Protein AF-A0A955I0M5-F1 (afdb_monomer)

pLDDT: mean 70.61, std 18.15, range [29.0, 97.31]

Radius of gyration: 39.59 Å; Cα contacts (8 Å, |Δi|>4): 1451; chains: 1; bounding box: 119×103×98 Å

Solvent-accessible surface area (backbone atoms only — not comparable to full-atom values): 44545 Å² total; per-residue (Å²): 137,86,77,89,81,91,88,88,86,89,90,87,84,89,82,90,87,84,90,89,82,83,83,80,87,79,83,60,79,73,60,57,70,74,76,59,56,47,66,44,79,89,71,49,80,86,70,36,36,50,42,52,90,61,59,76,68,63,61,74,71,71,95,45,69,47,73,78,63,82,90,49,94,85,58,70,52,67,59,94,89,38,78,44,77,71,72,90,49,52,46,38,38,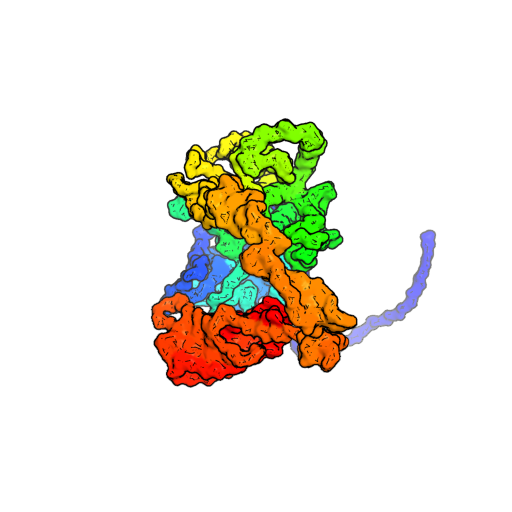70,76,61,71,35,57,32,67,48,23,15,21,23,40,32,28,39,78,50,88,81,52,84,42,44,34,28,38,41,29,36,32,21,19,43,32,96,39,45,60,36,36,40,35,43,35,44,30,22,23,32,79,48,89,52,102,85,61,84,69,40,39,71,84,51,51,43,64,35,77,45,50,52,66,37,78,52,26,29,50,5,65,36,69,88,55,96,55,46,33,30,40,38,39,34,33,58,33,79,28,65,68,59,48,47,54,52,54,52,62,43,72,79,43,61,85,87,53,47,38,70,86,74,38,55,43,80,59,80,83,50,94,73,63,72,68,90,52,33,40,38,54,60,26,64,64,68,76,50,34,62,71,63,55,53,61,96,80,46,68,49,94,66,48,84,33,49,68,28,46,55,57,29,34,62,65,42,42,46,89,53,42,57,83,23,26,59,51,45,88,40,71,35,30,40,43,54,55,33,41,35,53,30,33,52,67,56,42,66,71,52,80,93,86,73,75,33,80,78,52,52,92,84,44,90,55,38,45,30,48,47,29,32,36,51,30,43,82,91,57,36,37,37,65,72,72,37,44,75,81,73,77,86,50,28,23,78,51,50,82,42,72,30,26,36,50,61,52,50,41,34,45,42,29,64,49,39,36,68,63,52,48,52,58,50,66,62,50,49,68,78,75,35,61,84,74,51,42,75,74,37,68,53,24,80,75,52,57,77,85,45,94,50,39,68,48,51,56,50,28,38,78,69,64,63,39,77,83,47,60,64,74,55,66,85,38,65,28,32,41,42,54,52,29,43,41,50,34,56,32,33,33,67,69,66,68,72,52,71,76,43,42,85,77,50,84,46,60,82,83,34,44,53,39,76,91,77,25,47,61,46,61,63,95,83,62,76,70,44,102,88,51,70,73,60,93,68,76,68,82,66,81,51,78,50,70,95,84,78,49,54,64,71,42,72,50,76,46,82,34,88,27,75,8,43,20,46,22,42,19,33,59,79,33,41,75,38,74,66,41,76,65,40,74,49,23,93,31,44,60,72,42,71,47,80,29,83,18,68,8,44,20,43,17,34,90,80,10,42,72,43,79,64,38,76,57,46,88,33,39,57,66,42,69,50,75,46,79,42,70,104,79,28,39,22,44,23,40,16,34,89,81,7,44,74,48,74,72,47,78,66,48,75,86,42,57,61,70,44,71,51,77,48,82,43,75,58,98,93,38,65,26,38,27,42,28,42,20,36,89,85,30,45,75,54,72,72,52,76,72,44,75,64,80,56,75,41,69,47,59,79,51,59,61,24,64,24,72,71,86,78,81,85,92,73,64,36,25,28,32,34,50,46,79,76,55,74,57,32,32,30,37,32,48,31,41,47,94,48,50,40,87,55,46,35,30,38,33,42,31,41,79,90,45,85,56,75,45,76,77,48,82,46,70,57,68,40,44,52,54,73,78,43,78,50,54,53,77,74,68,78,78,85,69,85,79,74,57,50,34,43,34,42,40,37,41,55,44,90,86,58,86,53,84,85,44,58,45,61,34,20,62,42,38,41,31,61,43,79,105

Secondary structure (DSSP, 8-state):
---------------------------STTTHHHH---B--S--TTTSPB--SS--------S-----S---TT---EETTEEPPPP-SEEEES-SEEE-SS-EEEEEEEE-SSSTT--EEEEEEEBS-TT---EEEEEEEEE-----TT---SGGG--TT-EE-TT-EEEEBEE-TT-SSEEEEEEEEEESSHHHHHHHHHHHHTS-TTTTHHHH-GGGSS--SS---TTEE-HHHHHTT--GGGSPBTTBPPTTGGGHHHHHHHHTTTS----TTS---TTSBPBHHHHHHHHHHHHTPPPPPS----TT--TTSTTHHHHHHHTTSSSSS-SS-TT-BSSSSSS-B--TTSBPBHHHHHHHHHHHHSHHHHHHHHHTTHHHH-HHHHHHHHTT-TT--TTSTTHHHHHHHHHTTSS-S-S---TTSBPBHHHHHHHHHHHHHHHHT-S-TTSTT--PPTTEEE-TTT--EEEPTT---BTTB---SS----TT---TTS--TT-EEEEEETTTEEEEEEB-TTSSBPPPPPPBS--SS-TT-EEEETTTEEEEB-TTS-B-PPBS--SS-TT-EEEEEETTTEEEEEEB-TTS-BPPPPPPB-SS-TT-EEEEEEEETTEEEEEEEEB-TTS-B------EE---EEEEES-SEEEE--SSSSSPPPEEEEEEEEETTEEEEEEEETTS--SS-EEEEEE-SSS------EEE-TT-SBPPPEEEEGGGS-SS-TT--EEEEEEEE--TT--SGGGEEEEEEEEEEEEE-

Mean predicted aligned error: 21.16 Å

Sequence (773 aa):
MESTTSWRIIFVALFMFALFGVGISDVQGKNQQWEDRGICRDLTLENIPLMGDDSIPMGEPQSNLSITQEYNPEHGVYFNGKINYGHNGLDTVGGKEIKSLLKGVVILSREDSKTHGWGETIMVATRPNPASEEIITIHYHHMKNVKTQNTYWTSRQFQACNIVQSGDNIGEMGKTGSVTGAHLHTTIRRWANLAELKATLESTSTLNASNVQTLYGKAYASKGVTSHLKKNLDPVGLIYNTFDDYVAENGNQPAYAWSLPYVLNMRKPGIEFGLFDGRYGAQDQVRRREAARWIKIARGLASASNVTNFGDLPLNDPDYPYIQALAKFPASMPVIDPERDCNGDGNPNFCPDSIINRPEALKMVIMAFYGNEFLEMFDNTFWKGAVEYVFPLFDNFQDVTGGEWFAPYLYFGMRKGLVANNDYLHPTAAVFREEIAKWITMGYEHVNGSLSAVCLNTLCPEGSYCYPTNGECTTLPECVPTTDNPCEIGGGIDENSCNPGDCTPGETKQQSCGNGGTQTATCNGSCTWGAWGNCTGEGNCTSGQTDSCGNCGTMTCGSNGQWGSCQNQGVCQPGQQQNQTCNSVGTQTKTCSSSCNWSGWAQCTAECSPGQTQQQSCTVNGQSGTKERSCNSSGQWGSWSSCQSSCQDTYLASSSQSCYNNPQGSGNPTLCLNVQQNSGASWKYRICKQGGAFSNSFSHQLKDDNHTVNYSTYNESTGVTCTNWKSFNLNQVTGYGAMNGAGLRAYIKSPTSCSQAACQYYTGSITIRKECL

Nearest PDB structures (foldseek):
  3pyw-assembly1_A  TM=7.907E-01  e=5.930E-06  Bacillus anthracis
  6z2o-assembly1_A  TM=5.010E-01  e=1.391E-01  Akkermansia muciniphila ATCC BAA-835
  3hn3-assembly1_B  TM=4.458E-01  e=2.453E-01  Homo sapiens
  6vnw-assembly1_B  TM=1.861E-01  e=2.285E-02  Bos taurus
  3vd3-assembly1_D  TM=4.037E-01  e=4.557E-01  Escherichia coli

Structure (mmCIF, N/CA/C/O backbone):
data_AF-A0A955I0M5-F1
#
_entry.id   AF-A0A955I0M5-F1
#
loop_
_atom_site.group_PDB
_atom_site.id
_atom_site.type_symbol
_atom_site.label_atom_id
_atom_site.label_alt_id
_atom_site.label_comp_id
_atom_site.label_asym_id
_atom_site.label_entity_id
_atom_site.label_seq_id
_atom_site.pdbx_PDB_ins_code
_atom_site.Cartn_x
_atom_site.Cartn_y
_atom_site.Cartn_z
_atom_site.occupancy
_atom_site.B_iso_or_equiv
_atom_site.auth_seq_id
_atom_site.auth_comp_id
_atom_site.auth_asym_id
_atom_site.auth_atom_id
_atom_site.pdbx_PDB_model_num
ATOM 1 N N . MET A 1 1 ? -20.436 -67.307 11.763 1.00 35.31 1 MET A N 1
ATOM 2 C CA . MET A 1 1 ? -19.028 -67.315 11.324 1.00 35.31 1 MET A CA 1
ATOM 3 C C . MET A 1 1 ? -18.391 -66.115 11.993 1.00 35.31 1 MET A C 1
ATOM 5 O O . MET A 1 1 ? -18.699 -65.000 11.609 1.00 35.31 1 MET A O 1
ATOM 9 N N . GLU A 1 2 ? -18.039 -66.284 13.264 1.00 34.16 2 GLU A N 1
ATOM 10 C CA . GLU A 1 2 ? -16.688 -66.626 13.770 1.00 34.16 2 GLU A CA 1
ATOM 11 C C . GLU A 1 2 ? -15.965 -65.328 14.160 1.00 34.16 2 GLU A C 1
ATOM 13 O O . GLU A 1 2 ? -15.958 -64.391 13.380 1.00 34.16 2 GLU A O 1
ATOM 18 N N . SER A 1 3 ? -15.327 -65.159 15.312 1.00 36.19 3 SER A N 1
ATOM 19 C CA . SER A 1 3 ? -15.407 -65.770 16.642 1.00 36.19 3 SER A CA 1
ATOM 20 C C . SER A 1 3 ? -14.533 -64.891 17.555 1.00 36.19 3 SER A C 1
ATOM 22 O O . SER A 1 3 ? -13.437 -64.537 17.138 1.00 36.19 3 SER A O 1
ATOM 24 N N . THR A 1 4 ? -15.022 -64.586 18.767 1.00 44.38 4 THR A N 1
ATOM 25 C CA . THR A 1 4 ? -14.317 -64.615 20.082 1.00 44.38 4 THR A CA 1
ATOM 26 C C . THR A 1 4 ? -12.968 -63.873 20.247 1.00 44.38 4 THR A C 1
ATOM 28 O O . THR A 1 4 ? -12.056 -64.021 19.451 1.00 44.38 4 THR A O 1
ATOM 31 N N . THR A 1 5 ? -12.670 -63.142 21.336 1.00 38.44 5 THR A N 1
ATOM 32 C CA . THR A 1 5 ? -12.602 -63.594 22.753 1.00 38.44 5 THR A CA 1
ATOM 33 C C . THR A 1 5 ? -12.310 -62.355 23.644 1.00 38.44 5 THR A C 1
ATOM 35 O O . THR A 1 5 ? -11.360 -61.637 23.366 1.00 38.44 5 THR A O 1
ATOM 38 N N . SER A 1 6 ? -13.215 -61.893 24.524 1.00 39.59 6 SER A N 1
ATOM 39 C CA . SER A 1 6 ? -13.255 -62.065 26.004 1.00 39.59 6 SER A CA 1
ATOM 40 C C . SER A 1 6 ? -11.947 -61.907 26.794 1.00 39.59 6 SER A C 1
ATOM 42 O O . SER A 1 6 ? -11.031 -62.668 26.538 1.00 39.59 6 SER A O 1
ATOM 44 N N . TRP A 1 7 ? -11.952 -61.064 27.848 1.00 35.03 7 TRP A N 1
ATOM 45 C CA . TRP A 1 7 ? -11.646 -61.428 29.254 1.00 35.03 7 TRP A CA 1
ATOM 46 C C . TRP A 1 7 ? -12.301 -60.429 30.244 1.00 35.03 7 TRP A C 1
ATOM 48 O O . TRP A 1 7 ? -12.486 -59.256 29.932 1.00 35.03 7 TRP A O 1
ATOM 58 N N . ARG A 1 8 ? -12.740 -60.953 31.400 1.00 40.62 8 ARG A N 1
ATOM 59 C CA . ARG A 1 8 ? -13.633 -60.372 32.434 1.00 40.62 8 ARG A CA 1
ATOM 60 C C . ARG A 1 8 ? -12.853 -59.866 33.665 1.00 40.62 8 ARG A C 1
ATOM 62 O O . ARG A 1 8 ? -11.710 -60.272 33.818 1.00 40.62 8 ARG A O 1
ATOM 69 N N . ILE A 1 9 ? -13.525 -59.118 34.566 1.00 36.53 9 ILE A N 1
ATOM 70 C CA . ILE A 1 9 ? -13.623 -59.256 36.061 1.00 36.53 9 ILE A CA 1
ATOM 71 C C . ILE A 1 9 ? -14.347 -57.984 36.601 1.00 36.53 9 ILE A C 1
ATOM 73 O O . ILE A 1 9 ? -13.838 -56.888 36.422 1.00 36.53 9 ILE A O 1
ATOM 77 N N . ILE A 1 10 ? -15.652 -57.991 36.937 1.00 37.28 10 ILE A N 1
ATOM 78 C CA . ILE A 1 10 ? -16.348 -58.297 38.223 1.00 37.28 10 ILE A CA 1
ATOM 79 C C . ILE A 1 10 ? -15.945 -57.392 39.417 1.00 37.28 10 ILE A C 1
ATOM 81 O O . ILE A 1 10 ? -14.864 -57.580 39.954 1.00 37.28 10 ILE A O 1
ATOM 85 N N . PHE A 1 11 ? -16.845 -56.509 39.898 1.00 32.06 11 PHE A N 1
ATOM 86 C CA . PHE A 1 11 ? -17.493 -56.599 41.232 1.00 32.06 11 PHE A CA 1
ATOM 87 C C . PHE A 1 11 ? -18.577 -55.517 41.464 1.00 32.06 11 PHE A C 1
ATOM 89 O O . PHE A 1 11 ? -18.456 -54.368 41.057 1.00 32.06 11 PHE A O 1
ATOM 96 N N . VAL A 1 12 ? -19.653 -55.953 42.120 1.00 36.50 12 VAL A N 1
ATOM 97 C CA . VAL A 1 12 ? -20.907 -55.271 42.490 1.00 36.50 12 VAL A CA 1
ATOM 98 C C . VAL A 1 12 ? -20.832 -54.796 43.948 1.00 36.50 12 VAL A C 1
ATOM 100 O O . VAL A 1 12 ? -20.331 -55.569 44.757 1.00 36.50 12 VAL A O 1
ATOM 103 N N . ALA A 1 13 ? -21.400 -53.626 44.299 1.00 30.31 13 ALA A N 1
ATOM 104 C CA . ALA A 1 13 ? -22.219 -53.424 45.519 1.00 30.31 13 ALA A CA 1
ATOM 105 C C . ALA A 1 13 ? -22.762 -51.981 45.683 1.00 30.31 13 ALA A C 1
ATOM 107 O O . ALA A 1 13 ? -22.005 -51.025 45.814 1.00 30.31 13 ALA A O 1
ATOM 108 N N . LEU A 1 14 ? -24.095 -51.865 45.755 1.00 35.59 14 LEU A N 1
ATOM 109 C CA . LEU A 1 14 ? -24.854 -50.790 46.415 1.00 35.59 14 LEU A CA 1
ATOM 110 C C . LEU A 1 14 ? -24.837 -51.000 47.946 1.00 35.59 14 LEU A C 1
ATOM 112 O O . LEU A 1 14 ? -25.035 -52.141 48.353 1.00 35.59 14 LEU A O 1
ATOM 116 N N . PHE A 1 15 ? -24.762 -49.939 48.771 1.00 33.94 15 PHE A N 1
ATOM 117 C CA . PHE A 1 15 ? -25.803 -49.560 49.763 1.00 33.94 15 PHE A CA 1
ATOM 118 C C . PHE A 1 15 ? -25.450 -48.300 50.594 1.00 33.94 15 PHE A C 1
ATOM 120 O O . PHE A 1 15 ? -24.291 -47.962 50.797 1.00 33.94 15 PHE A O 1
ATOM 127 N N . MET A 1 16 ? -26.518 -47.634 51.045 1.00 34.00 16 MET A N 1
ATOM 128 C CA . MET A 1 16 ? -26.677 -46.346 51.743 1.00 34.00 16 MET A CA 1
ATOM 129 C C . MET A 1 16 ? -25.765 -46.018 52.943 1.00 34.00 16 MET A C 1
ATOM 131 O O . MET A 1 16 ? -25.515 -46.890 53.763 1.00 34.00 16 MET A O 1
ATOM 135 N N . PHE A 1 17 ? -25.508 -44.717 53.167 1.00 31.95 17 PHE A N 1
ATOM 136 C CA . PHE A 1 17 ? -25.781 -44.034 54.450 1.00 31.95 17 PHE A CA 1
ATOM 137 C C . PHE A 1 17 ? -25.895 -42.508 54.254 1.00 31.95 17 PHE A C 1
ATOM 139 O O . PHE A 1 17 ? -25.058 -41.887 53.603 1.00 31.95 17 PHE A O 1
ATOM 146 N N . ALA A 1 18 ? -26.948 -41.915 54.821 1.00 38.78 18 ALA A N 1
ATOM 147 C CA . ALA A 1 18 ? -27.185 -40.476 54.926 1.00 38.78 18 ALA A CA 1
ATOM 148 C C . ALA A 1 18 ? -26.928 -39.986 56.368 1.00 38.78 18 ALA A C 1
ATOM 150 O O . ALA A 1 18 ? -26.990 -40.789 57.295 1.00 38.78 18 ALA A O 1
ATOM 151 N N . LEU A 1 19 ? -26.779 -38.656 56.511 1.00 35.31 19 LEU A N 1
ATOM 152 C CA . LEU A 1 19 ? -26.889 -37.810 57.724 1.00 35.31 19 LEU A CA 1
ATOM 153 C C . LEU A 1 19 ? -25.638 -37.615 58.609 1.00 35.31 19 LEU A C 1
ATOM 155 O O . LEU A 1 19 ? -25.400 -38.367 59.543 1.00 35.31 19 LEU A O 1
ATOM 159 N N . PHE A 1 20 ? -24.897 -36.524 58.365 1.00 35.34 20 PHE A N 1
ATOM 160 C CA . PHE A 1 20 ? -24.807 -35.298 59.196 1.00 35.34 20 PHE A CA 1
ATOM 161 C C . PHE A 1 20 ? -23.514 -34.534 58.858 1.00 35.34 20 PHE A C 1
ATOM 163 O O . PHE A 1 20 ? -22.415 -35.056 59.006 1.00 35.34 20 PHE A O 1
ATOM 170 N N . GLY A 1 21 ? -23.642 -33.276 58.433 1.00 29.31 21 GLY A N 1
ATOM 171 C CA . GLY A 1 21 ? -22.504 -32.396 58.166 1.00 29.31 21 GLY A CA 1
ATOM 172 C C . GLY A 1 21 ? -22.964 -31.042 57.645 1.00 29.31 21 GLY A C 1
ATOM 173 O O . GLY A 1 21 ? -23.120 -30.845 56.446 1.00 29.31 21 GLY A O 1
ATOM 174 N N . VAL A 1 22 ? -23.249 -30.136 58.574 1.00 36.41 22 VAL A N 1
ATOM 175 C CA . VAL A 1 22 ? -23.689 -28.761 58.332 1.00 36.41 22 VAL A CA 1
ATOM 176 C C . VAL A 1 22 ? -22.566 -27.944 57.680 1.00 36.41 22 VAL A C 1
ATOM 178 O O . VAL A 1 22 ? -21.469 -27.867 58.216 1.00 36.41 22 VAL A O 1
ATOM 181 N N . GLY A 1 23 ? -22.905 -27.341 56.537 1.00 38.31 23 GLY A N 1
ATOM 182 C CA . GLY A 1 23 ? -22.530 -26.014 56.035 1.00 38.31 23 GLY A CA 1
ATOM 183 C C . GLY A 1 23 ? -21.108 -25.482 56.208 1.00 38.31 23 GLY A C 1
ATOM 184 O O . GLY A 1 23 ? -20.741 -25.080 57.302 1.00 38.31 23 GLY A O 1
ATOM 185 N N . ILE A 1 24 ? -20.441 -25.231 55.075 1.00 34.16 24 ILE A N 1
ATOM 186 C CA . ILE A 1 24 ? -19.789 -23.942 54.800 1.00 34.16 24 ILE A CA 1
ATOM 187 C C . ILE A 1 24 ? -20.077 -23.582 53.332 1.00 34.16 24 ILE A C 1
ATOM 189 O O . ILE A 1 24 ? -19.989 -24.414 52.437 1.00 34.16 24 ILE A O 1
ATOM 193 N N . SER A 1 25 ? -20.516 -22.343 53.150 1.00 35.97 25 SER A N 1
ATOM 194 C CA . SER A 1 25 ? -20.803 -21.601 51.921 1.00 35.97 25 SER A CA 1
ATOM 195 C C . SER A 1 25 ? -20.045 -22.003 50.649 1.00 35.97 25 SER A C 1
ATOM 197 O O . SER A 1 25 ? -18.823 -21.902 50.608 1.00 35.97 25 SER A O 1
ATOM 199 N N . ASP A 1 26 ? -20.790 -22.203 49.560 1.00 36.03 26 ASP A N 1
ATOM 200 C CA . ASP A 1 26 ? -20.359 -21.701 48.253 1.00 36.03 26 ASP A CA 1
ATOM 201 C C . ASP A 1 26 ? -21.449 -20.800 47.652 1.00 36.03 26 ASP A C 1
ATOM 203 O O . ASP A 1 26 ? -22.241 -21.166 46.786 1.00 36.03 26 ASP A O 1
ATOM 207 N N . VAL A 1 27 ? -21.522 -19.591 48.212 1.00 39.81 27 VAL A N 1
ATOM 208 C CA . VAL A 1 27 ? -22.190 -18.428 47.605 1.00 39.81 27 VAL A CA 1
ATOM 209 C C . VAL A 1 27 ? -21.167 -17.633 46.762 1.00 39.81 27 VAL A C 1
ATOM 211 O O . VAL A 1 27 ? -21.455 -16.533 46.302 1.00 39.81 27 VAL A O 1
ATOM 214 N N . GLN A 1 28 ? -19.971 -18.181 46.498 1.00 36.00 28 GLN A N 1
ATOM 215 C CA . GLN A 1 28 ? -18.948 -17.538 45.664 1.00 36.00 28 GLN A CA 1
ATOM 216 C C . GLN A 1 28 ? -18.977 -18.006 44.199 1.00 36.00 28 GLN A C 1
ATOM 218 O O . GLN A 1 28 ? -18.598 -17.237 43.318 1.00 36.00 28 GLN A O 1
ATOM 223 N N . GLY A 1 29 ? -19.555 -19.170 43.889 1.00 32.81 29 GLY A N 1
ATOM 224 C CA . GLY A 1 29 ? -19.632 -19.688 42.514 1.00 32.81 29 GLY A CA 1
ATOM 225 C C . GLY A 1 29 ? -20.531 -18.928 41.520 1.00 32.81 29 GLY A C 1
ATOM 226 O O . GLY A 1 29 ? -20.450 -19.182 40.321 1.00 32.81 29 GLY A O 1
ATOM 227 N N . LYS A 1 30 ? -21.382 -17.988 41.963 1.00 34.12 30 LYS A N 1
ATOM 228 C CA . LYS A 1 30 ? -22.288 -17.234 41.065 1.00 34.12 30 LYS A CA 1
ATOM 229 C C . LYS A 1 30 ? -21.956 -15.758 40.876 1.00 34.12 30 LYS A C 1
ATOM 231 O O . LYS A 1 30 ? -22.562 -15.159 40.000 1.00 34.12 30 LYS A O 1
ATOM 236 N N . ASN A 1 31 ? -20.996 -15.185 41.607 1.00 35.50 31 ASN A N 1
ATOM 237 C CA . ASN A 1 31 ? -20.538 -13.809 41.357 1.00 35.50 31 ASN A CA 1
ATOM 238 C C . ASN A 1 31 ? -19.301 -13.739 40.446 1.00 35.50 31 ASN A C 1
ATOM 240 O O . ASN A 1 31 ? -19.117 -12.727 39.780 1.00 35.50 31 ASN A O 1
ATOM 244 N N . GLN A 1 32 ? -18.521 -14.819 40.315 1.00 37.00 32 GLN A N 1
ATOM 245 C CA . GLN A 1 32 ? -17.363 -14.855 39.407 1.00 37.00 32 GLN A CA 1
ATOM 246 C C . GLN A 1 32 ? -17.776 -14.858 37.916 1.00 37.00 32 GLN A C 1
ATOM 248 O O . GLN A 1 32 ? -17.142 -14.219 37.088 1.00 37.00 32 GLN A O 1
ATOM 253 N N . GLN A 1 33 ? -18.906 -15.492 37.569 1.00 36.38 33 GLN A N 1
ATOM 254 C CA . GLN A 1 33 ? -19.413 -15.555 36.185 1.00 36.38 33 GLN A CA 1
ATOM 255 C C . GLN A 1 33 ? -19.912 -14.212 35.620 1.00 36.38 33 GLN A C 1
ATOM 257 O O . GLN A 1 33 ? -20.140 -14.099 34.417 1.00 36.38 33 GLN A O 1
ATOM 262 N N . TRP A 1 34 ? -20.101 -13.195 36.466 1.00 37.28 34 TRP A N 1
ATOM 263 C CA . TRP A 1 34 ? -20.605 -11.881 36.046 1.00 37.28 34 TRP A CA 1
ATOM 264 C C . TRP A 1 34 ? -19.482 -10.862 35.843 1.00 37.28 34 TRP A C 1
ATOM 266 O O . TRP A 1 34 ? -19.698 -9.867 35.152 1.00 37.28 34 TRP A O 1
ATOM 276 N N . GLU A 1 35 ? -18.289 -11.133 36.382 1.00 41.41 35 GLU A N 1
ATOM 277 C CA . GLU A 1 35 ? -17.081 -10.320 36.200 1.00 41.41 35 GLU A CA 1
ATOM 278 C C . GLU A 1 35 ? -16.253 -10.752 34.966 1.00 41.41 35 GLU A C 1
ATOM 280 O O . GLU A 1 35 ? -15.500 -9.940 34.426 1.00 41.41 35 GLU A O 1
ATOM 285 N N . ASP A 1 36 ? -16.482 -11.963 34.435 1.00 47.00 36 ASP A N 1
ATOM 286 C CA . ASP A 1 36 ? -15.728 -12.573 33.324 1.00 47.00 36 ASP A CA 1
ATOM 287 C C . ASP A 1 36 ? -16.486 -12.574 31.983 1.00 47.00 36 ASP A C 1
ATOM 289 O O . ASP A 1 36 ? -16.778 -13.614 31.387 1.00 47.00 36 ASP A O 1
ATOM 293 N N . ARG A 1 37 ? -16.808 -11.397 31.446 1.00 54.97 37 ARG A N 1
ATOM 294 C CA . ARG A 1 37 ? -17.282 -11.311 30.054 1.00 54.97 37 ARG A CA 1
ATOM 295 C C . ARG A 1 37 ? -16.083 -11.309 29.116 1.00 54.97 37 ARG A C 1
ATOM 297 O O . ARG A 1 37 ? -15.372 -10.312 28.992 1.00 54.97 37 ARG A O 1
ATOM 304 N N . GLY A 1 38 ? -15.819 -12.495 28.575 1.00 66.00 38 GLY A N 1
ATOM 305 C CA . GLY A 1 38 ? -14.562 -12.872 27.944 1.00 66.00 38 GLY A CA 1
ATOM 306 C C . GLY A 1 38 ? -14.259 -12.199 26.605 1.00 66.00 38 GLY A C 1
ATOM 307 O O . GLY A 1 38 ? -15.107 -11.603 25.949 1.00 66.00 38 GLY A O 1
ATOM 308 N N . ILE A 1 39 ? -12.998 -12.336 26.206 1.00 72.75 39 ILE A N 1
ATOM 309 C CA . ILE A 1 39 ? -12.511 -12.109 24.843 1.00 72.75 39 ILE A CA 1
ATOM 310 C C . ILE A 1 39 ? -12.685 -13.425 24.079 1.00 72.75 39 ILE A C 1
ATOM 312 O O . ILE A 1 39 ? -12.407 -14.487 24.642 1.00 72.75 39 ILE A O 1
ATOM 316 N N . CYS A 1 40 ? -13.091 -13.377 22.811 1.00 82.12 40 CYS A N 1
ATOM 317 C CA . CYS A 1 40 ? -13.097 -14.562 21.954 1.00 82.12 40 CYS A CA 1
ATOM 318 C C . CYS A 1 40 ? -11.646 -14.965 21.626 1.00 82.12 40 CYS A C 1
ATOM 320 O O . CYS A 1 40 ? -11.022 -14.376 20.746 1.00 82.12 40 CYS A O 1
ATOM 322 N N . ARG A 1 41 ? -11.067 -15.910 22.383 1.00 74.38 41 ARG A N 1
ATOM 323 C CA . ARG A 1 41 ? -9.641 -16.289 22.261 1.00 74.38 41 ARG A CA 1
ATOM 324 C C . ARG A 1 41 ? -9.371 -17.261 21.110 1.00 74.38 41 ARG A C 1
ATOM 326 O O . ARG A 1 41 ? -8.350 -17.141 20.435 1.00 74.38 41 ARG A O 1
ATOM 333 N N . ASP A 1 42 ? -10.321 -18.146 20.828 1.00 80.06 42 ASP A N 1
ATOM 334 C CA . ASP A 1 42 ? -10.188 -19.203 19.819 1.00 80.06 42 ASP A CA 1
ATOM 335 C C . ASP A 1 42 ? -10.672 -18.747 18.431 1.00 80.06 42 ASP A C 1
ATOM 337 O O . ASP A 1 42 ? -11.385 -19.450 17.714 1.00 80.06 42 ASP A O 1
ATOM 341 N N . LEU A 1 43 ? -10.295 -17.527 18.038 1.00 85.25 43 LEU A N 1
ATOM 342 C CA . LEU A 1 43 ? -10.548 -17.023 16.690 1.00 85.25 43 LEU A CA 1
ATOM 343 C C . LEU A 1 43 ? -9.618 -17.718 15.695 1.00 85.25 43 LEU A C 1
ATOM 345 O O . LEU A 1 43 ? -8.398 -17.725 15.874 1.00 85.25 43 LEU A O 1
ATOM 349 N N . THR A 1 44 ? -10.182 -18.242 14.617 1.00 89.12 44 THR A N 1
ATOM 350 C CA . THR A 1 44 ? -9.451 -18.556 13.385 1.00 89.12 44 THR A CA 1
ATOM 351 C C . THR A 1 44 ? -9.964 -17.644 12.277 1.00 89.12 44 THR A C 1
ATOM 353 O O . THR A 1 44 ? -11.012 -17.011 12.427 1.00 89.12 44 THR A O 1
ATOM 356 N N . LEU A 1 45 ? -9.222 -17.530 11.176 1.00 86.44 45 LEU A N 1
ATOM 357 C CA . LEU A 1 45 ? -9.607 -16.640 10.082 1.00 86.44 45 LEU A CA 1
ATOM 358 C C . LEU A 1 45 ? -10.902 -17.134 9.402 1.00 86.44 45 LEU A C 1
ATOM 360 O O . LEU A 1 45 ? -11.705 -16.339 8.919 1.00 86.44 45 LEU A O 1
ATOM 364 N N . GLU A 1 46 ? -11.140 -18.442 9.425 1.00 86.25 46 GLU A N 1
ATOM 365 C CA . GLU A 1 46 ? -12.343 -19.113 8.923 1.00 86.25 46 GLU A CA 1
ATOM 366 C C . GLU A 1 46 ? -13.563 -18.872 9.824 1.00 86.25 46 GLU A C 1
ATOM 368 O O . GLU A 1 46 ? -14.691 -18.858 9.338 1.00 86.25 46 GLU A O 1
ATOM 373 N N . ASN A 1 47 ? -13.343 -18.641 11.123 1.00 87.75 47 ASN A N 1
ATOM 374 C CA . ASN A 1 47 ? -14.409 -18.368 12.090 1.00 87.75 47 ASN A CA 1
ATOM 375 C C . ASN A 1 47 ? -14.912 -16.917 12.033 1.00 87.75 47 ASN A C 1
ATOM 377 O O . ASN A 1 47 ? -15.948 -16.612 12.624 1.00 87.75 47 ASN A O 1
ATOM 381 N N . ILE A 1 48 ? -14.188 -16.013 11.365 1.00 90.19 48 ILE A N 1
ATOM 382 C CA . ILE A 1 48 ? -14.608 -14.619 11.199 1.00 90.19 48 ILE A CA 1
ATOM 383 C C . ILE A 1 48 ? -15.489 -14.525 9.947 1.00 90.19 48 ILE A C 1
ATOM 385 O O . ILE A 1 48 ? -15.000 -14.799 8.848 1.00 90.19 48 ILE A O 1
ATOM 389 N N . PRO A 1 49 ? -16.768 -14.120 10.079 1.00 89.00 49 PRO A N 1
ATOM 390 C CA . PRO A 1 49 ? -17.655 -13.965 8.937 1.00 89.00 49 PRO A CA 1
ATOM 391 C C . PRO A 1 49 ? -17.105 -12.993 7.904 1.00 89.00 49 PRO A C 1
ATOM 393 O O . PRO A 1 49 ? -16.478 -11.993 8.246 1.00 89.00 49 PRO A O 1
ATOM 396 N N . LEU A 1 50 ? -17.410 -13.277 6.644 1.00 84.94 50 LEU A N 1
ATOM 397 C CA . LEU A 1 50 ? -17.208 -12.339 5.552 1.00 84.94 50 LEU A CA 1
ATOM 398 C C . LEU A 1 50 ? -18.245 -11.217 5.647 1.00 84.94 50 LEU A C 1
ATOM 400 O O . LEU A 1 50 ? -19.378 -11.468 6.071 1.00 84.94 50 LEU A O 1
ATOM 404 N N . MET A 1 51 ? -17.867 -10.019 5.205 1.00 74.19 51 MET A N 1
ATOM 405 C CA . MET A 1 51 ? -18.719 -8.829 5.176 1.00 74.19 51 MET A CA 1
ATOM 406 C C . MET A 1 51 ? -20.025 -9.075 4.388 1.00 74.19 51 MET A C 1
ATOM 408 O O . MET A 1 51 ? -21.055 -8.517 4.752 1.00 74.19 51 MET A O 1
ATOM 412 N N . GLY A 1 52 ? -20.005 -10.024 3.438 1.00 63.66 52 GLY A N 1
ATOM 413 C CA . GLY A 1 52 ? -21.138 -10.425 2.595 1.00 63.66 52 GLY A CA 1
ATOM 414 C C . GLY A 1 52 ? -21.207 -9.609 1.300 1.00 63.66 52 GLY A C 1
ATOM 415 O O . GLY A 1 52 ? -20.651 -8.519 1.242 1.00 63.66 52 GLY A O 1
ATOM 416 N N . ASP A 1 53 ? -21.879 -10.145 0.272 1.00 52.06 53 ASP A N 1
ATOM 417 C CA . ASP A 1 53 ? -22.201 -9.408 -0.972 1.00 52.06 53 ASP A CA 1
ATOM 418 C C . ASP A 1 53 ? -23.299 -8.360 -0.761 1.00 52.06 53 ASP A C 1
ATOM 420 O O . ASP A 1 53 ? -23.521 -7.501 -1.618 1.00 52.06 53 ASP A O 1
ATOM 424 N N . ASP A 1 54 ? -23.988 -8.426 0.381 1.00 47.75 54 ASP A N 1
ATOM 425 C CA . ASP A 1 54 ? -24.890 -7.381 0.828 1.00 47.75 54 ASP A CA 1
ATOM 426 C C . ASP A 1 54 ? -24.037 -6.131 1.026 1.00 47.75 54 ASP A C 1
ATOM 428 O O . ASP A 1 54 ? -23.378 -5.973 2.058 1.00 47.75 54 ASP A O 1
ATOM 432 N N . SER A 1 55 ? -24.008 -5.280 -0.011 1.00 47.31 55 SER A N 1
ATOM 433 C CA . SER A 1 55 ? -23.464 -3.924 0.014 1.00 47.31 55 SER A CA 1
ATOM 434 C C . SER A 1 55 ? -23.683 -3.388 1.409 1.00 47.31 55 SER A C 1
ATOM 436 O O . SER A 1 55 ? -24.852 -3.389 1.802 1.00 47.31 55 SER A O 1
ATOM 438 N N . ILE A 1 56 ? -22.606 -3.035 2.135 1.00 51.00 56 ILE A N 1
ATOM 439 C CA . ILE A 1 56 ? -22.650 -2.473 3.497 1.00 51.00 56 ILE A CA 1
ATOM 440 C C . ILE A 1 56 ? -23.988 -1.751 3.613 1.00 51.00 56 ILE A C 1
ATOM 442 O O . ILE A 1 56 ? -24.152 -0.756 2.897 1.00 51.00 56 ILE A O 1
ATOM 446 N N . PRO A 1 57 ? -25.000 -2.310 4.311 1.00 40.19 57 PRO A N 1
ATOM 447 C CA . PRO A 1 57 ? -26.352 -1.800 4.194 1.00 40.19 57 PRO A CA 1
ATOM 448 C C . PRO A 1 57 ? -26.370 -0.561 5.056 1.00 40.19 57 PRO A C 1
ATOM 450 O O . PRO A 1 57 ? -26.778 -0.545 6.212 1.00 40.19 57 PRO A O 1
ATOM 453 N N . MET A 1 58 ? -25.865 0.506 4.470 1.00 44.31 58 MET A N 1
ATOM 454 C CA . MET A 1 58 ? -25.988 1.849 4.968 1.00 44.31 58 MET A CA 1
ATOM 455 C C . MET A 1 58 ? -27.334 2.267 4.436 1.00 44.31 58 MET A C 1
ATOM 457 O O . MET A 1 58 ? -27.458 3.071 3.518 1.00 44.31 58 MET A O 1
ATOM 461 N N . GLY A 1 59 ? -28.365 1.611 4.987 1.00 38.38 59 GLY A N 1
ATOM 462 C CA . GLY A 1 59 ? -29.683 2.201 5.006 1.00 38.38 59 GLY A CA 1
ATOM 463 C C . GLY A 1 59 ? -29.486 3.639 5.446 1.00 38.38 59 GLY A C 1
ATOM 464 O O . GLY A 1 59 ? -28.647 3.886 6.322 1.00 38.38 59 GLY A O 1
ATOM 465 N N . GLU A 1 60 ? -30.183 4.553 4.767 1.00 39.12 60 GLU A N 1
ATOM 466 C CA . GLU A 1 60 ? -30.152 5.978 5.074 1.00 39.12 60 GLU A CA 1
ATOM 467 C C . GLU A 1 60 ? -29.974 6.150 6.580 1.00 39.12 60 GLU A C 1
ATOM 469 O O . GLU A 1 60 ? -30.727 5.507 7.333 1.00 39.12 60 GLU A O 1
ATOM 474 N N . PRO A 1 61 ? -28.963 6.921 7.030 1.00 42.47 61 PRO A N 1
ATOM 475 C CA . PRO A 1 61 ? -28.791 7.183 8.442 1.00 42.47 61 PRO A CA 1
ATOM 476 C C . PRO A 1 61 ? -30.168 7.454 9.017 1.00 42.47 61 PRO A C 1
ATOM 478 O O . PRO A 1 61 ? -30.872 8.316 8.482 1.00 42.47 61 PRO A O 1
ATOM 481 N N . GLN A 1 62 ? -30.599 6.698 10.038 1.00 42.50 62 GLN A N 1
ATOM 482 C CA . GLN A 1 62 ? -31.822 7.087 10.734 1.00 42.50 62 GLN A CA 1
ATOM 483 C C . GLN A 1 62 ? -31.657 8.571 11.024 1.00 42.50 62 GLN A C 1
ATOM 485 O O . GLN A 1 62 ? -30.622 8.954 11.567 1.00 42.50 62 GLN A O 1
ATOM 490 N N . SER A 1 63 ? -32.613 9.367 10.546 1.00 41.22 63 SER A N 1
ATOM 491 C CA . SER A 1 63 ? -32.517 10.775 10.122 1.00 41.22 63 SER A CA 1
ATOM 492 C C . SER A 1 63 ? -31.990 11.791 11.151 1.00 41.22 63 SER A C 1
ATOM 494 O O . SER A 1 63 ? -32.085 12.993 10.942 1.00 41.22 63 SER A O 1
ATOM 496 N N . ASN A 1 64 ? -31.460 11.320 12.275 1.00 42.31 64 ASN A N 1
ATOM 497 C CA . ASN A 1 64 ? -30.979 12.056 13.424 1.00 42.31 64 ASN A CA 1
ATOM 498 C C . ASN A 1 64 ? -29.554 11.628 13.830 1.00 42.31 64 ASN A C 1
ATOM 500 O O . ASN A 1 64 ? -29.258 11.593 15.020 1.00 42.31 64 ASN A O 1
ATOM 504 N N . LEU A 1 65 ? -28.649 11.304 12.899 1.00 43.19 65 LEU A N 1
ATOM 505 C CA . LEU A 1 65 ? -27.220 11.330 13.232 1.00 43.19 65 LEU A CA 1
ATOM 506 C C . LEU A 1 65 ? -26.798 12.792 13.437 1.00 43.19 65 LEU A C 1
ATOM 508 O O . LEU A 1 65 ? -26.312 13.443 12.517 1.00 43.19 65 LEU A O 1
ATOM 512 N N . SER A 1 66 ? -27.003 13.345 14.637 1.00 40.38 66 SER A N 1
ATOM 513 C CA . SER A 1 66 ? -26.355 14.608 14.988 1.00 40.38 66 SER A CA 1
ATOM 514 C C . SER A 1 66 ? -24.892 14.311 15.303 1.00 40.38 66 SER A C 1
ATOM 516 O O . SER A 1 66 ? -24.574 13.818 16.386 1.00 40.38 66 SER A O 1
ATOM 518 N N . ILE A 1 67 ? -24.019 14.587 14.342 1.00 46.53 67 ILE A N 1
ATOM 519 C CA . ILE A 1 67 ? -22.569 14.552 14.518 1.00 46.53 67 ILE A CA 1
ATOM 520 C C . ILE A 1 67 ? -22.222 15.681 15.490 1.00 46.53 67 ILE A C 1
ATOM 522 O O . ILE A 1 67 ? -22.286 16.851 15.121 1.00 46.53 67 ILE A O 1
ATOM 526 N N . THR A 1 68 ? -21.930 15.370 16.755 1.00 40.44 68 THR A N 1
ATOM 527 C CA . THR A 1 68 ? -21.668 16.431 17.744 1.00 40.44 68 THR A CA 1
ATOM 528 C C . THR A 1 68 ? -20.217 16.874 17.849 1.00 40.44 68 THR A C 1
ATOM 530 O O . THR A 1 68 ? -19.968 17.847 18.556 1.00 40.44 68 THR A O 1
ATOM 533 N N . GLN A 1 69 ? -19.266 16.255 17.150 1.00 41.03 69 GLN A N 1
ATOM 534 C CA . GLN A 1 69 ? -17.895 16.764 17.060 1.00 41.03 69 GLN A CA 1
ATOM 535 C C . GLN A 1 69 ? -17.309 16.406 15.696 1.00 41.03 69 GLN A C 1
ATOM 537 O O . GLN A 1 69 ? -17.242 15.234 15.339 1.00 41.03 69 GLN A O 1
ATOM 542 N N . GLU A 1 70 ? -16.913 17.423 14.931 1.00 37.50 70 GLU A N 1
ATOM 543 C CA . GLU A 1 70 ? -16.079 17.236 13.749 1.00 37.50 70 GLU A CA 1
ATOM 544 C C . GLU A 1 70 ? -14.803 16.502 14.164 1.00 37.50 70 GLU A C 1
ATOM 546 O O . GLU A 1 70 ? -14.112 16.899 15.109 1.00 37.50 70 GLU A O 1
ATOM 551 N N . TYR A 1 71 ? -14.491 15.432 13.439 1.00 40.31 71 TYR A N 1
ATOM 552 C CA . TYR A 1 71 ? -13.191 14.781 13.446 1.00 40.31 71 TYR A CA 1
ATOM 553 C C . TYR A 1 71 ? -12.188 15.729 12.772 1.00 40.31 71 TYR A C 1
ATOM 555 O O . TYR A 1 71 ? -11.746 15.497 11.657 1.00 40.31 71 TYR A O 1
ATOM 563 N N . ASN A 1 72 ? -11.889 16.863 13.411 1.00 40.00 72 ASN A N 1
ATOM 564 C CA . ASN A 1 72 ? -10.900 17.807 12.919 1.00 40.00 72 ASN A CA 1
ATOM 565 C C . ASN A 1 72 ? -9.601 17.634 13.727 1.00 40.00 72 ASN A C 1
ATOM 567 O O . ASN A 1 72 ? -9.509 18.126 14.858 1.00 40.00 72 ASN A O 1
ATOM 571 N N . PRO A 1 73 ? -8.592 16.927 13.185 1.00 39.78 73 PRO A N 1
ATOM 572 C CA . PRO A 1 73 ? -7.328 16.687 13.877 1.00 39.78 73 PRO A CA 1
ATOM 573 C C . PRO A 1 73 ? -6.510 17.965 14.122 1.00 39.78 73 PRO A C 1
ATOM 575 O O . PRO A 1 73 ? -5.592 17.940 14.945 1.00 39.78 73 PRO A O 1
ATOM 578 N N . GLU A 1 74 ? -6.836 19.080 13.461 1.00 37.59 74 GLU A N 1
ATOM 579 C CA . GLU A 1 74 ? -6.092 20.341 13.560 1.00 37.59 74 GLU A CA 1
ATOM 580 C C . GLU A 1 74 ? -6.723 21.353 14.529 1.00 37.59 74 GLU A C 1
ATOM 582 O O . GLU A 1 74 ? -6.042 22.255 15.024 1.00 37.59 74 GLU A O 1
ATOM 587 N N . HIS A 1 75 ? -7.998 21.178 14.885 1.00 39.84 75 HIS A N 1
ATOM 588 C CA . HIS A 1 75 ? -8.735 22.130 15.711 1.00 39.84 75 HIS A CA 1
ATOM 589 C C . HIS A 1 75 ? -9.116 21.515 17.059 1.00 39.84 75 HIS A C 1
ATOM 591 O O . HIS A 1 75 ? -10.191 20.952 17.245 1.00 39.84 75 HIS A O 1
ATOM 597 N N . GLY A 1 76 ? -8.249 21.689 18.061 1.00 41.97 76 GLY A N 1
ATOM 598 C CA . GLY A 1 76 ? -8.664 21.518 19.452 1.00 41.97 76 GLY A CA 1
ATOM 599 C C . GLY A 1 76 ? -9.822 22.473 19.757 1.00 41.97 76 GLY A C 1
ATOM 600 O O . GLY A 1 76 ? -9.625 23.687 19.815 1.00 41.97 76 GLY A O 1
ATOM 601 N N . VAL A 1 77 ? -11.035 21.949 19.934 1.00 38.47 77 VAL A N 1
ATOM 602 C CA . VAL A 1 77 ? -12.207 22.783 20.220 1.00 38.47 77 VAL A CA 1
ATOM 603 C C . VAL A 1 77 ? -12.088 23.332 21.642 1.00 38.47 77 VAL A C 1
ATOM 605 O O . VAL A 1 77 ? -12.023 22.590 22.629 1.00 38.47 77 VAL A O 1
ATOM 608 N N . TYR A 1 78 ? -12.060 24.659 21.761 1.00 39.69 78 TYR A N 1
ATOM 609 C CA . TYR A 1 78 ? -12.106 25.341 23.049 1.00 39.69 78 TYR A CA 1
ATOM 610 C C . TYR A 1 78 ? -13.551 25.413 23.539 1.00 39.69 78 TYR A C 1
ATOM 612 O O . TYR A 1 78 ? -14.345 26.214 23.055 1.00 39.69 78 TYR A O 1
ATOM 620 N N . PHE A 1 79 ? -13.881 24.626 24.558 1.00 34.31 79 PHE A N 1
ATOM 621 C CA . PHE A 1 79 ? -15.134 24.766 25.301 1.00 34.31 79 PHE A CA 1
ATOM 622 C C . PHE A 1 79 ? -14.813 25.408 26.656 1.00 34.31 79 PHE A C 1
ATOM 624 O O . PHE A 1 79 ? -14.004 24.889 27.428 1.00 34.31 79 PHE A O 1
ATOM 631 N N . ASN A 1 80 ? -15.415 26.566 26.950 1.00 37.38 80 ASN A N 1
ATOM 632 C CA . ASN A 1 80 ? -15.190 27.335 28.187 1.00 37.38 80 ASN A CA 1
ATOM 633 C C . ASN A 1 80 ? -13.707 27.641 28.501 1.00 37.38 80 ASN A C 1
ATOM 635 O O . ASN A 1 80 ? -13.278 27.562 29.653 1.00 37.38 80 ASN A O 1
ATOM 639 N N . GLY A 1 81 ? -12.899 27.970 27.487 1.00 37.03 81 GLY A N 1
ATOM 640 C CA . GLY A 1 81 ? -11.492 28.353 27.683 1.00 37.03 81 GLY A CA 1
ATOM 641 C C . GLY A 1 81 ? -10.556 27.202 28.080 1.00 37.03 81 GLY A C 1
ATOM 642 O O . GLY A 1 81 ? -9.410 27.449 28.455 1.00 37.03 81 GLY A O 1
ATOM 643 N N . LYS A 1 82 ? -11.012 25.946 27.988 1.00 36.06 82 LYS A N 1
ATOM 644 C CA . LYS A 1 82 ? -10.180 24.745 28.121 1.00 36.06 82 LYS A CA 1
ATOM 645 C C . LYS A 1 82 ? -10.119 24.007 26.786 1.00 36.06 82 LYS A C 1
ATOM 647 O O . LYS A 1 82 ? -11.127 23.892 26.096 1.00 36.06 82 LYS A O 1
ATOM 652 N N . ILE A 1 83 ? -8.929 23.508 26.450 1.00 39.41 83 ILE A N 1
ATOM 653 C CA . ILE A 1 83 ? -8.729 22.586 25.328 1.00 39.41 83 ILE A CA 1
ATOM 654 C C . ILE A 1 83 ? -9.448 21.291 25.702 1.00 39.41 83 ILE A C 1
ATOM 656 O O . ILE A 1 83 ? -9.004 20.588 26.614 1.00 39.41 83 ILE A O 1
ATOM 660 N N . ASN A 1 84 ? -10.564 21.000 25.039 1.00 41.22 84 ASN A N 1
ATOM 661 C CA . ASN A 1 84 ? -11.164 19.680 25.122 1.00 41.22 84 ASN A CA 1
ATOM 662 C C . ASN A 1 84 ? -10.430 18.776 24.132 1.00 41.22 84 ASN A C 1
ATOM 664 O O . ASN A 1 84 ? -10.288 19.100 22.956 1.00 41.22 84 ASN A O 1
ATOM 668 N N . TYR A 1 85 ? -9.892 17.673 24.646 1.00 45.19 85 TYR A N 1
ATOM 669 C CA . TYR A 1 85 ? -9.241 16.656 23.832 1.00 45.19 85 TYR A CA 1
ATOM 670 C C . TYR A 1 85 ? -10.292 16.007 22.928 1.00 45.19 85 TYR A C 1
ATOM 672 O O . TYR A 1 85 ? -11.345 15.606 23.422 1.00 45.19 85 TYR A O 1
ATOM 680 N N . GLY A 1 86 ? -10.007 15.938 21.626 1.00 42.47 86 GLY A N 1
ATOM 681 C CA . GLY A 1 86 ? -10.887 15.313 20.644 1.00 42.47 86 GLY A CA 1
ATOM 682 C C . GLY A 1 86 ? -11.191 13.857 20.995 1.00 42.47 86 GLY A C 1
ATOM 683 O O . GLY A 1 86 ? -10.341 13.118 21.499 1.00 42.47 86 GLY A O 1
ATOM 684 N N . HIS A 1 87 ? -12.438 13.480 20.763 1.00 47.22 87 HIS A N 1
ATOM 685 C CA . HIS A 1 87 ? -12.996 12.153 20.957 1.00 47.22 87 HIS A CA 1
ATOM 686 C C . HIS A 1 87 ? -12.911 11.390 19.615 1.00 47.22 87 HIS A C 1
ATOM 688 O O . HIS A 1 87 ? -13.354 11.897 18.592 1.00 47.22 87 HIS A O 1
ATOM 694 N N . ASN A 1 88 ? -12.279 10.209 19.579 1.00 52.22 88 ASN A N 1
ATOM 695 C CA . ASN A 1 88 ? -11.950 9.503 18.325 1.00 52.22 88 ASN A CA 1
ATOM 696 C C . ASN A 1 88 ? -13.068 8.579 17.842 1.00 52.22 88 ASN A C 1
ATOM 698 O O . ASN A 1 88 ? -13.020 7.396 18.151 1.00 52.22 88 ASN A O 1
ATOM 702 N N . GLY A 1 89 ? -14.021 9.067 17.056 1.00 58.94 89 GLY A N 1
ATOM 703 C CA . GLY A 1 89 ? -15.093 8.238 16.504 1.00 58.94 89 GLY A CA 1
ATOM 704 C C . GLY A 1 89 ? -16.340 9.051 16.199 1.00 58.94 89 GLY A C 1
ATOM 705 O O . GLY A 1 89 ? -16.362 10.263 16.397 1.00 58.94 89 GLY A O 1
ATOM 706 N N . LEU A 1 90 ? -17.379 8.375 15.717 1.00 64.19 90 LEU A N 1
ATOM 707 C CA . LEU A 1 90 ? -18.662 9.012 15.458 1.00 64.19 90 LEU A CA 1
ATOM 708 C C . LEU A 1 90 ? -19.511 8.993 16.731 1.00 64.19 90 LEU A C 1
ATOM 710 O O . LEU A 1 90 ? -19.907 7.916 17.188 1.00 64.19 90 LEU A O 1
ATOM 714 N N . ASP A 1 91 ? -19.807 10.180 17.262 1.00 64.50 91 ASP A N 1
ATOM 715 C CA . ASP A 1 91 ? -20.807 10.362 18.310 1.00 64.50 91 ASP A CA 1
ATOM 716 C C . ASP A 1 91 ? -22.188 10.513 17.672 1.00 64.50 91 ASP A C 1
ATOM 718 O O . ASP A 1 91 ? -22.435 11.431 16.889 1.00 64.50 91 ASP A O 1
ATOM 722 N N . THR A 1 92 ? -23.100 9.610 18.019 1.00 67.50 92 THR A N 1
ATOM 723 C CA . THR A 1 92 ? -24.477 9.627 17.521 1.00 67.50 92 THR A CA 1
ATOM 724 C C . THR A 1 92 ? -25.430 9.948 18.667 1.00 67.50 92 THR A C 1
ATOM 726 O O . THR A 1 92 ? -25.406 9.260 19.692 1.00 67.50 92 THR A O 1
ATOM 729 N N . VAL A 1 93 ? -26.283 10.967 18.509 1.00 62.06 93 VAL A N 1
ATOM 730 C CA . VAL A 1 93 ? -27.280 11.379 19.515 1.00 62.06 93 VAL A CA 1
ATOM 731 C C . VAL A 1 93 ? -28.684 11.234 18.925 1.00 62.06 93 VAL A C 1
ATOM 733 O O . VAL A 1 93 ? -28.979 11.803 17.885 1.00 62.06 93 VAL A O 1
ATOM 736 N N . GLY A 1 94 ? -29.576 10.504 19.600 1.00 61.50 94 GLY A N 1
ATOM 737 C CA . GLY A 1 94 ? -30.925 10.195 19.096 1.00 61.50 94 GLY A CA 1
ATOM 738 C C . GLY A 1 94 ? -31.068 8.789 18.487 1.00 61.50 94 GLY A C 1
ATOM 739 O O . GLY A 1 94 ? -30.192 8.302 17.787 1.00 61.50 94 GLY A O 1
ATOM 740 N N . GLY A 1 95 ? -32.169 8.105 18.817 1.00 62.28 95 GLY A N 1
ATOM 741 C CA . GLY A 1 95 ? -32.357 6.659 18.604 1.00 62.28 95 GLY A CA 1
ATOM 742 C C . GLY A 1 95 ? -32.337 5.883 19.929 1.00 62.28 95 GLY A C 1
ATOM 743 O O . GLY A 1 95 ? -31.729 6.318 20.904 1.00 62.28 95 GLY A O 1
ATOM 744 N N . LYS A 1 96 ? -33.068 4.766 20.026 1.00 69.62 96 LYS A N 1
ATOM 745 C CA . LYS A 1 96 ? -32.993 3.878 21.205 1.00 69.62 96 LYS A CA 1
ATOM 746 C C . LYS A 1 96 ? -32.147 2.649 20.931 1.00 69.62 96 LYS A C 1
ATOM 748 O O . LYS A 1 96 ? -31.380 2.278 21.804 1.00 69.62 96 LYS A O 1
ATOM 753 N N . GLU A 1 97 ? -32.273 2.063 19.746 1.00 78.94 97 GLU A N 1
ATOM 754 C CA . GLU A 1 97 ? -31.620 0.810 19.371 1.00 78.94 97 GLU A CA 1
ATOM 755 C C . GLU A 1 97 ? -30.336 1.067 18.581 1.00 78.94 97 GLU A C 1
ATOM 757 O O . GLU A 1 97 ? -30.293 1.939 17.716 1.00 78.94 97 GLU A O 1
ATOM 762 N N . ILE A 1 98 ? -29.309 0.275 18.864 1.00 79.00 98 ILE A N 1
ATOM 763 C CA . ILE A 1 98 ? -28.045 0.244 18.136 1.00 79.00 98 ILE A CA 1
ATOM 764 C C . ILE A 1 98 ? -28.069 -1.010 17.277 1.00 79.00 98 ILE A C 1
ATOM 766 O O . ILE A 1 98 ? -28.235 -2.114 17.799 1.00 79.00 98 ILE A O 1
ATOM 770 N N . LYS A 1 99 ? -27.906 -0.852 15.965 1.00 83.31 99 LYS A N 1
ATOM 771 C CA . LYS A 1 99 ? -27.851 -1.979 15.034 1.00 83.31 99 LYS A CA 1
ATOM 772 C C . LYS A 1 99 ? -26.408 -2.305 14.656 1.00 83.31 99 LYS A C 1
ATOM 774 O O . LYS A 1 99 ? -25.584 -1.398 14.535 1.00 83.31 99 LYS A O 1
ATOM 779 N N . SER A 1 100 ? -26.104 -3.586 14.457 1.00 82.62 100 SER A N 1
ATOM 780 C CA . SER A 1 100 ? -24.832 -3.985 13.853 1.00 82.62 100 SER A CA 1
ATOM 781 C C . SER A 1 100 ? -24.766 -3.450 12.423 1.00 82.62 100 SER A C 1
ATOM 783 O O . SER A 1 100 ? -25.704 -3.649 11.656 1.00 82.62 100 SER A O 1
ATOM 785 N N . LEU A 1 101 ? -23.668 -2.789 12.052 1.00 78.50 101 LEU A N 1
ATOM 786 C CA . LEU A 1 101 ? -23.483 -2.267 10.690 1.00 78.50 101 LEU A CA 1
ATOM 787 C C . LEU A 1 101 ? -23.149 -3.396 9.712 1.00 78.50 101 LEU A C 1
ATOM 789 O O . LEU A 1 101 ? -23.511 -3.342 8.542 1.00 78.50 101 LEU A O 1
ATOM 793 N N . LEU A 1 102 ? -22.468 -4.435 10.197 1.00 81.19 102 LEU A N 1
ATOM 794 C CA . LEU A 1 102 ? -21.950 -5.523 9.378 1.00 81.19 102 LEU A CA 1
ATOM 795 C C . LEU A 1 102 ? -22.221 -6.874 10.024 1.00 81.19 102 LEU A C 1
ATOM 797 O O . LEU A 1 102 ? -22.322 -7.000 11.249 1.00 81.19 102 LEU A O 1
ATOM 801 N N . LYS A 1 103 ? -22.265 -7.903 9.180 1.00 87.50 103 LYS A N 1
ATOM 802 C CA . LYS A 1 103 ? -22.145 -9.278 9.643 1.00 87.50 103 LYS A CA 1
ATOM 803 C C . LYS A 1 103 ? -20.750 -9.491 10.223 1.00 87.50 103 LYS A C 1
ATOM 805 O O . LYS A 1 103 ? -19.751 -9.122 9.603 1.00 87.50 103 LYS A O 1
ATOM 810 N N . GLY A 1 104 ? -20.667 -10.115 11.390 1.00 91.50 104 GLY A N 1
ATOM 811 C CA . GLY A 1 104 ? -19.384 -10.357 12.034 1.00 91.50 104 GLY A CA 1
ATOM 812 C C . GLY A 1 104 ? -19.483 -11.206 13.289 1.00 91.50 104 GLY A C 1
ATOM 813 O O . GLY A 1 104 ? -20.563 -11.613 13.710 1.00 91.50 104 GLY A O 1
ATOM 814 N N . VAL A 1 105 ? -18.330 -11.496 13.876 1.00 92.44 105 VAL A N 1
ATOM 815 C CA . VAL A 1 105 ? -18.209 -12.195 15.154 1.00 92.44 105 VAL A CA 1
ATOM 816 C C . VAL A 1 105 ? -17.940 -11.184 16.260 1.00 92.44 105 VAL A C 1
ATOM 818 O O . VAL A 1 105 ? -17.067 -10.326 16.141 1.00 92.44 105 VAL A O 1
ATOM 821 N N . VAL A 1 106 ? -18.679 -11.277 17.357 1.00 90.38 106 VAL A N 1
ATOM 822 C CA . VAL A 1 106 ? -18.441 -10.469 18.552 1.00 90.38 106 VAL A CA 1
ATOM 823 C C . VAL A 1 106 ? -17.163 -10.966 19.215 1.00 90.38 106 VAL A C 1
ATOM 825 O O . VAL A 1 106 ? -17.131 -12.055 19.773 1.00 90.38 106 VAL A O 1
ATOM 828 N N . ILE A 1 107 ? -16.083 -10.195 19.167 1.00 86.81 107 ILE A N 1
ATOM 829 C CA . ILE A 1 107 ? -14.780 -10.606 19.722 1.00 86.81 107 ILE A CA 1
ATOM 830 C C . ILE A 1 107 ? -14.562 -10.117 21.153 1.00 86.81 107 ILE A C 1
ATOM 832 O O . ILE A 1 107 ? -13.789 -10.716 21.903 1.00 86.81 107 ILE A O 1
ATOM 836 N N . LEU A 1 108 ? -15.282 -9.069 21.546 1.00 82.25 108 LEU A N 1
ATOM 837 C CA . LEU A 1 108 ? -15.301 -8.524 22.895 1.00 82.25 108 LEU A CA 1
ATOM 838 C C . LEU A 1 108 ? -16.729 -8.089 23.225 1.00 82.25 108 LEU A C 1
ATOM 840 O O . LEU A 1 108 ? -17.356 -7.375 22.446 1.00 82.25 108 LEU A O 1
ATOM 844 N N . SER A 1 109 ? -17.204 -8.478 24.403 1.00 78.50 109 SER A N 1
ATOM 845 C CA . SER A 1 109 ? -18.416 -7.943 25.023 1.00 78.50 109 SER A CA 1
ATOM 846 C C . SER A 1 109 ? -18.076 -7.713 26.486 1.00 78.50 109 SER A C 1
ATOM 848 O O . SER A 1 109 ? -17.858 -8.677 27.212 1.00 78.50 109 SER A O 1
ATOM 850 N N . ARG A 1 110 ? -17.915 -6.460 26.924 1.00 72.88 110 ARG A N 1
ATOM 851 C CA . ARG A 1 110 ? -17.418 -6.160 28.279 1.00 72.88 110 ARG A CA 1
ATOM 852 C C . ARG A 1 110 ? -18.199 -5.028 28.936 1.00 72.88 110 ARG A C 1
ATOM 854 O O . ARG A 1 110 ? -18.503 -4.016 28.311 1.00 72.88 110 ARG A O 1
ATOM 861 N N . GLU A 1 111 ? -18.489 -5.208 30.224 1.00 65.25 111 GLU A N 1
ATOM 862 C CA . GLU A 1 111 ? -18.938 -4.135 31.116 1.00 65.25 111 GLU A CA 1
ATOM 863 C C . GLU A 1 111 ? -17.697 -3.487 31.737 1.00 65.25 111 GLU A C 1
ATOM 865 O O . GLU A 1 111 ? -16.915 -4.166 32.408 1.00 65.25 111 GLU A O 1
ATOM 870 N N . ASP A 1 112 ? -17.492 -2.190 31.513 1.00 60.69 112 ASP A N 1
ATOM 871 C CA . ASP A 1 112 ? -16.467 -1.451 32.244 1.00 60.69 112 ASP A CA 1
ATOM 872 C C . ASP A 1 112 ? -17.083 -0.840 33.504 1.00 60.69 112 ASP A C 1
ATOM 874 O O . ASP A 1 112 ? -17.675 0.238 33.496 1.00 60.69 112 ASP A O 1
ATOM 878 N N . SER A 1 113 ? -16.980 -1.577 34.608 1.00 50.62 113 SER A N 1
ATOM 879 C CA . SER A 1 113 ? -17.487 -1.142 35.909 1.00 50.62 113 SER A CA 1
ATOM 880 C C . SER A 1 113 ? -16.613 -0.074 36.577 1.00 50.62 113 SER A C 1
ATOM 882 O O . SER A 1 113 ? -17.042 0.521 37.566 1.00 50.62 113 SER A O 1
ATOM 884 N N . LYS A 1 114 ? -15.390 0.175 36.078 1.00 49.62 114 LYS A N 1
ATOM 885 C CA . LYS A 1 114 ? -14.404 1.064 36.721 1.00 49.62 114 LYS A CA 1
ATOM 886 C C . LYS A 1 114 ? -14.325 2.440 36.068 1.00 49.62 114 LYS A C 1
ATOM 888 O O . LYS A 1 114 ? -13.946 3.405 36.740 1.00 49.62 114 LYS A O 1
ATOM 893 N N . THR A 1 115 ? -14.706 2.572 34.804 1.00 52.03 115 THR A N 1
ATOM 894 C CA . THR A 1 115 ? -14.779 3.875 34.146 1.00 52.03 115 THR A CA 1
ATOM 895 C C . THR A 1 115 ? -16.164 4.481 34.381 1.00 52.03 115 THR A C 1
ATOM 897 O O . THR A 1 115 ? -17.192 4.024 33.888 1.00 52.03 115 THR A O 1
ATOM 900 N N . HIS A 1 116 ? -16.204 5.505 35.236 1.00 50.88 116 HIS A N 1
ATOM 901 C CA . HIS A 1 116 ? -17.422 6.160 35.709 1.00 50.88 116 HIS A CA 1
ATOM 902 C C . HIS A 1 116 ? -18.243 6.721 34.535 1.00 50.88 116 HIS A C 1
ATOM 904 O O . HIS A 1 116 ? -18.013 7.841 34.085 1.00 50.88 116 HIS A O 1
ATOM 910 N N . GLY A 1 117 ? -19.205 5.931 34.052 1.00 55.47 117 GLY A N 1
ATOM 911 C CA . GLY A 1 117 ? -20.154 6.333 33.021 1.00 55.47 117 GLY A CA 1
ATOM 912 C C . GLY A 1 117 ? -19.729 6.048 31.583 1.00 55.47 117 GLY A C 1
ATOM 913 O O . GLY A 1 117 ? -20.056 6.867 30.746 1.00 55.47 117 GLY A O 1
ATOM 914 N N . TRP A 1 118 ? -19.036 4.943 31.270 1.00 59.09 118 TRP A N 1
ATOM 915 C CA . TRP A 1 118 ? -18.717 4.573 29.873 1.00 59.09 118 TRP A CA 1
ATOM 916 C C . TRP A 1 118 ? -19.627 3.508 29.258 1.00 59.09 118 TRP A C 1
ATOM 918 O O . TRP A 1 118 ? -19.548 3.291 28.053 1.00 59.09 118 TRP A O 1
ATOM 928 N N . GLY A 1 119 ? -20.515 2.891 30.040 1.00 69.25 119 GLY A N 1
ATOM 929 C CA . GLY A 1 119 ? -21.446 1.880 29.533 1.00 69.25 119 GLY A CA 1
ATOM 930 C C . GLY A 1 119 ? -20.768 0.568 29.113 1.00 69.25 119 GLY A C 1
ATOM 931 O O . GLY A 1 119 ? -19.629 0.285 29.483 1.00 69.25 119 GLY A O 1
ATOM 932 N N . GLU A 1 120 ? -21.492 -0.269 28.372 1.00 73.75 120 GLU A N 1
ATOM 933 C CA . GLU A 1 120 ? -20.945 -1.505 27.792 1.00 73.75 120 GLU A CA 1
ATOM 934 C C . GLU A 1 120 ? -20.203 -1.226 26.477 1.00 73.75 120 GLU A C 1
ATOM 936 O O . GLU A 1 120 ? -20.483 -0.240 25.790 1.00 73.75 120 GLU A O 1
ATOM 941 N N . THR A 1 121 ? -19.257 -2.106 26.126 1.00 79.56 121 THR A N 1
ATOM 942 C CA . THR A 1 121 ? -18.563 -2.109 24.827 1.00 79.56 121 THR A CA 1
ATOM 943 C C . THR A 1 121 ? -18.751 -3.442 24.109 1.00 79.56 121 THR A C 1
ATOM 945 O O . THR A 1 121 ? -18.589 -4.501 24.724 1.00 79.56 121 THR A O 1
ATOM 948 N N . ILE A 1 122 ? -19.028 -3.374 22.806 1.00 84.38 122 ILE A N 1
ATOM 949 C CA . ILE A 1 122 ? -19.069 -4.510 21.879 1.00 84.38 122 ILE A CA 1
ATOM 950 C C . ILE A 1 122 ? -18.093 -4.232 20.743 1.00 84.38 122 ILE A C 1
ATOM 952 O O . ILE A 1 122 ? -18.075 -3.138 20.184 1.00 84.38 122 ILE A O 1
ATOM 956 N N . MET A 1 123 ? -17.302 -5.239 20.394 1.00 87.94 123 MET A N 1
ATOM 957 C CA . MET A 1 123 ? -16.420 -5.220 19.231 1.00 87.94 123 MET A CA 1
ATOM 958 C C . MET A 1 123 ? -16.836 -6.346 18.291 1.00 87.94 123 MET A C 1
ATOM 960 O O . MET A 1 123 ? -16.822 -7.513 18.689 1.00 87.94 123 MET A O 1
ATOM 964 N N . VAL A 1 124 ? -17.195 -5.999 17.060 1.00 90.12 124 VAL A N 1
ATOM 965 C CA . VAL A 1 124 ? -17.597 -6.936 16.005 1.00 90.12 124 VAL A CA 1
ATOM 966 C C . VAL A 1 124 ? -16.481 -7.002 14.971 1.00 90.12 124 VAL A C 1
ATOM 968 O O . VAL A 1 124 ? -16.101 -5.973 14.421 1.00 90.12 124 VAL A O 1
ATOM 971 N N . ALA A 1 125 ? -15.944 -8.193 14.713 1.00 91.25 125 ALA A N 1
ATOM 972 C CA . ALA A 1 125 ? -14.936 -8.440 13.689 1.00 91.25 125 ALA A CA 1
ATOM 973 C C . ALA A 1 125 ? -15.561 -9.066 12.443 1.00 91.25 125 ALA A C 1
ATOM 975 O O . ALA A 1 125 ? -16.380 -9.979 12.540 1.00 91.25 125 ALA A O 1
ATOM 976 N N . THR A 1 126 ? -15.129 -8.613 11.277 1.00 91.00 126 THR A N 1
ATOM 977 C CA . THR A 1 126 ? -15.543 -9.133 9.978 1.00 91.00 126 THR A CA 1
ATOM 978 C C . THR A 1 126 ? -14.347 -9.190 9.038 1.00 91.00 126 THR A C 1
ATOM 980 O O . THR A 1 126 ? -13.355 -8.477 9.224 1.00 91.00 126 THR A O 1
ATOM 983 N N . ARG A 1 127 ? -14.423 -10.055 8.035 1.00 89.12 127 ARG A N 1
ATOM 984 C CA . ARG A 1 127 ? -13.419 -10.168 6.982 1.00 89.12 127 ARG A CA 1
ATOM 985 C C . ARG A 1 127 ? -13.937 -9.530 5.701 1.00 89.12 127 ARG A C 1
ATOM 987 O O . ARG A 1 127 ? -15.072 -9.810 5.328 1.00 89.12 127 ARG A O 1
ATOM 994 N N . PRO A 1 128 ? -13.112 -8.746 4.992 1.00 82.06 128 PRO A N 1
ATOM 995 C CA . PRO A 1 128 ? -13.502 -8.148 3.721 1.00 82.06 128 PRO A CA 1
ATOM 996 C C . PRO A 1 128 ? -13.991 -9.196 2.710 1.00 82.06 128 PRO A C 1
ATOM 998 O O . PRO A 1 128 ? -15.088 -9.082 2.179 1.00 82.06 128 PRO A O 1
ATOM 1001 N N . ASN A 1 129 ? -13.210 -10.260 2.503 1.00 82.38 129 ASN A N 1
ATOM 1002 C CA . ASN A 1 129 ? -13.525 -11.361 1.588 1.00 82.38 129 ASN A CA 1
ATOM 1003 C C . ASN A 1 129 ? -12.649 -12.599 1.904 1.00 82.38 129 ASN A C 1
ATOM 1005 O O . ASN A 1 129 ? -11.717 -12.500 2.712 1.00 82.38 129 ASN A O 1
ATOM 1009 N N . PRO A 1 130 ? -12.909 -13.771 1.283 1.00 81.69 130 PRO A N 1
ATOM 1010 C CA . PRO A 1 130 ? -12.157 -15.001 1.549 1.00 81.69 130 PRO A CA 1
ATOM 1011 C C . PRO A 1 130 ? -10.664 -14.921 1.216 1.00 81.69 130 PRO A C 1
ATOM 1013 O O . PRO A 1 130 ? -9.874 -15.646 1.822 1.00 81.69 130 PRO A O 1
ATOM 1016 N N . ALA A 1 131 ? -10.288 -14.069 0.261 1.00 81.75 131 ALA A N 1
ATOM 1017 C CA . ALA A 1 131 ? -8.920 -13.903 -0.215 1.00 81.75 131 ALA A CA 1
ATOM 1018 C C . ALA A 1 131 ? -8.127 -12.851 0.580 1.00 81.75 131 ALA A C 1
ATOM 1020 O O . ALA A 1 131 ? -6.906 -12.788 0.441 1.00 81.75 131 ALA A O 1
ATOM 1021 N N . SER A 1 132 ? -8.779 -12.051 1.422 1.00 83.19 132 SER A N 1
ATOM 1022 C CA . SER A 1 132 ? -8.119 -11.087 2.298 1.00 83.19 132 SER A CA 1
ATOM 1023 C C . SER A 1 132 ? -7.759 -11.727 3.638 1.00 83.19 132 SER A C 1
ATOM 1025 O O . SER A 1 132 ? -8.570 -12.440 4.250 1.00 83.19 132 SER A O 1
ATOM 1027 N N . GLU A 1 133 ? -6.535 -11.466 4.093 1.00 85.06 133 GLU A N 1
ATOM 1028 C CA . GLU A 1 133 ? -6.109 -11.771 5.463 1.00 85.06 133 GLU A CA 1
ATOM 1029 C C . GLU A 1 133 ? -6.459 -10.635 6.425 1.00 85.06 133 GLU A C 1
ATOM 1031 O O . GLU A 1 133 ? -6.460 -10.840 7.639 1.00 85.06 133 GLU A O 1
ATOM 1036 N N . GLU A 1 134 ? -6.815 -9.464 5.891 1.00 87.25 134 GLU A N 1
ATOM 1037 C CA . GLU A 1 134 ? -7.181 -8.308 6.689 1.00 87.25 134 GLU A CA 1
ATOM 1038 C C . GLU A 1 134 ? -8.492 -8.540 7.445 1.00 87.25 134 GLU A C 1
ATOM 1040 O O . GLU A 1 134 ? -9.389 -9.274 7.019 1.00 87.25 134 GLU A O 1
ATOM 1045 N N . ILE A 1 135 ? -8.610 -7.882 8.594 1.00 88.25 135 ILE A N 1
ATOM 1046 C CA . ILE A 1 135 ? -9.803 -7.932 9.435 1.00 88.25 135 ILE A CA 1
ATOM 1047 C C . ILE A 1 135 ? -10.257 -6.502 9.683 1.00 88.25 135 ILE A C 1
ATOM 1049 O O . ILE A 1 135 ? -9.454 -5.639 10.039 1.00 88.25 135 ILE A O 1
ATOM 1053 N N . ILE A 1 136 ? -11.555 -6.261 9.538 1.00 88.00 136 ILE A N 1
ATOM 1054 C CA . ILE A 1 136 ? -12.193 -5.009 9.929 1.00 88.00 136 ILE A CA 1
ATOM 1055 C C . ILE A 1 136 ? -12.911 -5.236 11.250 1.00 88.00 136 ILE A C 1
ATOM 1057 O O . ILE A 1 136 ? -13.601 -6.236 11.436 1.00 88.00 136 ILE A O 1
ATOM 1061 N N . THR A 1 137 ? -12.750 -4.311 12.190 1.00 88.31 137 THR A N 1
ATOM 1062 C CA . THR A 1 137 ? -13.470 -4.359 13.463 1.00 88.31 137 THR A CA 1
ATOM 1063 C C . THR A 1 137 ? -14.237 -3.079 13.697 1.00 88.31 137 THR A C 1
ATOM 1065 O O . THR A 1 137 ? -13.642 -2.006 13.610 1.00 88.31 137 THR A O 1
ATOM 1068 N N . ILE A 1 138 ? -15.509 -3.204 14.063 1.00 86.88 138 ILE A N 1
ATOM 1069 C CA . ILE A 1 138 ? -16.364 -2.094 14.477 1.00 86.88 138 ILE A CA 1
ATOM 1070 C C . ILE A 1 138 ? -16.551 -2.166 15.986 1.00 86.88 138 ILE A C 1
ATOM 1072 O O . ILE A 1 138 ? -16.854 -3.228 16.536 1.00 86.88 138 ILE A O 1
ATOM 1076 N N . H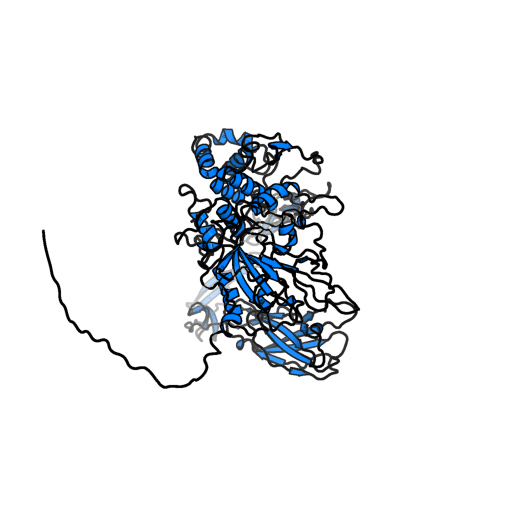IS A 1 139 ? -16.351 -1.040 16.654 1.00 85.38 139 HIS A N 1
ATOM 1077 C CA . HIS A 1 139 ? -16.438 -0.926 18.100 1.00 85.38 139 HIS A CA 1
ATOM 1078 C C . HIS A 1 139 ? -17.588 0.005 18.443 1.00 85.38 139 HIS A C 1
ATOM 1080 O O . HIS A 1 139 ? -17.640 1.127 17.946 1.00 85.38 139 HIS A O 1
ATOM 1086 N N . TYR A 1 140 ? -18.475 -0.467 19.310 1.00 84.25 140 TYR A N 1
ATOM 1087 C CA . TYR A 1 140 ? -19.617 0.264 19.836 1.00 84.25 140 TYR A CA 1
ATOM 1088 C C . TYR A 1 140 ? -19.390 0.504 21.321 1.00 84.25 140 TYR A C 1
ATOM 1090 O O . TYR A 1 140 ? -19.222 -0.449 22.089 1.00 84.25 140 TYR A O 1
ATOM 1098 N N . HIS A 1 141 ? -19.387 1.767 21.725 1.00 80.88 141 HIS A N 1
ATOM 1099 C CA . HIS A 1 141 ? -19.131 2.190 23.098 1.00 80.88 141 HIS A CA 1
ATOM 1100 C C . HIS A 1 141 ? -20.319 2.964 23.666 1.00 80.88 141 HIS A C 1
ATOM 1102 O O . HIS A 1 141 ? -21.231 3.350 22.942 1.00 80.88 141 HIS A O 1
ATOM 1108 N N . HIS A 1 142 ? -20.310 3.225 24.974 1.00 79.62 142 HIS A N 1
ATOM 1109 C CA . HIS A 1 142 ? -21.376 3.995 25.618 1.00 79.62 142 HIS A CA 1
ATOM 1110 C C . HIS A 1 142 ? -22.746 3.322 25.567 1.00 79.62 142 HIS A C 1
ATOM 1112 O O . HIS A 1 142 ? -23.767 3.987 25.687 1.00 79.62 142 HIS A O 1
ATOM 1118 N N . MET A 1 143 ? -22.799 1.992 25.473 1.00 78.75 143 MET A N 1
ATOM 1119 C CA . MET A 1 143 ? -24.078 1.285 25.460 1.00 78.75 143 MET A CA 1
ATOM 1120 C C . MET A 1 143 ? -24.713 1.227 26.851 1.00 78.75 143 MET A C 1
ATOM 1122 O O . MET A 1 143 ? -24.039 1.133 27.884 1.00 78.75 143 MET A O 1
ATOM 1126 N N . LYS A 1 144 ? -26.042 1.278 26.883 1.00 75.81 144 LYS A N 1
ATOM 1127 C CA . LYS A 1 144 ? -26.841 1.308 28.106 1.00 75.81 144 LYS A CA 1
ATOM 1128 C C . LYS A 1 144 ? -26.707 0.002 28.885 1.00 75.81 144 LYS A C 1
ATOM 1130 O O . LYS A 1 144 ? -27.093 -1.070 28.428 1.00 75.81 144 LYS A O 1
ATOM 1135 N N . ASN A 1 145 ? -26.264 0.123 30.131 1.00 65.62 145 ASN A N 1
ATOM 1136 C CA . ASN A 1 145 ? -26.309 -0.963 31.098 1.00 65.62 145 ASN A CA 1
ATOM 1137 C C . ASN A 1 145 ? -27.667 -0.945 31.818 1.00 65.62 145 ASN A C 1
ATOM 1139 O O . ASN A 1 145 ? -27.929 -0.060 32.633 1.00 65.62 145 ASN A O 1
ATOM 1143 N N . VAL A 1 146 ? -28.561 -1.885 31.507 1.00 55.47 146 VAL A N 1
ATOM 1144 C CA . VAL A 1 146 ? -29.857 -2.012 32.193 1.00 55.47 146 VAL A CA 1
ATOM 1145 C C . VAL A 1 146 ? -29.824 -3.203 33.143 1.00 55.47 146 VAL A C 1
ATOM 1147 O O . VAL A 1 146 ? -30.008 -4.351 32.744 1.00 55.47 146 VAL A O 1
ATOM 1150 N N . LYS A 1 147 ? -29.658 -2.930 34.439 1.00 52.12 147 LYS A N 1
ATOM 1151 C CA . LYS A 1 147 ? -29.979 -3.895 35.498 1.00 52.12 147 LYS A CA 1
ATOM 1152 C C . LYS A 1 147 ? -31.450 -3.726 35.880 1.00 52.12 147 LYS A C 1
ATOM 1154 O O . LYS A 1 147 ? -31.797 -2.759 36.549 1.00 52.12 147 LYS A O 1
ATOM 1159 N N . THR A 1 148 ? -32.318 -4.659 35.485 1.00 44.47 148 THR A N 1
ATOM 1160 C CA . THR A 1 148 ? -33.649 -4.807 36.107 1.00 44.47 148 THR A CA 1
ATOM 1161 C C . THR A 1 148 ? -33.808 -6.213 36.678 1.00 44.47 148 THR A C 1
ATOM 1163 O O . THR A 1 148 ? -33.194 -7.163 36.197 1.00 44.47 148 THR A O 1
ATOM 1166 N N . GLN A 1 149 ? -34.570 -6.315 37.768 1.00 43.91 149 GLN A N 1
ATOM 1167 C CA . GLN A 1 149 ? -34.574 -7.403 38.754 1.00 43.91 149 GLN A CA 1
ATOM 1168 C C . GLN A 1 149 ? -35.120 -8.770 38.273 1.00 43.91 149 GLN A C 1
ATOM 1170 O O . GLN A 1 149 ? -35.816 -9.385 39.063 1.00 43.91 149 GLN A O 1
ATOM 1175 N N . ASN A 1 150 ? -34.867 -9.238 37.037 1.00 41.94 150 ASN A N 1
ATOM 1176 C CA . ASN A 1 150 ? -34.885 -10.668 36.608 1.00 41.94 150 ASN A CA 1
ATOM 1177 C C . ASN A 1 150 ? -35.018 -10.890 35.081 1.00 41.94 150 ASN A C 1
ATOM 1179 O O . ASN A 1 150 ? -35.137 -12.032 34.646 1.00 41.94 150 ASN A O 1
ATOM 1183 N N . THR A 1 151 ? -34.957 -9.852 34.238 1.00 39.50 151 THR A N 1
ATOM 1184 C CA . THR A 1 151 ? -34.972 -10.030 32.769 1.00 39.50 151 THR A CA 1
ATOM 1185 C C . THR A 1 151 ? -34.045 -9.011 32.114 1.00 39.50 151 THR A C 1
ATOM 1187 O O . THR A 1 151 ? -34.223 -7.805 32.278 1.00 39.50 151 THR A O 1
ATOM 1190 N N . TYR A 1 152 ? -33.012 -9.493 31.423 1.00 39.25 152 TYR A N 1
ATOM 1191 C CA . TYR A 1 152 ? -31.943 -8.661 30.868 1.00 39.25 152 TYR A CA 1
ATOM 1192 C C . TYR A 1 152 ? -32.361 -8.055 29.520 1.00 39.25 152 TYR A C 1
ATOM 1194 O O . TYR A 1 152 ? -32.374 -8.754 28.514 1.00 39.25 152 TYR A O 1
ATOM 1202 N N . TRP A 1 153 ? -32.640 -6.750 29.485 1.00 37.75 153 TRP A N 1
ATOM 1203 C CA . TRP A 1 153 ? -32.717 -5.954 28.249 1.00 37.75 153 TRP A CA 1
ATOM 1204 C C . TRP A 1 153 ? -31.465 -5.100 28.150 1.00 37.75 153 TRP A C 1
ATOM 1206 O O . TRP A 1 153 ? -31.415 -3.970 28.615 1.00 37.75 153 TRP A O 1
ATOM 1216 N N . THR A 1 154 ? -30.404 -5.677 27.628 1.00 47.66 154 THR A N 1
ATOM 1217 C CA . THR A 1 154 ? -29.098 -5.018 27.531 1.00 47.66 154 THR A CA 1
ATOM 1218 C C . THR A 1 154 ? -28.542 -5.301 26.146 1.00 47.66 154 THR A C 1
ATOM 1220 O O . THR A 1 154 ? -28.997 -6.241 25.496 1.00 47.66 154 THR A O 1
ATOM 1223 N N . SER A 1 155 ? -27.477 -4.607 25.755 1.00 48.84 155 SER A N 1
ATOM 1224 C CA . SER A 1 155 ? -26.544 -5.050 24.706 1.00 48.84 155 SER A CA 1
ATOM 1225 C C . SER A 1 155 ? -25.991 -6.482 24.899 1.00 48.84 155 SER A C 1
ATOM 1227 O O . SER A 1 155 ? -25.297 -7.016 24.045 1.00 48.84 155 SER A O 1
ATOM 1229 N N . ARG A 1 156 ? -26.332 -7.174 25.998 1.00 54.78 156 ARG A N 1
ATOM 1230 C CA . ARG A 1 156 ? -25.915 -8.542 26.352 1.00 54.78 156 ARG A CA 1
ATOM 1231 C C . ARG A 1 156 ? -26.683 -9.654 25.635 1.00 54.78 156 ARG A C 1
ATOM 1233 O O . ARG A 1 156 ? -26.625 -10.788 26.106 1.00 54.78 156 ARG A O 1
ATOM 1240 N N . GLN A 1 157 ? -27.398 -9.376 24.545 1.00 59.75 157 GLN A N 1
ATOM 1241 C CA . GLN A 1 157 ? -27.894 -10.467 23.695 1.00 59.75 157 GLN A CA 1
ATOM 1242 C C . GLN A 1 157 ? -26.735 -11.246 23.059 1.00 59.75 157 GLN A C 1
ATOM 1244 O O . GLN A 1 157 ? -26.879 -12.437 22.799 1.00 59.75 157 GLN A O 1
ATOM 1249 N N . PHE A 1 158 ? -25.570 -10.605 22.903 1.00 71.69 158 PHE A N 1
ATOM 1250 C CA . PHE A 1 158 ? -24.400 -11.212 22.286 1.00 71.69 158 PHE A CA 1
ATOM 1251 C C . PHE A 1 158 ? -23.237 -11.372 23.276 1.00 71.69 158 PHE A C 1
ATOM 1253 O O . PHE A 1 158 ? -22.711 -10.415 23.857 1.00 71.69 158 PHE A O 1
ATOM 1260 N N . GLN A 1 159 ? -22.840 -12.624 23.469 1.00 78.56 159 GLN A N 1
ATOM 1261 C CA . GLN A 1 159 ? -21.607 -13.055 24.110 1.00 78.56 159 GLN A CA 1
ATOM 1262 C C . GLN A 1 159 ? -20.441 -12.977 23.120 1.00 78.56 159 GLN A C 1
ATOM 1264 O O . GLN A 1 159 ? -20.629 -12.976 21.901 1.00 78.56 159 GLN A O 1
ATOM 1269 N N . ALA A 1 160 ? -19.215 -12.954 23.648 1.00 81.19 160 ALA A N 1
ATOM 1270 C CA . ALA A 1 160 ? -18.044 -13.166 22.811 1.00 81.19 160 ALA A CA 1
ATOM 1271 C C . ALA A 1 160 ? -18.172 -14.492 22.037 1.00 81.19 160 ALA A C 1
ATOM 1273 O O . ALA A 1 160 ? -18.716 -15.473 22.540 1.00 81.19 160 ALA A O 1
ATOM 1274 N N . CYS A 1 161 ? -17.676 -14.485 20.807 1.00 86.56 161 CYS A N 1
ATOM 1275 C CA . CYS A 1 161 ? -17.821 -15.504 19.777 1.00 86.56 161 CYS A CA 1
ATOM 1276 C C . CYS A 1 161 ? -19.232 -15.675 19.178 1.00 86.56 161 CYS A C 1
ATOM 1278 O O . CYS A 1 161 ? -19.397 -16.515 18.295 1.00 86.56 161 CYS A O 1
ATOM 1280 N N . ASN A 1 162 ? -20.253 -14.904 19.580 1.00 90.19 162 ASN A N 1
ATOM 1281 C CA . ASN A 1 162 ? -21.522 -14.916 18.845 1.00 90.19 162 ASN A CA 1
ATOM 1282 C C . ASN A 1 162 ? -21.385 -14.247 17.476 1.00 90.19 162 ASN A C 1
ATOM 1284 O O . ASN A 1 162 ? -20.623 -13.298 17.306 1.00 90.19 162 ASN A O 1
ATOM 1288 N N . ILE A 1 163 ? -22.158 -14.741 16.514 1.00 90.50 163 ILE A N 1
ATOM 1289 C CA . ILE A 1 163 ? -22.270 -14.152 15.183 1.00 90.50 163 ILE A CA 1
ATOM 1290 C C . ILE A 1 163 ? -23.451 -13.187 15.186 1.00 90.50 163 ILE A C 1
ATOM 1292 O O . ILE A 1 163 ? -24.542 -13.559 15.614 1.00 90.50 163 ILE A O 1
ATOM 1296 N N . VAL A 1 164 ? -23.222 -11.975 14.692 1.00 88.94 164 VAL A N 1
ATOM 1297 C CA . VAL A 1 164 ? -24.252 -10.973 14.398 1.00 88.94 164 VAL A CA 1
ATOM 1298 C C . VAL A 1 164 ? -24.411 -10.859 12.885 1.00 88.94 164 VAL A C 1
ATOM 1300 O O . VAL A 1 164 ? -23.427 -10.964 12.146 1.00 88.94 164 VAL A O 1
ATOM 1303 N N . GLN A 1 165 ? -25.636 -10.658 12.415 1.00 88.81 165 GLN A N 1
ATOM 1304 C CA . GLN A 1 165 ? -25.929 -10.207 11.057 1.00 88.81 165 GLN A CA 1
ATOM 1305 C C . GLN A 1 165 ? -25.936 -8.678 11.005 1.00 88.81 165 GLN A C 1
ATOM 1307 O O . GLN A 1 165 ? -26.043 -8.000 12.031 1.00 88.81 165 GLN A O 1
ATOM 1312 N N . SER A 1 166 ? -25.831 -8.120 9.800 1.00 84.38 166 SER A N 1
ATOM 1313 C CA . SER A 1 166 ? -26.095 -6.694 9.629 1.00 84.38 166 SER A CA 1
ATOM 1314 C C . SER A 1 166 ? -27.564 -6.382 9.953 1.00 84.38 166 SER A C 1
ATOM 1316 O O . SER A 1 166 ? -28.456 -7.171 9.643 1.00 84.38 166 SER A O 1
ATOM 1318 N N . GLY A 1 167 ? -27.812 -5.258 10.625 1.00 80.94 167 GLY A N 1
ATOM 1319 C CA . GLY A 1 167 ? -29.142 -4.848 11.077 1.00 80.94 167 GLY A CA 1
ATOM 1320 C C . GLY A 1 167 ? -29.612 -5.485 12.392 1.00 80.94 167 GLY A C 1
ATOM 1321 O O . GLY A 1 167 ? -30.631 -5.045 12.932 1.00 80.94 167 GLY A O 1
ATOM 1322 N N . ASP A 1 168 ? -28.884 -6.459 12.951 1.00 84.75 168 ASP A N 1
ATOM 1323 C CA . ASP A 1 168 ? -29.211 -7.046 14.258 1.00 84.75 168 ASP A CA 1
ATOM 1324 C C . ASP A 1 168 ? -29.186 -5.979 15.358 1.00 84.75 168 ASP A C 1
ATOM 1326 O O . ASP A 1 168 ? -28.294 -5.132 15.394 1.00 84.75 168 ASP A O 1
ATOM 1330 N N . ASN A 1 169 ? -30.149 -6.018 16.284 1.00 84.19 169 ASN A N 1
ATOM 1331 C CA . ASN A 1 169 ? -30.162 -5.118 17.438 1.00 84.19 169 ASN A CA 1
ATOM 1332 C C . ASN A 1 169 ? -29.098 -5.541 18.458 1.00 84.19 169 ASN A C 1
ATOM 1334 O O . ASN A 1 169 ? -29.309 -6.488 19.207 1.00 84.19 169 ASN A O 1
ATOM 1338 N N . ILE A 1 170 ? -27.975 -4.832 18.509 1.00 82.50 170 ILE A N 1
ATOM 1339 C CA . ILE A 1 170 ? -26.846 -5.154 19.391 1.00 82.50 170 ILE A CA 1
ATOM 1340 C C . ILE A 1 170 ? -26.869 -4.383 20.711 1.00 82.50 170 ILE A C 1
ATOM 1342 O O . ILE A 1 170 ? -26.040 -4.647 21.581 1.00 82.50 170 ILE A O 1
ATOM 1346 N N . GLY A 1 171 ? -27.806 -3.451 20.905 1.00 80.12 171 GLY A N 1
ATOM 1347 C CA . GLY A 1 171 ? -27.904 -2.724 22.166 1.00 80.12 171 GLY A CA 1
ATOM 1348 C C . GLY A 1 171 ? -28.795 -1.497 22.142 1.00 80.12 171 GLY A C 1
ATOM 1349 O O . GLY A 1 171 ? -29.519 -1.234 21.191 1.00 80.12 171 GLY A O 1
ATOM 1350 N N . GLU A 1 172 ? -28.710 -0.716 23.216 1.00 78.38 172 GLU A N 1
ATOM 1351 C CA . GLU A 1 172 ? -29.319 0.609 23.287 1.00 78.38 172 GLU A CA 1
ATOM 1352 C C . GLU A 1 172 ? -28.268 1.663 23.623 1.00 78.38 172 GLU A C 1
ATOM 1354 O O . GLU A 1 172 ? -27.311 1.382 24.352 1.00 78.38 172 GLU A O 1
ATOM 1359 N N . MET A 1 173 ? -28.474 2.894 23.157 1.00 77.94 173 MET A N 1
ATOM 1360 C CA . MET A 1 173 ? -27.600 4.010 23.521 1.00 77.94 173 MET A CA 1
ATOM 1361 C C . MET A 1 173 ? -27.674 4.304 25.018 1.00 77.94 173 MET A C 1
ATOM 1363 O O . MET A 1 173 ? -28.752 4.461 25.603 1.00 77.94 173 MET A O 1
ATOM 1367 N N . GLY A 1 174 ? -26.511 4.353 25.655 1.00 74.62 174 GLY A N 1
ATOM 1368 C CA . GLY A 1 174 ? -26.358 4.628 27.074 1.00 74.62 174 GLY A CA 1
ATOM 1369 C C . GLY A 1 174 ? -26.162 6.108 27.361 1.00 74.62 174 GLY A C 1
ATOM 1370 O O . GLY A 1 174 ? -25.952 6.933 26.478 1.00 74.62 174 GLY A O 1
ATOM 1371 N N . LYS A 1 175 ? -26.267 6.450 28.646 1.00 69.12 175 LYS A N 1
ATOM 1372 C CA . LYS A 1 175 ? -25.916 7.778 29.156 1.00 69.12 175 LYS A CA 1
ATOM 1373 C C . LYS A 1 175 ? -24.498 7.732 29.690 1.00 69.12 175 LYS A C 1
ATOM 1375 O O . LYS A 1 175 ? -24.212 6.870 30.525 1.00 69.12 175 LYS A O 1
ATOM 1380 N N . THR A 1 176 ? -23.655 8.663 29.263 1.00 64.19 176 THR A N 1
ATOM 1381 C CA . THR A 1 176 ? -22.235 8.660 29.615 1.00 64.19 176 THR A CA 1
ATOM 1382 C C . THR A 1 176 ? -21.734 10.052 30.000 1.00 64.19 176 THR A C 1
ATOM 1384 O O . THR A 1 176 ? -22.050 11.061 29.370 1.00 64.19 176 THR A O 1
ATOM 1387 N N . GLY A 1 177 ? -20.983 10.111 31.105 1.00 59.53 177 GLY A N 1
ATOM 1388 C CA . GLY A 1 177 ? -20.397 11.343 31.646 1.00 59.53 177 GLY A CA 1
ATOM 1389 C C . GLY A 1 177 ? -21.389 12.478 31.963 1.00 59.53 177 GLY A C 1
ATOM 1390 O O . GLY A 1 177 ? -22.513 12.249 32.408 1.00 59.53 177 GLY A O 1
ATOM 1391 N N . SER A 1 178 ? -20.928 13.722 31.771 1.00 51.41 178 SER A N 1
ATOM 1392 C CA . SER A 1 178 ? -21.686 14.973 31.965 1.00 51.41 178 SER A CA 1
ATOM 1393 C C . SER A 1 178 ? -22.363 15.490 30.689 1.00 51.41 178 SER A C 1
ATOM 1395 O O . SER A 1 178 ? -22.877 16.609 30.686 1.00 51.41 178 SER A O 1
ATOM 1397 N N . VAL A 1 179 ? -22.321 14.728 29.593 1.00 57.41 179 VAL A N 1
ATOM 1398 C CA . VAL A 1 179 ? -22.959 15.116 28.332 1.00 57.41 179 VAL A CA 1
ATOM 1399 C C . VAL A 1 179 ? -24.475 15.019 28.524 1.00 57.41 179 VAL A C 1
ATOM 1401 O O . VAL A 1 179 ? -24.989 14.011 29.012 1.00 57.41 179 VAL A O 1
ATOM 1404 N N . THR A 1 180 ? -25.214 16.081 28.201 1.00 61.19 180 THR A N 1
ATOM 1405 C CA . THR A 1 180 ? -26.673 16.140 28.371 1.00 61.19 180 THR A CA 1
ATOM 1406 C C . THR A 1 180 ? -27.382 15.295 27.309 1.00 61.19 180 THR A C 1
ATOM 1408 O O . THR A 1 180 ? -27.932 15.833 26.355 1.00 61.19 180 THR A O 1
ATOM 1411 N N . GLY A 1 181 ? -27.370 13.968 27.450 1.00 71.06 181 GLY A N 1
ATOM 1412 C CA . GLY A 1 181 ? -28.066 13.062 26.530 1.00 71.06 181 GLY A CA 1
ATOM 1413 C C . GLY A 1 181 ? -27.484 11.650 26.493 1.00 71.06 181 GLY A C 1
ATOM 1414 O O . GLY A 1 181 ? -26.359 11.418 26.927 1.00 71.06 181 GLY A O 1
ATOM 1415 N N . ALA A 1 182 ? -28.274 10.695 25.995 1.00 74.44 182 ALA A N 1
ATOM 1416 C CA . ALA A 1 182 ? -27.753 9.383 25.621 1.00 74.44 182 ALA A CA 1
ATOM 1417 C C . ALA A 1 182 ? -27.042 9.496 24.267 1.00 74.44 182 ALA A C 1
ATOM 1419 O O . ALA A 1 182 ? -27.603 10.102 23.353 1.00 74.44 182 ALA A O 1
ATOM 1420 N N . HIS A 1 183 ? -25.846 8.927 24.152 1.00 76.06 183 HIS A N 1
ATOM 1421 C CA . HIS A 1 183 ? -2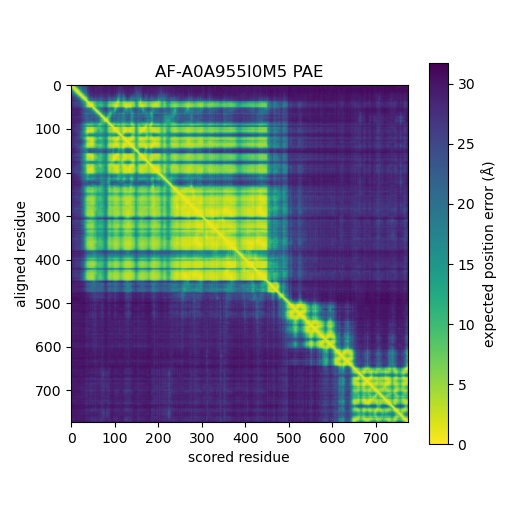5.091 8.886 22.902 1.00 76.06 183 HIS A CA 1
ATOM 1422 C C . HIS A 1 183 ? -24.335 7.563 22.766 1.00 76.06 183 HIS A C 1
ATOM 1424 O O . HIS A 1 183 ? -24.133 6.840 23.744 1.00 76.06 183 HIS A O 1
ATOM 1430 N N . LEU A 1 184 ? -23.941 7.248 21.538 1.00 78.31 184 LEU A N 1
ATOM 1431 C CA . LEU A 1 184 ? -23.119 6.098 21.177 1.00 78.31 184 LEU A CA 1
ATOM 1432 C C . LEU A 1 184 ? -21.858 6.611 20.505 1.00 78.31 184 LEU A C 1
ATOM 1434 O O . LEU A 1 184 ? -21.929 7.523 19.688 1.00 78.31 184 LEU A O 1
ATOM 1438 N N . HIS A 1 185 ? -20.737 5.979 20.828 1.00 77.56 185 HIS A N 1
ATOM 1439 C CA . HIS A 1 185 ? -19.469 6.243 20.173 1.00 77.56 185 HIS A CA 1
ATOM 1440 C C . HIS A 1 185 ? -19.058 5.030 19.338 1.00 77.56 185 HIS A C 1
ATOM 1442 O O . HIS A 1 185 ? -18.980 3.916 19.868 1.00 77.56 185 HIS A O 1
ATOM 1448 N N . THR A 1 186 ? -18.831 5.242 18.041 1.00 78.31 186 THR A N 1
ATOM 1449 C CA . THR A 1 186 ? -18.523 4.170 17.081 1.00 78.31 186 THR A CA 1
ATOM 1450 C C . THR A 1 186 ? -17.156 4.377 16.436 1.00 78.31 186 THR A C 1
ATOM 1452 O O . THR A 1 186 ? -16.872 5.461 15.927 1.00 78.31 186 THR A O 1
ATOM 1455 N N . THR A 1 187 ? -16.318 3.333 16.416 1.00 77.00 187 THR A N 1
ATOM 1456 C CA . THR A 1 187 ? -15.008 3.356 15.733 1.00 77.00 187 THR A CA 1
ATOM 1457 C C . THR A 1 187 ? -14.819 2.156 14.815 1.00 77.00 187 THR A C 1
ATOM 1459 O O . THR A 1 187 ? -15.338 1.073 15.089 1.00 77.00 187 THR A O 1
ATOM 1462 N N . ILE A 1 188 ? -14.059 2.336 13.732 1.00 80.00 188 ILE A N 1
ATOM 1463 C CA . ILE A 1 188 ? -13.717 1.270 12.783 1.00 80.00 188 ILE A CA 1
ATOM 1464 C C . ILE A 1 188 ? -12.195 1.136 12.707 1.00 80.00 188 ILE A C 1
ATOM 1466 O O . ILE A 1 188 ? -11.462 2.123 12.653 1.00 80.00 188 ILE A O 1
ATOM 1470 N N . ARG A 1 189 ? -11.698 -0.102 12.730 1.00 82.69 189 ARG A N 1
ATOM 1471 C CA . ARG A 1 189 ? -10.262 -0.405 12.640 1.00 82.69 189 ARG A CA 1
ATOM 1472 C C . ARG A 1 189 ? -9.988 -1.469 11.599 1.00 82.69 189 ARG A C 1
ATOM 1474 O O . ARG A 1 189 ? -10.791 -2.388 11.448 1.00 82.69 189 ARG A O 1
ATOM 1481 N N . ARG A 1 190 ? -8.827 -1.361 10.958 1.00 83.44 190 ARG A N 1
ATOM 1482 C CA . ARG A 1 190 ? -8.290 -2.336 10.005 1.00 83.44 190 ARG A CA 1
ATOM 1483 C C . ARG A 1 190 ? -7.055 -2.986 10.614 1.00 83.44 190 ARG A C 1
ATOM 1485 O O . ARG A 1 190 ? -6.189 -2.302 11.158 1.00 83.44 190 ARG A O 1
ATOM 1492 N N . TRP A 1 191 ? -6.996 -4.304 10.523 1.00 85.12 191 TRP A N 1
ATOM 1493 C CA . TRP A 1 191 ? -5.887 -5.137 10.980 1.00 85.12 191 TRP A CA 1
ATOM 1494 C C . TRP A 1 191 ? -5.312 -5.853 9.766 1.00 85.12 191 TRP A C 1
ATOM 1496 O O . TRP A 1 191 ? -6.086 -6.369 8.961 1.00 85.12 191 TRP A O 1
ATOM 1506 N N . ALA A 1 192 ? -3.987 -5.905 9.631 1.00 83.06 192 ALA A N 1
ATOM 1507 C CA . ALA A 1 192 ? -3.335 -6.532 8.485 1.00 83.06 192 ALA A CA 1
ATOM 1508 C C . ALA A 1 192 ? -3.586 -8.045 8.441 1.00 83.06 192 ALA A C 1
ATOM 1510 O O . ALA A 1 192 ? -3.711 -8.616 7.363 1.00 83.06 192 ALA A O 1
ATOM 1511 N N . ASN A 1 193 ? -3.662 -8.690 9.610 1.00 86.19 193 ASN A N 1
ATOM 1512 C CA . ASN A 1 193 ? -3.979 -10.109 9.737 1.00 86.19 193 ASN A CA 1
ATOM 1513 C C . ASN A 1 193 ? -4.493 -10.487 11.138 1.00 86.19 193 ASN A C 1
ATOM 1515 O O . ASN A 1 193 ? -4.492 -9.691 12.083 1.00 86.19 193 ASN A O 1
ATOM 1519 N N . LEU A 1 194 ? -4.914 -11.747 11.284 1.00 88.19 194 LEU A N 1
ATOM 1520 C CA . LEU A 1 194 ? -5.378 -12.303 12.557 1.00 88.19 194 LEU A CA 1
ATOM 1521 C C . LEU A 1 194 ? -4.303 -12.294 13.652 1.00 88.19 194 LEU A C 1
ATOM 1523 O O . LEU A 1 194 ? -4.641 -12.111 14.821 1.00 88.19 194 LEU A O 1
ATOM 1527 N N . ALA A 1 195 ? -3.028 -12.488 13.302 1.00 86.56 195 ALA A N 1
ATOM 1528 C CA . ALA A 1 195 ? -1.942 -12.486 14.280 1.00 86.56 195 ALA A CA 1
ATOM 1529 C C . ALA A 1 195 ? -1.788 -11.103 14.929 1.00 86.56 195 ALA A C 1
ATOM 1531 O O . ALA A 1 195 ? -1.653 -11.005 16.148 1.00 86.56 195 ALA A O 1
ATOM 1532 N N . GLU A 1 196 ? -1.902 -10.035 14.141 1.00 84.75 196 GLU A N 1
ATOM 1533 C CA . GLU A 1 196 ? -1.892 -8.661 14.637 1.00 84.75 196 GLU A CA 1
ATOM 1534 C C . GLU A 1 196 ? -3.081 -8.364 15.567 1.00 84.75 196 GLU A C 1
ATOM 1536 O O . GLU A 1 196 ? -2.905 -7.789 16.651 1.00 84.75 196 GLU A O 1
ATOM 1541 N N . LEU A 1 197 ? -4.289 -8.783 15.172 1.00 85.25 197 LEU A N 1
ATOM 1542 C CA . LEU A 1 197 ? -5.485 -8.638 16.001 1.00 85.25 197 LEU A CA 1
ATOM 1543 C C . LEU A 1 197 ? -5.320 -9.387 17.332 1.00 85.25 197 LEU A C 1
ATOM 1545 O O . LEU A 1 197 ? -5.551 -8.809 18.396 1.00 85.25 197 LEU A O 1
ATOM 1549 N N . LYS A 1 198 ? -4.873 -10.648 17.293 1.00 84.25 198 LYS A N 1
ATOM 1550 C CA . LYS A 1 198 ? -4.644 -11.468 18.493 1.00 84.25 198 LYS A CA 1
ATOM 1551 C C . LYS A 1 198 ? -3.584 -10.872 19.404 1.00 84.25 198 LYS A C 1
ATOM 1553 O O . LYS A 1 198 ? -3.862 -10.700 20.586 1.00 84.25 198 LYS A O 1
ATOM 1558 N N . ALA A 1 199 ? -2.432 -10.473 18.865 1.00 81.19 199 ALA A N 1
ATOM 1559 C CA . ALA A 1 199 ? -1.379 -9.821 19.640 1.00 81.19 199 ALA A CA 1
ATOM 1560 C C . ALA A 1 199 ? -1.909 -8.568 20.358 1.00 81.19 199 ALA A C 1
ATOM 1562 O O . ALA A 1 199 ? -1.586 -8.318 21.522 1.00 81.19 199 ALA A O 1
ATOM 1563 N N . THR A 1 200 ? -2.793 -7.814 19.700 1.00 78.38 200 THR A N 1
ATOM 1564 C CA . THR A 1 200 ? -3.437 -6.649 20.311 1.00 78.38 200 THR A CA 1
ATOM 1565 C C . THR A 1 200 ? -4.407 -7.052 21.424 1.00 78.38 200 THR A C 1
ATOM 1567 O O . THR A 1 200 ? -4.312 -6.524 22.535 1.00 78.38 200 THR A O 1
ATOM 1570 N N . LEU A 1 201 ? -5.288 -8.027 21.193 1.00 75.31 201 LEU A N 1
ATOM 1571 C CA . LEU A 1 201 ? -6.215 -8.534 22.213 1.00 75.31 201 LEU A CA 1
ATOM 1572 C C . LEU A 1 201 ? -5.477 -9.126 23.430 1.00 75.31 201 LEU A C 1
ATOM 1574 O O . LEU A 1 201 ? -5.827 -8.829 24.575 1.00 75.31 201 LEU A O 1
ATOM 1578 N N . GLU A 1 202 ? -4.416 -9.899 23.203 1.00 73.06 202 GLU A N 1
ATOM 1579 C CA . GLU A 1 202 ? -3.581 -10.524 24.235 1.00 73.06 202 GLU A CA 1
ATOM 1580 C C . GLU A 1 202 ? -2.821 -9.489 25.059 1.00 73.06 202 GLU A C 1
ATOM 1582 O O . GLU A 1 202 ? -2.847 -9.553 26.295 1.00 73.06 202 GLU A O 1
ATOM 1587 N N . SER A 1 203 ? -2.237 -8.481 24.399 1.00 65.00 203 SER A N 1
ATOM 1588 C CA . SER A 1 203 ? -1.621 -7.345 25.090 1.00 65.00 203 SER A CA 1
ATOM 1589 C C . SER A 1 203 ? -2.623 -6.636 26.001 1.00 65.00 203 SER A C 1
ATOM 1591 O O . SER A 1 203 ? -2.248 -6.141 27.054 1.00 65.00 203 SER A O 1
ATOM 1593 N N . THR A 1 204 ? -3.916 -6.660 25.666 1.00 58.06 204 THR A N 1
ATOM 1594 C CA . THR A 1 204 ? -4.960 -6.035 26.485 1.00 58.06 204 THR A CA 1
ATOM 1595 C C . THR A 1 204 ? -5.398 -6.914 27.662 1.00 58.06 204 THR A C 1
ATOM 1597 O O . THR A 1 204 ? -5.840 -6.401 28.688 1.00 58.06 204 THR A O 1
ATOM 1600 N N . SER A 1 205 ? -5.256 -8.237 27.547 1.00 52.25 205 SER A N 1
ATOM 1601 C CA . SER A 1 205 ? -5.696 -9.208 28.559 1.00 52.25 205 SER A CA 1
ATOM 1602 C C . SER A 1 205 ? -4.803 -9.282 29.807 1.00 52.25 205 SER A C 1
ATOM 1604 O O . SER A 1 205 ? -5.262 -9.708 30.864 1.00 52.25 205 SER A O 1
ATOM 1606 N N . THR A 1 206 ? -3.545 -8.843 29.705 1.00 46.22 206 THR A N 1
ATOM 1607 C CA . THR A 1 206 ? -2.551 -8.859 30.798 1.00 46.22 206 THR A CA 1
ATOM 1608 C C . THR A 1 206 ? -2.468 -7.536 31.564 1.00 46.22 206 THR A C 1
ATOM 1610 O O . THR A 1 206 ? -1.677 -7.392 32.497 1.00 46.22 206 THR A O 1
ATOM 1613 N N . LEU A 1 207 ? -3.282 -6.551 31.186 1.00 42.88 207 LEU A N 1
ATOM 1614 C CA . LEU A 1 207 ? -3.139 -5.171 31.619 1.00 42.88 207 LEU A CA 1
ATOM 1615 C C . LEU A 1 207 ? -4.288 -4.741 32.546 1.00 42.88 207 LEU A C 1
ATOM 1617 O O . LEU A 1 207 ? -5.466 -4.931 32.250 1.00 42.88 207 LEU A O 1
ATOM 1621 N N . ASN A 1 208 ? -3.939 -4.121 33.681 1.00 48.75 208 ASN A N 1
ATOM 1622 C CA . ASN A 1 208 ? -4.890 -3.483 34.601 1.00 48.75 208 ASN A CA 1
ATOM 1623 C C . ASN A 1 208 ? -5.814 -2.494 33.858 1.00 48.75 208 ASN A C 1
ATOM 1625 O O . ASN A 1 208 ? -5.434 -1.938 32.829 1.00 48.75 208 ASN A O 1
ATOM 1629 N N . ALA A 1 209 ? -7.004 -2.216 34.412 1.00 48.75 209 ALA A N 1
ATOM 1630 C CA . ALA A 1 209 ? -8.045 -1.353 33.821 1.00 48.75 209 ALA A CA 1
ATOM 1631 C C . ALA A 1 209 ? -7.549 0.012 33.284 1.00 48.75 209 ALA A C 1
ATOM 1633 O O . ALA A 1 209 ? -8.152 0.577 32.381 1.00 48.75 209 ALA A O 1
ATOM 1634 N N . SER A 1 210 ? -6.420 0.524 33.781 1.00 45.66 210 SER A N 1
ATOM 1635 C CA . SER A 1 210 ? -5.769 1.749 33.306 1.00 45.66 210 SER A CA 1
ATOM 1636 C C . SER A 1 210 ? -5.089 1.644 31.933 1.00 45.66 210 SER A C 1
ATOM 1638 O O . SER A 1 210 ? -4.768 2.669 31.360 1.00 45.66 210 SER A O 1
ATOM 1640 N N . ASN A 1 211 ? -4.865 0.451 31.381 1.00 45.44 211 ASN A N 1
ATOM 1641 C CA . ASN A 1 211 ? -4.141 0.243 30.114 1.00 45.44 211 ASN A CA 1
ATOM 1642 C C . ASN A 1 211 ? -5.016 -0.383 29.007 1.00 45.44 211 ASN A C 1
ATOM 1644 O O . ASN A 1 211 ? -4.583 -0.535 27.863 1.00 45.44 211 ASN A O 1
ATOM 1648 N N . VAL A 1 212 ? -6.280 -0.669 29.338 1.00 49.84 212 VAL A N 1
ATOM 1649 C CA . VAL A 1 212 ? -7.367 -1.021 28.411 1.00 49.84 212 VAL A CA 1
ATOM 1650 C C . VAL A 1 212 ? -7.473 0.009 27.272 1.00 49.84 212 VAL A C 1
ATOM 1652 O O . VAL A 1 212 ? -7.762 -0.365 26.144 1.00 49.84 212 VAL A O 1
ATOM 1655 N N . GLN A 1 213 ? -7.055 1.255 27.532 1.00 50.72 213 GLN A N 1
ATOM 1656 C CA . GLN A 1 213 ? -6.888 2.408 26.631 1.00 50.72 213 GLN A CA 1
ATOM 1657 C C . GLN A 1 213 ? -6.283 2.111 25.247 1.00 50.72 213 GLN A C 1
ATOM 1659 O O . GLN A 1 213 ? -6.531 2.850 24.302 1.00 50.72 213 GLN A O 1
ATOM 1664 N N . THR A 1 214 ? -5.508 1.041 25.076 1.00 48.94 214 THR A N 1
ATOM 1665 C CA . THR A 1 214 ? -4.896 0.699 23.779 1.00 48.94 214 THR A CA 1
ATOM 1666 C C . THR A 1 214 ? -5.934 0.249 22.731 1.00 48.94 214 THR A C 1
ATOM 1668 O O . THR A 1 214 ? -5.828 0.630 21.563 1.00 48.94 214 THR A O 1
ATOM 1671 N N . LEU A 1 215 ? -6.998 -0.456 23.148 1.00 54.69 215 LEU A N 1
ATOM 1672 C CA . LEU A 1 215 ? -8.137 -0.808 22.275 1.00 54.69 215 LEU A CA 1
ATOM 1673 C C . LEU A 1 215 ? -9.072 0.376 21.999 1.00 54.69 215 LEU A C 1
ATOM 1675 O O . LEU A 1 215 ? -9.768 0.362 20.996 1.00 54.69 215 LEU A O 1
ATOM 1679 N N . TYR A 1 216 ? -9.046 1.411 22.840 1.00 54.16 216 TYR A N 1
ATOM 1680 C CA . TYR A 1 216 ? -9.911 2.600 22.754 1.00 54.16 216 TYR A CA 1
ATOM 1681 C C . TYR A 1 216 ? -9.163 3.799 22.141 1.00 54.16 216 TYR A C 1
ATOM 1683 O O . TYR A 1 216 ? -9.756 4.817 21.807 1.00 54.16 216 TYR A O 1
ATOM 1691 N N . GLY A 1 217 ? -7.846 3.659 21.933 1.00 48.97 217 GLY A N 1
ATOM 1692 C CA . GLY A 1 217 ? -6.940 4.754 21.596 1.00 48.97 217 GLY A CA 1
ATOM 1693 C C . GLY A 1 217 ? -6.489 5.519 22.848 1.00 48.97 217 GLY A C 1
ATOM 1694 O O . GLY A 1 217 ? -7.287 5.869 23.713 1.00 48.97 217 GLY A O 1
ATOM 1695 N N . LYS A 1 218 ? -5.187 5.829 22.941 1.00 40.09 218 LYS A N 1
ATOM 1696 C CA . LYS A 1 218 ? -4.621 6.613 24.060 1.00 40.09 218 LYS A CA 1
ATOM 1697 C C . LYS A 1 218 ? -5.217 8.024 24.192 1.00 40.09 218 LYS A C 1
ATOM 1699 O O . LYS A 1 218 ? -5.081 8.623 25.253 1.00 40.09 218 LYS A O 1
ATOM 1704 N N . ALA A 1 219 ? -5.861 8.554 23.149 1.00 40.94 219 ALA A N 1
ATOM 1705 C CA . ALA A 1 219 ? -6.378 9.925 23.120 1.00 40.94 219 ALA A CA 1
ATOM 1706 C C . ALA A 1 219 ? -7.408 10.215 24.226 1.00 40.94 219 ALA A C 1
ATOM 1708 O O . ALA A 1 219 ? -7.409 11.307 24.788 1.00 40.94 219 ALA A O 1
ATOM 1709 N N . TYR A 1 220 ? -8.213 9.224 24.615 1.00 42.88 220 TYR A N 1
ATOM 1710 C CA . TYR A 1 220 ? -9.226 9.394 25.661 1.00 42.88 220 TYR A CA 1
ATOM 1711 C C . TYR A 1 220 ? -8.683 9.386 27.083 1.00 42.88 220 TYR A C 1
ATOM 1713 O O . TYR A 1 220 ? -9.349 9.800 28.033 1.00 42.88 220 TYR A O 1
ATOM 1721 N N . ALA A 1 221 ? -7.452 8.929 27.245 1.00 39.22 221 ALA A N 1
ATOM 1722 C CA . ALA A 1 221 ? -6.836 8.790 28.533 1.00 39.22 221 ALA A CA 1
ATOM 1723 C C . ALA A 1 221 ? -5.705 9.784 28.703 1.00 39.22 221 ALA A C 1
ATOM 1725 O O . ALA A 1 221 ? -4.534 9.472 28.524 1.00 39.22 221 ALA A O 1
ATOM 1726 N N . SER A 1 222 ? -6.086 10.991 29.112 1.00 39.00 222 SER A N 1
ATOM 1727 C CA . SER A 1 222 ? -5.200 11.982 29.719 1.00 39.00 222 SER A CA 1
ATOM 1728 C C . SER A 1 222 ? -3.864 12.201 28.980 1.00 39.00 222 SER A C 1
ATOM 1730 O O . SER A 1 222 ? -2.859 11.563 29.290 1.00 39.00 222 SER A O 1
ATOM 1732 N N . LYS A 1 223 ? -3.832 13.238 28.126 1.00 41.91 223 LYS A N 1
ATOM 1733 C CA . LYS A 1 223 ? -2.633 13.886 27.535 1.00 41.91 223 LYS A CA 1
ATOM 1734 C C . LYS A 1 223 ? -2.071 13.288 26.226 1.00 41.91 223 LYS A C 1
ATOM 1736 O O . LYS A 1 223 ? -0.866 13.070 26.125 1.00 41.91 223 LYS A O 1
ATOM 1741 N N . GLY A 1 224 ? -2.892 13.097 25.192 1.00 39.06 224 GLY A N 1
ATOM 1742 C CA . GLY A 1 224 ? -2.427 12.612 23.881 1.00 39.06 224 GLY A CA 1
ATOM 1743 C C . GLY A 1 224 ? -2.332 13.689 22.794 1.00 39.06 224 GLY A C 1
ATOM 1744 O O . GLY A 1 224 ? -3.255 13.813 22.009 1.00 39.06 224 GLY A O 1
ATOM 1745 N N . VAL A 1 225 ? -1.213 14.419 22.699 1.00 36.66 225 VAL A N 1
ATOM 1746 C CA . VAL A 1 225 ? -0.871 15.277 21.527 1.00 36.66 225 VAL A CA 1
ATOM 1747 C C . VAL A 1 225 ? -0.032 14.495 20.494 1.00 36.66 225 VAL A C 1
ATOM 1749 O O . VAL A 1 225 ? 0.499 15.049 19.546 1.00 36.66 225 VAL A O 1
ATOM 1752 N N . THR A 1 226 ? 0.142 13.185 20.692 1.00 37.75 226 THR A N 1
ATOM 1753 C CA . THR A 1 226 ? 1.001 12.332 19.849 1.00 37.75 226 THR A CA 1
ATOM 1754 C C . THR A 1 226 ? 0.337 11.029 19.422 1.00 37.75 226 THR A C 1
ATOM 1756 O O . THR A 1 226 ? 0.979 10.185 18.796 1.00 37.75 226 THR A O 1
ATOM 1759 N N . SER A 1 227 ? -0.948 10.829 19.730 1.00 37.50 227 SER A N 1
ATOM 1760 C CA . SER A 1 227 ? -1.682 9.664 19.240 1.00 37.50 227 SER A CA 1
ATOM 1761 C C . SER A 1 227 ? -2.203 9.931 17.833 1.00 37.50 227 SER A C 1
ATOM 1763 O O . SER A 1 227 ? -3.409 9.986 17.624 1.00 37.50 227 SER A O 1
ATOM 1765 N N . HIS A 1 228 ? -1.295 10.083 16.870 1.00 38.41 228 HIS A N 1
ATOM 1766 C CA . HIS A 1 228 ? -1.657 9.815 15.486 1.00 38.41 228 HIS A CA 1
ATOM 1767 C C . HIS A 1 228 ? -2.111 8.352 15.433 1.00 38.41 228 HIS A C 1
ATOM 1769 O O . HIS A 1 228 ? -1.379 7.426 15.804 1.00 38.41 228 HIS A O 1
ATOM 1775 N N . LEU A 1 229 ? -3.387 8.180 15.114 1.00 47.81 229 LEU A N 1
ATOM 1776 C CA . LEU A 1 229 ? -4.160 6.949 15.175 1.00 47.81 229 LEU A CA 1
ATOM 1777 C C . LEU A 1 229 ? -3.709 6.007 14.066 1.00 47.81 229 LEU A C 1
ATOM 1779 O O . LEU A 1 229 ? -4.375 5.861 13.052 1.00 47.81 229 LEU A O 1
ATOM 1783 N N . LYS A 1 230 ? -2.556 5.368 14.261 1.00 42.44 230 LYS A N 1
ATOM 1784 C CA . LYS A 1 230 ? -1.804 4.659 13.217 1.00 42.44 230 LYS A CA 1
ATOM 1785 C C . LYS A 1 230 ? -2.562 3.517 12.492 1.00 42.44 230 LYS A C 1
ATOM 1787 O O . LYS A 1 230 ? -1.935 2.891 11.649 1.00 42.44 230 LYS A O 1
ATOM 1792 N N . LYS A 1 231 ? -3.826 3.188 12.840 1.00 52.47 231 LYS A N 1
ATOM 1793 C CA . LYS A 1 231 ? -4.591 2.010 12.345 1.00 52.47 231 LYS A CA 1
ATOM 1794 C C . LYS A 1 231 ? -6.140 2.128 12.352 1.00 52.47 231 LYS A C 1
ATOM 1796 O O . LYS A 1 231 ? -6.821 1.101 12.338 1.00 52.47 231 LYS A O 1
ATOM 1801 N N . ASN A 1 232 ? -6.727 3.325 12.431 1.00 62.03 232 ASN A N 1
ATOM 1802 C CA . ASN A 1 232 ? -8.196 3.480 12.416 1.00 62.03 232 ASN A CA 1
ATOM 1803 C C . ASN A 1 232 ? -8.668 3.903 11.025 1.00 62.03 232 ASN A C 1
ATOM 1805 O O . ASN A 1 232 ? -8.071 4.810 10.464 1.00 62.03 232 ASN A O 1
ATOM 1809 N N . LEU A 1 233 ? -9.703 3.257 10.482 1.00 58.34 233 LEU A N 1
ATOM 1810 C CA . LEU A 1 233 ? -10.352 3.735 9.257 1.00 58.34 233 LEU A CA 1
ATOM 1811 C C . LEU A 1 233 ? -11.325 4.848 9.630 1.00 58.34 233 LEU A C 1
ATOM 1813 O O . LEU A 1 233 ? -11.964 4.757 10.682 1.00 58.34 233 LEU A O 1
ATOM 1817 N N . ASP A 1 234 ? -11.454 5.854 8.769 1.00 63.34 234 ASP A N 1
ATOM 1818 C CA . ASP A 1 234 ? -12.474 6.877 8.953 1.00 63.34 234 ASP A CA 1
ATOM 1819 C C . ASP A 1 234 ? -13.875 6.237 8.878 1.00 63.34 234 ASP A C 1
ATOM 1821 O O . ASP A 1 234 ? -14.261 5.681 7.840 1.00 63.34 234 ASP A O 1
ATOM 1825 N N . PRO A 1 235 ? -14.648 6.267 9.979 1.00 63.91 235 PRO A N 1
ATOM 1826 C CA . PRO A 1 235 ? -16.001 5.748 9.969 1.00 63.91 235 PRO A CA 1
ATOM 1827 C C . PRO A 1 235 ? -16.923 6.551 9.050 1.00 63.91 235 PRO A C 1
ATOM 1829 O O . PRO A 1 235 ? -17.882 5.968 8.560 1.00 63.91 235 PRO A O 1
ATOM 1832 N N . VAL A 1 236 ? -16.663 7.837 8.792 1.00 66.31 236 VAL A N 1
ATOM 1833 C CA . VAL A 1 236 ? -17.523 8.697 7.964 1.00 66.31 236 VAL A CA 1
ATOM 1834 C C . VAL A 1 236 ? -17.458 8.265 6.502 1.00 66.31 236 VAL A C 1
ATOM 1836 O O . VAL A 1 236 ? -18.492 7.895 5.945 1.00 66.31 236 VAL A O 1
ATOM 1839 N N . GLY A 1 237 ? -16.269 8.208 5.900 1.00 69.81 237 GLY A N 1
ATOM 1840 C CA . GLY A 1 237 ? -16.086 7.738 4.527 1.00 69.81 237 GLY A CA 1
ATOM 1841 C C . GLY A 1 237 ? -16.655 6.334 4.305 1.00 69.81 237 GLY A C 1
ATOM 1842 O O . GLY A 1 237 ? -17.309 6.070 3.289 1.00 69.81 237 GLY A O 1
ATOM 1843 N N . LEU A 1 238 ? -16.502 5.443 5.291 1.00 72.38 238 LEU A N 1
ATOM 1844 C CA . LEU A 1 238 ? -17.139 4.130 5.253 1.00 72.38 238 LEU A CA 1
ATOM 1845 C C . LEU A 1 238 ? -18.663 4.225 5.329 1.00 72.38 238 LEU A C 1
ATOM 1847 O O . LEU A 1 238 ? -19.282 3.608 4.477 1.00 72.38 238 LEU A O 1
ATOM 1851 N N . ILE A 1 239 ? -19.239 4.995 6.269 1.00 70.12 239 ILE A N 1
ATOM 1852 C CA . ILE A 1 239 ? -20.692 5.150 6.517 1.00 70.12 239 ILE A CA 1
ATOM 1853 C C . ILE A 1 239 ? -21.437 5.864 5.377 1.00 70.12 239 ILE A C 1
ATOM 1855 O O . ILE A 1 239 ? -22.608 5.587 5.122 1.00 70.12 239 ILE A O 1
ATOM 1859 N N . TYR A 1 240 ? -20.788 6.796 4.690 1.00 71.19 240 TYR A N 1
ATOM 1860 C CA . TYR A 1 240 ? -21.396 7.549 3.588 1.00 71.19 240 TYR A CA 1
ATOM 1861 C C . TYR A 1 240 ? -20.999 7.019 2.212 1.00 71.19 240 TYR A C 1
ATOM 1863 O O . TYR A 1 240 ? -21.366 7.598 1.195 1.00 71.19 240 TYR A O 1
ATOM 1871 N N . ASN A 1 241 ? -20.266 5.906 2.174 1.00 77.50 241 ASN A N 1
ATOM 1872 C CA . ASN A 1 241 ? -19.714 5.319 0.960 1.00 77.50 241 ASN A CA 1
ATOM 1873 C C . ASN A 1 241 ? -18.971 6.353 0.096 1.00 77.50 241 ASN A C 1
ATOM 1875 O O . ASN A 1 241 ? -19.164 6.421 -1.114 1.00 77.50 241 ASN A O 1
ATOM 1879 N N . THR A 1 242 ? -18.147 7.172 0.744 1.00 82.12 242 THR A N 1
ATOM 1880 C CA . THR A 1 242 ? -17.381 8.255 0.123 1.00 82.12 242 THR A CA 1
ATOM 1881 C C . THR A 1 242 ? -15.930 8.228 0.607 1.00 82.12 242 THR A C 1
ATOM 1883 O O . THR A 1 242 ? -15.558 7.408 1.454 1.00 82.12 242 THR A O 1
ATOM 1886 N N . PHE A 1 243 ? -15.109 9.106 0.048 1.00 86.06 243 PHE A N 1
ATOM 1887 C CA . PHE A 1 243 ? -13.774 9.430 0.533 1.00 86.06 243 PHE A CA 1
ATOM 1888 C C . PHE A 1 243 ? -13.617 10.945 0.538 1.00 86.06 243 PHE A C 1
ATOM 1890 O O . PHE A 1 243 ? -14.193 11.619 -0.320 1.00 86.06 243 PHE A O 1
ATOM 1897 N N . ASP A 1 244 ? -12.845 11.466 1.485 1.00 85.25 244 ASP A N 1
ATOM 1898 C CA . ASP A 1 244 ? -12.731 12.912 1.698 1.00 85.25 244 ASP A CA 1
ATOM 1899 C C . ASP A 1 244 ? -12.128 13.637 0.489 1.00 85.25 244 ASP A C 1
ATOM 1901 O O . ASP A 1 244 ? -12.588 14.714 0.121 1.00 85.25 244 ASP A O 1
ATOM 1905 N N . ASP A 1 245 ? -11.165 13.012 -0.191 1.00 88.00 245 ASP A N 1
ATOM 1906 C CA . ASP A 1 245 ? -10.524 13.546 -1.396 1.00 88.00 245 ASP A CA 1
ATOM 1907 C C . ASP A 1 245 ? -11.449 13.567 -2.627 1.00 88.00 245 ASP A C 1
ATOM 1909 O O . ASP A 1 245 ? -11.155 14.251 -3.597 1.00 88.00 245 ASP A O 1
ATOM 1913 N N . TYR A 1 246 ? -12.600 12.890 -2.592 1.00 88.12 246 TYR A N 1
ATOM 1914 C CA . TYR A 1 246 ? -13.595 12.914 -3.673 1.00 88.12 246 TYR A CA 1
ATOM 1915 C C . TYR A 1 246 ? -14.751 13.892 -3.434 1.00 88.12 246 TYR A C 1
ATOM 1917 O O . TYR A 1 246 ? -15.630 14.025 -4.290 1.00 88.12 246 TYR A O 1
ATOM 1925 N N . VAL A 1 247 ? -14.790 14.566 -2.283 1.00 84.06 247 VAL A N 1
ATOM 1926 C CA . VAL A 1 247 ? -15.826 15.559 -1.988 1.00 84.06 247 VAL A CA 1
ATOM 1927 C C . VAL A 1 247 ? -15.522 16.848 -2.752 1.00 84.06 247 VAL A C 1
ATOM 1929 O O . VAL A 1 247 ? -14.411 17.363 -2.709 1.00 84.06 247 VAL A O 1
ATOM 1932 N N . ALA A 1 248 ? -16.520 17.390 -3.453 1.00 82.69 248 ALA A N 1
ATOM 1933 C CA . ALA A 1 248 ? -16.357 18.635 -4.196 1.00 82.69 248 ALA A CA 1
ATOM 1934 C C . ALA A 1 248 ? -16.075 19.818 -3.260 1.00 82.69 248 ALA A C 1
ATOM 1936 O O . ALA A 1 248 ? -16.877 20.127 -2.374 1.00 82.69 248 ALA A O 1
ATOM 1937 N N . GLU A 1 249 ? -14.993 20.546 -3.518 1.00 79.38 249 GLU A N 1
ATOM 1938 C CA . GLU A 1 249 ? -14.686 21.789 -2.816 1.00 79.38 249 GLU A CA 1
ATOM 1939 C C . GLU A 1 249 ? -15.299 22.971 -3.570 1.00 79.38 249 GLU A C 1
ATOM 1941 O O . GLU A 1 249 ? -15.010 23.211 -4.742 1.00 79.38 249 GLU A O 1
ATOM 1946 N N . ASN A 1 250 ? -16.177 23.730 -2.906 1.00 82.19 250 ASN A N 1
ATOM 1947 C CA . ASN A 1 250 ? -16.869 24.887 -3.496 1.00 82.19 250 ASN A CA 1
ATOM 1948 C C . ASN A 1 250 ? -17.644 24.571 -4.794 1.00 82.19 250 ASN A C 1
ATOM 1950 O O . ASN A 1 250 ? -17.830 25.444 -5.638 1.00 82.19 250 ASN A O 1
ATOM 1954 N N . GLY A 1 251 ? -18.108 23.326 -4.949 1.00 82.12 251 GLY A N 1
ATOM 1955 C CA . GLY A 1 251 ? -18.822 22.860 -6.141 1.00 82.12 251 GLY A CA 1
ATOM 1956 C C . GLY A 1 251 ? -17.922 22.380 -7.283 1.00 82.12 251 GLY A C 1
ATOM 1957 O O . GLY A 1 251 ? -18.448 21.833 -8.250 1.00 82.12 251 GLY A O 1
ATOM 1958 N N . ASN A 1 252 ? -16.597 22.506 -7.162 1.00 79.44 252 ASN A N 1
ATOM 1959 C CA . ASN A 1 252 ? -15.651 21.976 -8.138 1.00 79.44 252 ASN A CA 1
ATOM 1960 C C . ASN A 1 252 ? -15.298 20.530 -7.790 1.00 79.44 252 ASN A C 1
ATOM 1962 O O . ASN A 1 252 ? -14.856 20.232 -6.680 1.00 79.44 252 ASN A O 1
ATOM 1966 N N . GLN A 1 253 ? -15.502 19.628 -8.748 1.00 85.81 253 GLN A N 1
ATOM 1967 C CA . GLN A 1 253 ? -15.094 18.234 -8.611 1.00 85.81 253 GLN A CA 1
ATOM 1968 C C . GLN A 1 253 ? -13.574 18.116 -8.795 1.00 85.81 253 GLN A C 1
ATOM 1970 O O . GLN A 1 253 ? -13.020 18.796 -9.664 1.00 85.81 253 GLN A O 1
ATOM 1975 N N . PRO A 1 254 ? -12.888 17.255 -8.026 1.00 88.44 254 PRO A N 1
ATOM 1976 C CA . PRO A 1 254 ? -11.474 16.986 -8.255 1.00 88.44 254 PRO A CA 1
ATOM 1977 C C . PRO A 1 254 ? -11.257 16.333 -9.628 1.00 88.44 254 PRO A C 1
ATOM 1979 O O . PRO A 1 254 ? -12.113 15.597 -10.120 1.00 88.44 254 PRO A O 1
ATOM 1982 N N . ALA A 1 255 ? -10.086 16.546 -10.237 1.00 86.31 255 ALA A N 1
ATOM 1983 C CA . ALA A 1 255 ? -9.765 16.020 -11.571 1.00 86.31 255 ALA A CA 1
ATOM 1984 C C . ALA A 1 255 ? -9.885 14.486 -11.668 1.00 86.31 255 ALA A C 1
ATOM 1986 O O . ALA A 1 255 ? -10.218 13.949 -12.718 1.00 86.31 255 ALA A O 1
ATOM 1987 N N . TYR A 1 256 ? -9.678 13.774 -10.559 1.00 88.56 256 TYR A N 1
ATOM 1988 C CA . TYR A 1 256 ? -9.800 12.319 -10.455 1.00 88.56 256 TYR A CA 1
ATOM 1989 C C . TYR A 1 256 ? -11.214 11.835 -10.089 1.00 88.56 256 TYR A C 1
ATOM 1991 O O . TYR A 1 256 ? -11.413 10.629 -9.936 1.00 88.56 256 TYR A O 1
ATOM 1999 N N . ALA A 1 257 ? -12.224 12.712 -9.989 1.00 87.19 257 ALA A N 1
ATOM 2000 C CA . ALA A 1 257 ? -13.599 12.342 -9.623 1.00 87.19 257 ALA A CA 1
ATOM 2001 C C . ALA A 1 257 ? -14.216 11.275 -10.544 1.00 87.19 257 ALA A C 1
ATOM 2003 O O . ALA A 1 257 ? -15.040 10.472 -10.100 1.00 87.19 257 ALA A O 1
ATOM 2004 N N . TRP A 1 258 ? -13.773 11.204 -11.807 1.00 85.25 258 TRP A N 1
ATOM 2005 C CA . TRP A 1 258 ? -14.176 10.170 -12.770 1.00 85.25 258 TRP A CA 1
ATOM 2006 C C . TRP A 1 258 ? -13.921 8.743 -12.263 1.00 85.25 258 TRP A C 1
ATOM 2008 O O . TRP A 1 258 ? -14.598 7.805 -12.684 1.00 85.25 258 TRP A O 1
ATOM 2018 N N . SER A 1 259 ? -12.953 8.569 -11.360 1.00 90.38 259 SER A N 1
ATOM 2019 C CA . SER A 1 259 ? -12.551 7.261 -10.851 1.00 90.38 259 SER A CA 1
ATOM 2020 C C . SER A 1 259 ? -13.387 6.768 -9.668 1.00 90.38 259 SER A C 1
ATOM 2022 O O . SER A 1 259 ? -13.336 5.579 -9.346 1.00 90.38 259 SER A O 1
ATOM 2024 N N . LEU A 1 260 ? -14.198 7.641 -9.051 1.00 87.38 260 LEU A N 1
ATOM 2025 C CA . LEU A 1 260 ? -14.977 7.327 -7.850 1.00 87.38 260 LEU A CA 1
ATOM 2026 C C . LEU A 1 260 ? -15.808 6.040 -7.990 1.00 87.38 260 LEU A C 1
ATOM 2028 O O . LEU A 1 260 ? -15.757 5.216 -7.077 1.00 87.38 260 LEU A O 1
ATOM 2032 N N . PRO A 1 261 ? -16.527 5.785 -9.106 1.00 86.50 261 PRO A N 1
ATOM 2033 C CA . PRO A 1 261 ? -17.292 4.548 -9.250 1.00 86.50 261 PRO A CA 1
ATOM 2034 C C . PRO A 1 261 ? -16.419 3.289 -9.163 1.00 86.50 261 PRO A C 1
ATOM 2036 O O . PRO A 1 261 ? -16.827 2.313 -8.534 1.00 86.50 261 PRO A O 1
ATOM 2039 N N . TYR A 1 262 ? -15.211 3.317 -9.738 1.00 89.62 262 TYR A N 1
ATOM 2040 C CA . TYR A 1 262 ? -14.275 2.192 -9.684 1.00 89.62 262 TYR A CA 1
ATOM 2041 C C . TYR A 1 262 ? -13.731 2.001 -8.271 1.00 89.62 262 TYR A C 1
ATOM 2043 O O . TYR A 1 262 ? -13.756 0.895 -7.737 1.00 89.62 262 TYR A O 1
ATOM 2051 N N . VAL A 1 263 ? -13.332 3.089 -7.614 1.00 91.38 263 VAL A N 1
ATOM 2052 C CA . VAL A 1 263 ? -12.851 3.043 -6.230 1.00 91.38 263 VAL A CA 1
ATOM 2053 C C . VAL A 1 263 ? -13.921 2.478 -5.285 1.00 91.38 263 VAL A C 1
ATOM 2055 O O . VAL A 1 263 ? -13.643 1.591 -4.475 1.00 91.38 263 VAL A O 1
ATOM 2058 N N . LEU A 1 264 ? -15.174 2.921 -5.413 1.00 85.50 264 LEU A N 1
ATOM 2059 C CA . LEU A 1 264 ? -16.285 2.379 -4.625 1.00 85.50 264 LEU A CA 1
ATOM 2060 C C . LEU A 1 264 ? -16.573 0.908 -4.961 1.00 85.50 264 LEU A C 1
ATOM 2062 O O . LEU A 1 264 ? -16.939 0.134 -4.072 1.00 85.50 264 LEU A O 1
ATOM 2066 N N . ASN A 1 265 ? -16.376 0.491 -6.214 1.00 85.75 265 ASN A N 1
ATOM 2067 C CA . ASN A 1 265 ? -16.491 -0.909 -6.619 1.00 85.75 265 ASN A CA 1
ATOM 2068 C C . ASN A 1 265 ? -15.321 -1.781 -6.142 1.00 85.75 265 ASN A C 1
ATOM 2070 O O . ASN A 1 265 ? -15.522 -2.981 -5.992 1.00 85.75 265 ASN A O 1
ATOM 2074 N N . MET A 1 266 ? -14.154 -1.220 -5.812 1.00 88.88 266 MET A N 1
ATOM 2075 C CA . MET A 1 266 ? -13.109 -1.946 -5.076 1.00 88.88 266 MET A CA 1
ATOM 2076 C C . MET A 1 266 ? -13.476 -2.142 -3.603 1.00 88.88 266 MET A C 1
ATOM 2078 O O . MET A 1 266 ? -13.168 -3.183 -3.017 1.00 88.88 266 MET A O 1
ATOM 2082 N N . ARG A 1 267 ? -14.150 -1.161 -2.993 1.00 85.25 267 ARG A N 1
ATOM 2083 C CA . ARG A 1 267 ? -14.526 -1.204 -1.574 1.00 85.25 267 ARG A CA 1
ATOM 2084 C C . ARG A 1 267 ? -15.546 -2.297 -1.264 1.00 85.25 267 ARG A C 1
ATOM 2086 O O . ARG A 1 267 ? -15.383 -3.000 -0.271 1.00 85.25 267 ARG A O 1
ATOM 2093 N N . LYS A 1 268 ? -16.567 -2.471 -2.109 1.00 77.75 268 LYS A N 1
ATOM 2094 C CA . LYS A 1 268 ? -17.639 -3.475 -1.925 1.00 77.75 268 LYS A CA 1
ATOM 2095 C C . LYS A 1 268 ? -17.122 -4.911 -1.705 1.00 77.75 268 LYS A C 1
ATOM 2097 O O . LYS A 1 268 ? -17.460 -5.490 -0.679 1.00 77.75 268 LYS A O 1
ATOM 2102 N N . PRO A 1 269 ? -16.276 -5.481 -2.583 1.00 78.50 269 PRO A N 1
ATOM 2103 C CA . PRO A 1 269 ? -15.663 -6.793 -2.372 1.00 78.50 269 PRO A CA 1
ATOM 2104 C C . PRO A 1 269 ? -14.499 -6.755 -1.374 1.00 78.50 269 PRO A C 1
ATOM 2106 O O . PRO A 1 269 ? -13.818 -7.762 -1.182 1.00 78.50 269 PRO A O 1
ATOM 2109 N N . GLY A 1 270 ? -14.210 -5.604 -0.761 1.00 82.00 270 GLY A N 1
ATOM 2110 C CA . GLY A 1 270 ? -13.144 -5.474 0.217 1.00 82.00 270 GLY A CA 1
ATOM 2111 C C . GLY A 1 270 ? -11.737 -5.562 -0.376 1.00 82.00 270 GLY A C 1
ATOM 2112 O O . GLY A 1 270 ? -10.840 -6.100 0.274 1.00 82.00 270 GLY A O 1
ATOM 2113 N N . ILE A 1 271 ? -11.556 -5.096 -1.616 1.00 89.25 271 ILE A N 1
ATOM 2114 C CA . ILE A 1 271 ? -10.245 -5.010 -2.273 1.00 89.25 271 ILE A CA 1
ATOM 2115 C C . ILE A 1 271 ? -9.432 -3.857 -1.673 1.00 89.25 271 ILE A C 1
ATOM 2117 O O . ILE A 1 271 ? -8.259 -4.047 -1.362 1.00 89.25 271 ILE A O 1
ATOM 2121 N N . GLU A 1 272 ? -10.051 -2.688 -1.479 1.00 90.31 272 GLU A N 1
ATOM 2122 C CA . GLU A 1 272 ? -9.422 -1.523 -0.848 1.00 90.31 272 GLU A CA 1
ATOM 2123 C C . GLU A 1 272 ? -10.459 -0.662 -0.110 1.00 90.31 272 GLU A C 1
ATOM 2125 O O . GLU A 1 272 ? -11.560 -0.437 -0.607 1.00 90.31 272 GLU A O 1
ATOM 2130 N N . PHE A 1 273 ? -10.103 -0.166 1.076 1.00 85.75 273 PHE A N 1
ATOM 2131 C CA . PHE A 1 273 ? -10.964 0.658 1.931 1.00 85.75 273 PHE A CA 1
ATOM 2132 C C . PHE A 1 273 ? -10.545 2.131 1.998 1.00 85.75 273 PHE A C 1
ATOM 2134 O O . PHE A 1 273 ? -11.322 2.936 2.507 1.00 85.75 273 PHE A O 1
ATOM 2141 N N . GLY A 1 274 ? -9.369 2.480 1.474 1.00 86.38 274 GLY A N 1
ATOM 2142 C CA . GLY A 1 274 ? -8.754 3.801 1.565 1.00 86.38 274 GLY A CA 1
ATOM 2143 C C . GLY A 1 274 ? -7.649 3.883 2.603 1.00 86.38 274 GLY A C 1
ATOM 2144 O O . GLY A 1 274 ? -7.281 2.907 3.268 1.00 86.38 274 GLY A O 1
ATOM 2145 N N . LEU A 1 275 ? -7.135 5.097 2.736 1.00 84.00 275 LEU A N 1
ATOM 2146 C CA . LEU A 1 275 ? -6.195 5.481 3.767 1.00 84.00 275 LEU A CA 1
ATOM 2147 C C . LEU A 1 275 ? -6.909 5.633 5.118 1.00 84.00 275 LEU A C 1
ATOM 2149 O O . LEU A 1 275 ? -8.130 5.739 5.230 1.00 84.00 275 LEU A O 1
ATOM 2153 N N . PHE A 1 276 ? -6.114 5.641 6.184 1.00 74.00 276 PHE A N 1
ATOM 2154 C CA . PHE A 1 276 ? -6.614 5.781 7.554 1.00 74.00 276 PHE A CA 1
ATOM 2155 C C . PHE A 1 276 ? -7.154 7.183 7.879 1.00 74.00 276 PHE A C 1
ATOM 2157 O O . PHE A 1 276 ? -7.778 7.373 8.918 1.00 74.00 276 PHE A O 1
ATOM 2164 N N . ASP A 1 277 ? -6.888 8.170 7.029 1.00 71.31 277 ASP A N 1
ATOM 2165 C CA . ASP A 1 277 ? -7.294 9.562 7.218 1.00 71.31 277 ASP A CA 1
ATOM 2166 C C . ASP A 1 277 ? -8.617 9.916 6.521 1.00 71.31 277 ASP A C 1
ATOM 2168 O O . ASP A 1 277 ? -8.973 11.084 6.521 1.00 71.31 277 ASP A O 1
ATOM 2172 N N . GLY A 1 278 ? -9.329 8.934 5.952 1.00 76.31 278 GLY A N 1
ATOM 2173 C CA . GLY A 1 278 ? -10.606 9.142 5.250 1.00 76.31 278 GLY A CA 1
ATOM 2174 C C . GLY A 1 278 ? -10.471 9.400 3.752 1.00 76.31 278 GLY A C 1
ATOM 2175 O O . GLY A 1 278 ? -11.442 9.246 3.004 1.00 76.31 278 GLY A O 1
ATOM 2176 N N . ARG A 1 279 ? -9.253 9.668 3.273 1.00 86.94 279 ARG A N 1
ATOM 2177 C CA . ARG A 1 279 ? -8.963 9.785 1.843 1.00 86.94 279 ARG A CA 1
ATOM 2178 C C . ARG A 1 279 ? -8.826 8.409 1.201 1.00 86.94 279 ARG A C 1
ATOM 2180 O O . ARG A 1 279 ? -8.424 7.432 1.837 1.00 86.94 279 ARG A O 1
ATOM 2187 N N . TYR A 1 280 ? -9.117 8.312 -0.089 1.00 91.94 280 TYR A N 1
ATOM 2188 C CA . TYR A 1 280 ? -8.655 7.180 -0.885 1.00 91.94 280 TYR A CA 1
ATOM 2189 C C . TYR A 1 280 ? -7.161 7.308 -1.192 1.00 91.94 280 TYR A C 1
ATOM 2191 O O . TYR A 1 280 ? -6.476 6.289 -1.300 1.00 91.94 280 TYR A O 1
ATOM 2199 N N . GLY A 1 281 ? -6.683 8.551 -1.303 1.00 94.19 281 GLY A N 1
ATOM 2200 C CA . GLY A 1 281 ? -5.350 8.887 -1.773 1.00 94.19 281 GLY A CA 1
ATOM 2201 C C . GLY A 1 281 ? -5.268 8.753 -3.283 1.00 94.19 281 GLY A C 1
ATOM 2202 O O . GLY A 1 281 ? -4.307 8.166 -3.747 1.00 94.19 281 GLY A O 1
ATOM 2203 N N . ALA A 1 282 ? -6.278 9.209 -4.040 1.00 93.88 282 ALA A N 1
ATOM 2204 C CA . ALA A 1 282 ? -6.352 9.000 -5.494 1.00 93.88 282 ALA A CA 1
ATOM 2205 C C . ALA A 1 282 ? -4.981 9.203 -6.168 1.00 93.88 282 ALA A C 1
ATOM 2207 O O . ALA A 1 282 ? -4.355 8.230 -6.576 1.00 93.88 282 ALA A O 1
ATOM 2208 N N . GLN A 1 283 ? -4.432 10.413 -6.075 1.00 94.12 283 GLN A N 1
ATOM 2209 C CA . GLN A 1 283 ? -3.153 10.782 -6.690 1.00 94.12 283 GLN A CA 1
ATOM 2210 C C . GLN A 1 283 ? -1.895 10.283 -5.953 1.00 94.12 283 GLN A C 1
ATOM 2212 O O . GLN A 1 283 ? -0.787 10.739 -6.244 1.00 94.12 283 GLN A O 1
ATOM 2217 N N . ASP A 1 284 ? -2.013 9.369 -4.989 1.00 95.50 284 ASP A N 1
ATOM 2218 C CA . ASP A 1 284 ? -0.831 8.743 -4.403 1.00 95.50 284 ASP A CA 1
ATOM 2219 C C . ASP A 1 284 ? -0.246 7.717 -5.385 1.00 95.50 284 ASP A C 1
ATOM 2221 O O . ASP A 1 284 ? -0.953 6.997 -6.093 1.00 95.50 284 ASP A O 1
ATOM 2225 N N . GLN A 1 285 ? 1.080 7.624 -5.429 1.00 97.19 285 GLN A N 1
ATOM 2226 C CA . GLN A 1 285 ? 1.763 6.644 -6.269 1.00 97.19 285 GLN A CA 1
ATOM 2227 C C . GLN A 1 285 ? 1.653 5.241 -5.666 1.00 97.19 285 GLN A C 1
ATOM 2229 O O . GLN A 1 285 ? 1.896 5.034 -4.473 1.00 97.19 285 GLN A O 1
ATOM 2234 N N . VAL A 1 286 ? 1.346 4.256 -6.507 1.00 96.94 286 VAL A N 1
ATOM 2235 C CA . VAL A 1 286 ? 1.108 2.880 -6.064 1.00 96.94 286 VAL A CA 1
ATOM 2236 C C . VAL A 1 286 ? 2.429 2.145 -5.863 1.00 96.94 286 VAL A C 1
ATOM 2238 O O . VAL A 1 286 ? 3.323 2.155 -6.715 1.00 96.94 286 VAL A O 1
ATOM 2241 N N . ARG A 1 287 ? 2.544 1.434 -4.740 1.00 96.75 287 ARG A N 1
ATOM 2242 C CA . ARG A 1 287 ? 3.670 0.519 -4.499 1.00 96.75 287 ARG A CA 1
ATOM 2243 C C . ARG A 1 287 ? 3.398 -0.859 -5.085 1.00 96.75 287 ARG A C 1
ATOM 2245 O O . ARG A 1 287 ? 2.262 -1.330 -5.128 1.00 96.75 287 ARG A O 1
ATOM 2252 N N . ARG A 1 288 ? 4.457 -1.584 -5.434 1.00 96.00 288 ARG A N 1
ATOM 2253 C CA . ARG A 1 288 ? 4.350 -2.957 -5.960 1.00 96.00 288 ARG A CA 1
ATOM 2254 C C . ARG A 1 288 ? 3.626 -3.913 -5.007 1.00 96.00 288 ARG A C 1
ATOM 2256 O O . ARG A 1 288 ? 2.787 -4.695 -5.457 1.00 96.00 288 ARG A O 1
ATOM 2263 N N . ARG A 1 289 ? 3.901 -3.838 -3.697 1.00 94.69 289 ARG A N 1
ATOM 2264 C CA . ARG A 1 289 ? 3.202 -4.642 -2.670 1.00 94.69 289 ARG A CA 1
ATOM 2265 C C . ARG A 1 289 ? 1.699 -4.367 -2.629 1.00 94.69 289 ARG A C 1
ATOM 2267 O O . ARG A 1 289 ? 0.903 -5.284 -2.457 1.00 94.69 289 ARG A O 1
ATOM 2274 N N . GLU A 1 290 ? 1.318 -3.115 -2.836 1.00 95.00 290 GLU A N 1
ATOM 2275 C CA . GLU A 1 290 ? -0.067 -2.668 -2.798 1.00 95.00 290 GLU A CA 1
ATOM 2276 C C . GLU A 1 290 ? -0.838 -3.162 -4.025 1.00 95.00 290 GLU A C 1
ATOM 2278 O O . GLU A 1 290 ? -1.866 -3.822 -3.873 1.00 95.00 290 GLU A O 1
ATOM 2283 N N . ALA A 1 291 ? -0.275 -2.985 -5.225 1.00 96.88 291 ALA A N 1
ATOM 2284 C CA . ALA A 1 291 ? -0.832 -3.556 -6.450 1.00 96.88 291 ALA A CA 1
ATOM 2285 C C . ALA A 1 291 ? -0.989 -5.086 -6.348 1.00 96.88 291 ALA A C 1
ATOM 2287 O O . ALA A 1 291 ? -2.037 -5.631 -6.699 1.00 96.88 291 ALA A O 1
ATOM 2288 N N . ALA A 1 292 ? 0.020 -5.789 -5.817 1.00 95.38 292 ALA A N 1
ATOM 2289 C CA . ALA A 1 292 ? -0.042 -7.234 -5.603 1.00 95.38 292 ALA A CA 1
ATOM 2290 C C . ALA A 1 292 ? -1.173 -7.632 -4.641 1.00 95.38 292 ALA A C 1
ATOM 2292 O O . ALA A 1 292 ? -1.924 -8.571 -4.923 1.00 95.38 292 ALA A O 1
ATOM 2293 N N . ARG A 1 293 ? -1.337 -6.904 -3.531 1.00 93.12 293 ARG A N 1
ATOM 2294 C CA . ARG A 1 293 ? -2.422 -7.136 -2.573 1.00 93.12 293 ARG A CA 1
ATOM 2295 C C . ARG A 1 293 ? -3.786 -6.980 -3.242 1.00 93.12 293 ARG A C 1
ATOM 2297 O O . ARG A 1 293 ? -4.593 -7.910 -3.181 1.00 93.12 293 ARG A O 1
ATOM 2304 N N . TRP A 1 294 ? -4.022 -5.862 -3.927 1.00 95.44 294 TRP A N 1
ATOM 2305 C CA . TRP A 1 294 ? -5.301 -5.594 -4.588 1.00 95.44 294 TRP A CA 1
ATOM 2306 C C . TRP A 1 294 ? -5.632 -6.629 -5.654 1.00 95.44 294 TRP A C 1
ATOM 2308 O O . TRP A 1 294 ? -6.732 -7.175 -5.652 1.00 95.44 294 TRP A O 1
ATOM 2318 N N . ILE A 1 295 ? -4.674 -6.962 -6.521 1.00 96.19 295 ILE A N 1
ATOM 2319 C CA . ILE A 1 295 ? -4.879 -7.927 -7.606 1.00 96.19 295 ILE A CA 1
ATOM 2320 C C . ILE A 1 295 ? -5.175 -9.321 -7.047 1.00 96.19 295 ILE A C 1
ATOM 2322 O O . ILE A 1 295 ? -6.107 -9.979 -7.509 1.00 96.19 295 ILE A O 1
ATOM 2326 N N . LYS A 1 296 ? -4.436 -9.773 -6.027 1.00 93.50 296 LYS A N 1
ATOM 2327 C CA . LYS A 1 296 ? -4.665 -11.078 -5.388 1.00 93.50 296 LYS A CA 1
ATOM 2328 C C . LYS A 1 296 ? -6.055 -11.161 -4.766 1.00 93.50 296 LYS A C 1
ATOM 2330 O O . LYS A 1 296 ? -6.750 -12.161 -4.967 1.00 93.50 296 LYS A O 1
ATOM 2335 N N . ILE A 1 297 ? -6.442 -10.124 -4.019 1.00 90.19 297 ILE A N 1
ATOM 2336 C CA . ILE A 1 297 ? -7.749 -10.043 -3.365 1.00 90.19 297 ILE A CA 1
ATOM 2337 C C . ILE A 1 297 ? -8.865 -10.035 -4.413 1.00 90.19 297 ILE A C 1
ATOM 2339 O O . ILE A 1 297 ? -9.752 -10.884 -4.360 1.00 90.19 297 ILE A O 1
ATOM 2343 N N . ALA A 1 298 ? -8.784 -9.140 -5.397 1.00 91.81 298 ALA A N 1
ATOM 2344 C CA . ALA A 1 298 ? -9.760 -9.014 -6.474 1.00 91.81 298 ALA A CA 1
ATOM 2345 C C . ALA A 1 298 ? -9.896 -10.308 -7.288 1.00 91.81 298 ALA A C 1
ATOM 2347 O O . ALA A 1 298 ? -10.994 -10.723 -7.655 1.00 91.81 298 ALA A O 1
ATOM 2348 N N . ARG A 1 299 ? -8.785 -11.005 -7.539 1.00 91.94 299 ARG A N 1
ATOM 2349 C CA . ARG A 1 299 ? -8.815 -12.269 -8.275 1.00 91.94 299 ARG A CA 1
ATOM 2350 C C . ARG A 1 299 ? -9.371 -13.439 -7.455 1.00 91.94 299 ARG A C 1
ATOM 2352 O O . ARG A 1 299 ? -9.655 -14.488 -8.033 1.00 91.94 299 ARG A O 1
ATOM 2359 N N . GLY A 1 300 ? -9.534 -13.271 -6.142 1.00 88.44 300 GLY A N 1
ATOM 2360 C CA . GLY A 1 300 ? -10.047 -14.308 -5.250 1.00 88.44 300 GLY A CA 1
ATOM 2361 C C . GLY A 1 300 ? -9.051 -15.446 -5.016 1.00 88.44 300 GLY A C 1
ATOM 2362 O O . GLY A 1 300 ? -9.456 -16.584 -4.788 1.00 88.44 300 GLY A O 1
ATOM 2363 N N . LEU A 1 301 ? -7.745 -15.176 -5.111 1.00 88.81 301 LEU A N 1
ATOM 2364 C CA . LEU A 1 301 ? -6.730 -16.223 -4.998 1.00 88.81 301 LEU A CA 1
ATOM 2365 C C . LEU A 1 301 ? -6.517 -16.638 -3.537 1.00 88.81 301 LEU A C 1
ATOM 2367 O O . LEU A 1 301 ? -6.381 -15.804 -2.635 1.00 88.81 301 LEU A O 1
ATOM 2371 N N . ALA A 1 302 ? -6.419 -17.946 -3.306 1.00 84.19 302 ALA A N 1
ATOM 2372 C CA . ALA A 1 302 ? -5.986 -18.480 -2.021 1.00 84.19 302 ALA A CA 1
ATOM 2373 C C . ALA A 1 302 ? -4.516 -18.115 -1.760 1.00 84.19 302 ALA A C 1
ATOM 2375 O O . ALA A 1 302 ? -3.702 -18.065 -2.686 1.00 84.19 302 ALA A O 1
ATOM 2376 N N . SER A 1 303 ? -4.168 -17.871 -0.496 1.00 78.12 303 SER A N 1
ATOM 2377 C CA . SER A 1 303 ? -2.763 -17.735 -0.101 1.00 78.12 303 SER A CA 1
ATOM 2378 C C . SER A 1 303 ? -2.046 -19.056 -0.401 1.00 78.12 303 SER A C 1
ATOM 2380 O O . SER A 1 303 ? -2.550 -20.136 -0.086 1.00 78.12 303 SER A O 1
ATOM 2382 N N . ALA A 1 304 ? -0.898 -18.988 -1.068 1.00 72.06 304 ALA A N 1
ATOM 2383 C CA . ALA A 1 304 ? -0.145 -20.177 -1.442 1.00 72.06 304 ALA A CA 1
ATOM 2384 C C . ALA A 1 304 ? 0.900 -20.503 -0.364 1.00 72.06 304 ALA A C 1
ATOM 2386 O O . ALA A 1 304 ? 1.403 -19.604 0.287 1.00 72.06 304 ALA A O 1
ATOM 2387 N N . SER A 1 305 ? 1.266 -21.773 -0.179 1.00 63.66 305 SER A N 1
ATOM 2388 C CA . SER A 1 305 ? 2.343 -22.168 0.746 1.00 63.66 305 SER A CA 1
ATOM 2389 C C . SER A 1 305 ? 3.707 -22.264 0.038 1.00 63.66 305 SER A C 1
ATOM 2391 O O . SER A 1 305 ? 3.761 -22.768 -1.085 1.00 63.66 305 SER A O 1
ATOM 2393 N N . ASN A 1 306 ? 4.781 -21.774 0.684 1.00 62.03 306 ASN A N 1
ATOM 2394 C CA . ASN A 1 306 ? 6.237 -21.945 0.436 1.00 62.03 306 ASN A CA 1
ATOM 2395 C C . ASN A 1 306 ? 6.700 -22.457 -0.950 1.00 62.03 306 ASN A C 1
ATOM 2397 O O . ASN A 1 306 ? 6.857 -23.662 -1.121 1.00 62.03 306 ASN A O 1
ATOM 2401 N N . VAL A 1 307 ? 6.997 -21.578 -1.917 1.00 57.34 307 VAL A N 1
ATOM 2402 C CA . VAL A 1 307 ? 7.595 -22.000 -3.212 1.00 57.34 307 VAL A CA 1
ATOM 2403 C C . VAL A 1 307 ? 8.569 -20.973 -3.790 1.00 57.34 307 VAL A C 1
ATOM 2405 O O . VAL A 1 307 ? 9.535 -21.387 -4.416 1.00 57.34 307 VAL A O 1
ATOM 2408 N N . THR A 1 308 ? 8.385 -19.672 -3.543 1.00 64.56 308 THR A N 1
ATOM 2409 C CA . THR A 1 308 ? 9.273 -18.634 -4.089 1.00 64.56 308 THR A CA 1
ATOM 2410 C C . THR A 1 308 ? 9.711 -17.708 -2.964 1.00 64.56 308 THR A C 1
ATOM 2412 O O . THR A 1 308 ? 8.866 -17.102 -2.307 1.00 64.56 308 THR A O 1
ATOM 2415 N N . ASN A 1 309 ? 11.017 -17.642 -2.712 1.00 77.75 309 ASN A N 1
ATOM 2416 C CA . ASN A 1 309 ? 11.596 -16.724 -1.738 1.00 77.75 309 ASN A CA 1
ATOM 2417 C C . ASN A 1 309 ? 12.251 -15.588 -2.511 1.00 77.75 309 ASN A C 1
ATOM 2419 O O . ASN A 1 309 ? 13.323 -15.780 -3.079 1.00 77.75 309 ASN A O 1
ATOM 2423 N N . PHE A 1 310 ? 11.600 -14.429 -2.528 1.00 89.06 310 PHE A N 1
ATOM 2424 C CA . PHE A 1 310 ? 12.294 -13.200 -2.880 1.00 89.06 310 PHE A CA 1
ATOM 2425 C C . PHE A 1 310 ? 13.222 -12.832 -1.715 1.00 89.06 310 PHE A C 1
ATOM 2427 O O . PHE A 1 310 ? 12.811 -12.915 -0.553 1.00 89.06 310 PHE A O 1
ATOM 2434 N N . GLY A 1 311 ? 14.472 -12.471 -2.001 1.00 89.25 311 GLY A N 1
ATOM 2435 C CA . GLY A 1 311 ? 15.484 -12.149 -0.992 1.00 89.25 311 GLY A CA 1
ATOM 2436 C C . GLY A 1 311 ? 15.082 -10.978 -0.093 1.00 89.25 311 GLY A C 1
ATOM 2437 O O . GLY A 1 311 ? 15.462 -10.932 1.077 1.00 89.25 311 GLY A O 1
ATOM 2438 N N . ASP A 1 312 ? 14.251 -10.081 -0.616 1.00 91.88 312 ASP A N 1
ATOM 2439 C CA . ASP A 1 312 ? 13.748 -8.875 0.035 1.00 91.88 312 ASP A CA 1
ATOM 2440 C C . ASP A 1 312 ? 12.333 -9.009 0.632 1.00 91.88 312 ASP A C 1
ATOM 2442 O O . ASP A 1 312 ? 11.783 -8.025 1.129 1.00 91.88 312 ASP A O 1
ATOM 2446 N N . LEU A 1 313 ? 11.746 -10.213 0.627 1.00 89.94 313 LEU A N 1
ATOM 2447 C CA . LEU A 1 313 ? 10.399 -10.464 1.147 1.00 89.94 313 LEU A CA 1
ATOM 2448 C C . LEU A 1 313 ? 10.399 -11.614 2.171 1.00 89.94 313 LEU A C 1
ATOM 2450 O O . LEU A 1 313 ? 10.199 -12.779 1.809 1.00 89.94 313 LEU A O 1
ATOM 2454 N N . PRO A 1 314 ? 10.621 -11.326 3.466 1.00 87.88 314 PRO A N 1
ATOM 2455 C CA . PRO A 1 314 ? 10.680 -12.362 4.489 1.00 87.88 314 PRO A CA 1
ATOM 2456 C C . PRO A 1 314 ? 9.297 -12.982 4.756 1.00 87.88 314 PRO A C 1
ATOM 2458 O O . PRO A 1 314 ? 8.265 -12.342 4.583 1.00 87.88 314 PRO A O 1
ATOM 2461 N N . LEU A 1 315 ? 9.271 -14.225 5.258 1.00 84.81 315 LEU A N 1
ATOM 2462 C CA . LEU A 1 315 ? 8.033 -14.987 5.531 1.00 84.81 315 LEU A CA 1
ATOM 2463 C C . LEU A 1 315 ? 7.063 -14.307 6.512 1.00 84.81 315 LEU A C 1
ATOM 2465 O O . LEU A 1 315 ? 5.892 -14.668 6.573 1.00 84.81 315 LEU A O 1
ATOM 2469 N N . ASN A 1 316 ? 7.558 -13.382 7.333 1.00 83.19 316 ASN A N 1
ATOM 2470 C CA . ASN A 1 316 ? 6.761 -12.620 8.291 1.00 83.19 316 ASN A CA 1
ATOM 2471 C C . ASN A 1 316 ? 6.285 -11.264 7.742 1.00 83.19 316 ASN A C 1
ATOM 2473 O O . ASN A 1 316 ? 5.615 -10.538 8.480 1.00 83.19 316 ASN A O 1
ATOM 2477 N N . ASP A 1 317 ? 6.640 -10.901 6.505 1.00 86.38 317 ASP A N 1
ATOM 2478 C CA . ASP A 1 317 ? 6.092 -9.716 5.850 1.00 86.38 317 ASP A CA 1
ATOM 2479 C C . ASP A 1 317 ? 4.582 -9.931 5.621 1.00 86.38 317 ASP A C 1
ATOM 2481 O O . ASP A 1 317 ? 4.184 -10.980 5.105 1.00 86.38 317 ASP A O 1
ATOM 2485 N N . PRO A 1 318 ? 3.718 -8.976 6.010 1.00 83.44 318 PRO A N 1
ATOM 2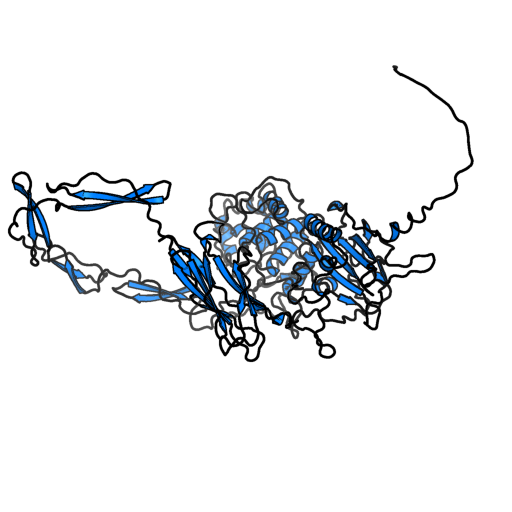486 C CA . PRO A 1 318 ? 2.273 -9.106 5.831 1.00 83.44 318 PRO A CA 1
ATOM 2487 C C . PRO A 1 318 ? 1.851 -9.247 4.361 1.00 83.44 318 PRO A C 1
ATOM 2489 O O . PRO A 1 318 ? 0.774 -9.779 4.106 1.00 83.44 318 PRO A O 1
ATOM 2492 N N . ASP A 1 319 ? 2.672 -8.803 3.404 1.00 88.06 319 ASP A N 1
ATOM 2493 C CA . ASP A 1 319 ? 2.401 -8.903 1.970 1.00 88.06 319 ASP A CA 1
ATOM 2494 C C . ASP A 1 319 ? 2.935 -10.193 1.322 1.00 88.06 319 ASP A C 1
ATOM 2496 O O . ASP A 1 319 ? 2.568 -10.507 0.184 1.00 88.06 319 ASP A O 1
ATOM 2500 N N . TYR A 1 320 ? 3.739 -10.981 2.051 1.00 88.25 320 TYR A N 1
ATOM 2501 C CA . TYR A 1 320 ? 4.273 -12.269 1.593 1.00 88.25 320 TYR A CA 1
ATOM 2502 C C . TYR A 1 320 ? 3.210 -13.191 0.960 1.00 88.25 320 TYR A C 1
ATOM 2504 O O . TYR A 1 320 ? 3.393 -13.594 -0.196 1.00 88.25 320 TYR A O 1
ATOM 2512 N N . PRO A 1 321 ? 2.072 -13.498 1.622 1.00 86.38 321 PRO A N 1
ATOM 2513 C CA . PRO A 1 321 ? 1.078 -14.417 1.061 1.00 86.38 321 PRO A CA 1
ATOM 2514 C C . PRO A 1 321 ? 0.406 -13.891 -0.216 1.00 86.38 321 PRO A C 1
ATOM 2516 O O . PRO A 1 321 ? -0.035 -14.686 -1.052 1.00 86.38 321 PRO A O 1
ATOM 2519 N N . TYR A 1 322 ? 0.337 -12.568 -0.395 1.00 90.50 322 TYR A N 1
ATOM 2520 C CA . TYR A 1 322 ? -0.269 -11.954 -1.577 1.00 90.50 322 TYR A CA 1
ATOM 2521 C C . TYR A 1 322 ? 0.652 -12.067 -2.790 1.00 90.50 322 TYR A C 1
ATOM 2523 O O . TYR A 1 322 ? 0.250 -12.564 -3.845 1.00 90.50 322 TYR A O 1
ATOM 2531 N N . ILE A 1 323 ? 1.909 -11.663 -2.609 1.00 92.12 323 ILE A N 1
ATOM 2532 C CA . ILE A 1 323 ? 2.942 -11.698 -3.647 1.00 92.12 323 ILE A CA 1
ATOM 2533 C C . ILE A 1 323 ? 3.196 -13.143 -4.087 1.00 92.12 323 ILE A C 1
ATOM 2535 O O . ILE A 1 323 ? 3.261 -13.437 -5.281 1.00 92.12 323 ILE A O 1
ATOM 2539 N N . GLN A 1 324 ? 3.243 -14.077 -3.139 1.00 89.62 324 GLN A N 1
ATOM 2540 C CA . GLN A 1 324 ? 3.471 -15.481 -3.446 1.00 89.62 324 GLN A CA 1
ATOM 2541 C C . GLN A 1 324 ? 2.345 -16.115 -4.277 1.00 89.62 324 GLN A C 1
ATOM 2543 O O . GLN A 1 324 ? 2.617 -16.934 -5.159 1.00 89.62 324 GLN A O 1
ATOM 2548 N N . ALA A 1 325 ? 1.083 -15.773 -4.005 1.00 90.06 325 ALA A N 1
ATOM 2549 C CA . ALA A 1 325 ? -0.042 -16.292 -4.779 1.00 90.06 325 ALA A CA 1
ATOM 2550 C C . ALA A 1 325 ? 0.055 -15.865 -6.255 1.00 90.06 325 ALA A C 1
ATOM 2552 O O . ALA A 1 325 ? -0.152 -16.681 -7.152 1.00 90.06 325 ALA A O 1
ATOM 2553 N N . LEU A 1 326 ? 0.446 -14.613 -6.504 1.00 93.06 326 LEU A N 1
ATOM 2554 C CA . LEU A 1 326 ? 0.613 -14.062 -7.850 1.00 93.06 326 LEU A CA 1
ATOM 2555 C C . LEU A 1 326 ? 1.882 -14.550 -8.559 1.00 93.06 326 LEU A C 1
ATOM 2557 O O . LEU A 1 326 ? 1.893 -14.640 -9.784 1.00 93.06 326 LEU A O 1
ATOM 2561 N N . ALA A 1 327 ? 2.917 -14.948 -7.818 1.00 91.44 327 ALA A N 1
ATOM 2562 C CA . ALA A 1 327 ? 4.104 -15.594 -8.383 1.00 91.44 327 ALA A CA 1
ATOM 2563 C C . ALA A 1 327 ? 3.852 -17.032 -8.886 1.00 91.44 327 ALA A C 1
ATOM 2565 O O . ALA A 1 327 ? 4.724 -17.643 -9.498 1.00 91.44 327 ALA A O 1
ATOM 2566 N N . LYS A 1 328 ? 2.659 -17.587 -8.636 1.00 87.81 328 LYS A N 1
ATOM 2567 C CA . LYS A 1 328 ? 2.231 -18.916 -9.113 1.00 87.81 328 LYS A CA 1
ATOM 2568 C C . LYS A 1 328 ? 1.062 -18.872 -10.087 1.00 87.81 328 LYS A C 1
ATOM 2570 O O . LYS A 1 328 ? 0.661 -19.917 -10.602 1.00 87.81 328 LYS A O 1
ATOM 2575 N N . PHE A 1 329 ? 0.457 -17.704 -10.264 1.00 86.75 329 PHE A N 1
ATOM 2576 C CA . PHE A 1 329 ? -0.810 -17.572 -10.957 1.00 86.75 329 PHE A CA 1
ATOM 2577 C C . PHE A 1 329 ? -0.691 -16.602 -12.132 1.00 86.75 329 PHE A C 1
ATOM 2579 O O . PHE A 1 329 ? -0.224 -15.490 -11.910 1.00 86.75 329 PHE A O 1
ATOM 2586 N N . PRO A 1 330 ? -1.190 -16.961 -13.327 1.00 82.69 330 PRO A N 1
ATOM 2587 C CA . PRO A 1 330 ? -1.523 -18.324 -13.745 1.00 82.69 330 PRO A CA 1
ATOM 2588 C C . PRO A 1 330 ? -0.261 -19.201 -13.844 1.00 82.69 330 PRO A C 1
ATOM 2590 O O . PRO A 1 330 ? 0.848 -18.696 -13.983 1.00 82.69 330 PRO A O 1
ATOM 2593 N N . ALA A 1 331 ? -0.418 -20.527 -13.796 1.00 79.81 331 ALA A N 1
ATOM 2594 C CA . ALA A 1 331 ? 0.724 -21.452 -13.804 1.00 79.81 331 ALA A CA 1
ATOM 2595 C C . ALA A 1 331 ? 1.555 -21.405 -15.104 1.00 79.81 331 ALA A C 1
ATOM 2597 O O . ALA A 1 331 ? 2.729 -21.757 -15.093 1.00 79.81 331 ALA A O 1
ATOM 2598 N N . SER A 1 332 ? 0.948 -20.991 -16.220 1.00 80.56 332 SER A N 1
ATOM 2599 C CA . SER A 1 332 ? 1.607 -20.875 -17.526 1.00 80.56 332 SER A CA 1
ATOM 2600 C C . SER A 1 332 ? 2.522 -19.656 -17.632 1.00 80.56 332 SER A C 1
ATOM 2602 O O . SER A 1 332 ? 3.571 -19.733 -18.263 1.00 80.56 332 SER A O 1
ATOM 2604 N N . MET A 1 333 ? 2.119 -18.534 -17.036 1.00 83.12 333 MET A N 1
ATOM 2605 C CA . MET A 1 333 ? 2.855 -17.275 -17.061 1.00 83.12 333 MET A CA 1
ATOM 2606 C C . MET A 1 333 ? 2.450 -16.448 -15.836 1.00 83.12 333 MET A C 1
ATOM 2608 O O . MET A 1 333 ? 1.445 -15.738 -15.891 1.00 83.12 333 MET A O 1
ATOM 2612 N N . PRO A 1 334 ? 3.187 -16.563 -14.719 1.00 88.38 334 PRO A N 1
ATOM 2613 C CA . PRO A 1 334 ? 2.837 -15.883 -13.481 1.00 88.38 334 PRO A CA 1
ATOM 2614 C C . PRO A 1 334 ? 2.700 -14.364 -13.635 1.00 88.38 334 PRO A C 1
ATOM 2616 O O . PRO A 1 334 ? 3.457 -13.723 -14.367 1.00 88.38 334 PRO A O 1
ATOM 2619 N N . VAL A 1 335 ? 1.753 -13.780 -12.898 1.00 91.75 335 VAL A N 1
ATOM 2620 C CA . VAL A 1 335 ? 1.536 -12.327 -12.802 1.00 91.75 335 VAL A CA 1
ATOM 2621 C C . VAL A 1 335 ? 2.803 -11.636 -12.306 1.00 91.75 335 VAL A C 1
ATOM 2623 O O . VAL A 1 335 ? 3.204 -10.602 -12.843 1.00 91.75 335 VAL A O 1
ATOM 2626 N N . ILE A 1 336 ? 3.436 -12.218 -11.285 1.00 91.88 336 ILE A N 1
ATOM 2627 C CA . ILE A 1 336 ? 4.732 -11.784 -10.770 1.00 91.88 336 ILE A CA 1
ATOM 2628 C C . ILE A 1 336 ? 5.772 -12.797 -11.221 1.00 91.88 336 ILE A C 1
ATOM 2630 O O . ILE A 1 336 ? 5.656 -13.978 -10.916 1.00 91.88 336 ILE A O 1
ATOM 2634 N N . ASP A 1 337 ? 6.798 -12.324 -11.915 1.00 88.06 337 ASP A N 1
ATOM 2635 C CA . ASP A 1 337 ? 7.919 -13.165 -12.315 1.00 88.06 337 ASP A CA 1
ATOM 2636 C C . ASP A 1 337 ? 8.664 -13.688 -11.066 1.00 88.06 337 ASP A C 1
ATOM 2638 O O . ASP A 1 337 ? 9.163 -12.872 -10.281 1.00 88.06 337 ASP A O 1
ATOM 2642 N N . PRO A 1 338 ? 8.718 -15.017 -10.839 1.00 85.19 338 PRO A N 1
ATOM 2643 C CA . PRO A 1 338 ? 9.401 -15.599 -9.688 1.00 85.19 338 PRO A CA 1
ATOM 2644 C C . PRO A 1 338 ? 10.925 -15.412 -9.721 1.00 85.19 338 PRO A C 1
ATOM 2646 O O . PRO A 1 338 ? 11.557 -15.567 -8.679 1.00 85.19 338 PRO A O 1
ATOM 2649 N N . GLU A 1 339 ? 11.504 -15.080 -10.878 1.00 85.00 339 GLU A N 1
ATOM 2650 C CA . GLU A 1 339 ? 12.937 -14.816 -11.063 1.00 85.00 339 GLU A CA 1
ATOM 2651 C C . GLU A 1 339 ? 13.257 -13.319 -11.136 1.00 85.00 339 GLU A C 1
ATOM 2653 O O . GLU A 1 339 ? 14.406 -12.948 -11.371 1.00 85.00 339 GLU A O 1
ATOM 2658 N N . ARG A 1 340 ? 12.260 -12.445 -10.926 1.00 84.50 340 ARG A N 1
ATOM 2659 C CA . ARG A 1 340 ? 12.461 -10.993 -10.957 1.00 84.50 340 ARG A CA 1
ATOM 2660 C C . ARG A 1 340 ? 13.631 -10.614 -10.061 1.00 84.50 340 ARG A C 1
ATOM 2662 O O . ARG A 1 340 ? 13.589 -10.914 -8.880 1.00 84.50 340 ARG A O 1
ATOM 2669 N N . ASP A 1 341 ? 14.581 -9.863 -10.598 1.00 86.81 341 ASP A N 1
ATOM 2670 C CA . ASP A 1 341 ? 15.641 -9.206 -9.842 1.00 86.81 341 ASP A CA 1
ATOM 2671 C C . ASP A 1 341 ? 15.593 -7.705 -10.133 1.00 86.81 341 ASP A C 1
ATOM 2673 O O . ASP A 1 341 ? 16.096 -7.213 -11.142 1.00 86.81 341 ASP A O 1
ATOM 2677 N N . CYS A 1 342 ? 14.919 -6.964 -9.259 1.00 85.06 342 CYS A N 1
ATOM 2678 C CA . CYS A 1 342 ? 14.807 -5.514 -9.385 1.00 85.06 342 CYS A CA 1
ATOM 2679 C C . CYS A 1 342 ? 16.069 -4.747 -8.958 1.00 85.06 342 CYS A C 1
ATOM 2681 O O . CYS A 1 342 ? 16.153 -3.552 -9.239 1.00 85.06 342 CYS A O 1
ATOM 2683 N N . ASN A 1 343 ? 17.021 -5.399 -8.283 1.00 85.75 343 ASN A N 1
ATOM 2684 C CA . ASN A 1 343 ? 18.229 -4.759 -7.757 1.00 85.75 343 ASN A CA 1
ATOM 2685 C C . ASN A 1 343 ? 19.469 -5.052 -8.616 1.00 85.75 343 ASN A C 1
ATOM 2687 O O . ASN A 1 343 ? 20.494 -4.391 -8.446 1.00 85.75 343 ASN A O 1
ATOM 2691 N N . GLY A 1 344 ? 19.382 -6.015 -9.537 1.00 86.44 344 GLY A N 1
ATOM 2692 C CA . GLY A 1 344 ? 20.488 -6.440 -10.391 1.00 86.44 344 GLY A CA 1
ATOM 2693 C C . GLY A 1 344 ? 21.592 -7.172 -9.622 1.00 86.44 344 GLY A C 1
ATOM 2694 O O . GLY A 1 344 ? 22.741 -7.175 -10.066 1.00 86.44 344 GLY A O 1
ATOM 2695 N N . ASP A 1 345 ? 21.278 -7.738 -8.454 1.00 87.19 345 ASP A N 1
ATOM 2696 C CA . ASP A 1 345 ? 22.231 -8.447 -7.594 1.00 87.19 345 ASP A CA 1
ATOM 2697 C C . ASP A 1 345 ? 22.344 -9.950 -7.925 1.00 87.19 345 ASP A C 1
ATOM 2699 O O . ASP A 1 345 ? 23.127 -10.668 -7.298 1.00 87.19 345 ASP A O 1
ATOM 2703 N N . GLY A 1 346 ? 21.591 -10.420 -8.923 1.00 87.12 346 GLY A N 1
ATOM 2704 C CA . GLY A 1 346 ? 21.510 -11.813 -9.345 1.00 87.12 346 GLY A CA 1
ATOM 2705 C C . GLY A 1 346 ? 20.606 -12.681 -8.468 1.00 87.12 346 GLY A C 1
ATOM 2706 O O . GLY A 1 346 ? 20.552 -13.892 -8.695 1.00 87.12 346 GLY A O 1
ATOM 2707 N N . ASN A 1 347 ? 19.909 -12.105 -7.482 1.00 88.44 347 ASN A N 1
ATOM 2708 C CA . ASN A 1 347 ? 18.956 -12.809 -6.630 1.00 88.44 347 ASN A CA 1
ATOM 2709 C C . ASN A 1 347 ? 17.516 -12.406 -6.974 1.00 88.44 347 ASN A C 1
ATOM 2711 O O . ASN A 1 347 ? 17.248 -11.233 -7.236 1.00 88.44 347 ASN A O 1
ATOM 2715 N N . PRO A 1 348 ? 16.550 -13.339 -6.889 1.00 90.81 348 PRO A N 1
ATOM 2716 C CA . PRO A 1 348 ? 15.147 -12.981 -7.007 1.00 90.81 348 PRO A CA 1
ATOM 2717 C C . PRO A 1 348 ? 14.757 -11.959 -5.929 1.00 90.81 348 PRO A C 1
ATOM 2719 O O . PRO A 1 348 ? 14.757 -12.278 -4.744 1.00 90.81 348 PRO A O 1
ATOM 2722 N N . ASN A 1 349 ? 14.412 -10.741 -6.332 1.00 91.88 349 ASN A N 1
ATOM 2723 C CA . ASN A 1 349 ? 13.974 -9.623 -5.505 1.00 91.88 349 ASN A CA 1
ATOM 2724 C C . ASN A 1 349 ? 12.698 -9.004 -6.097 1.00 91.88 349 ASN A C 1
ATOM 2726 O O . ASN A 1 349 ? 12.641 -8.632 -7.276 1.00 91.88 349 ASN A O 1
ATOM 2730 N N . PHE A 1 350 ? 11.656 -8.859 -5.277 1.00 92.94 350 PHE A N 1
ATOM 2731 C CA . PHE A 1 350 ? 10.369 -8.327 -5.729 1.00 92.94 350 PHE A CA 1
ATOM 2732 C C . PHE A 1 350 ? 10.323 -6.789 -5.737 1.00 92.94 350 PHE A C 1
ATOM 2734 O O . PHE A 1 350 ? 9.597 -6.203 -6.549 1.00 92.94 350 PHE A O 1
ATOM 2741 N N . CYS A 1 351 ? 11.095 -6.145 -4.864 1.00 93.44 351 CYS A N 1
ATOM 2742 C CA . CYS A 1 351 ? 11.065 -4.732 -4.500 1.00 93.44 351 CYS A CA 1
ATOM 2743 C C . CYS A 1 351 ? 9.679 -4.269 -4.039 1.00 93.44 351 CYS A C 1
ATOM 2745 O O . CYS A 1 351 ? 9.044 -3.455 -4.715 1.00 93.44 351 CYS A O 1
ATOM 2747 N N . PRO A 1 352 ? 9.172 -4.774 -2.901 1.00 93.94 352 PRO A N 1
ATOM 2748 C CA . PRO A 1 352 ? 7.791 -4.536 -2.496 1.00 93.94 352 PRO A CA 1
ATOM 2749 C C . PRO A 1 352 ? 7.458 -3.052 -2.287 1.00 93.94 352 PRO A C 1
ATOM 2751 O O . PRO A 1 352 ? 6.337 -2.637 -2.575 1.00 93.94 352 PRO A O 1
ATOM 2754 N N . ASP A 1 353 ? 8.419 -2.243 -1.835 1.00 94.81 353 ASP A N 1
ATOM 2755 C CA . ASP A 1 353 ? 8.225 -0.816 -1.549 1.00 94.81 353 ASP A CA 1
ATOM 2756 C C . ASP A 1 353 ? 8.519 0.130 -2.716 1.00 94.81 353 ASP A C 1
ATOM 2758 O O . ASP A 1 353 ? 8.279 1.331 -2.588 1.00 94.81 353 ASP A O 1
ATOM 2762 N N . SER A 1 354 ? 8.998 -0.386 -3.850 1.00 94.81 354 SER A N 1
ATOM 2763 C CA . SER A 1 354 ? 9.213 0.439 -5.036 1.00 94.81 354 SER A CA 1
ATOM 2764 C C . SER A 1 354 ? 7.884 0.862 -5.655 1.00 94.81 354 SER A C 1
ATOM 2766 O O . SER A 1 354 ? 6.901 0.112 -5.639 1.00 94.81 354 SER A O 1
ATOM 2768 N N . ILE A 1 355 ? 7.877 2.065 -6.227 1.00 96.06 355 ILE A N 1
ATOM 2769 C CA . ILE A 1 355 ? 6.759 2.571 -7.022 1.00 96.06 355 ILE A CA 1
ATOM 2770 C C . ILE A 1 355 ? 6.647 1.741 -8.299 1.00 96.06 355 ILE A C 1
ATOM 2772 O O . ILE A 1 355 ? 7.654 1.468 -8.957 1.00 96.06 355 ILE A O 1
ATOM 2776 N N . ILE A 1 356 ? 5.433 1.300 -8.621 1.00 95.25 356 ILE A N 1
ATOM 2777 C CA . ILE A 1 356 ? 5.166 0.543 -9.842 1.00 95.25 356 ILE A CA 1
ATOM 2778 C C . ILE A 1 356 ? 4.865 1.510 -10.989 1.00 95.25 356 ILE A C 1
ATOM 2780 O O . ILE A 1 356 ? 4.096 2.460 -10.830 1.00 95.25 356 ILE A O 1
ATOM 2784 N N . ASN A 1 357 ? 5.482 1.280 -12.147 1.00 94.44 357 ASN A N 1
ATOM 2785 C CA . ASN A 1 357 ? 5.202 2.076 -13.340 1.00 94.44 357 ASN A CA 1
ATOM 2786 C C . ASN A 1 357 ? 3.956 1.564 -14.084 1.00 94.44 357 ASN A C 1
ATOM 2788 O O . ASN A 1 357 ? 3.491 0.438 -13.855 1.00 94.44 357 ASN A O 1
ATOM 2792 N N . ARG A 1 358 ? 3.408 2.389 -14.984 1.00 94.25 358 ARG A N 1
ATOM 2793 C CA . ARG A 1 358 ? 2.175 2.073 -15.731 1.00 94.25 358 ARG A CA 1
ATOM 2794 C C . ARG A 1 358 ? 2.266 0.748 -16.513 1.00 94.25 358 ARG A C 1
ATOM 2796 O O . ARG A 1 358 ? 1.359 -0.074 -16.353 1.00 94.25 358 ARG A O 1
ATOM 2803 N N . PRO A 1 359 ? 3.338 0.454 -17.282 1.00 93.88 359 PRO A N 1
ATOM 2804 C CA . PRO A 1 359 ? 3.456 -0.817 -17.998 1.00 93.88 359 PRO A CA 1
ATOM 2805 C C . PRO A 1 359 ? 3.488 -2.054 -17.094 1.00 93.88 359 PRO A C 1
ATOM 2807 O O . PRO A 1 359 ? 2.844 -3.062 -17.395 1.00 93.88 359 PRO A O 1
ATOM 2810 N N . GLU A 1 360 ? 4.222 -2.001 -15.978 1.00 94.69 360 GLU A N 1
ATOM 2811 C CA . GLU A 1 360 ? 4.280 -3.104 -15.016 1.00 94.69 360 GLU A CA 1
ATOM 2812 C C . GLU A 1 360 ? 2.913 -3.361 -14.379 1.00 94.69 360 GLU A C 1
ATOM 2814 O O . GLU A 1 360 ? 2.473 -4.512 -14.315 1.00 94.69 360 GLU A O 1
ATOM 2819 N N . ALA A 1 361 ? 2.225 -2.302 -13.947 1.00 96.69 361 ALA A N 1
ATOM 2820 C CA . ALA A 1 361 ? 0.892 -2.405 -13.365 1.00 96.69 361 ALA A CA 1
ATOM 2821 C C . ALA A 1 361 ? -0.122 -2.970 -14.370 1.00 96.69 361 ALA A C 1
ATOM 2823 O O . ALA A 1 361 ? -0.868 -3.897 -14.039 1.00 96.69 361 ALA A O 1
ATOM 2824 N N . LEU A 1 362 ? -0.096 -2.489 -15.617 1.00 95.62 362 LEU A N 1
ATOM 2825 C CA . LEU A 1 362 ? -0.967 -2.971 -16.686 1.00 95.62 362 LEU A CA 1
ATOM 2826 C C . LEU A 1 362 ? -0.728 -4.457 -16.985 1.00 95.62 362 LEU A C 1
ATOM 2828 O O . LEU A 1 362 ? -1.687 -5.230 -17.051 1.00 95.62 362 LEU A O 1
ATOM 2832 N N . LYS A 1 363 ? 0.539 -4.882 -17.101 1.00 94.81 363 LYS A N 1
ATOM 2833 C CA . LYS A 1 363 ? 0.898 -6.302 -17.239 1.00 94.81 363 LYS A CA 1
ATOM 2834 C C . LYS A 1 363 ? 0.317 -7.121 -16.088 1.00 94.81 363 LYS A C 1
ATOM 2836 O O . LYS A 1 363 ? -0.286 -8.163 -16.341 1.00 94.81 363 LYS A O 1
ATOM 2841 N N . MET A 1 364 ? 0.481 -6.672 -14.841 1.00 97.12 364 MET A N 1
ATOM 2842 C CA . MET A 1 364 ? -0.008 -7.423 -13.682 1.00 97.12 364 MET A CA 1
ATOM 2843 C C . MET A 1 364 ? -1.532 -7.609 -13.717 1.00 97.12 364 MET A C 1
ATOM 2845 O O . MET A 1 364 ? -2.014 -8.717 -13.478 1.00 97.12 364 MET A O 1
ATOM 2849 N N . VAL A 1 365 ? -2.287 -6.563 -14.069 1.00 97.31 365 VAL A N 1
ATOM 2850 C CA . VAL A 1 365 ? -3.750 -6.640 -14.227 1.00 97.31 365 VAL A CA 1
ATOM 2851 C C . VAL A 1 365 ? -4.125 -7.594 -15.364 1.00 97.31 365 VAL A C 1
ATOM 2853 O O . VAL A 1 365 ? -4.942 -8.495 -15.166 1.00 97.31 365 VAL A O 1
ATOM 2856 N N . ILE A 1 366 ? -3.522 -7.442 -16.546 1.00 95.31 366 ILE A N 1
ATOM 2857 C CA . ILE A 1 366 ? -3.838 -8.277 -17.713 1.00 95.31 366 ILE A CA 1
ATOM 2858 C C . ILE A 1 366 ? -3.592 -9.750 -17.406 1.00 95.31 366 ILE A C 1
ATOM 2860 O O . ILE A 1 366 ? -4.475 -10.575 -17.622 1.00 95.31 366 ILE A O 1
ATOM 2864 N N . MET A 1 367 ? -2.435 -10.086 -16.838 1.00 94.62 367 MET A N 1
ATOM 2865 C CA . MET A 1 367 ? -2.110 -11.477 -16.529 1.00 94.62 367 MET A CA 1
ATOM 2866 C C . MET A 1 367 ? -3.037 -12.071 -15.464 1.00 94.62 367 MET A C 1
ATOM 2868 O O . MET A 1 367 ? -3.363 -13.257 -15.528 1.00 94.62 367 MET A O 1
ATOM 2872 N N . ALA A 1 368 ? -3.503 -11.262 -14.511 1.00 95.69 368 ALA A N 1
ATOM 2873 C CA . ALA A 1 368 ? -4.371 -11.739 -13.443 1.00 95.69 368 ALA A CA 1
ATOM 2874 C C . ALA A 1 368 ? -5.805 -12.003 -13.921 1.00 95.69 368 ALA A C 1
ATOM 2876 O O . ALA A 1 368 ? -6.396 -13.028 -13.567 1.00 95.69 368 ALA A O 1
ATOM 2877 N N . PHE A 1 369 ? -6.371 -11.093 -14.714 1.00 95.25 369 PHE A N 1
ATOM 2878 C CA . PHE A 1 369 ? -7.793 -11.131 -15.063 1.00 95.25 369 PHE A CA 1
ATOM 2879 C C . PHE A 1 369 ? -8.058 -11.652 -16.474 1.00 95.25 369 PHE A C 1
ATOM 2881 O O . PHE A 1 369 ? -9.066 -12.313 -16.687 1.00 95.25 369 PHE A O 1
ATOM 2888 N N . TYR A 1 370 ? -7.127 -11.440 -17.400 1.00 93.44 370 TYR A N 1
ATOM 2889 C CA . TYR A 1 370 ? -7.296 -11.704 -18.828 1.00 93.44 370 TYR A CA 1
ATOM 2890 C C . TYR A 1 370 ? -6.239 -12.662 -19.401 1.00 93.44 370 TYR A C 1
ATOM 2892 O O . TYR A 1 370 ? -6.105 -12.780 -20.617 1.00 93.44 370 TYR A O 1
ATOM 2900 N N . GLY A 1 371 ? -5.471 -13.349 -18.547 1.00 91.00 371 GLY A N 1
ATOM 2901 C CA . GLY A 1 371 ? -4.281 -14.101 -18.954 1.00 91.00 371 GLY A CA 1
ATOM 2902 C C . GLY A 1 371 ? -4.508 -15.085 -20.107 1.00 91.00 371 GLY A C 1
ATOM 2903 O O . GLY A 1 371 ? -3.707 -15.118 -21.031 1.00 91.00 371 GLY A O 1
ATOM 2904 N N . ASN A 1 372 ? -5.615 -15.836 -20.113 1.00 89.75 372 ASN A N 1
ATOM 2905 C CA . ASN A 1 372 ? -5.911 -16.776 -21.203 1.00 89.75 372 ASN A CA 1
ATOM 2906 C C . ASN A 1 372 ? -6.166 -16.055 -22.534 1.00 89.75 372 ASN A C 1
ATOM 2908 O O . ASN A 1 372 ? -5.579 -16.415 -23.545 1.00 89.75 372 ASN A O 1
ATOM 2912 N N . GLU A 1 373 ? -6.991 -15.009 -22.526 1.00 90.75 373 GLU A N 1
ATOM 2913 C CA . GLU A 1 373 ? -7.321 -14.227 -23.724 1.00 90.75 373 GLU A CA 1
ATOM 2914 C C . GLU A 1 373 ? -6.092 -13.496 -24.272 1.00 90.75 373 GLU A C 1
ATOM 2916 O O . GLU A 1 373 ? -5.900 -13.387 -25.484 1.00 90.75 373 GLU A O 1
ATOM 2921 N N . PHE A 1 374 ? -5.245 -13.002 -23.365 1.00 89.81 374 PHE A N 1
ATOM 2922 C CA . PHE A 1 374 ? -3.969 -12.402 -23.713 1.00 89.81 374 PHE A CA 1
ATOM 2923 C C . PHE A 1 374 ? -3.044 -13.431 -24.366 1.00 89.81 374 PHE A C 1
ATOM 2925 O O . PHE A 1 374 ? -2.515 -13.157 -25.439 1.00 89.81 374 PHE A O 1
ATOM 2932 N N . LEU A 1 375 ? -2.880 -14.614 -23.763 1.00 86.62 375 LEU A N 1
ATOM 2933 C CA . LEU A 1 375 ? -2.037 -15.682 -24.306 1.00 86.62 375 LEU A CA 1
ATOM 2934 C C . LEU A 1 375 ? -2.562 -16.195 -25.650 1.00 86.62 375 LEU A C 1
ATOM 2936 O O . LEU A 1 375 ? -1.769 -16.383 -26.563 1.00 86.62 375 LEU A O 1
ATOM 2940 N N . GLU A 1 376 ? -3.876 -16.338 -25.824 1.00 87.12 376 GLU A N 1
ATOM 2941 C CA . GLU A 1 376 ? -4.484 -16.696 -27.111 1.00 87.12 376 GLU A CA 1
ATOM 2942 C C . GLU A 1 376 ? -4.202 -15.641 -28.188 1.00 87.12 376 GLU A C 1
ATOM 2944 O O . GLU A 1 376 ? -3.802 -15.974 -29.305 1.00 87.12 376 GLU A O 1
ATOM 2949 N N . MET A 1 377 ? -4.365 -14.354 -27.868 1.00 85.06 377 MET A N 1
ATOM 2950 C CA . MET A 1 377 ? -3.994 -13.270 -28.781 1.00 85.06 377 MET A CA 1
ATOM 2951 C C . MET A 1 377 ? -2.484 -13.283 -29.078 1.00 85.06 377 MET A C 1
ATOM 2953 O O . MET A 1 377 ? -2.081 -13.045 -30.217 1.00 85.06 377 MET A O 1
ATOM 2957 N N . PHE A 1 378 ? -1.653 -13.556 -28.073 1.00 82.19 378 PHE A N 1
ATOM 2958 C CA . PHE A 1 378 ? -0.199 -13.575 -28.195 1.00 82.19 378 PHE A CA 1
ATOM 2959 C C . PHE A 1 378 ? 0.302 -14.751 -29.051 1.00 82.19 378 PHE A C 1
ATOM 2961 O O . PHE A 1 378 ? 1.178 -14.572 -29.900 1.00 82.19 378 PHE A O 1
ATOM 2968 N N . ASP A 1 379 ? -0.279 -15.941 -28.874 1.00 78.12 379 ASP A N 1
ATOM 2969 C CA . ASP A 1 379 ? 0.120 -17.173 -29.559 1.00 78.12 379 ASP A CA 1
ATOM 2970 C C . ASP A 1 379 ? -0.395 -17.289 -30.993 1.00 78.12 379 ASP A C 1
ATOM 2972 O O . ASP A 1 379 ? 0.253 -17.960 -31.801 1.00 78.12 379 ASP A O 1
ATOM 2976 N N . ASN A 1 380 ? -1.499 -16.620 -31.340 1.00 67.06 380 ASN A N 1
ATOM 2977 C CA . ASN A 1 380 ? -2.084 -16.609 -32.684 1.00 67.06 380 ASN A CA 1
ATOM 2978 C C . ASN A 1 380 ? -1.222 -15.838 -33.707 1.00 67.06 380 ASN A C 1
ATOM 2980 O O . ASN A 1 380 ? -1.711 -14.927 -34.358 1.00 67.06 380 ASN A O 1
ATOM 2984 N N . THR A 1 381 ? 0.054 -16.204 -33.887 1.00 53.56 381 THR A N 1
ATOM 2985 C CA . THR A 1 381 ? 1.038 -15.778 -34.919 1.00 53.56 381 THR A CA 1
ATOM 2986 C C . THR A 1 381 ? 1.293 -14.271 -35.115 1.00 53.56 381 THR A C 1
ATOM 2988 O O . THR A 1 381 ? 2.321 -13.911 -35.684 1.00 53.56 381 THR A O 1
ATOM 2991 N N . PHE A 1 382 ? 0.425 -13.393 -34.617 1.00 57.81 382 PHE A N 1
ATOM 2992 C CA . PHE A 1 382 ? 0.403 -11.945 -34.814 1.00 57.81 382 PHE A CA 1
ATOM 2993 C C . PHE A 1 382 ? 1.676 -11.293 -34.265 1.00 57.81 382 PHE A C 1
ATOM 2995 O O . PHE A 1 382 ? 2.316 -10.502 -34.948 1.00 57.81 382 PHE A O 1
ATOM 3002 N N . TRP A 1 383 ? 2.137 -11.736 -33.093 1.00 63.94 383 TRP A N 1
ATOM 3003 C CA . TRP A 1 383 ? 3.385 -11.256 -32.489 1.00 63.94 383 TRP A CA 1
ATOM 3004 C C . TRP A 1 383 ? 4.622 -12.078 -32.870 1.00 63.94 383 TRP A C 1
ATOM 3006 O O . TRP A 1 383 ? 5.731 -11.552 -32.873 1.00 63.94 383 TRP A O 1
ATOM 3016 N N . LYS A 1 384 ? 4.451 -13.354 -33.244 1.00 58.72 384 LYS A N 1
ATOM 3017 C CA . LYS A 1 384 ? 5.560 -14.245 -33.638 1.00 58.72 384 LYS A CA 1
ATOM 3018 C C . LYS A 1 384 ? 6.018 -14.057 -35.095 1.00 58.72 384 LYS A C 1
ATOM 3020 O O . LYS A 1 384 ? 7.091 -14.546 -35.434 1.00 58.72 384 LYS A O 1
ATOM 3025 N N . GLY A 1 385 ? 5.247 -13.371 -35.949 1.00 54.19 385 GLY A N 1
ATOM 3026 C CA . GLY A 1 385 ? 5.580 -13.226 -37.375 1.00 54.19 385 GLY A CA 1
ATOM 3027 C C . GLY A 1 385 ? 5.143 -11.938 -38.080 1.00 54.19 385 GLY A C 1
ATOM 3028 O O . GLY A 1 385 ? 5.413 -11.817 -39.270 1.00 54.19 385 GLY A O 1
ATOM 3029 N N . ALA A 1 386 ? 4.487 -10.988 -37.403 1.00 55.25 386 ALA A N 1
ATOM 3030 C CA . ALA A 1 386 ? 3.884 -9.815 -38.048 1.00 55.25 386 ALA A CA 1
ATOM 3031 C C . ALA A 1 386 ? 4.120 -8.498 -37.285 1.00 55.25 386 ALA A C 1
ATOM 3033 O O . ALA A 1 386 ? 3.256 -7.626 -37.288 1.00 55.25 386 ALA A O 1
ATOM 3034 N N . VAL A 1 387 ? 5.298 -8.320 -36.667 1.00 57.69 387 VAL A N 1
ATOM 3035 C CA . VAL A 1 387 ? 5.654 -7.070 -35.956 1.00 57.69 387 VAL A CA 1
ATOM 3036 C C . VAL A 1 387 ? 5.467 -5.842 -36.867 1.00 57.69 387 VAL A C 1
ATOM 3038 O O . VAL A 1 387 ? 4.945 -4.828 -36.416 1.00 57.69 387 VAL A O 1
ATOM 3041 N N . GLU A 1 388 ? 5.752 -5.969 -38.171 1.00 60.44 388 GLU A N 1
ATOM 3042 C CA . GLU A 1 388 ? 5.527 -4.921 -39.188 1.00 60.44 388 GLU A CA 1
ATOM 3043 C C . GLU A 1 388 ? 4.063 -4.452 -39.318 1.00 60.44 388 GLU A C 1
ATOM 3045 O O . GLU A 1 388 ? 3.829 -3.303 -39.681 1.00 60.44 388 GLU A O 1
ATOM 3050 N N . TYR A 1 389 ? 3.072 -5.287 -38.984 1.00 59.41 389 TYR A N 1
ATOM 3051 C CA . TYR A 1 389 ? 1.646 -4.938 -39.077 1.00 59.41 389 TYR A CA 1
ATOM 3052 C C . TYR A 1 389 ? 1.077 -4.309 -37.801 1.00 59.41 389 TYR A C 1
ATOM 3054 O O . TYR A 1 389 ? -0.033 -3.778 -37.839 1.00 59.41 389 TYR A O 1
ATOM 3062 N N . VAL A 1 390 ? 1.801 -4.369 -36.677 1.00 60.72 390 VAL A N 1
ATOM 3063 C CA . VAL A 1 390 ? 1.331 -3.809 -35.398 1.00 60.72 390 VAL A CA 1
ATOM 3064 C C . VAL A 1 390 ? 1.805 -2.372 -35.194 1.00 60.72 390 VAL A C 1
ATOM 3066 O O . VAL A 1 390 ? 1.135 -1.614 -34.502 1.00 60.72 390 VAL A O 1
ATOM 3069 N N . PHE A 1 391 ? 2.903 -1.963 -35.838 1.00 65.19 391 PHE A N 1
ATOM 3070 C CA . PHE A 1 391 ? 3.417 -0.591 -35.748 1.00 65.19 391 PHE A CA 1
ATOM 3071 C C . PHE A 1 391 ? 2.362 0.497 -36.010 1.00 65.19 391 PHE A C 1
ATOM 3073 O O . PHE A 1 391 ? 2.273 1.389 -35.172 1.00 65.19 391 PHE A O 1
ATOM 3080 N N . PRO A 1 392 ? 1.476 0.392 -37.025 1.00 67.44 392 PRO A N 1
ATOM 3081 C CA . PRO A 1 392 ? 0.470 1.426 -37.275 1.00 67.44 392 PRO A CA 1
ATOM 3082 C C . PRO A 1 392 ? -0.552 1.617 -36.145 1.00 67.44 392 PRO A C 1
ATOM 3084 O O . PRO A 1 392 ? -1.238 2.628 -36.090 1.00 67.44 392 PRO A O 1
ATOM 3087 N N . LEU A 1 393 ? -0.700 0.635 -35.248 1.00 64.12 393 LEU A N 1
ATOM 3088 C CA . LEU A 1 393 ? -1.599 0.727 -34.091 1.00 64.12 393 LEU A CA 1
ATOM 3089 C C . LEU A 1 393 ? -0.949 1.453 -32.908 1.00 64.12 393 LEU A C 1
ATOM 3091 O O . LEU A 1 393 ? -1.663 1.926 -32.027 1.00 64.12 393 LEU A O 1
ATOM 3095 N N . PHE A 1 394 ? 0.384 1.545 -32.897 1.00 70.12 394 PHE A N 1
ATOM 3096 C CA . PHE A 1 394 ? 1.143 2.356 -31.948 1.00 70.12 394 PHE A CA 1
ATOM 3097 C C . PHE A 1 394 ? 1.440 3.757 -32.477 1.00 70.12 394 PHE A C 1
ATOM 3099 O O . PHE A 1 394 ? 1.927 4.566 -31.705 1.00 70.12 394 PHE A O 1
ATOM 3106 N N . ASP A 1 395 ? 1.100 4.082 -33.731 1.00 69.94 395 ASP A N 1
ATOM 3107 C CA . ASP A 1 395 ? 1.235 5.449 -34.262 1.00 69.94 395 ASP A CA 1
ATOM 3108 C C . ASP A 1 395 ? 0.419 6.471 -33.449 1.00 69.94 395 ASP A C 1
ATOM 3110 O O . ASP A 1 395 ? 0.744 7.656 -33.440 1.00 69.94 395 ASP A O 1
ATOM 3114 N N . ASN A 1 396 ? -0.607 6.007 -32.727 1.00 71.69 396 ASN A N 1
ATOM 3115 C CA . ASN A 1 396 ? -1.371 6.827 -31.791 1.00 71.69 396 ASN A CA 1
ATOM 3116 C C . ASN A 1 396 ? -0.626 7.101 -30.475 1.00 71.69 396 ASN A C 1
ATOM 3118 O O . ASN A 1 396 ? -1.109 7.908 -29.706 1.00 71.69 396 ASN A O 1
ATOM 3122 N N . PHE A 1 397 ? 0.497 6.436 -30.179 1.00 80.31 397 PHE A N 1
ATOM 3123 C CA . PHE A 1 397 ? 1.306 6.667 -28.979 1.00 80.31 397 PHE A CA 1
ATOM 3124 C C . PHE A 1 397 ? 2.668 7.238 -29.372 1.00 80.31 397 PHE A C 1
ATOM 3126 O O . PHE A 1 397 ? 3.527 6.544 -29.911 1.00 80.31 397 PHE A O 1
ATOM 3133 N N . GLN A 1 398 ? 2.903 8.501 -29.043 1.00 83.31 398 GLN A N 1
ATOM 3134 C CA . GLN A 1 398 ? 4.119 9.227 -29.400 1.00 83.31 398 GLN A CA 1
ATOM 3135 C C . GLN A 1 398 ? 5.352 8.775 -28.600 1.00 83.31 398 GLN A C 1
ATOM 3137 O O . GLN A 1 398 ? 6.482 9.016 -29.025 1.00 83.31 398 GLN A O 1
ATOM 3142 N N . ASP A 1 399 ? 5.159 8.120 -27.452 1.00 85.75 399 ASP A N 1
ATOM 3143 C CA . ASP A 1 399 ? 6.224 7.687 -26.540 1.00 85.75 399 ASP A CA 1
ATOM 3144 C C . ASP A 1 399 ? 6.362 6.164 -26.396 1.00 85.75 399 ASP A C 1
ATOM 3146 O O . ASP A 1 399 ? 7.089 5.682 -25.521 1.00 85.75 399 ASP A O 1
ATOM 3150 N N . VAL A 1 400 ? 5.701 5.393 -27.264 1.00 83.62 400 VAL A N 1
ATOM 3151 C CA . VAL A 1 400 ? 5.804 3.932 -27.291 1.00 83.62 400 VAL A CA 1
ATOM 3152 C C . VAL A 1 400 ? 6.288 3.473 -28.654 1.00 83.62 400 VAL A C 1
ATOM 3154 O O . VAL A 1 400 ? 5.653 3.709 -29.674 1.00 83.62 400 VAL A O 1
ATOM 3157 N N . THR A 1 401 ? 7.396 2.733 -28.671 1.00 78.12 401 THR A N 1
ATOM 3158 C CA . THR A 1 401 ? 7.834 2.038 -29.884 1.00 78.12 401 THR A CA 1
ATOM 3159 C C . THR A 1 401 ? 7.343 0.590 -29.866 1.00 78.12 401 THR A C 1
ATOM 3161 O O . THR A 1 401 ? 7.276 -0.052 -28.818 1.00 78.12 401 THR A O 1
ATOM 3164 N N . GLY A 1 402 ? 7.015 0.027 -31.033 1.00 70.00 402 GLY A N 1
ATOM 3165 C CA . GLY A 1 402 ? 6.506 -1.351 -31.126 1.00 70.00 402 GLY A CA 1
ATOM 3166 C C . GLY A 1 402 ? 7.485 -2.444 -30.658 1.00 70.00 402 GLY A C 1
ATOM 3167 O O . GLY A 1 402 ? 7.079 -3.594 -30.507 1.00 70.00 402 GLY A O 1
ATOM 3168 N N . GLY A 1 403 ? 8.761 -2.108 -30.427 1.00 77.62 403 GLY A N 1
ATOM 3169 C CA . GLY A 1 403 ? 9.785 -3.027 -29.917 1.00 77.62 403 GLY A CA 1
ATOM 3170 C C . GLY A 1 403 ? 9.849 -3.138 -28.390 1.00 77.62 403 GLY A C 1
ATOM 3171 O O . GLY A 1 403 ? 10.596 -3.973 -27.879 1.00 77.62 403 GLY A O 1
ATOM 3172 N N . GLU A 1 404 ? 9.095 -2.318 -27.657 1.00 85.62 404 GLU A N 1
ATOM 3173 C CA . GLU A 1 404 ? 9.108 -2.324 -26.196 1.00 85.62 404 GLU A CA 1
ATOM 3174 C C . GLU A 1 404 ? 8.514 -3.617 -25.619 1.00 85.62 404 GLU A C 1
ATOM 3176 O O . GLU A 1 404 ? 7.507 -4.140 -26.104 1.00 85.62 404 GLU A O 1
ATOM 3181 N N . TRP A 1 405 ? 9.085 -4.117 -24.516 1.0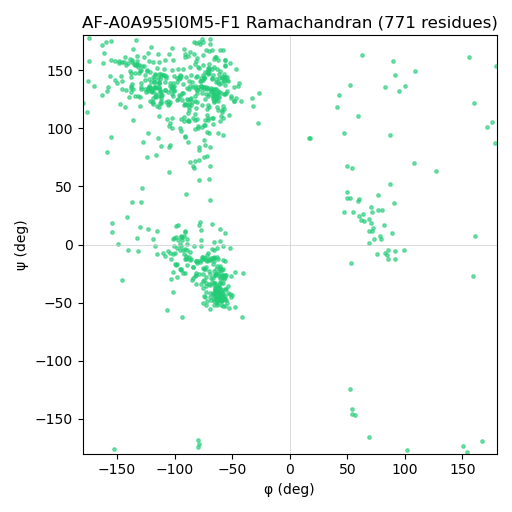0 86.94 405 TRP A N 1
ATOM 3182 C CA . TRP A 1 405 ? 8.638 -5.368 -23.877 1.00 86.94 405 TRP A CA 1
ATOM 3183 C C . TRP A 1 405 ? 7.160 -5.335 -23.459 1.00 86.94 405 TRP A C 1
ATOM 3185 O O . TRP A 1 405 ? 6.511 -6.378 -23.344 1.00 86.94 405 TRP A O 1
ATOM 3195 N N . PHE A 1 406 ? 6.634 -4.134 -23.209 1.00 89.31 406 PHE A N 1
ATOM 3196 C CA . PHE A 1 406 ? 5.266 -3.918 -22.767 1.00 89.31 406 PHE A CA 1
ATOM 3197 C C . PHE A 1 406 ? 4.269 -3.687 -23.911 1.00 89.31 406 PHE A C 1
ATOM 3199 O O . PHE A 1 406 ? 3.063 -3.687 -23.655 1.00 89.31 406 PHE A O 1
ATOM 3206 N N . ALA A 1 407 ? 4.725 -3.528 -25.158 1.00 87.00 407 ALA A N 1
ATOM 3207 C CA . ALA A 1 407 ? 3.866 -3.210 -26.301 1.00 87.00 407 ALA A CA 1
ATOM 3208 C C . ALA A 1 407 ? 2.683 -4.194 -26.480 1.00 87.00 407 ALA A C 1
ATOM 3210 O O . ALA A 1 407 ? 1.553 -3.731 -26.669 1.00 87.00 407 ALA A O 1
ATOM 3211 N N . PRO A 1 408 ? 2.847 -5.528 -26.316 1.00 86.44 408 PRO A N 1
ATOM 3212 C CA . PRO A 1 408 ? 1.719 -6.459 -26.409 1.00 86.44 408 PRO A CA 1
ATOM 3213 C C . PRO A 1 408 ? 0.652 -6.242 -25.328 1.00 86.44 408 PRO A C 1
ATOM 3215 O O . PRO A 1 408 ? -0.542 -6.401 -25.590 1.00 86.44 408 PRO A O 1
ATOM 3218 N N . TYR A 1 409 ? 1.070 -5.871 -24.115 1.00 90.50 409 TYR A N 1
ATOM 3219 C CA . TYR A 1 409 ? 0.164 -5.604 -22.997 1.00 90.50 409 TYR A CA 1
ATOM 3220 C C . TYR A 1 409 ? -0.573 -4.285 -23.194 1.00 90.50 409 TYR A C 1
ATOM 3222 O O . TYR A 1 409 ? -1.775 -4.233 -22.952 1.00 90.50 409 TYR A O 1
ATOM 3230 N N . LEU A 1 410 ? 0.114 -3.249 -23.684 1.00 89.81 410 LEU A N 1
ATOM 3231 C CA . LEU A 1 410 ? -0.517 -1.982 -24.044 1.00 89.81 410 LEU A CA 1
ATOM 3232 C C . LEU A 1 410 ? -1.614 -2.202 -25.086 1.00 89.81 410 LEU A C 1
ATOM 3234 O O . LEU A 1 410 ? -2.764 -1.837 -24.854 1.00 89.81 410 LEU A O 1
ATOM 3238 N N . TYR A 1 411 ? -1.278 -2.881 -26.184 1.00 85.69 411 TYR A N 1
ATOM 3239 C CA . TYR A 1 411 ? -2.224 -3.177 -27.256 1.00 85.69 411 TYR A CA 1
ATOM 3240 C C . TYR A 1 411 ? -3.456 -3.942 -26.752 1.00 85.69 411 TYR A C 1
ATOM 3242 O O . TYR A 1 411 ? -4.599 -3.586 -27.052 1.00 85.69 411 TYR A O 1
ATOM 3250 N N . PHE A 1 412 ? -3.241 -4.981 -25.941 1.00 87.50 412 PHE A N 1
ATOM 3251 C CA . PHE A 1 412 ? -4.343 -5.719 -25.333 1.00 87.50 412 PHE A CA 1
ATOM 3252 C C . PHE A 1 412 ? -5.169 -4.842 -24.385 1.00 87.50 412 PHE A C 1
ATOM 3254 O O . PHE A 1 412 ? -6.399 -4.870 -24.430 1.00 87.50 412 PHE A O 1
ATOM 3261 N N . GLY A 1 413 ? -4.500 -4.041 -23.554 1.00 89.62 413 GLY A N 1
ATOM 3262 C CA . GLY A 1 413 ? -5.122 -3.121 -22.611 1.00 89.62 413 GLY A CA 1
ATOM 3263 C C . GLY A 1 413 ? -6.024 -2.102 -23.299 1.00 89.62 413 GLY A C 1
ATOM 3264 O O . GLY A 1 413 ? -7.146 -1.891 -22.842 1.00 89.62 413 GLY A O 1
ATOM 3265 N N . MET A 1 414 ? -5.593 -1.548 -24.434 1.00 86.38 414 MET A N 1
ATOM 3266 C CA . MET A 1 414 ? -6.416 -0.668 -25.269 1.00 86.38 414 MET A CA 1
ATOM 3267 C C . MET A 1 414 ? -7.657 -1.388 -25.796 1.00 86.38 414 MET A C 1
ATOM 3269 O O . MET A 1 414 ? -8.774 -0.893 -25.663 1.00 86.38 414 MET A O 1
ATOM 3273 N N . ARG A 1 415 ? -7.492 -2.604 -26.337 1.00 82.88 415 ARG A N 1
ATOM 3274 C CA . ARG A 1 415 ? -8.616 -3.406 -26.850 1.00 82.88 415 ARG A CA 1
ATOM 3275 C C . ARG A 1 415 ? -9.642 -3.777 -25.784 1.00 82.88 415 ARG A C 1
ATOM 3277 O O . ARG A 1 415 ? -10.789 -4.054 -26.128 1.00 82.88 415 ARG A O 1
ATOM 3284 N N . LYS A 1 416 ? -9.231 -3.815 -24.519 1.00 84.94 416 LYS A N 1
ATOM 3285 C CA . LYS A 1 416 ? -10.096 -4.084 -23.364 1.00 84.94 416 LYS A CA 1
ATOM 3286 C C . LYS A 1 416 ? -10.580 -2.809 -22.665 1.00 84.94 416 LYS A C 1
ATOM 3288 O O . LYS A 1 416 ? -11.242 -2.910 -21.638 1.00 84.94 416 LYS A O 1
ATOM 3293 N N . GLY A 1 417 ? -10.250 -1.624 -23.186 1.00 83.44 417 GLY A N 1
ATOM 3294 C CA . GLY A 1 417 ? -10.632 -0.335 -22.598 1.00 83.44 417 GLY A CA 1
ATOM 3295 C C . GLY A 1 417 ? -9.942 -0.011 -21.266 1.00 83.44 417 GLY A C 1
ATOM 3296 O O . GLY A 1 417 ? -10.345 0.932 -20.576 1.00 83.44 417 GLY A O 1
ATOM 3297 N N . LEU A 1 418 ? -8.909 -0.775 -20.888 1.00 86.69 418 LEU A N 1
ATOM 3298 C CA . LEU A 1 418 ? -8.107 -0.514 -19.692 1.00 86.69 418 LEU A CA 1
ATOM 3299 C C . LEU A 1 418 ? -7.342 0.800 -19.884 1.00 86.69 418 LEU A C 1
ATOM 3301 O O . LEU A 1 418 ? -7.485 1.732 -19.088 1.00 86.69 418 LEU A O 1
ATOM 3305 N N . VAL A 1 419 ? -6.629 0.903 -21.005 1.00 87.25 419 VAL A N 1
ATOM 3306 C CA . VAL A 1 419 ? -5.895 2.100 -21.427 1.00 87.25 419 VAL A CA 1
ATOM 3307 C C . VAL A 1 419 ? -6.709 2.820 -22.496 1.00 87.25 419 VAL A C 1
ATOM 3309 O O . VAL A 1 419 ? -7.270 2.177 -23.383 1.00 87.25 419 VAL A O 1
ATOM 3312 N N . ALA A 1 420 ? -6.818 4.141 -22.391 1.00 80.19 420 ALA A N 1
ATOM 3313 C CA . ALA A 1 420 ? -7.456 4.941 -23.428 1.00 80.19 420 ALA A CA 1
ATOM 3314 C C . ALA A 1 420 ? -6.563 4.997 -24.681 1.00 80.19 420 ALA A C 1
ATOM 3316 O O . ALA A 1 420 ? -5.342 4.883 -24.585 1.00 80.19 420 ALA A O 1
ATOM 3317 N N . ASN A 1 421 ? -7.169 5.131 -25.860 1.00 71.62 421 ASN A N 1
ATOM 3318 C CA . ASN A 1 421 ? -6.428 5.338 -27.104 1.00 71.62 421 ASN A CA 1
ATOM 3319 C C . ASN A 1 421 ? -6.008 6.814 -27.174 1.00 71.62 421 ASN A C 1
ATOM 3321 O O . ASN A 1 421 ? -6.747 7.620 -27.731 1.00 71.62 421 ASN A O 1
ATOM 3325 N N . ASN A 1 422 ? -4.890 7.141 -26.525 1.00 69.00 422 ASN A N 1
ATOM 3326 C CA . ASN A 1 422 ? -4.382 8.500 -26.331 1.00 69.00 422 ASN A CA 1
ATOM 3327 C C . ASN A 1 422 ? -2.956 8.629 -26.882 1.00 69.00 422 ASN A C 1
ATOM 3329 O O . ASN A 1 422 ? -2.266 7.622 -27.012 1.00 69.00 422 ASN A O 1
ATOM 3333 N N . ASP A 1 423 ? -2.505 9.876 -27.051 1.00 66.12 423 ASP A N 1
ATOM 3334 C CA . ASP A 1 423 ? -1.180 10.236 -27.572 1.00 66.12 423 ASP A CA 1
ATOM 3335 C C . ASP A 1 423 ? 0.020 9.729 -26.745 1.00 66.12 423 ASP A C 1
ATOM 3337 O O . ASP A 1 423 ? 1.118 9.634 -27.289 1.00 66.12 423 ASP A O 1
ATOM 3341 N N . TYR A 1 424 ? -0.133 9.400 -25.454 1.00 80.38 424 TYR A N 1
ATOM 3342 C CA . TYR A 1 424 ? 0.995 9.035 -24.580 1.00 80.38 424 TYR A CA 1
ATOM 3343 C C . TYR A 1 424 ? 0.655 7.968 -23.526 1.00 80.38 424 TYR A C 1
ATOM 3345 O O . TYR A 1 424 ? -0.411 7.992 -22.902 1.00 80.38 424 TYR A O 1
ATOM 3353 N N . LEU A 1 425 ? 1.595 7.046 -23.279 1.00 85.62 425 LEU A N 1
ATOM 3354 C CA . LEU A 1 425 ? 1.536 6.052 -22.196 1.00 85.62 425 LEU A CA 1
ATOM 3355 C C . LEU A 1 425 ? 2.342 6.476 -20.962 1.00 85.62 425 LEU A C 1
ATOM 3357 O O . LEU A 1 425 ? 2.040 6.039 -19.856 1.00 85.62 425 LEU A O 1
ATOM 3361 N N . HIS A 1 426 ? 3.387 7.274 -21.119 1.00 88.69 426 HIS A N 1
ATOM 3362 C CA . HIS A 1 426 ? 4.384 7.606 -20.102 1.00 88.69 426 HIS A CA 1
ATOM 3363 C C . HIS A 1 426 ? 4.940 6.357 -19.393 1.00 88.69 426 HIS A C 1
ATOM 3365 O O . HIS A 1 426 ? 4.698 6.145 -18.203 1.00 88.69 426 HIS A O 1
ATOM 3371 N N . PRO A 1 427 ? 5.697 5.492 -20.096 1.00 87.75 427 PRO A N 1
ATOM 3372 C CA . PRO A 1 427 ? 6.064 4.164 -19.597 1.00 87.75 427 PRO A CA 1
ATOM 3373 C C . PRO A 1 427 ? 6.950 4.174 -18.340 1.00 87.75 427 PRO A C 1
ATOM 3375 O O . PRO A 1 427 ? 7.006 3.180 -17.616 1.00 87.75 427 PRO A O 1
ATOM 3378 N N . THR A 1 428 ? 7.641 5.281 -18.063 1.00 88.44 428 THR A N 1
ATOM 3379 C CA . THR A 1 428 ? 8.454 5.468 -16.852 1.00 88.44 428 THR A CA 1
ATOM 3380 C C . THR A 1 428 ? 7.681 6.104 -15.696 1.00 88.44 428 THR A C 1
ATOM 3382 O O . THR A 1 428 ? 8.178 6.089 -14.569 1.00 88.44 428 THR A O 1
ATOM 3385 N N . ALA A 1 429 ? 6.486 6.645 -15.948 1.00 89.44 429 ALA A N 1
ATOM 3386 C CA . ALA A 1 429 ? 5.673 7.279 -14.924 1.00 89.44 429 ALA A CA 1
ATOM 3387 C C . ALA A 1 429 ? 5.105 6.245 -13.947 1.00 89.44 429 ALA A C 1
ATOM 3389 O O . ALA A 1 429 ? 4.801 5.099 -14.305 1.00 89.44 429 ALA A O 1
ATOM 3390 N N . ALA A 1 430 ? 4.959 6.678 -12.698 1.00 93.00 430 ALA A N 1
ATOM 3391 C CA . ALA A 1 430 ? 4.242 5.934 -11.678 1.00 93.00 430 ALA A CA 1
ATOM 3392 C C . ALA A 1 430 ? 2.776 5.750 -12.085 1.00 93.00 430 ALA A C 1
ATOM 3394 O O . ALA A 1 430 ? 2.189 6.637 -12.698 1.00 93.00 430 ALA A O 1
ATOM 3395 N N . VAL A 1 431 ? 2.179 4.622 -11.706 1.00 94.69 431 VAL A N 1
ATOM 3396 C CA . VAL A 1 431 ? 0.718 4.497 -11.731 1.00 94.69 431 VAL A CA 1
ATOM 3397 C C . VAL A 1 431 ? 0.146 5.094 -10.441 1.00 94.69 431 VAL A C 1
ATOM 3399 O O . VAL A 1 431 ? 0.663 4.838 -9.345 1.00 94.69 431 VAL A O 1
ATOM 3402 N N . PHE A 1 432 ? -0.920 5.877 -10.566 1.00 95.69 432 PHE A N 1
ATOM 3403 C CA . PHE A 1 432 ? -1.655 6.421 -9.423 1.00 95.69 432 PHE A CA 1
ATOM 3404 C C . PHE A 1 432 ? -2.801 5.495 -8.997 1.00 95.69 432 PHE A C 1
ATOM 3406 O O . PHE A 1 432 ? -3.194 4.579 -9.736 1.00 95.69 432 PHE A O 1
ATOM 3413 N N . ARG A 1 433 ? -3.331 5.692 -7.783 1.00 97.06 433 ARG A N 1
ATOM 3414 C CA . ARG A 1 433 ? -4.363 4.804 -7.224 1.00 97.06 433 ARG A CA 1
ATOM 3415 C C . ARG A 1 433 ? -5.654 4.876 -8.029 1.00 97.06 433 ARG A C 1
ATOM 3417 O O . ARG A 1 433 ? -6.258 3.831 -8.252 1.00 97.06 433 ARG A O 1
ATOM 3424 N N . GLU A 1 434 ? -6.062 6.049 -8.517 1.00 93.94 434 GLU A N 1
ATOM 3425 C CA . GLU A 1 434 ? -7.268 6.190 -9.343 1.00 93.94 434 GLU A CA 1
ATOM 3426 C C . GLU A 1 434 ? -7.193 5.402 -10.655 1.00 93.94 434 GLU A C 1
ATOM 3428 O O . GLU A 1 434 ? -8.187 4.820 -11.102 1.00 93.94 434 GLU A O 1
ATOM 3433 N N . GLU A 1 435 ? -6.006 5.350 -11.258 1.00 93.31 435 GLU A N 1
ATOM 3434 C CA . GLU A 1 435 ? -5.791 4.701 -12.545 1.00 93.31 435 GLU A CA 1
ATOM 3435 C C . GLU A 1 435 ? -5.849 3.180 -12.400 1.00 93.31 435 GLU A C 1
ATOM 3437 O O . GLU A 1 435 ? -6.634 2.505 -13.075 1.00 93.31 435 GLU A O 1
ATOM 3442 N N . ILE A 1 436 ? -5.073 2.622 -11.468 1.00 96.31 436 ILE A N 1
ATOM 3443 C CA . ILE A 1 436 ? -5.079 1.174 -11.255 1.00 96.31 436 ILE A CA 1
ATOM 3444 C C . ILE A 1 436 ? -6.407 0.697 -10.644 1.00 96.31 436 ILE A C 1
ATOM 3446 O O . ILE A 1 436 ? -6.802 -0.446 -10.886 1.00 96.31 436 ILE A O 1
ATOM 3450 N N . ALA A 1 437 ? -7.145 1.555 -9.926 1.00 96.00 437 ALA A N 1
ATOM 3451 C CA . ALA A 1 437 ? -8.481 1.230 -9.431 1.00 96.00 437 ALA A CA 1
ATOM 3452 C C . ALA A 1 437 ? -9.452 0.902 -10.562 1.00 96.00 437 ALA A C 1
ATOM 3454 O O . ALA A 1 437 ? -10.174 -0.098 -10.487 1.00 96.00 437 ALA A O 1
ATOM 3455 N N . LYS A 1 438 ? -9.431 1.702 -11.637 1.00 93.69 438 LYS A N 1
ATOM 3456 C CA . LYS A 1 438 ? -10.186 1.422 -12.864 1.00 93.69 438 LYS A CA 1
ATOM 3457 C C . LYS A 1 438 ? -9.816 0.046 -13.410 1.00 93.69 438 LYS A C 1
ATOM 3459 O O . LYS A 1 438 ? -10.694 -0.789 -13.625 1.00 93.69 438 LYS A O 1
ATOM 3464 N N . TRP A 1 439 ? -8.524 -0.214 -13.599 1.00 95.69 439 TRP A N 1
ATOM 3465 C CA . TRP A 1 439 ? -8.044 -1.458 -14.204 1.00 95.69 439 TRP A CA 1
ATOM 3466 C C . TRP A 1 439 ? -8.401 -2.702 -13.387 1.00 95.69 439 TRP A C 1
ATOM 3468 O O . TRP A 1 439 ? -8.881 -3.691 -13.943 1.00 95.69 439 TRP A O 1
ATOM 3478 N N . ILE A 1 440 ? -8.206 -2.648 -12.068 1.00 96.25 440 ILE A N 1
ATOM 3479 C CA . ILE A 1 440 ? -8.530 -3.750 -11.157 1.00 96.25 440 ILE A CA 1
ATOM 3480 C C . ILE A 1 440 ? -10.035 -3.979 -11.104 1.00 96.25 440 ILE A C 1
ATOM 3482 O O . ILE A 1 440 ? -10.459 -5.129 -11.138 1.00 96.25 440 ILE A O 1
ATOM 3486 N N . THR A 1 441 ? -10.839 -2.917 -11.067 1.00 92.94 441 THR A N 1
ATOM 3487 C CA . THR A 1 441 ? -12.302 -3.036 -11.055 1.00 92.94 441 THR A CA 1
ATOM 3488 C C . THR A 1 441 ? -12.815 -3.681 -12.338 1.00 92.94 441 THR A C 1
ATOM 3490 O O . THR A 1 441 ? -13.552 -4.661 -12.271 1.00 92.94 441 THR A O 1
ATOM 3493 N N . MET A 1 442 ? -12.357 -3.215 -13.503 1.00 91.44 442 MET A N 1
ATOM 3494 C CA . MET A 1 442 ? -12.729 -3.814 -14.790 1.00 91.44 442 MET A CA 1
ATOM 3495 C C . MET A 1 442 ? -12.307 -5.288 -14.872 1.00 91.44 442 MET A C 1
ATOM 3497 O O . MET A 1 442 ? -13.068 -6.134 -15.336 1.00 91.44 442 MET A O 1
ATOM 3501 N N . GLY A 1 443 ? -11.100 -5.620 -14.400 1.00 93.56 443 GLY A N 1
ATOM 3502 C CA . GLY A 1 443 ? -10.628 -7.003 -14.326 1.00 93.56 443 GLY A CA 1
ATOM 3503 C C . GLY A 1 443 ? -11.444 -7.873 -13.360 1.00 93.56 443 GLY A C 1
ATOM 3504 O O . GLY A 1 443 ? -11.805 -9.001 -13.700 1.00 93.56 443 GLY A O 1
ATOM 3505 N N . TYR A 1 444 ? -11.773 -7.348 -12.178 1.00 90.81 444 TYR A N 1
ATOM 3506 C CA . TYR A 1 444 ? -12.622 -7.999 -11.178 1.00 90.81 444 TYR A CA 1
ATOM 3507 C C . TYR A 1 444 ? -14.006 -8.321 -11.747 1.00 90.81 444 TYR A C 1
ATOM 3509 O O . TYR A 1 444 ? -14.492 -9.445 -11.608 1.00 90.81 444 TYR A O 1
ATOM 3517 N N . GLU A 1 445 ? -14.628 -7.348 -12.409 1.00 86.81 445 GLU A N 1
ATOM 3518 C CA . GLU A 1 445 ? -15.946 -7.487 -13.026 1.00 86.81 445 GLU A CA 1
ATOM 3519 C C . GLU A 1 445 ? -15.926 -8.515 -14.159 1.00 86.81 445 GLU A C 1
ATOM 3521 O O . GLU A 1 445 ? -16.835 -9.345 -14.239 1.00 86.81 445 GLU A O 1
ATOM 3526 N N . HIS A 1 446 ? -14.862 -8.526 -14.970 1.00 88.62 446 HIS A N 1
ATOM 3527 C CA . HIS A 1 446 ? -14.668 -9.508 -16.034 1.00 88.62 446 HIS A CA 1
ATOM 3528 C C . HIS A 1 446 ? -14.643 -10.951 -15.506 1.00 88.62 446 HIS A C 1
ATOM 3530 O O . HIS A 1 446 ? -15.335 -11.811 -16.051 1.00 88.62 446 HIS A O 1
ATOM 3536 N N . VAL A 1 447 ? -13.891 -11.231 -14.435 1.00 88.56 447 VAL A N 1
ATOM 3537 C CA . VAL A 1 447 ? -13.739 -12.611 -13.930 1.00 88.56 447 VAL A CA 1
ATOM 3538 C C . VAL A 1 447 ? -14.881 -13.076 -13.027 1.00 88.56 447 VAL A C 1
ATOM 3540 O O . VAL A 1 447 ? -15.125 -14.279 -12.949 1.00 88.56 447 VAL A O 1
ATOM 3543 N N . ASN A 1 448 ? -15.568 -12.159 -12.339 1.00 81.50 448 ASN A N 1
ATOM 3544 C CA . ASN A 1 448 ? -16.642 -12.498 -11.396 1.00 81.50 448 ASN A CA 1
ATOM 3545 C C . ASN A 1 448 ? -18.051 -12.315 -11.980 1.00 81.50 448 ASN A C 1
ATOM 3547 O O . ASN A 1 448 ? -19.033 -12.577 -11.289 1.00 81.50 448 ASN A O 1
ATOM 3551 N N . GLY A 1 449 ? -18.178 -11.863 -13.233 1.00 69.56 449 GLY A N 1
ATOM 3552 C CA . GLY A 1 449 ? -19.472 -11.703 -13.906 1.00 69.56 449 GLY A CA 1
ATOM 3553 C C . GLY A 1 449 ? -20.410 -10.692 -13.231 1.00 69.56 449 GLY A C 1
ATOM 3554 O O . GLY A 1 449 ? -21.622 -10.769 -13.417 1.00 69.56 449 GLY A O 1
ATOM 3555 N N . SER A 1 450 ? -19.862 -9.774 -12.422 1.00 58.34 450 SER A N 1
ATOM 3556 C CA . SER A 1 450 ? -20.612 -8.937 -11.471 1.00 58.34 450 SER A CA 1
ATOM 3557 C C . SER A 1 450 ? -20.972 -7.531 -11.979 1.00 58.34 450 SER A C 1
ATOM 3559 O O . SER A 1 450 ? -21.378 -6.690 -11.179 1.00 58.34 450 SER A O 1
ATOM 3561 N N . LEU A 1 451 ? -20.918 -7.251 -13.281 1.00 47.19 451 LEU A N 1
ATOM 3562 C CA . LEU A 1 451 ? -21.651 -6.110 -13.830 1.00 47.19 451 LEU A CA 1
ATOM 3563 C C . LEU A 1 451 ? -22.313 -6.463 -15.156 1.00 47.19 451 LEU A C 1
ATOM 3565 O O . LEU A 1 451 ? -21.764 -7.206 -15.967 1.00 47.19 451 LEU A O 1
ATOM 3569 N N . SER A 1 452 ? -23.508 -5.890 -15.353 1.00 47.75 452 SER A N 1
ATOM 3570 C CA . SER A 1 452 ? -23.819 -5.080 -16.536 1.00 47.75 452 SER A CA 1
ATOM 3571 C C . SER A 1 452 ? -22.810 -5.320 -17.663 1.00 47.75 452 SER A C 1
ATOM 3573 O O . SER A 1 452 ? -21.765 -4.678 -17.726 1.00 47.75 452 SER A O 1
ATOM 3575 N N . ALA A 1 453 ? -23.099 -6.274 -18.549 1.00 46.69 453 ALA A N 1
ATOM 3576 C CA . ALA A 1 453 ? -22.269 -6.635 -19.704 1.00 46.69 453 ALA A CA 1
ATOM 3577 C C . ALA A 1 453 ? -22.060 -5.478 -20.710 1.00 46.69 453 ALA A C 1
ATOM 3579 O O . ALA A 1 453 ? -21.644 -5.700 -21.846 1.00 46.69 453 ALA A O 1
ATOM 3580 N N . VAL A 1 454 ? -22.392 -4.246 -20.325 1.00 54.16 454 VAL A N 1
ATOM 3581 C CA . VAL A 1 454 ? -22.566 -3.116 -21.218 1.00 54.16 454 VAL A CA 1
ATOM 3582 C C . VAL A 1 454 ? -21.225 -2.473 -21.579 1.00 54.16 454 VAL A C 1
ATOM 3584 O O . VAL A 1 454 ? -21.126 -1.945 -22.673 1.00 54.16 454 VAL A O 1
ATOM 3587 N N . CYS A 1 455 ? -20.157 -2.593 -20.773 1.00 50.62 455 CYS A N 1
ATOM 3588 C CA . CYS A 1 455 ? -18.842 -2.029 -21.137 1.00 50.62 455 CYS A CA 1
ATOM 3589 C C . CYS A 1 455 ? -17.821 -3.008 -21.717 1.00 50.62 455 CYS A C 1
ATOM 3591 O O . CYS A 1 455 ? -16.867 -2.579 -22.358 1.00 50.62 455 CYS A O 1
ATOM 3593 N N . LEU A 1 456 ? -18.018 -4.316 -21.556 1.00 50.56 456 LEU A N 1
ATOM 3594 C CA . LEU A 1 456 ? -17.018 -5.313 -21.955 1.00 50.56 456 LEU A CA 1
ATOM 3595 C C . LEU A 1 456 ? -16.855 -5.441 -23.484 1.00 50.56 456 LEU A C 1
ATOM 3597 O O . LEU A 1 456 ? -15.814 -5.884 -23.958 1.00 50.56 456 LEU A O 1
ATOM 3601 N N . ASN A 1 457 ? -17.882 -5.040 -24.242 1.00 55.97 457 ASN A N 1
ATOM 3602 C CA . ASN A 1 457 ? -17.916 -5.074 -25.710 1.00 55.97 457 ASN A CA 1
ATOM 3603 C C . ASN A 1 457 ? -18.083 -3.685 -26.348 1.00 55.97 457 ASN A C 1
ATOM 3605 O O . ASN A 1 457 ? -18.244 -3.583 -27.565 1.00 55.97 457 ASN A O 1
ATOM 3609 N N . THR A 1 458 ? -18.077 -2.621 -25.546 1.00 54.78 458 THR A N 1
ATOM 3610 C CA . THR A 1 458 ? -18.359 -1.268 -26.027 1.00 54.78 458 THR A CA 1
ATOM 3611 C C . THR A 1 458 ? -17.050 -0.559 -26.332 1.00 54.78 458 THR A C 1
ATOM 3613 O O . THR A 1 458 ? -16.348 -0.085 -25.442 1.00 54.78 458 THR A O 1
ATOM 3616 N N . LEU A 1 459 ? -16.710 -0.521 -27.621 1.00 52.00 459 LEU A N 1
ATOM 3617 C CA . LEU A 1 459 ? -15.625 0.303 -28.143 1.00 52.00 459 LEU A CA 1
ATOM 3618 C C . LEU A 1 459 ? -16.089 1.757 -28.142 1.00 52.00 459 LEU A C 1
ATOM 3620 O O . LEU A 1 459 ? -16.931 2.139 -28.957 1.00 52.00 459 LEU A O 1
ATOM 3624 N N . CYS A 1 460 ? -15.560 2.554 -27.219 1.00 56.69 460 CYS A N 1
ATOM 3625 C CA . CYS A 1 460 ? -15.857 3.975 -27.198 1.00 56.69 460 CYS A CA 1
ATOM 3626 C C . CYS A 1 460 ? -15.011 4.748 -28.214 1.00 56.69 460 CYS A C 1
ATOM 3628 O O . CYS A 1 460 ? -13.856 4.380 -28.441 1.00 56.69 460 CYS A O 1
ATOM 3630 N N . PRO A 1 461 ? -15.578 5.799 -28.839 1.00 61.81 461 PRO A N 1
ATOM 3631 C CA . PRO A 1 461 ? -14.819 6.715 -29.680 1.00 61.81 461 PRO A CA 1
ATOM 3632 C C . PRO A 1 461 ? -13.641 7.332 -28.920 1.00 61.81 461 PRO A C 1
ATOM 3634 O O . PRO A 1 461 ? -13.644 7.393 -27.689 1.00 61.81 461 PRO A O 1
ATOM 3637 N N . GLU A 1 462 ? -12.656 7.822 -29.664 1.00 45.97 462 GLU A N 1
ATOM 3638 C CA . GLU A 1 462 ? -11.515 8.565 -29.127 1.00 45.97 462 GLU A CA 1
ATOM 3639 C C . GLU A 1 462 ? -11.972 9.675 -28.158 1.00 45.97 462 GLU A C 1
ATOM 3641 O O . GLU A 1 462 ? -12.974 10.354 -28.400 1.00 45.97 462 GLU A O 1
ATOM 3646 N N . GLY A 1 463 ? -11.299 9.799 -27.009 1.00 47.97 463 GLY A N 1
ATOM 3647 C CA . GLY A 1 463 ? -11.668 10.750 -25.949 1.00 47.97 463 GLY A CA 1
ATOM 3648 C C . GLY A 1 463 ? -12.925 10.400 -25.132 1.00 47.97 463 GLY A C 1
ATOM 3649 O O . GLY A 1 463 ? -13.340 11.187 -24.283 1.00 47.97 463 GLY A O 1
ATOM 3650 N N . SER A 1 464 ? -13.543 9.235 -25.352 1.00 59.19 464 SER A N 1
ATOM 3651 C CA . SER A 1 464 ? -14.716 8.768 -24.598 1.00 59.19 464 SER A CA 1
ATOM 3652 C C . SER A 1 464 ? -14.393 7.532 -23.758 1.00 59.19 464 SER A C 1
ATOM 3654 O O . SER A 1 464 ? -13.493 6.756 -24.078 1.00 59.19 464 SER A O 1
ATOM 3656 N N . TYR A 1 465 ? -15.172 7.292 -22.705 1.00 55.47 465 TYR A N 1
ATOM 3657 C CA . TYR A 1 465 ? -15.086 6.056 -21.923 1.00 55.47 465 TYR A CA 1
ATOM 3658 C C . TYR A 1 465 ? -16.469 5.470 -21.665 1.00 55.47 465 TYR A C 1
ATOM 3660 O O . TYR A 1 465 ? -17.478 6.176 -21.661 1.00 55.47 465 TYR A O 1
ATOM 3668 N N . CYS A 1 466 ? -16.511 4.156 -21.457 1.00 55.50 466 CYS A N 1
ATOM 3669 C CA . CYS A 1 466 ? -17.751 3.462 -21.160 1.00 55.50 466 CYS A CA 1
ATOM 3670 C C . CYS A 1 466 ? -18.104 3.640 -19.681 1.00 55.50 466 CYS A C 1
ATOM 3672 O O . CYS A 1 466 ? -17.305 3.303 -18.805 1.00 55.50 466 CYS A O 1
ATOM 3674 N N . TYR A 1 467 ? -19.283 4.184 -19.396 1.00 59.50 467 TYR A N 1
ATOM 3675 C CA . TYR A 1 467 ? -19.733 4.426 -18.031 1.00 59.50 467 TYR A CA 1
ATOM 3676 C C . TYR A 1 467 ? -20.310 3.130 -17.421 1.00 59.50 467 TYR A C 1
ATOM 3678 O O . TYR A 1 467 ? -21.316 2.633 -17.923 1.00 59.50 467 TYR A O 1
ATOM 3686 N N . PRO A 1 468 ? -19.744 2.556 -16.338 1.00 50.00 468 PRO A N 1
ATOM 3687 C CA . PRO A 1 468 ? -20.086 1.193 -15.891 1.00 50.00 468 PRO A CA 1
ATOM 3688 C C . PRO A 1 468 ? -21.571 0.979 -15.555 1.00 50.00 468 PRO A C 1
ATOM 3690 O O . PRO A 1 468 ? -22.106 -0.123 -15.691 1.00 50.00 468 PRO A O 1
ATOM 3693 N N . THR A 1 469 ? -22.250 2.046 -15.126 1.00 53.84 469 THR A N 1
ATOM 3694 C CA . THR A 1 469 ? -23.641 2.004 -14.661 1.00 53.84 469 THR A CA 1
ATOM 3695 C C . THR A 1 469 ? -24.648 1.806 -15.798 1.00 53.84 469 THR A C 1
ATOM 3697 O O . THR A 1 469 ? -25.675 1.168 -15.583 1.00 53.84 469 THR A O 1
ATOM 3700 N N . ASN A 1 470 ? -24.382 2.336 -16.997 1.00 63.12 470 ASN A N 1
ATOM 3701 C CA . ASN A 1 470 ? -25.316 2.289 -18.135 1.00 63.12 470 ASN A CA 1
ATOM 3702 C C . ASN A 1 470 ? -24.674 1.819 -19.455 1.00 63.12 470 ASN A C 1
ATOM 3704 O O . ASN A 1 470 ? -25.380 1.658 -20.443 1.00 63.12 470 ASN A O 1
ATOM 3708 N N . GLY A 1 471 ? -23.355 1.620 -19.451 1.00 61.66 471 GLY A N 1
ATOM 3709 C CA . GLY A 1 471 ? -22.465 1.326 -20.570 1.00 61.66 471 GLY A CA 1
ATOM 3710 C C . GLY A 1 471 ? -22.613 2.186 -21.816 1.00 61.66 471 GLY A C 1
ATOM 3711 O O . GLY A 1 471 ? -22.284 1.751 -22.918 1.00 61.66 471 GLY A O 1
ATOM 3712 N N . GLU A 1 472 ? -23.063 3.422 -21.636 1.00 75.00 472 GLU A N 1
ATOM 3713 C CA . GLU A 1 472 ? -22.964 4.441 -22.667 1.00 75.00 472 GLU A CA 1
ATOM 3714 C C . GLU A 1 472 ? -21.530 4.971 -22.717 1.00 75.00 472 GLU A C 1
ATOM 3716 O O . GLU A 1 472 ? -20.876 5.170 -21.686 1.00 75.00 472 GLU A O 1
ATOM 3721 N N . CYS A 1 473 ? -21.039 5.215 -23.930 1.00 62.72 473 CYS A N 1
ATOM 3722 C CA . CYS A 1 473 ? -19.823 5.988 -24.115 1.00 62.72 473 CYS A CA 1
ATOM 3723 C C . CYS A 1 473 ? -20.136 7.442 -23.807 1.00 62.72 473 CYS A C 1
ATOM 3725 O O . CYS A 1 473 ? -20.884 8.087 -24.541 1.00 62.72 473 CYS A O 1
ATOM 3727 N N . THR A 1 474 ? -19.573 7.945 -22.718 1.00 60.59 474 THR A N 1
ATOM 3728 C CA . THR A 1 474 ? -19.696 9.348 -22.355 1.00 60.59 474 THR A CA 1
ATOM 3729 C C . THR A 1 474 ? -18.409 10.074 -22.719 1.00 60.59 474 THR A C 1
ATOM 3731 O O . THR A 1 474 ? -17.300 9.632 -22.403 1.00 60.59 474 THR A O 1
ATOM 3734 N N . THR A 1 475 ? -18.570 11.185 -23.429 1.00 53.00 475 THR A N 1
ATOM 3735 C CA . THR A 1 475 ? -17.574 12.249 -23.502 1.00 53.00 475 THR A CA 1
ATOM 3736 C C . THR A 1 475 ? -17.768 13.101 -22.255 1.00 53.00 475 THR A C 1
ATOM 3738 O O . THR A 1 475 ? -18.893 13.525 -21.981 1.00 53.00 475 THR A O 1
ATOM 3741 N N . LEU A 1 476 ? -16.712 13.357 -21.486 1.00 47.88 476 LEU A N 1
ATOM 3742 C CA . LEU A 1 476 ? -16.763 14.295 -20.358 1.00 47.88 476 LEU A CA 1
ATOM 3743 C C . LEU A 1 476 ? -17.468 15.606 -20.781 1.00 47.88 476 LEU A C 1
ATOM 3745 O O . LEU A 1 476 ? -17.030 16.211 -21.759 1.00 47.88 476 LEU A O 1
ATOM 3749 N N . PRO A 1 477 ? -18.517 16.078 -20.073 1.00 38.44 477 PRO A N 1
ATOM 3750 C CA . PRO A 1 477 ? -19.226 17.303 -20.450 1.00 38.44 477 PRO A CA 1
ATOM 3751 C C . PRO A 1 477 ? -18.397 18.598 -20.416 1.00 38.44 477 PRO A C 1
ATOM 3753 O O . PRO A 1 477 ? -18.922 19.630 -20.814 1.00 38.44 477 PRO A O 1
ATOM 3756 N N . GLU A 1 478 ? -17.128 18.582 -19.995 1.00 40.06 478 GLU A N 1
ATOM 3757 C CA . GLU A 1 478 ? -16.266 19.780 -19.960 1.00 40.06 478 GLU A CA 1
ATOM 3758 C C . GLU A 1 478 ? -14.805 19.527 -20.370 1.00 40.06 478 GLU A C 1
ATOM 3760 O O . GLU A 1 478 ? -13.916 20.307 -20.045 1.00 40.06 478 GLU A O 1
ATOM 3765 N N . CYS A 1 479 ? -14.532 18.477 -21.141 1.00 37.53 479 CYS A N 1
ATOM 3766 C CA . CYS A 1 479 ? -13.188 18.231 -21.664 1.00 37.53 479 CYS A CA 1
ATOM 3767 C C . CYS A 1 479 ? -13.199 18.313 -23.191 1.00 37.53 479 CYS A C 1
ATOM 3769 O O . CYS A 1 479 ? -13.220 17.303 -23.889 1.00 37.53 479 CYS A O 1
ATOM 3771 N N . VAL A 1 480 ? -13.229 19.545 -23.708 1.00 34.78 480 VAL A N 1
ATOM 3772 C CA . VAL A 1 480 ? -12.873 19.822 -25.103 1.00 34.78 480 VAL A CA 1
ATOM 3773 C C . VAL A 1 480 ? -11.345 19.915 -25.149 1.00 34.78 480 VAL A C 1
ATOM 3775 O O . VAL A 1 480 ? -10.806 20.851 -24.558 1.00 34.78 480 VAL A O 1
ATOM 3778 N N . PRO A 1 481 ? -10.633 18.981 -25.802 1.00 35.41 481 PRO A N 1
ATOM 3779 C CA . PRO A 1 481 ? -9.183 19.057 -25.905 1.00 35.41 481 PRO A CA 1
ATOM 3780 C C . PRO A 1 481 ? -8.796 20.321 -26.679 1.00 35.41 481 PRO A C 1
ATOM 3782 O O . PRO A 1 481 ? -9.244 20.538 -27.808 1.00 35.41 481 PRO A O 1
ATOM 3785 N N . THR A 1 482 ? -7.976 21.172 -26.068 1.00 38.25 482 THR A N 1
ATOM 3786 C CA . THR A 1 482 ? -7.253 22.237 -26.770 1.00 38.25 482 THR A CA 1
ATOM 3787 C C . THR A 1 482 ? -5.776 21.868 -26.820 1.00 38.25 482 THR A C 1
ATOM 3789 O O . THR A 1 482 ? -5.296 21.082 -26.006 1.00 38.25 482 THR A O 1
ATOM 3792 N N . THR A 1 483 ? -5.036 22.453 -27.763 1.00 37.53 483 THR A N 1
ATOM 3793 C CA . THR A 1 483 ? -3.578 22.267 -27.897 1.00 37.53 483 THR A CA 1
ATOM 3794 C C . THR A 1 483 ? -2.787 22.662 -26.647 1.00 37.53 483 THR A C 1
ATOM 3796 O O . THR A 1 483 ? -1.619 22.312 -26.549 1.00 37.53 483 THR A O 1
ATOM 3799 N N . ASP A 1 484 ? -3.427 23.359 -25.704 1.00 35.50 484 ASP A N 1
ATOM 3800 C CA . ASP A 1 484 ? -2.818 23.862 -24.473 1.00 35.50 484 ASP A CA 1
ATOM 3801 C C . ASP A 1 484 ? -3.237 23.061 -23.224 1.00 35.50 484 ASP A C 1
ATOM 3803 O O . ASP A 1 484 ? -2.744 23.350 -22.137 1.00 35.50 484 ASP A O 1
ATOM 3807 N N . ASN A 1 485 ? -4.161 22.094 -23.341 1.00 38.81 485 ASN A N 1
ATOM 3808 C CA . ASN A 1 485 ? -4.576 21.241 -22.221 1.00 38.81 485 ASN A CA 1
ATOM 3809 C C . ASN A 1 485 ? -5.213 19.919 -22.720 1.00 38.81 485 ASN A C 1
ATOM 3811 O O . ASN A 1 485 ? -6.447 19.808 -22.796 1.00 38.81 485 ASN A O 1
ATOM 3815 N N . PRO A 1 486 ? -4.406 18.920 -23.130 1.00 40.94 486 PRO A N 1
ATOM 3816 C CA . PRO A 1 486 ? -4.927 17.616 -23.517 1.00 40.94 486 PRO A CA 1
ATOM 3817 C C . PRO A 1 486 ? -5.586 16.950 -22.305 1.00 40.94 486 PRO A C 1
ATOM 3819 O O . PRO A 1 486 ? -5.069 16.956 -21.193 1.00 40.94 486 PRO A O 1
ATOM 3822 N N . CYS A 1 487 ? -6.781 16.406 -22.508 1.00 37.31 487 CYS A N 1
ATOM 3823 C CA . CYS A 1 487 ? -7.562 15.804 -21.439 1.00 37.31 487 CYS A CA 1
ATOM 3824 C C . CYS A 1 487 ? -6.924 14.473 -21.019 1.00 37.31 487 CYS A C 1
ATOM 3826 O O . CYS A 1 487 ? -7.161 13.436 -21.638 1.00 37.31 487 CYS A O 1
ATOM 3828 N N . GLU A 1 488 ? -6.113 14.493 -19.966 1.00 37.88 488 GLU A N 1
ATOM 3829 C CA . GLU A 1 488 ? -5.564 13.278 -19.377 1.00 37.88 488 GLU A CA 1
ATOM 3830 C C . GLU A 1 488 ? -6.659 12.490 -18.646 1.00 37.88 488 GLU A C 1
ATOM 3832 O O . GLU A 1 488 ? -7.083 12.822 -17.537 1.00 37.88 488 GLU A O 1
ATOM 3837 N N . ILE A 1 489 ? -7.088 11.368 -19.228 1.00 35.25 489 ILE A N 1
ATOM 3838 C CA . ILE A 1 489 ? -7.587 10.257 -18.412 1.00 35.25 489 ILE A CA 1
ATOM 3839 C C . ILE A 1 489 ? -6.350 9.600 -17.788 1.00 35.25 489 ILE A C 1
ATOM 3841 O O . ILE A 1 489 ? -5.736 8.714 -18.385 1.00 35.25 489 ILE A O 1
ATOM 3845 N N . GLY A 1 490 ? -5.984 10.100 -16.607 1.00 35.12 490 GLY A N 1
ATOM 3846 C CA . GLY A 1 490 ? -4.779 9.748 -15.850 1.00 35.12 490 GLY A CA 1
ATOM 3847 C C . GLY A 1 490 ? -3.991 11.004 -15.489 1.00 35.12 490 GLY A C 1
ATOM 3848 O O . GLY A 1 490 ? -2.896 11.180 -15.995 1.00 35.12 490 GLY A O 1
ATOM 3849 N N . GLY A 1 491 ? -4.596 11.886 -14.686 1.00 30.12 491 GLY A N 1
ATOM 3850 C CA . GLY A 1 491 ? -4.067 13.215 -14.401 1.00 30.12 491 GLY A CA 1
ATOM 3851 C C . GLY A 1 491 ? -2.772 13.188 -13.593 1.00 30.12 491 GLY A C 1
ATOM 3852 O O . GLY A 1 491 ? -2.801 12.964 -12.381 1.00 30.12 491 GLY A O 1
ATOM 3853 N N . GLY A 1 492 ? -1.667 13.528 -14.242 1.00 29.00 492 GLY A N 1
ATOM 3854 C CA . GLY A 1 492 ? -0.584 14.251 -13.601 1.00 29.00 492 GLY A CA 1
ATOM 3855 C C . GLY A 1 492 ? -0.861 15.743 -13.753 1.00 29.00 492 GLY A C 1
ATOM 3856 O O . GLY A 1 492 ? -1.019 16.250 -14.855 1.00 29.00 492 GLY A O 1
ATOM 3857 N N . ILE A 1 493 ? -0.895 16.491 -12.650 1.00 31.05 493 ILE A N 1
ATOM 3858 C CA . ILE A 1 493 ? -0.495 17.894 -12.764 1.00 31.05 493 ILE A CA 1
ATOM 3859 C C . ILE A 1 493 ? 0.927 17.881 -13.323 1.00 31.05 493 ILE A C 1
ATOM 3861 O O . ILE A 1 493 ? 1.833 17.328 -12.699 1.00 31.05 493 ILE A O 1
ATOM 3865 N N . ASP A 1 494 ? 1.111 18.441 -14.511 1.00 35.59 494 ASP A N 1
ATOM 3866 C CA . ASP A 1 494 ? 2.431 18.709 -15.044 1.00 35.59 494 ASP A CA 1
ATOM 3867 C C . ASP A 1 494 ? 3.227 19.505 -13.996 1.00 35.59 494 ASP A C 1
ATOM 3869 O O . ASP A 1 494 ? 2.988 20.694 -13.784 1.00 35.59 494 ASP A O 1
ATOM 3873 N N . GLU A 1 495 ? 4.258 18.903 -13.398 1.00 39.28 495 GLU A N 1
ATOM 3874 C CA . GLU A 1 495 ? 5.366 19.679 -12.812 1.00 39.28 495 GLU A CA 1
ATOM 3875 C C . GLU A 1 495 ? 6.165 20.435 -13.904 1.00 39.28 495 GLU A C 1
ATOM 3877 O O . GLU A 1 495 ? 7.120 21.148 -13.596 1.00 39.28 495 GLU A O 1
ATOM 3882 N N . ASN A 1 496 ? 5.735 20.326 -15.169 1.00 46.62 496 ASN A N 1
ATOM 3883 C CA . ASN A 1 496 ? 6.441 20.724 -16.378 1.00 46.62 496 ASN A CA 1
ATOM 3884 C C . ASN A 1 496 ? 5.621 21.603 -17.353 1.00 46.62 496 ASN A C 1
ATOM 3886 O O . ASN A 1 496 ? 6.038 21.750 -18.504 1.00 46.62 496 ASN A O 1
ATOM 3890 N N . SER A 1 497 ? 4.488 22.211 -16.966 1.00 44.19 497 SER A N 1
ATOM 3891 C CA . SER A 1 497 ? 3.747 23.087 -17.891 1.00 44.19 497 SER A CA 1
ATOM 3892 C C . SER A 1 497 ? 4.502 24.412 -18.066 1.00 44.19 497 SER A C 1
ATOM 3894 O O . SER A 1 497 ? 4.291 25.394 -17.346 1.00 44.19 497 SER A O 1
ATOM 3896 N N . CYS A 1 498 ? 5.447 24.424 -18.999 1.00 44.00 498 CYS A N 1
ATOM 3897 C CA . CYS A 1 498 ? 6.217 25.597 -19.371 1.00 44.00 498 CYS A CA 1
ATOM 3898 C C . CYS A 1 498 ? 5.313 26.603 -20.078 1.00 44.00 498 CYS A C 1
ATOM 3900 O O . CYS A 1 498 ? 4.600 26.250 -21.016 1.00 44.00 498 CYS A O 1
ATOM 3902 N N . ASN A 1 499 ? 5.388 27.878 -19.688 1.00 47.38 499 ASN A N 1
ATOM 3903 C CA . ASN A 1 499 ? 4.805 28.937 -20.505 1.00 47.38 499 ASN A CA 1
ATOM 3904 C C . ASN A 1 499 ? 5.421 28.897 -21.919 1.00 47.38 499 ASN A C 1
ATOM 3906 O O . ASN A 1 499 ? 6.635 28.694 -22.043 1.00 47.38 499 ASN A O 1
ATOM 3910 N N . PRO A 1 500 ? 4.636 29.144 -22.983 1.00 41.88 500 PRO A N 1
ATOM 3911 C CA . PRO A 1 500 ? 5.163 29.229 -24.339 1.00 41.88 500 PRO A CA 1
ATOM 3912 C C . PRO A 1 500 ? 6.198 30.363 -24.424 1.00 41.88 500 PRO A C 1
ATOM 3914 O O . PRO A 1 500 ? 5.834 31.540 -24.384 1.00 41.88 500 PRO A O 1
ATOM 3917 N N . GLY A 1 501 ? 7.492 30.029 -24.514 1.00 56.19 501 GLY A N 1
ATOM 3918 C CA . GLY A 1 501 ? 8.543 31.034 -24.713 1.00 56.19 501 GLY A CA 1
ATOM 3919 C C . GLY A 1 501 ? 9.984 30.672 -24.333 1.00 56.19 501 GLY A C 1
ATOM 3920 O O . GLY A 1 501 ? 10.885 31.233 -24.955 1.00 56.19 501 GLY A O 1
ATOM 3921 N N . ASP A 1 502 ? 10.231 29.757 -23.384 1.00 66.31 502 ASP A N 1
ATOM 3922 C CA . ASP A 1 502 ? 11.586 29.582 -22.808 1.00 66.31 502 ASP A CA 1
ATOM 3923 C C . ASP A 1 502 ? 12.343 28.308 -23.260 1.00 66.31 502 ASP A C 1
ATOM 3925 O O . ASP A 1 502 ? 13.458 28.428 -23.787 1.00 66.31 502 ASP A O 1
ATOM 3929 N N . CYS A 1 503 ? 11.777 27.106 -23.070 1.00 76.50 503 CYS A N 1
ATOM 3930 C CA . CYS A 1 503 ? 12.192 25.823 -23.680 1.00 76.50 503 CYS A CA 1
ATOM 3931 C C . CYS A 1 503 ? 11.219 24.682 -23.322 1.00 76.50 503 CYS A C 1
ATOM 3933 O O . CYS A 1 503 ? 10.521 24.767 -22.311 1.00 76.50 503 CYS A O 1
ATOM 3935 N N . THR A 1 504 ? 11.176 23.611 -24.120 1.00 78.44 504 THR A N 1
ATOM 3936 C CA . THR A 1 504 ? 10.418 22.380 -23.812 1.00 78.44 504 THR A CA 1
ATOM 3937 C C . THR A 1 504 ? 11.276 21.427 -22.962 1.00 78.44 504 THR A C 1
ATOM 3939 O O . THR A 1 504 ? 12.448 21.242 -23.288 1.00 78.44 504 THR A O 1
ATOM 3942 N N . PRO A 1 505 ? 10.773 20.781 -21.890 1.00 78.25 505 PRO A N 1
ATOM 3943 C CA . PRO A 1 505 ? 11.574 19.867 -21.073 1.00 78.25 505 PRO A CA 1
ATOM 3944 C C . PRO A 1 505 ? 12.162 18.731 -21.916 1.00 78.25 505 PRO A C 1
ATOM 3946 O O . PRO A 1 505 ? 11.463 18.092 -22.698 1.00 78.25 505 PRO A O 1
ATOM 3949 N N . GLY A 1 506 ? 13.470 18.504 -21.791 1.00 76.75 506 GLY A N 1
ATOM 3950 C CA . GLY A 1 506 ? 14.214 17.575 -22.650 1.00 76.75 506 GLY A CA 1
ATOM 3951 C C . GLY A 1 506 ? 14.713 18.167 -23.976 1.00 76.75 506 GLY A C 1
ATOM 3952 O O . GLY A 1 506 ? 15.591 17.570 -24.600 1.00 76.75 506 GLY A O 1
ATOM 3953 N N . GLU A 1 507 ? 14.252 19.355 -24.383 1.00 84.44 507 GLU A N 1
ATOM 3954 C CA . GLU A 1 507 ? 14.835 20.107 -25.497 1.00 84.44 507 GLU A CA 1
ATOM 3955 C C . GLU A 1 507 ? 16.310 20.407 -25.204 1.00 84.44 507 GLU A C 1
ATOM 3957 O O . GLU A 1 507 ? 16.706 20.667 -24.061 1.00 84.44 507 GLU A O 1
ATOM 3962 N N . THR A 1 508 ? 17.141 20.371 -26.245 1.00 86.12 508 THR A N 1
ATOM 3963 C CA . THR A 1 508 ? 18.576 20.640 -26.141 1.00 86.12 508 THR A CA 1
ATOM 3964 C C . THR A 1 508 ? 18.972 21.832 -26.991 1.00 86.12 508 THR A C 1
ATOM 3966 O O . THR A 1 508 ? 18.642 21.889 -28.175 1.00 86.12 508 THR A O 1
ATOM 3969 N N . LYS A 1 509 ? 19.771 22.735 -26.422 1.00 88.81 509 LYS A N 1
ATOM 3970 C CA . LYS A 1 509 ? 20.418 23.828 -27.152 1.00 88.81 509 LYS A CA 1
ATOM 3971 C C . LYS A 1 509 ? 21.918 23.599 -27.160 1.00 88.81 509 LYS A C 1
ATOM 3973 O O . LYS A 1 509 ? 22.479 23.148 -26.164 1.00 88.81 509 LYS A O 1
ATOM 3978 N N . GLN A 1 510 ? 22.562 23.922 -28.277 1.00 89.12 510 GLN A N 1
ATOM 3979 C CA . GLN A 1 510 ? 24.011 23.831 -28.439 1.00 89.12 510 GLN A CA 1
ATOM 3980 C C . GLN A 1 510 ? 24.617 25.217 -28.624 1.00 89.12 510 GLN A C 1
ATOM 3982 O O . GLN A 1 510 ? 24.034 26.083 -29.278 1.00 89.12 510 GLN A O 1
ATOM 3987 N N . GLN A 1 511 ? 25.807 25.418 -28.067 1.00 85.12 511 GLN A N 1
ATOM 3988 C CA . GLN A 1 511 ? 26.638 26.573 -28.381 1.00 85.12 511 GLN A CA 1
ATOM 3989 C C . GLN A 1 511 ? 28.111 26.182 -28.418 1.00 85.12 511 GLN A C 1
ATOM 3991 O O . GLN A 1 511 ? 28.541 25.232 -27.759 1.00 85.12 511 GLN A O 1
ATOM 3996 N N . SER A 1 512 ? 28.888 26.953 -29.172 1.00 83.94 512 SER A N 1
ATOM 3997 C CA . SER A 1 512 ? 30.340 26.827 -29.193 1.00 83.94 512 SER A CA 1
ATOM 3998 C C . SER A 1 512 ? 30.934 27.130 -27.817 1.00 83.94 512 SER A C 1
ATOM 4000 O O . SER A 1 512 ? 30.527 28.090 -27.157 1.00 83.94 512 SER A O 1
ATOM 4002 N N . CYS A 1 513 ? 31.935 26.358 -27.417 1.00 80.25 513 CYS A N 1
ATOM 4003 C CA . CYS A 1 513 ? 32.728 26.574 -26.212 1.00 80.25 513 CYS A CA 1
ATOM 4004 C C . CYS A 1 513 ? 34.183 26.150 -26.443 1.00 80.25 513 CYS A C 1
ATOM 4006 O O . CYS A 1 513 ? 34.485 25.360 -27.339 1.00 80.25 513 CYS A O 1
ATOM 4008 N N . GLY A 1 514 ? 35.094 26.711 -25.646 1.00 76.19 514 GLY A N 1
ATOM 4009 C CA . GLY A 1 514 ? 36.508 26.339 -25.656 1.00 76.19 514 GLY A CA 1
ATOM 4010 C C . GLY A 1 514 ? 37.189 26.401 -27.029 1.00 76.19 514 GLY A C 1
ATOM 4011 O O . GLY A 1 514 ? 36.889 27.247 -27.873 1.00 76.19 514 GLY A O 1
ATOM 4012 N N . ASN A 1 515 ? 38.131 25.483 -27.244 1.00 75.19 515 ASN A N 1
ATOM 4013 C CA . ASN A 1 515 ? 38.980 25.366 -28.435 1.00 75.19 515 ASN A CA 1
ATOM 4014 C C . ASN A 1 515 ? 38.253 24.706 -29.625 1.00 75.19 515 ASN A C 1
ATOM 4016 O O . ASN A 1 515 ? 38.704 23.697 -30.167 1.00 75.19 515 ASN A O 1
ATOM 4020 N N . GLY A 1 516 ? 37.104 25.258 -30.018 1.00 72.50 516 GLY A N 1
ATOM 4021 C CA . GLY A 1 516 ? 36.278 24.723 -31.108 1.00 72.50 516 GLY A CA 1
ATOM 4022 C C . GLY A 1 516 ? 35.357 23.565 -30.706 1.00 72.50 516 GLY A C 1
ATOM 4023 O O . GLY A 1 516 ? 34.864 22.864 -31.584 1.00 72.50 516 GLY A O 1
ATOM 4024 N N . GLY A 1 517 ? 35.123 23.371 -29.404 1.00 77.44 517 GLY A N 1
ATOM 4025 C CA . GLY A 1 517 ? 34.167 22.397 -28.886 1.00 77.44 517 GLY A CA 1
ATOM 4026 C C . GLY A 1 517 ? 32.731 22.924 -28.857 1.00 77.44 517 GLY A C 1
ATOM 4027 O O . GLY A 1 517 ? 32.448 24.089 -29.149 1.00 77.44 517 GLY A O 1
ATOM 4028 N N . THR A 1 518 ? 31.804 22.039 -28.501 1.00 83.81 518 THR A N 1
ATOM 4029 C CA . THR A 1 518 ? 30.375 22.338 -28.357 1.00 83.81 518 THR A CA 1
ATOM 4030 C C . THR A 1 518 ? 29.881 21.834 -27.005 1.00 83.81 518 THR A C 1
ATOM 4032 O O . THR A 1 518 ? 30.168 20.704 -26.602 1.00 83.81 518 THR A O 1
ATOM 4035 N N . GLN A 1 519 ? 29.133 22.675 -26.296 1.00 87.38 519 GLN A N 1
ATOM 4036 C CA . GLN A 1 519 ? 28.458 22.320 -25.051 1.00 87.38 519 GLN A CA 1
ATOM 4037 C C . GLN A 1 519 ? 26.959 22.320 -25.294 1.00 87.38 519 GLN A C 1
ATOM 4039 O O . GLN A 1 519 ? 26.442 23.126 -26.072 1.00 87.38 519 GLN A O 1
ATOM 4044 N N . THR A 1 520 ? 26.276 21.404 -24.619 1.00 89.81 520 THR A N 1
ATOM 4045 C CA . THR A 1 520 ? 24.831 21.217 -24.731 1.00 89.81 520 THR A CA 1
ATOM 4046 C C . THR A 1 520 ? 24.199 21.526 -23.382 1.00 89.81 520 THR A C 1
ATOM 4048 O O . THR A 1 520 ? 24.666 21.022 -22.362 1.00 89.81 520 THR A O 1
ATOM 4051 N N . ALA A 1 521 ? 23.171 22.367 -23.361 1.00 89.44 521 ALA A N 1
ATOM 4052 C CA . ALA A 1 521 ? 22.288 22.527 -22.211 1.00 89.44 521 ALA A CA 1
ATOM 4053 C C . ALA A 1 521 ? 20.983 21.798 -22.522 1.00 89.44 521 ALA A C 1
ATOM 4055 O O . ALA A 1 521 ? 20.488 21.880 -23.647 1.00 89.44 521 ALA A O 1
ATOM 4056 N N . THR A 1 522 ? 20.442 21.103 -21.527 1.00 87.00 522 THR A N 1
ATOM 4057 C CA . THR A 1 522 ? 19.142 20.434 -21.610 1.00 87.00 522 THR A CA 1
ATOM 4058 C C . THR A 1 522 ? 18.154 21.203 -20.746 1.00 87.00 522 THR A C 1
ATOM 4060 O O . THR A 1 522 ? 18.475 21.571 -19.611 1.00 87.00 522 THR A O 1
ATOM 4063 N N . CYS A 1 523 ? 16.974 21.478 -21.285 1.00 85.69 523 CYS A N 1
ATOM 4064 C CA . CYS A 1 523 ? 15.888 22.092 -20.536 1.00 85.69 523 CYS A CA 1
ATOM 4065 C C . CYS A 1 523 ? 15.426 21.121 -19.438 1.00 85.69 523 CYS A C 1
ATOM 4067 O O . CYS A 1 523 ? 15.116 19.961 -19.725 1.00 85.69 523 CYS A O 1
ATOM 4069 N N . ASN A 1 524 ? 15.456 21.560 -18.179 1.00 78.69 524 ASN A N 1
ATOM 4070 C CA . ASN A 1 524 ? 15.047 20.733 -17.042 1.00 78.69 524 ASN A CA 1
ATOM 4071 C C . ASN A 1 524 ? 13.513 20.682 -16.906 1.00 78.69 524 ASN A C 1
ATOM 4073 O O . ASN A 1 524 ? 12.800 21.375 -17.627 1.00 78.69 524 ASN A O 1
ATOM 4077 N N . GLY A 1 525 ? 13.007 19.868 -15.968 1.00 69.00 525 GLY A N 1
ATOM 4078 C CA . GLY A 1 525 ? 11.564 19.784 -15.698 1.00 69.00 525 GLY A CA 1
ATOM 4079 C C . GLY A 1 525 ? 10.944 21.135 -15.317 1.00 69.00 525 GLY A C 1
ATOM 4080 O O . GLY A 1 525 ? 9.861 21.481 -15.757 1.00 69.00 525 GLY A O 1
ATOM 4081 N N . SER A 1 526 ? 11.699 22.000 -14.638 1.00 74.12 526 SER A N 1
ATOM 4082 C CA . SER A 1 526 ? 11.261 23.356 -14.286 1.00 74.12 526 SER A CA 1
ATOM 4083 C C . SER A 1 526 ? 11.335 24.375 -15.434 1.00 74.12 526 SER A C 1
ATOM 4085 O O . SER A 1 526 ? 11.383 25.575 -15.161 1.00 74.12 526 SER A O 1
ATOM 4087 N N . CYS A 1 527 ? 11.389 23.943 -16.700 1.00 73.38 527 CYS A N 1
ATOM 4088 C CA . CYS A 1 527 ? 11.319 24.821 -17.878 1.00 73.38 527 CYS A CA 1
ATOM 4089 C C . CYS A 1 527 ? 12.432 25.871 -17.966 1.00 73.38 527 CYS A C 1
ATOM 4091 O O . CYS A 1 527 ? 12.277 26.932 -18.569 1.00 73.38 527 CYS A O 1
ATOM 4093 N N . THR A 1 528 ? 13.569 25.593 -17.334 1.00 74.81 528 THR A N 1
ATOM 4094 C CA . THR A 1 528 ? 14.753 2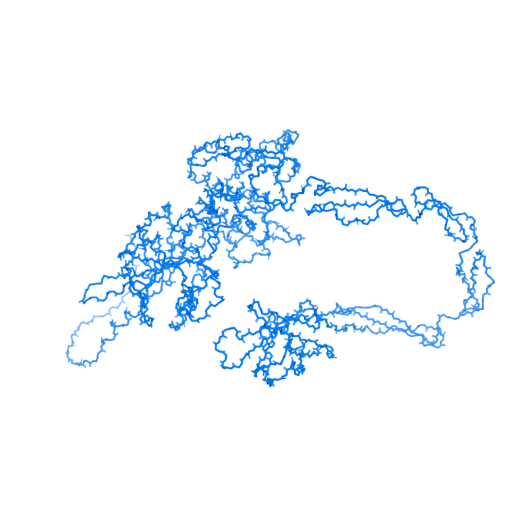6.443 -17.400 1.00 74.81 528 THR A CA 1
ATOM 4095 C C . THR A 1 528 ? 15.881 25.654 -18.033 1.00 74.81 528 THR A C 1
ATOM 4097 O O . THR A 1 528 ? 16.039 24.452 -17.801 1.00 74.81 528 THR A O 1
ATOM 4100 N N . TRP A 1 529 ? 16.695 26.324 -18.848 1.00 83.88 529 TRP A N 1
ATOM 4101 C CA . TRP A 1 529 ? 17.917 25.710 -19.347 1.00 83.88 529 TRP A CA 1
ATOM 4102 C C . TRP A 1 529 ? 18.784 25.304 -18.156 1.00 83.88 529 TRP A C 1
ATOM 4104 O O . TRP A 1 529 ? 19.182 26.149 -17.348 1.00 83.88 529 TRP A O 1
ATOM 4114 N N . GLY A 1 530 ? 19.066 24.005 -18.043 1.00 83.75 530 GLY A N 1
ATOM 4115 C CA . GLY A 1 530 ? 20.048 23.508 -17.093 1.00 83.75 530 GLY A CA 1
ATOM 4116 C C . GLY A 1 530 ? 21.418 24.138 -17.344 1.00 83.75 530 GLY A C 1
ATOM 4117 O O . GLY A 1 530 ? 21.666 24.761 -18.382 1.00 83.75 530 GLY A O 1
ATOM 4118 N N . ALA A 1 531 ? 22.335 23.968 -16.392 1.00 85.81 531 ALA A N 1
ATOM 4119 C CA . ALA A 1 531 ? 23.720 24.359 -16.621 1.00 85.81 531 ALA A CA 1
ATOM 4120 C C . ALA A 1 531 ? 24.244 23.689 -17.902 1.00 85.81 531 ALA A C 1
ATOM 4122 O O . ALA A 1 531 ? 23.936 22.527 -18.175 1.00 85.81 531 ALA A O 1
ATOM 4123 N N . TRP A 1 532 ? 25.029 24.426 -18.689 1.00 89.25 532 TRP A N 1
ATOM 4124 C CA . TRP A 1 532 ? 25.694 23.860 -19.858 1.00 89.25 532 TRP A CA 1
ATOM 4125 C C . TRP A 1 532 ? 26.534 22.656 -19.431 1.00 89.25 532 TRP A C 1
ATOM 4127 O O . TRP A 1 532 ? 27.301 22.740 -18.469 1.00 89.25 532 TRP A O 1
ATOM 4137 N N . GLY A 1 533 ? 26.366 21.536 -20.134 1.00 84.69 533 GLY A N 1
ATOM 4138 C CA . GLY A 1 533 ? 27.207 20.363 -19.951 1.00 84.69 533 GLY A CA 1
ATOM 4139 C C . GLY A 1 533 ? 28.670 20.674 -20.261 1.00 84.69 533 GLY A C 1
ATOM 4140 O O . GLY A 1 533 ? 28.993 21.704 -20.853 1.00 84.69 533 GLY A O 1
ATOM 4141 N N . ASN A 1 534 ? 29.566 19.762 -19.879 1.00 82.50 534 ASN A N 1
ATOM 4142 C CA . ASN A 1 534 ? 30.984 19.900 -20.203 1.00 82.50 534 ASN A CA 1
ATOM 4143 C C . ASN A 1 534 ? 31.171 20.085 -21.714 1.00 82.50 534 ASN A C 1
ATOM 4145 O O . ASN A 1 534 ? 30.476 19.459 -22.518 1.00 82.50 534 ASN A O 1
ATOM 4149 N N . CYS A 1 535 ? 32.114 20.940 -22.097 1.00 82.75 535 CYS A N 1
ATOM 4150 C CA . CYS A 1 535 ? 32.418 21.162 -23.499 1.00 82.75 535 CYS A CA 1
ATOM 4151 C C . CYS A 1 535 ? 32.962 19.864 -24.119 1.00 82.75 535 CYS A C 1
ATOM 4153 O O . CYS A 1 535 ? 33.902 19.256 -23.606 1.00 82.75 535 CYS A O 1
ATOM 4155 N N . THR A 1 536 ? 32.333 19.401 -25.197 1.00 75.56 536 THR A N 1
ATOM 4156 C CA . THR A 1 536 ? 32.703 18.166 -25.903 1.00 75.56 536 THR A CA 1
ATOM 4157 C C . THR A 1 536 ? 33.232 18.498 -27.291 1.00 75.56 536 THR A C 1
ATOM 4159 O O . THR A 1 536 ? 32.821 19.481 -27.903 1.00 75.56 536 THR A O 1
ATOM 4162 N N . GLY A 1 537 ? 34.183 17.709 -27.793 1.00 72.75 537 GLY A N 1
ATOM 4163 C CA . GLY A 1 537 ? 34.847 18.015 -29.065 1.00 72.75 537 GLY A CA 1
ATOM 4164 C C . GLY A 1 537 ? 35.791 19.219 -29.000 1.00 72.75 537 GLY A C 1
ATOM 4165 O O . GLY A 1 537 ? 36.121 19.780 -30.039 1.00 72.75 537 GLY A O 1
ATOM 4166 N N . GLU A 1 538 ? 36.224 19.628 -27.803 1.00 73.69 538 GLU A N 1
ATOM 4167 C CA . GLU A 1 538 ? 37.290 20.619 -27.677 1.00 73.69 538 GLU A CA 1
ATOM 4168 C C . GLU A 1 538 ? 38.566 20.104 -28.340 1.00 73.69 538 GLU A C 1
ATOM 4170 O O . GLU A 1 538 ? 39.026 18.987 -28.090 1.00 73.69 538 GLU A O 1
ATOM 4175 N N . GLY A 1 539 ? 39.154 20.948 -29.182 1.00 67.44 539 GLY A N 1
ATOM 4176 C CA . GLY A 1 539 ? 40.516 20.761 -29.627 1.00 67.44 539 GLY A CA 1
ATOM 4177 C C . GLY A 1 539 ? 41.500 20.920 -28.473 1.00 67.44 539 GLY A C 1
ATOM 4178 O O . GLY A 1 539 ? 41.289 21.701 -27.545 1.00 67.44 539 GLY A O 1
ATOM 4179 N N . ASN A 1 540 ? 42.651 20.262 -28.568 1.00 75.81 540 ASN A N 1
ATOM 4180 C CA . ASN A 1 540 ? 43.742 20.466 -27.611 1.00 75.81 540 ASN A CA 1
ATOM 4181 C C . ASN A 1 540 ? 44.338 21.890 -27.691 1.00 75.81 540 ASN A C 1
ATOM 4183 O O . ASN A 1 540 ? 45.230 22.221 -26.910 1.00 75.81 540 ASN A O 1
ATOM 4187 N N . CYS A 1 541 ? 43.891 22.712 -28.650 1.00 74.12 541 CYS A N 1
ATOM 4188 C CA . CYS A 1 541 ? 44.420 24.039 -28.937 1.00 74.12 541 CYS A CA 1
ATOM 4189 C C . CYS A 1 541 ? 43.464 24.912 -29.763 1.00 74.12 541 CYS A C 1
ATOM 4191 O O . CYS A 1 541 ? 42.615 24.405 -30.497 1.00 74.12 541 CYS A O 1
ATOM 4193 N N . THR A 1 542 ? 43.614 26.235 -29.675 1.00 78.00 542 THR A N 1
ATOM 4194 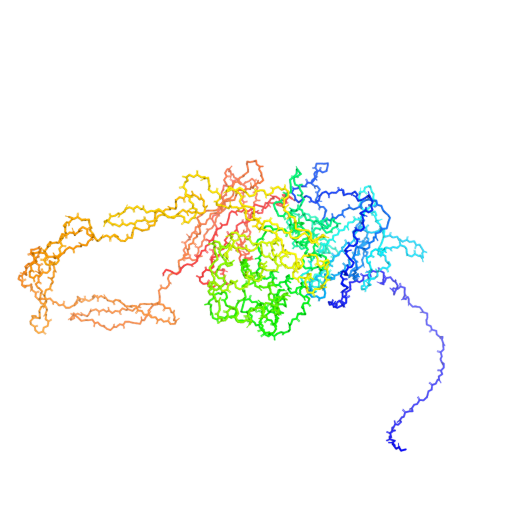C CA . THR A 1 542 ? 42.879 27.190 -30.518 1.00 78.00 542 THR A CA 1
ATOM 4195 C C . THR A 1 542 ? 43.488 27.230 -31.924 1.00 78.00 542 THR A C 1
ATOM 4197 O O . THR A 1 542 ? 44.705 27.296 -32.062 1.00 78.00 542 THR A O 1
ATOM 4200 N N . SER A 1 543 ? 42.675 27.243 -32.987 1.00 78.12 543 SER A N 1
ATOM 4201 C CA . SER A 1 543 ? 43.169 27.325 -34.375 1.00 78.12 543 SER A CA 1
ATOM 4202 C C . SER A 1 543 ? 44.153 28.489 -34.575 1.00 78.12 543 SER A C 1
ATOM 4204 O O . SER A 1 543 ? 43.829 29.640 -34.286 1.00 78.12 543 SER A O 1
ATOM 4206 N N . GLY A 1 544 ? 45.345 28.198 -35.101 1.00 79.31 544 GLY A N 1
ATOM 4207 C CA . GLY A 1 544 ? 46.431 29.167 -35.293 1.00 79.31 544 GLY A CA 1
ATOM 4208 C C . GLY A 1 544 ? 47.324 29.397 -34.067 1.00 79.31 544 GLY A C 1
ATOM 4209 O O . GLY A 1 544 ? 48.376 30.020 -34.205 1.00 79.31 544 GLY A O 1
ATOM 4210 N N . GLN A 1 545 ? 46.965 28.867 -32.893 1.00 82.88 545 GLN A N 1
ATOM 4211 C CA . GLN A 1 545 ? 47.844 28.836 -31.725 1.00 82.88 545 GLN A CA 1
ATOM 4212 C C . GLN A 1 545 ? 49.101 28.022 -32.055 1.00 82.88 545 GLN A C 1
ATOM 4214 O O . GLN A 1 545 ? 49.026 27.027 -32.774 1.00 82.88 545 GLN A O 1
ATOM 4219 N N . THR A 1 546 ? 50.254 28.436 -31.538 1.00 82.81 546 THR A N 1
ATOM 4220 C CA . THR A 1 546 ? 51.519 27.696 -31.636 1.00 82.81 546 THR A CA 1
ATOM 4221 C C . THR A 1 546 ? 51.949 27.237 -30.253 1.00 82.81 546 THR A C 1
ATOM 4223 O O . THR A 1 546 ? 51.846 28.019 -29.307 1.00 82.81 546 THR A O 1
ATOM 4226 N N . ASP A 1 547 ? 52.472 26.022 -30.139 1.00 80.00 547 ASP A N 1
ATOM 4227 C CA . ASP A 1 547 ? 53.046 25.504 -28.895 1.00 80.00 547 ASP A CA 1
ATOM 4228 C C . ASP A 1 547 ? 54.351 24.753 -29.170 1.00 80.00 547 ASP A C 1
ATOM 4230 O O . ASP A 1 547 ? 54.637 24.308 -30.287 1.00 80.00 547 ASP A O 1
ATOM 4234 N N . SER A 1 548 ? 55.177 24.663 -28.138 1.00 83.75 548 SER A N 1
ATOM 4235 C CA . SER A 1 548 ? 56.401 23.881 -28.147 1.00 83.75 548 SER A CA 1
ATOM 4236 C C . SER A 1 548 ? 56.088 22.385 -28.214 1.00 83.75 548 SER A C 1
ATOM 4238 O O . SER A 1 548 ? 55.128 21.897 -27.622 1.00 83.75 548 SER A O 1
ATOM 4240 N N . CYS A 1 549 ? 56.894 21.632 -28.953 1.00 80.69 549 CYS A N 1
ATOM 4241 C CA . CYS A 1 549 ? 56.694 20.199 -29.128 1.00 80.69 549 CYS A CA 1
ATOM 4242 C C . CYS A 1 549 ? 58.017 19.481 -29.399 1.00 80.69 549 CYS A C 1
ATOM 4244 O O . CYS A 1 549 ? 58.987 20.077 -29.866 1.00 80.69 549 CYS A O 1
ATOM 4246 N N . GLY A 1 550 ? 58.066 18.174 -29.134 1.00 81.56 550 GLY A N 1
ATOM 4247 C CA . GLY A 1 550 ? 59.250 17.355 -29.405 1.00 81.56 550 GLY A CA 1
ATOM 4248 C C . GLY A 1 550 ? 60.529 17.903 -28.757 1.00 81.56 550 GLY A C 1
ATOM 4249 O O . GLY A 1 550 ? 60.520 18.415 -27.638 1.00 81.56 550 GLY A O 1
ATOM 4250 N N . ASN A 1 551 ? 61.647 17.795 -29.470 1.00 84.31 551 ASN A N 1
ATOM 4251 C CA . ASN A 1 551 ? 62.946 18.294 -29.023 1.00 84.31 551 ASN A CA 1
ATOM 4252 C C . ASN A 1 551 ? 63.083 19.806 -29.311 1.00 84.31 551 ASN A C 1
ATOM 4254 O O . ASN A 1 551 ? 63.837 20.178 -30.196 1.00 84.31 551 ASN A O 1
ATOM 4258 N N . CYS A 1 552 ? 62.392 20.698 -28.593 1.00 82.44 552 CYS A N 1
ATOM 4259 C CA . CYS A 1 552 ? 62.409 22.162 -28.852 1.00 82.44 552 CYS A CA 1
ATOM 4260 C C . CYS A 1 552 ? 61.817 22.582 -30.207 1.00 82.44 552 CYS A C 1
ATOM 4262 O O . CYS A 1 552 ? 62.108 23.672 -30.700 1.00 82.44 552 CYS A O 1
ATOM 4264 N N . GLY A 1 553 ? 61.005 21.729 -30.821 1.00 82.94 553 GLY A N 1
ATOM 4265 C CA . GLY A 1 553 ? 60.251 22.094 -32.007 1.00 82.94 553 GLY A CA 1
ATOM 4266 C C . GLY A 1 553 ? 59.041 22.968 -31.681 1.00 82.94 553 GLY A C 1
ATOM 4267 O O . GLY A 1 553 ? 58.727 23.250 -30.522 1.00 82.94 553 GLY A O 1
ATOM 4268 N N . THR A 1 554 ? 58.336 23.388 -32.725 1.00 84.75 554 THR A N 1
ATOM 4269 C CA . THR A 1 554 ? 57.084 24.145 -32.631 1.00 84.75 554 THR A CA 1
ATOM 4270 C C . THR A 1 554 ? 56.024 23.485 -33.504 1.00 84.75 554 THR A C 1
ATOM 4272 O O . THR A 1 554 ? 56.302 23.079 -34.636 1.00 84.75 554 THR A O 1
ATOM 4275 N N . MET A 1 555 ? 54.812 23.354 -32.974 1.00 84.88 555 MET A N 1
ATOM 4276 C CA . MET A 1 555 ? 53.629 22.883 -33.688 1.00 84.88 555 MET A CA 1
ATOM 4277 C C . MET A 1 555 ? 52.586 23.993 -33.720 1.00 84.88 555 MET A C 1
ATOM 4279 O O . MET A 1 555 ? 52.470 24.776 -32.779 1.00 84.88 555 MET A O 1
ATOM 4283 N N . THR A 1 556 ? 51.822 24.048 -34.806 1.00 86.56 556 THR A N 1
ATOM 4284 C CA . THR A 1 556 ? 50.735 25.012 -34.994 1.00 86.56 556 THR A CA 1
ATOM 4285 C C . THR A 1 556 ? 49.413 24.268 -35.021 1.00 86.56 556 THR A C 1
ATOM 4287 O O . THR A 1 556 ? 49.294 23.232 -35.675 1.00 86.56 556 THR A O 1
ATOM 4290 N N . CYS A 1 557 ? 48.422 24.781 -34.308 1.00 82.06 557 CYS A N 1
ATOM 4291 C CA . CYS A 1 557 ? 47.099 24.195 -34.224 1.00 82.06 557 CYS A CA 1
ATOM 4292 C C . CYS A 1 557 ? 46.318 24.411 -35.523 1.00 82.06 557 CYS A C 1
ATOM 4294 O O . CYS A 1 557 ? 46.166 25.548 -35.982 1.00 82.06 557 CYS A O 1
ATOM 4296 N N . GLY A 1 558 ? 45.820 23.325 -36.110 1.00 78.44 558 GLY A N 1
ATOM 4297 C CA . GLY A 1 558 ? 44.951 23.359 -37.280 1.00 78.44 558 GLY A CA 1
ATOM 4298 C C . GLY A 1 558 ? 43.538 23.850 -36.952 1.00 78.44 558 GLY A C 1
ATOM 4299 O O . GLY A 1 558 ? 43.123 23.913 -35.796 1.00 78.44 558 GLY A O 1
ATOM 4300 N N . SER A 1 559 ? 42.759 24.158 -37.991 1.00 76.31 559 SER A N 1
ATOM 4301 C CA . SER A 1 559 ? 41.371 24.633 -37.862 1.00 76.31 559 SER A CA 1
ATOM 4302 C C . SER A 1 559 ? 40.396 23.597 -37.294 1.00 76.31 559 SER A C 1
ATOM 4304 O O . SER A 1 559 ? 39.275 23.942 -36.945 1.00 76.31 559 SER A O 1
ATOM 4306 N N . ASN A 1 560 ? 40.815 22.336 -37.190 1.00 75.19 560 ASN A N 1
ATOM 4307 C CA . ASN A 1 560 ? 40.088 21.244 -36.545 1.00 75.19 560 ASN A CA 1
ATOM 4308 C C . ASN A 1 560 ? 40.429 21.091 -35.047 1.00 75.19 560 ASN A C 1
ATOM 4310 O O . ASN A 1 560 ? 40.097 20.066 -34.458 1.00 75.19 560 ASN A O 1
ATOM 4314 N N . GLY A 1 561 ? 41.146 22.050 -34.449 1.00 74.44 561 GLY A N 1
ATOM 4315 C CA . GLY A 1 561 ? 41.513 22.015 -33.030 1.00 74.44 561 GLY A CA 1
ATOM 4316 C C . GLY A 1 561 ? 42.590 20.978 -32.681 1.00 74.44 561 GLY A C 1
ATOM 4317 O O . GLY A 1 561 ? 42.789 20.653 -31.510 1.00 74.44 561 GLY A O 1
ATOM 4318 N N . GLN A 1 562 ? 43.292 20.429 -33.678 1.00 79.69 562 GLN A N 1
ATOM 4319 C CA . GLN A 1 562 ? 44.379 19.473 -33.469 1.00 79.69 562 GLN A CA 1
ATOM 4320 C C . GLN A 1 562 ? 45.734 20.108 -33.778 1.00 79.69 562 GLN A C 1
ATOM 4322 O O . GLN A 1 562 ? 45.893 20.841 -34.755 1.00 79.69 562 GLN A O 1
ATOM 4327 N N . TRP A 1 563 ? 46.736 19.797 -32.958 1.00 80.31 563 TRP A N 1
ATOM 4328 C CA . TRP A 1 563 ? 48.113 20.206 -33.208 1.00 80.31 563 TRP A CA 1
ATOM 4329 C C . TRP A 1 563 ? 48.650 19.573 -34.498 1.00 80.31 563 TRP A C 1
ATOM 4331 O O . TRP A 1 563 ? 48.575 18.358 -34.682 1.00 80.31 563 TRP A O 1
ATOM 4341 N N . GLY A 1 564 ? 49.211 20.393 -35.389 1.00 84.44 564 GLY A N 1
ATOM 4342 C CA . GLY A 1 564 ? 49.924 19.926 -36.575 1.00 84.44 564 GLY A CA 1
ATOM 4343 C C . GLY A 1 564 ? 51.247 19.230 -36.238 1.00 84.44 564 GLY A C 1
ATOM 4344 O O . GLY A 1 564 ? 51.677 19.165 -35.087 1.00 84.44 564 GLY A O 1
ATOM 4345 N N . SER A 1 565 ? 51.931 18.709 -37.258 1.00 84.75 565 SER A N 1
ATOM 4346 C CA . SER A 1 565 ? 53.223 18.039 -37.070 1.00 84.75 565 SER A CA 1
ATOM 4347 C C . SER A 1 565 ? 54.283 18.984 -36.497 1.00 84.75 565 SER A C 1
ATOM 4349 O O . SER A 1 565 ? 54.420 20.126 -36.930 1.00 84.75 565 SER A O 1
ATOM 4351 N N . CYS A 1 566 ? 55.069 18.476 -35.552 1.00 83.25 566 CYS A N 1
ATOM 4352 C CA . CYS A 1 566 ? 56.090 19.243 -34.856 1.00 83.25 566 CYS A CA 1
ATOM 4353 C C . CYS A 1 566 ? 57.306 19.555 -35.748 1.00 83.25 566 CYS A C 1
ATOM 4355 O O . CYS A 1 566 ? 58.016 18.635 -36.169 1.00 83.25 566 CYS A O 1
ATOM 4357 N N . GLN A 1 567 ? 57.568 20.836 -36.013 1.00 83.06 567 GLN A N 1
ATOM 4358 C CA . GLN A 1 567 ? 58.660 21.303 -36.878 1.00 83.06 567 GLN A CA 1
ATOM 4359 C C . GLN A 1 567 ? 59.861 21.815 -36.064 1.00 83.06 567 GLN A C 1
ATOM 4361 O O . GLN A 1 567 ? 59.706 22.177 -34.905 1.00 83.06 567 GLN A O 1
ATOM 4366 N N . ASN A 1 568 ? 61.060 21.861 -36.660 1.00 81.69 568 ASN A N 1
ATOM 4367 C CA . ASN A 1 568 ? 62.303 22.378 -36.046 1.00 81.69 568 ASN A CA 1
ATOM 4368 C C . ASN A 1 568 ? 62.783 21.654 -34.768 1.00 81.69 568 ASN A C 1
ATOM 4370 O O . ASN A 1 568 ? 63.277 22.280 -33.836 1.00 81.69 568 ASN A O 1
ATOM 4374 N N . GLN A 1 569 ? 62.663 20.327 -34.721 1.00 85.56 569 GLN A N 1
ATOM 4375 C CA . GLN A 1 569 ? 63.122 19.526 -33.581 1.00 85.56 569 GLN A CA 1
ATOM 4376 C C . GLN A 1 569 ? 64.660 19.373 -33.552 1.00 85.56 569 GLN A C 1
ATOM 4378 O O . GLN A 1 569 ? 65.286 19.081 -34.568 1.00 85.56 569 GLN A O 1
ATOM 4383 N N . GLY A 1 570 ? 65.262 19.532 -32.375 1.00 79.44 570 GLY A N 1
ATOM 4384 C CA . GLY A 1 570 ? 66.651 19.215 -32.040 1.00 79.44 570 GLY A CA 1
ATOM 4385 C C . GLY A 1 570 ? 66.898 17.723 -31.782 1.00 79.44 570 GLY A C 1
ATOM 4386 O O . GLY A 1 570 ? 66.036 16.871 -31.996 1.00 79.44 570 GLY A O 1
ATOM 4387 N N . VAL A 1 571 ? 68.099 17.378 -31.312 1.00 83.62 571 VAL A N 1
ATOM 4388 C CA . VAL A 1 571 ? 68.556 15.974 -31.203 1.00 83.62 571 VAL A CA 1
ATOM 4389 C C . VAL A 1 571 ? 68.172 15.282 -29.887 1.00 83.62 571 VAL A C 1
ATOM 4391 O O . VAL A 1 571 ? 68.345 14.070 -29.765 1.00 83.62 571 VAL A O 1
ATOM 4394 N N . CYS A 1 572 ? 67.673 16.030 -28.899 1.00 78.88 572 CYS A N 1
ATOM 4395 C CA . CYS A 1 572 ? 67.208 15.515 -27.606 1.00 78.88 572 CYS A CA 1
ATOM 4396 C C . CYS A 1 572 ? 66.183 16.450 -26.952 1.00 78.88 572 CYS A C 1
ATOM 4398 O O . CYS A 1 572 ? 66.141 17.632 -27.285 1.00 78.88 572 CYS A O 1
ATOM 4400 N N . GLN A 1 573 ? 65.365 15.944 -26.025 1.00 80.50 573 GLN A N 1
ATOM 4401 C CA . GLN A 1 573 ? 64.383 16.769 -25.306 1.00 80.50 573 GLN A CA 1
ATOM 4402 C C . GLN A 1 573 ? 65.073 17.593 -24.209 1.00 80.50 573 GLN A C 1
ATOM 4404 O O . GLN A 1 573 ? 65.938 17.042 -23.530 1.00 80.50 573 GLN A O 1
ATOM 4409 N N . PRO A 1 574 ? 64.705 18.864 -23.957 1.00 78.62 574 PRO A N 1
ATOM 4410 C CA . PRO A 1 574 ? 65.307 19.662 -22.888 1.00 78.62 574 PRO A CA 1
ATOM 4411 C C . PRO A 1 574 ? 65.221 18.961 -21.540 1.00 78.62 574 PRO A C 1
ATOM 4413 O O . PRO A 1 574 ? 64.165 18.468 -21.155 1.00 78.62 574 PRO A O 1
ATOM 4416 N N . GLY A 1 575 ? 66.332 18.908 -20.813 1.00 79.50 575 GLY A N 1
ATOM 4417 C CA . GLY A 1 575 ? 66.399 18.234 -19.519 1.00 79.50 575 GLY A CA 1
ATOM 4418 C C . GLY A 1 575 ? 66.455 16.706 -19.596 1.00 79.50 575 GLY A C 1
ATOM 4419 O O . GLY A 1 575 ? 66.716 16.082 -18.569 1.00 79.50 575 GLY A O 1
ATOM 4420 N N . GLN A 1 576 ? 66.284 16.093 -20.776 1.00 81.88 576 GLN A N 1
ATOM 4421 C CA . GLN A 1 576 ? 66.504 14.659 -20.959 1.00 81.88 576 GLN A CA 1
ATOM 4422 C C . GLN A 1 576 ? 67.925 14.320 -20.525 1.00 81.88 576 GLN A C 1
ATOM 4424 O O . GLN A 1 576 ? 68.864 15.058 -20.822 1.00 81.88 576 GLN A O 1
ATOM 4429 N N . GLN A 1 577 ? 68.078 13.212 -19.810 1.00 82.31 577 GLN A N 1
ATOM 4430 C CA . GLN A 1 577 ? 69.356 12.760 -19.284 1.00 82.31 577 GLN A CA 1
ATOM 4431 C C . GLN A 1 577 ? 69.766 11.474 -19.987 1.00 82.31 577 GLN A C 1
ATOM 4433 O O . GLN A 1 577 ? 68.976 10.539 -20.117 1.00 82.31 577 GLN A O 1
ATOM 4438 N N . GLN A 1 578 ? 71.005 11.433 -20.460 1.00 83.88 578 GLN A N 1
ATOM 4439 C CA . GLN A 1 578 ? 71.646 10.196 -20.875 1.00 83.88 578 GLN A CA 1
ATOM 4440 C C . GLN A 1 578 ? 72.610 9.787 -19.781 1.00 83.88 578 GLN A C 1
ATOM 4442 O O . GLN A 1 578 ? 73.392 10.614 -19.323 1.00 83.88 578 GLN A O 1
ATOM 4447 N N . ASN A 1 579 ? 72.549 8.513 -19.406 1.00 82.38 579 ASN A N 1
ATOM 4448 C CA . ASN A 1 579 ? 73.395 7.903 -18.396 1.00 82.38 579 ASN A CA 1
ATOM 4449 C C . ASN A 1 579 ? 74.300 6.876 -19.067 1.00 82.38 579 ASN A C 1
ATOM 4451 O O . ASN A 1 579 ? 73.849 6.117 -19.924 1.00 82.38 579 ASN A O 1
ATOM 4455 N N . GLN A 1 580 ? 75.560 6.827 -18.661 1.00 78.75 580 GLN A N 1
ATOM 4456 C CA . GLN A 1 580 ? 76.451 5.730 -19.012 1.00 78.75 580 GLN A CA 1
ATOM 4457 C C . GLN A 1 580 ? 77.297 5.350 -17.806 1.00 78.75 580 GLN A C 1
ATOM 4459 O O . GLN A 1 580 ? 77.634 6.197 -16.975 1.00 78.75 580 GLN A O 1
ATOM 4464 N N . THR A 1 581 ? 77.658 4.077 -17.715 1.00 71.25 581 THR A N 1
ATOM 4465 C CA . THR A 1 581 ? 78.533 3.590 -16.652 1.00 71.25 581 THR A CA 1
ATOM 4466 C C . THR A 1 581 ? 79.930 4.188 -16.805 1.00 71.25 581 THR A C 1
ATOM 4468 O O . THR A 1 581 ? 80.517 4.144 -17.889 1.00 71.25 581 THR A O 1
ATOM 4471 N N . CYS A 1 582 ? 80.471 4.734 -15.723 1.00 63.62 582 CYS A N 1
ATOM 4472 C CA . CYS A 1 582 ? 81.862 5.149 -15.604 1.00 63.62 582 CYS A CA 1
ATOM 4473 C C . CYS A 1 582 ? 82.510 4.369 -14.465 1.00 63.62 582 CYS A C 1
ATOM 4475 O O . CYS A 1 582 ? 82.065 4.423 -13.319 1.00 63.62 582 CYS A O 1
ATOM 4477 N N . ASN A 1 583 ? 83.591 3.655 -14.799 1.00 57.47 583 ASN A N 1
ATOM 4478 C CA . ASN A 1 583 ? 84.334 2.793 -13.881 1.00 57.47 583 ASN A CA 1
ATOM 4479 C C . ASN A 1 583 ? 83.426 1.649 -13.378 1.00 57.47 583 ASN A C 1
ATOM 4481 O O . ASN A 1 583 ? 82.210 1.701 -13.511 1.00 57.47 583 ASN A O 1
ATOM 4485 N N . SER A 1 584 ? 83.979 0.583 -12.810 1.00 60.31 584 SER A N 1
ATOM 4486 C CA . SER A 1 584 ? 83.249 -0.666 -12.523 1.00 60.31 584 SER A CA 1
ATOM 4487 C C . SER A 1 584 ? 82.043 -0.556 -11.562 1.00 60.31 584 SER A C 1
ATOM 4489 O O . SER A 1 584 ? 81.483 -1.588 -11.203 1.00 60.31 584 SER A O 1
ATOM 4491 N N . VAL A 1 585 ? 81.678 0.646 -11.086 1.00 61.31 585 VAL A N 1
ATOM 4492 C CA . VAL A 1 585 ? 80.664 0.856 -10.039 1.00 61.31 585 VAL A CA 1
ATOM 4493 C C . VAL A 1 585 ? 79.951 2.229 -10.055 1.00 61.31 585 VAL A C 1
ATOM 4495 O O . VAL A 1 585 ? 79.262 2.544 -9.089 1.00 61.31 585 VAL A O 1
ATOM 4498 N N . GLY A 1 586 ? 80.088 3.070 -11.093 1.00 66.75 586 GLY A N 1
ATOM 4499 C CA . GLY A 1 586 ? 79.469 4.411 -11.114 1.00 66.75 586 GLY A CA 1
ATOM 4500 C C . GLY A 1 586 ? 78.724 4.753 -12.409 1.00 66.75 586 GLY A C 1
ATOM 4501 O O . GLY A 1 586 ? 78.934 4.120 -13.442 1.00 66.75 586 GLY A O 1
ATOM 4502 N N . THR A 1 587 ? 77.848 5.765 -12.361 1.00 70.00 587 THR A N 1
ATOM 4503 C CA . THR A 1 587 ? 77.118 6.295 -13.531 1.00 70.00 587 THR A CA 1
ATOM 4504 C C . THR A 1 587 ? 77.396 7.789 -13.694 1.00 70.00 587 THR A C 1
ATOM 4506 O O . THR A 1 587 ? 77.364 8.534 -12.717 1.00 70.00 587 THR A O 1
ATOM 4509 N N . GLN A 1 588 ? 77.685 8.229 -14.920 1.00 77.25 588 GLN A N 1
ATOM 4510 C CA . GLN A 1 588 ? 77.776 9.643 -15.289 1.00 77.25 588 GLN A CA 1
ATOM 4511 C C . GLN A 1 588 ? 76.609 10.006 -16.189 1.00 77.25 588 GLN A C 1
ATOM 4513 O O . GLN A 1 588 ? 76.184 9.208 -17.029 1.00 77.25 588 GLN A O 1
ATOM 4518 N N . THR A 1 589 ? 76.140 11.236 -16.036 1.00 80.62 589 THR A N 1
ATOM 4519 C CA . THR A 1 589 ? 74.953 11.748 -16.711 1.00 80.62 589 THR A CA 1
ATOM 4520 C C . THR A 1 589 ? 75.318 12.973 -17.534 1.00 80.62 589 THR A C 1
ATOM 4522 O O . THR A 1 589 ? 76.020 13.854 -17.045 1.00 80.62 589 THR A O 1
ATOM 4525 N N . LYS A 1 590 ? 74.857 13.065 -18.780 1.00 83.56 590 LYS A N 1
ATOM 4526 C CA . LYS A 1 590 ? 74.800 14.339 -19.510 1.00 83.56 590 LYS A CA 1
ATOM 4527 C C . LYS A 1 590 ? 73.348 14.732 -19.702 1.00 83.56 590 LYS A C 1
ATOM 4529 O O . LYS A 1 590 ? 72.494 13.866 -19.891 1.00 83.56 590 LYS A O 1
ATOM 4534 N N . THR A 1 591 ? 73.086 16.030 -19.694 1.00 83.62 591 THR A N 1
ATOM 4535 C CA . THR A 1 591 ? 71.731 16.573 -19.747 1.00 83.62 591 THR A CA 1
ATOM 4536 C C . THR A 1 591 ? 71.571 17.382 -21.021 1.00 83.62 591 THR A C 1
ATOM 4538 O O . THR A 1 591 ? 72.447 18.153 -21.410 1.00 83.62 591 THR A O 1
ATOM 4541 N N . CYS A 1 592 ? 70.460 17.195 -21.710 1.00 86.00 592 CYS A N 1
ATOM 4542 C CA . CYS A 1 592 ? 70.125 17.980 -22.879 1.00 86.00 592 CYS A CA 1
ATOM 4543 C C . CYS A 1 592 ? 69.773 19.416 -22.459 1.00 86.00 592 CYS A C 1
ATOM 4545 O O . CYS A 1 592 ? 68.985 19.629 -21.535 1.00 86.00 592 CYS A O 1
ATOM 4547 N N . SER A 1 593 ? 70.384 20.409 -23.101 1.00 82.81 593 SER A N 1
ATOM 4548 C CA . SER A 1 593 ? 70.175 21.826 -22.811 1.00 82.81 593 SER A CA 1
ATOM 4549 C C . SER A 1 593 ? 68.761 22.288 -23.182 1.00 82.81 593 SER A C 1
ATOM 4551 O O . SER A 1 593 ? 68.041 21.629 -23.931 1.00 82.81 593 SER A O 1
ATOM 4553 N N . SER A 1 594 ? 68.388 23.487 -22.729 1.00 79.56 594 SER A N 1
ATOM 4554 C CA . SER A 1 594 ? 67.156 24.173 -23.150 1.00 79.56 594 SER A CA 1
ATOM 4555 C C . SER A 1 594 ? 67.103 24.504 -24.646 1.00 79.56 594 SER A C 1
ATOM 4557 O O . SER A 1 594 ? 66.043 24.835 -25.158 1.00 79.56 594 SER A O 1
ATOM 4559 N N . SER A 1 595 ? 68.230 24.392 -25.351 1.00 82.56 595 SER A N 1
ATOM 4560 C CA . SER A 1 595 ? 68.337 24.504 -26.808 1.00 82.56 595 SER A CA 1
ATOM 4561 C C . SER A 1 595 ? 68.384 23.142 -27.515 1.00 82.56 595 SER A C 1
ATOM 4563 O O . SER A 1 595 ? 68.795 23.068 -28.670 1.00 82.56 595 SER A O 1
ATOM 4565 N N . CYS A 1 596 ? 68.003 22.061 -26.830 1.00 84.31 596 CYS A N 1
ATOM 4566 C CA . CYS A 1 596 ? 67.893 20.705 -27.375 1.00 84.31 596 CYS A CA 1
ATOM 4567 C C . CYS A 1 596 ? 69.175 20.112 -27.957 1.00 84.31 596 CYS A C 1
ATOM 4569 O O . CYS A 1 596 ? 69.157 19.375 -28.949 1.00 84.31 596 CYS A O 1
ATOM 4571 N N . ASN A 1 597 ? 70.296 20.420 -27.307 1.00 83.19 597 ASN A N 1
ATOM 4572 C CA . ASN A 1 597 ? 71.599 19.843 -27.597 1.00 83.19 597 ASN A CA 1
ATOM 4573 C C . ASN A 1 597 ? 72.200 19.240 -26.323 1.00 83.19 597 ASN A C 1
ATOM 4575 O O . ASN A 1 597 ? 72.070 19.794 -25.235 1.00 83.19 597 ASN A O 1
ATOM 4579 N N . TRP A 1 598 ? 72.874 18.098 -26.436 1.00 81.94 598 TRP A N 1
ATOM 4580 C CA . TRP A 1 598 ? 73.481 17.433 -25.281 1.00 81.94 598 TRP A CA 1
ATOM 4581 C C . TRP A 1 598 ? 74.633 18.247 -24.678 1.00 81.94 598 TRP A C 1
ATOM 4583 O O . TRP A 1 598 ? 75.532 18.676 -25.401 1.00 81.94 598 TRP A O 1
ATOM 4593 N N . SER A 1 599 ? 74.654 18.394 -23.350 1.00 79.31 599 SER A N 1
ATOM 4594 C CA . SER A 1 599 ? 75.825 18.894 -22.625 1.00 79.31 599 SER A CA 1
ATOM 4595 C C . SER A 1 599 ? 76.988 17.889 -22.650 1.00 79.31 599 SER A C 1
ATOM 4597 O O . SER A 1 599 ? 76.837 16.731 -23.050 1.00 79.31 599 SER A O 1
ATOM 4599 N N . GLY A 1 600 ? 78.153 18.305 -22.143 1.00 81.31 600 GLY A N 1
ATOM 4600 C CA . GLY A 1 600 ? 79.198 17.362 -21.732 1.00 81.31 600 GLY A CA 1
ATOM 4601 C C . GLY A 1 600 ? 78.730 16.445 -20.590 1.00 81.31 600 GLY A C 1
ATOM 4602 O O . GLY A 1 600 ? 77.777 16.773 -19.879 1.00 81.31 600 GLY A O 1
ATOM 4603 N N . TRP A 1 601 ? 79.392 15.295 -20.427 1.00 79.75 601 TRP A N 1
ATOM 4604 C CA . TRP A 1 601 ? 79.144 14.338 -19.339 1.00 79.75 601 TRP A CA 1
ATOM 4605 C C . TRP A 1 601 ? 79.573 14.897 -17.976 1.00 79.75 601 TRP A C 1
ATOM 4607 O O . TRP A 1 601 ? 80.656 15.468 -17.853 1.00 79.75 601 TRP A O 1
ATOM 4617 N N . ALA A 1 602 ? 78.719 14.732 -16.964 1.00 72.44 602 ALA A N 1
ATOM 4618 C CA . ALA A 1 602 ? 78.997 15.101 -15.579 1.00 72.44 602 ALA A CA 1
ATOM 4619 C C . ALA A 1 602 ? 79.901 14.073 -14.871 1.00 72.44 602 ALA A C 1
ATOM 4621 O O . ALA A 1 602 ? 80.199 13.006 -15.398 1.00 72.44 602 ALA A O 1
ATOM 4622 N N . GLN A 1 603 ? 80.341 14.397 -13.654 1.00 68.56 603 GLN A N 1
ATOM 4623 C CA . GLN A 1 603 ? 81.159 13.511 -12.818 1.00 68.56 603 GLN A CA 1
ATOM 4624 C C . GLN A 1 603 ? 80.340 12.310 -12.291 1.00 68.56 603 GLN A C 1
ATOM 4626 O O . GLN A 1 603 ? 79.135 12.405 -12.071 1.00 68.56 603 GLN A O 1
ATOM 4631 N N . CYS A 1 604 ? 81.007 11.177 -12.077 1.00 68.31 604 CYS A N 1
ATOM 4632 C CA . CYS A 1 604 ? 80.406 9.882 -11.731 1.00 68.31 604 CYS A CA 1
ATOM 4633 C C . CYS A 1 604 ? 79.777 9.867 -10.308 1.00 68.31 604 CYS A C 1
ATOM 4635 O O . CYS A 1 604 ? 80.443 10.293 -9.364 1.00 68.31 604 CYS A O 1
ATOM 4637 N N . THR A 1 605 ? 78.535 9.379 -10.121 1.00 57.75 605 THR A N 1
ATOM 4638 C CA . THR A 1 605 ? 77.796 9.382 -8.820 1.00 57.75 605 THR A CA 1
ATOM 4639 C C . THR A 1 605 ? 77.235 7.995 -8.411 1.00 57.75 605 THR A C 1
ATOM 4641 O O . THR A 1 605 ? 77.001 7.152 -9.275 1.00 57.75 605 THR A O 1
ATOM 4644 N N . ALA A 1 606 ? 77.057 7.743 -7.098 1.00 59.59 606 ALA A N 1
ATOM 4645 C CA . ALA A 1 606 ? 76.623 6.460 -6.491 1.00 59.59 606 ALA A CA 1
ATOM 4646 C C . ALA A 1 606 ? 75.083 6.324 -6.311 1.00 59.59 606 ALA A C 1
ATOM 4648 O O . ALA A 1 606 ? 74.381 7.331 -6.326 1.00 59.59 606 ALA A O 1
ATOM 4649 N N . GLU A 1 607 ? 74.562 5.094 -6.133 1.00 66.62 607 GLU A N 1
ATOM 4650 C CA . GLU A 1 607 ? 73.131 4.726 -6.307 1.00 66.62 607 GLU A CA 1
ATOM 4651 C C . GLU A 1 607 ? 72.163 5.141 -5.171 1.00 66.62 607 GLU A C 1
ATOM 4653 O O . GLU A 1 607 ? 71.017 5.496 -5.448 1.00 66.62 607 GLU A O 1
ATOM 4658 N N . CYS A 1 608 ? 72.581 5.148 -3.900 1.00 67.88 608 CYS A N 1
ATOM 4659 C CA . CYS A 1 608 ? 71.821 5.772 -2.807 1.00 67.88 608 CYS A CA 1
ATOM 4660 C C . CYS A 1 608 ? 72.741 6.341 -1.722 1.00 67.88 608 CYS A C 1
ATOM 4662 O O . CYS A 1 608 ? 73.886 5.911 -1.564 1.00 67.88 608 CYS A O 1
ATOM 4664 N N . SER A 1 609 ? 72.241 7.320 -0.965 1.00 71.50 609 SER A N 1
ATOM 4665 C CA . SER A 1 609 ? 72.990 7.916 0.144 1.00 71.50 609 SER A CA 1
ATOM 4666 C C . SER A 1 609 ? 72.899 7.025 1.390 1.00 71.50 609 SER A C 1
ATOM 4668 O O . SER A 1 609 ? 71.790 6.624 1.756 1.00 71.50 609 SER A O 1
ATOM 4670 N N . PRO A 1 610 ? 74.014 6.740 2.090 1.00 74.06 610 PRO A N 1
ATOM 4671 C CA . PRO A 1 610 ? 73.988 6.022 3.362 1.00 74.06 610 PRO A CA 1
ATOM 4672 C C . PRO A 1 610 ? 72.952 6.588 4.341 1.00 74.06 610 PRO A C 1
ATOM 4674 O O . PRO A 1 610 ? 72.988 7.771 4.673 1.00 74.06 610 PRO A O 1
ATOM 4677 N N . GLY A 1 611 ? 72.029 5.741 4.801 1.00 74.94 611 GLY A N 1
ATOM 4678 C CA . GLY A 1 611 ? 70.948 6.109 5.721 1.00 74.94 611 GLY A CA 1
ATOM 4679 C C . GLY A 1 611 ? 69.632 6.541 5.063 1.00 74.94 611 GLY A C 1
ATOM 4680 O O . GLY A 1 611 ? 68.646 6.718 5.772 1.00 74.94 611 GLY A O 1
ATOM 4681 N N . GLN A 1 612 ? 69.568 6.674 3.733 1.00 77.56 612 GLN A N 1
ATOM 4682 C CA . GLN A 1 612 ? 68.317 6.955 3.016 1.00 77.56 612 GLN A CA 1
ATOM 4683 C C . GLN A 1 612 ? 67.321 5.793 3.192 1.00 77.56 612 GLN A C 1
ATOM 4685 O O . GLN A 1 612 ? 67.747 4.640 3.198 1.00 77.56 612 GLN A O 1
ATOM 4690 N N . THR A 1 613 ? 66.015 6.055 3.321 1.00 80.31 613 THR A N 1
ATOM 4691 C CA . THR A 1 613 ? 64.981 5.008 3.468 1.00 80.31 613 THR A CA 1
ATOM 4692 C C . THR A 1 613 ? 63.945 5.016 2.336 1.00 80.31 613 THR A C 1
ATOM 4694 O O . THR A 1 613 ? 63.794 6.013 1.628 1.00 80.31 613 THR A O 1
ATOM 4697 N N . GLN A 1 614 ? 63.285 3.875 2.104 1.00 80.75 614 GLN A N 1
ATOM 4698 C CA . GLN A 1 614 ? 62.286 3.661 1.049 1.00 80.75 614 GLN A CA 1
ATOM 4699 C C . GLN A 1 614 ? 61.097 2.859 1.600 1.00 80.75 614 GLN A C 1
ATOM 4701 O O . GLN A 1 614 ? 61.320 1.863 2.284 1.00 80.75 614 GLN A O 1
ATOM 4706 N N . GLN A 1 615 ? 59.857 3.255 1.274 1.00 82.19 615 GLN A N 1
ATOM 4707 C CA . GLN A 1 615 ? 58.606 2.622 1.736 1.00 82.19 615 GLN A CA 1
ATOM 4708 C C . GLN A 1 615 ? 57.787 1.989 0.590 1.00 82.19 615 GLN A C 1
ATOM 4710 O O . GLN A 1 615 ? 57.864 2.445 -0.551 1.00 82.19 615 GLN A O 1
ATOM 4715 N N . GLN A 1 616 ? 57.005 0.939 0.888 1.00 80.44 616 GLN A N 1
ATOM 4716 C CA . GLN A 1 616 ? 56.122 0.227 -0.054 1.00 80.44 616 GLN A CA 1
ATOM 4717 C C . GLN A 1 616 ? 54.842 -0.296 0.636 1.00 80.44 616 GLN A C 1
ATOM 4719 O O . GLN A 1 616 ? 54.890 -0.740 1.783 1.00 80.44 616 GLN A O 1
ATOM 4724 N N . SER A 1 617 ? 53.706 -0.289 -0.069 1.00 77.81 617 SER A N 1
ATOM 4725 C CA . SER A 1 617 ? 52.397 -0.771 0.414 1.00 77.81 617 SER A CA 1
ATOM 4726 C C . SER A 1 617 ? 52.325 -2.302 0.587 1.00 77.81 617 SER A C 1
ATOM 4728 O O . SER A 1 617 ? 53.003 -3.050 -0.122 1.00 77.81 617 SER A O 1
ATOM 4730 N N . CYS A 1 618 ? 51.482 -2.783 1.506 1.00 75.19 618 CYS A N 1
ATOM 4731 C CA . CYS A 1 618 ? 51.212 -4.201 1.797 1.00 75.19 618 CYS A CA 1
ATOM 4732 C C . CYS A 1 618 ? 49.814 -4.405 2.435 1.00 75.19 618 CYS A C 1
ATOM 4734 O O . CYS A 1 618 ? 49.116 -3.434 2.711 1.00 75.19 618 CYS A O 1
ATOM 4736 N N . THR A 1 619 ? 49.379 -5.655 2.660 1.00 66.56 619 THR A N 1
ATOM 4737 C CA . THR A 1 619 ? 48.045 -5.984 3.219 1.00 66.56 619 THR A CA 1
ATOM 4738 C C . THR A 1 619 ? 48.151 -7.110 4.255 1.00 66.56 619 THR A C 1
ATOM 4740 O O . THR A 1 619 ? 48.817 -8.112 3.994 1.00 66.56 619 THR A O 1
ATOM 4743 N N . VAL A 1 620 ? 47.497 -6.973 5.417 1.00 63.75 620 VAL A N 1
ATOM 4744 C CA . VAL A 1 620 ? 47.448 -7.989 6.491 1.00 63.75 620 VAL A CA 1
ATOM 4745 C C . VAL A 1 620 ? 46.009 -8.131 6.997 1.00 63.75 620 VAL A C 1
ATOM 4747 O O . VAL A 1 620 ? 45.379 -7.136 7.336 1.00 63.75 620 VAL A O 1
ATOM 4750 N N . ASN A 1 621 ? 45.476 -9.358 7.049 1.00 55.41 621 ASN A N 1
ATOM 4751 C CA . ASN A 1 621 ? 44.111 -9.671 7.520 1.00 55.41 62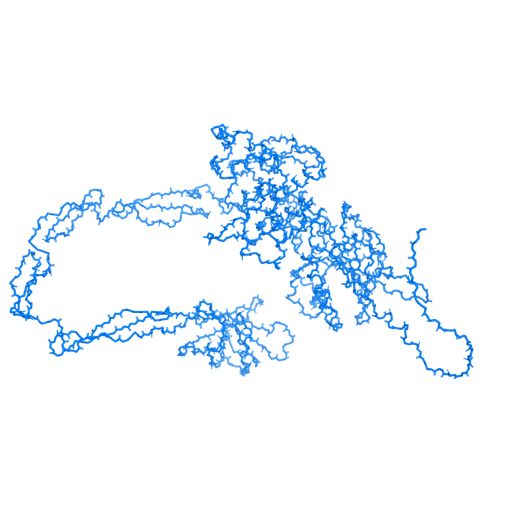1 ASN A CA 1
ATOM 4752 C C . ASN A 1 621 ? 42.999 -8.805 6.888 1.00 55.41 621 ASN A C 1
ATOM 4754 O O . ASN A 1 621 ? 42.073 -8.373 7.569 1.00 55.41 621 ASN A O 1
ATOM 4758 N N . GLY A 1 622 ? 43.105 -8.529 5.585 1.00 62.16 622 GLY A N 1
ATOM 4759 C CA . GLY A 1 622 ? 42.125 -7.719 4.852 1.00 62.16 622 GLY A CA 1
ATOM 4760 C C . GLY A 1 622 ? 42.249 -6.204 5.059 1.00 62.16 622 GLY A C 1
ATOM 4761 O O . GLY A 1 622 ? 41.396 -5.468 4.577 1.00 62.16 622 GLY A O 1
ATOM 4762 N N . GLN A 1 623 ? 43.299 -5.726 5.739 1.00 54.81 623 GLN A N 1
ATOM 4763 C CA . GLN A 1 623 ? 43.566 -4.302 5.969 1.00 54.81 623 GLN A CA 1
ATOM 4764 C C . GLN A 1 623 ? 44.883 -3.864 5.314 1.00 54.81 623 GLN A C 1
ATOM 4766 O O . GLN A 1 623 ? 45.878 -4.593 5.341 1.00 54.81 623 GLN A O 1
ATOM 4771 N N . SER A 1 624 ? 44.897 -2.668 4.724 1.00 66.12 624 SER A N 1
ATOM 4772 C CA . SER A 1 624 ? 46.075 -2.077 4.072 1.00 66.12 624 SER A CA 1
ATOM 4773 C C . SER A 1 624 ? 47.116 -1.573 5.090 1.00 66.12 624 SER A C 1
ATOM 4775 O O . SER A 1 624 ? 46.764 -1.062 6.153 1.00 66.12 624 SER A O 1
ATOM 4777 N N . GLY A 1 625 ? 48.405 -1.703 4.760 1.00 72.81 625 GLY A N 1
ATOM 4778 C CA . GLY A 1 625 ? 49.554 -1.269 5.567 1.00 72.81 625 GLY A CA 1
ATOM 4779 C C . GLY A 1 625 ? 50.801 -0.939 4.727 1.00 72.81 625 GLY A C 1
ATOM 4780 O O . GLY A 1 625 ? 50.749 -0.975 3.495 1.00 72.81 625 GLY A O 1
ATOM 4781 N N . THR A 1 626 ? 51.930 -0.619 5.371 1.00 73.69 626 THR A N 1
ATOM 4782 C CA . THR A 1 626 ? 53.212 -0.270 4.708 1.00 73.69 626 THR A CA 1
ATOM 4783 C C . THR A 1 626 ? 54.430 -0.975 5.336 1.00 73.69 626 THR A C 1
ATOM 4785 O O . THR A 1 626 ? 54.403 -1.380 6.499 1.00 73.69 626 THR A O 1
ATOM 4788 N N . LYS A 1 627 ? 55.502 -1.159 4.547 1.00 77.31 627 LYS A N 1
ATOM 4789 C CA . LYS A 1 627 ? 56.821 -1.694 4.954 1.00 77.31 627 LYS A CA 1
ATOM 4790 C C . LYS A 1 627 ? 57.964 -0.802 4.446 1.00 77.31 627 LYS A C 1
ATOM 4792 O O . LYS A 1 627 ? 57.801 -0.133 3.427 1.00 77.31 627 LYS A O 1
ATOM 4797 N N . GLU A 1 628 ? 59.122 -0.813 5.111 1.00 86.00 628 GLU A N 1
ATOM 4798 C CA . GLU A 1 628 ? 60.260 0.099 4.861 1.00 86.00 628 GLU A CA 1
ATOM 4799 C C . GLU A 1 628 ? 61.611 -0.641 4.750 1.00 86.00 628 GLU A C 1
ATOM 4801 O O . GLU A 1 628 ? 61.780 -1.710 5.335 1.00 86.00 628 GLU A O 1
ATOM 4806 N N . ARG A 1 629 ? 62.581 -0.085 4.010 1.00 83.81 629 ARG A N 1
ATOM 4807 C CA . ARG A 1 629 ? 63.999 -0.509 3.991 1.00 83.81 629 ARG A CA 1
ATOM 4808 C C . ARG A 1 629 ? 64.959 0.687 3.956 1.00 83.81 629 ARG A C 1
ATOM 4810 O O . ARG A 1 629 ? 64.573 1.760 3.500 1.00 83.81 629 ARG A O 1
ATOM 4817 N N . SER A 1 630 ? 66.222 0.493 4.353 1.00 84.62 630 SER A N 1
ATOM 4818 C CA . SER A 1 630 ? 67.239 1.563 4.443 1.00 84.62 630 SER A CA 1
ATOM 4819 C C . SER A 1 630 ? 68.522 1.247 3.663 1.00 84.62 630 SER A C 1
ATOM 4821 O O . SER A 1 630 ? 68.933 0.090 3.575 1.00 84.62 630 SER A O 1
ATOM 4823 N N . CYS A 1 631 ? 69.154 2.274 3.097 1.00 78.50 631 CYS A N 1
ATOM 4824 C CA . CYS A 1 631 ? 70.399 2.209 2.336 1.00 78.50 631 CYS A CA 1
ATOM 4825 C C . CYS A 1 631 ? 71.614 2.150 3.275 1.00 78.50 631 CYS A C 1
ATOM 4827 O O . CYS A 1 631 ? 71.739 2.941 4.213 1.00 78.50 631 CYS A O 1
ATOM 4829 N N . ASN A 1 632 ? 72.511 1.198 3.035 1.00 78.56 632 ASN A N 1
ATOM 4830 C CA . ASN A 1 632 ? 73.702 0.953 3.836 1.00 78.56 632 ASN A CA 1
ATOM 4831 C C . ASN A 1 632 ? 74.855 1.916 3.480 1.00 78.56 632 ASN A C 1
ATOM 4833 O O . ASN A 1 632 ? 74.795 2.680 2.518 1.00 78.56 632 ASN A O 1
ATOM 4837 N N . SER A 1 633 ? 75.942 1.865 4.255 1.00 74.25 633 SER A N 1
ATOM 4838 C CA . SER A 1 633 ? 77.116 2.738 4.089 1.00 74.25 633 SER A CA 1
ATOM 4839 C C . SER A 1 633 ? 77.909 2.532 2.797 1.00 74.25 633 SER A C 1
ATOM 4841 O O . SER A 1 633 ? 78.754 3.362 2.475 1.00 74.25 633 SER A O 1
ATOM 4843 N N . SER A 1 634 ? 77.633 1.461 2.049 1.00 72.44 634 SER A N 1
ATOM 4844 C CA . SER A 1 634 ? 78.229 1.189 0.734 1.00 72.44 634 SER A CA 1
ATOM 4845 C C . SER A 1 634 ? 77.355 1.685 -0.425 1.00 72.44 634 SER A C 1
ATOM 4847 O O . SER A 1 634 ? 77.672 1.413 -1.579 1.00 72.44 634 SER A O 1
ATOM 4849 N N . GLY A 1 635 ? 76.259 2.395 -0.132 1.00 69.19 635 GLY A N 1
ATOM 4850 C CA . GLY A 1 635 ? 75.337 2.913 -1.141 1.00 69.19 635 GLY A CA 1
ATOM 4851 C C . GLY A 1 635 ? 74.403 1.851 -1.729 1.00 69.19 635 GLY A C 1
ATOM 4852 O O . GLY A 1 635 ? 74.023 1.971 -2.889 1.00 69.19 635 GLY A O 1
ATOM 4853 N N . GLN A 1 636 ? 74.049 0.810 -0.957 1.00 70.56 636 GLN A N 1
ATOM 4854 C CA . GLN A 1 636 ? 73.134 -0.265 -1.373 1.00 70.56 636 GLN A CA 1
ATOM 4855 C C . GLN A 1 636 ? 71.919 -0.396 -0.440 1.00 70.56 636 GLN A C 1
ATOM 4857 O O . GLN A 1 636 ? 72.048 -0.311 0.779 1.00 70.56 636 GLN A O 1
ATOM 4862 N N . TRP A 1 637 ? 70.738 -0.687 -0.985 1.00 76.69 637 TRP A N 1
ATOM 4863 C CA . TRP A 1 637 ? 69.507 -0.902 -0.209 1.00 76.69 637 TRP A CA 1
ATOM 4864 C C . TRP A 1 637 ? 69.499 -2.219 0.590 1.00 76.69 637 TRP A C 1
ATOM 4866 O O . TRP A 1 637 ? 69.809 -3.278 0.049 1.00 76.69 637 TRP A O 1
ATOM 4876 N N . GLY A 1 638 ? 69.080 -2.171 1.860 1.00 79.94 638 GLY A N 1
ATOM 4877 C CA . GLY A 1 638 ? 68.836 -3.349 2.707 1.00 79.94 638 GLY A CA 1
ATOM 4878 C C . GLY A 1 638 ? 67.487 -4.052 2.458 1.00 79.94 638 GLY A C 1
ATOM 4879 O O . GLY A 1 638 ? 66.737 -3.704 1.545 1.00 79.94 638 GLY A O 1
ATOM 4880 N N . SER A 1 639 ? 67.159 -5.053 3.284 1.00 81.00 639 SER A N 1
ATOM 4881 C CA . SER A 1 639 ? 65.894 -5.813 3.213 1.00 81.00 639 SER A CA 1
ATOM 4882 C C . SER A 1 639 ? 64.687 -5.032 3.755 1.00 81.00 639 SER A C 1
ATOM 4884 O O . SER A 1 639 ? 64.836 -4.164 4.610 1.00 81.00 639 SER A O 1
ATOM 4886 N N . TRP A 1 640 ? 63.482 -5.373 3.282 1.00 83.12 640 TRP A N 1
ATOM 4887 C CA . TRP A 1 640 ? 62.211 -4.782 3.728 1.00 83.12 640 TRP A CA 1
ATOM 4888 C C . TRP A 1 640 ? 61.763 -5.277 5.113 1.00 83.12 640 TRP A C 1
ATOM 4890 O O . TRP A 1 640 ? 61.906 -6.460 5.421 1.00 83.12 640 TRP A O 1
ATOM 4900 N N . SER A 1 641 ? 61.165 -4.388 5.911 1.00 80.44 641 SER A N 1
ATOM 4901 C CA . SER A 1 641 ? 60.547 -4.691 7.209 1.00 80.44 641 SER A CA 1
ATOM 4902 C C . SER A 1 641 ? 59.180 -5.398 7.090 1.00 80.44 641 SER A C 1
ATOM 4904 O O . SER A 1 641 ? 58.643 -5.595 5.996 1.00 80.44 641 SER A O 1
ATOM 4906 N N . SER A 1 642 ? 58.611 -5.814 8.229 1.00 75.50 642 SER A N 1
ATOM 4907 C CA . SER A 1 642 ? 57.255 -6.379 8.332 1.00 75.50 642 SER A CA 1
ATOM 4908 C C . SER A 1 642 ? 56.163 -5.309 8.189 1.00 75.50 642 SER A C 1
ATOM 4910 O O . SER A 1 642 ? 56.350 -4.177 8.623 1.00 75.50 642 SER A O 1
ATOM 4912 N N . CYS A 1 643 ? 55.006 -5.683 7.633 1.00 71.69 643 CYS A N 1
ATOM 4913 C CA . CYS A 1 643 ? 53.895 -4.769 7.338 1.00 71.69 643 CYS A CA 1
ATOM 4914 C C . CYS A 1 643 ? 53.233 -4.193 8.610 1.00 71.69 643 CYS A C 1
ATOM 4916 O O . CYS A 1 643 ? 52.815 -4.966 9.474 1.00 71.69 643 CYS A O 1
ATOM 4918 N N . GLN A 1 644 ? 53.099 -2.865 8.711 1.00 61.06 644 GLN A N 1
ATOM 4919 C CA . GLN A 1 644 ? 52.395 -2.166 9.802 1.00 61.06 644 GLN A CA 1
ATOM 4920 C C . GLN A 1 644 ? 51.066 -1.564 9.298 1.00 61.06 644 GLN A C 1
ATOM 4922 O O . GLN A 1 644 ? 51.048 -0.940 8.238 1.00 61.06 644 GLN A O 1
ATOM 4927 N N . SER A 1 645 ? 49.953 -1.754 10.026 1.00 53.44 645 SER A N 1
ATOM 4928 C CA . SER A 1 645 ? 48.623 -1.225 9.662 1.00 53.44 645 SER A CA 1
ATOM 4929 C C . SER A 1 645 ? 48.427 0.222 10.132 1.00 53.44 645 SER A C 1
ATOM 4931 O O . SER A 1 645 ? 48.831 0.585 11.237 1.00 53.44 645 SER A O 1
ATOM 4933 N N . SER A 1 646 ? 47.803 1.058 9.295 1.00 52.34 646 SER A N 1
ATOM 4934 C CA . SER A 1 646 ? 47.736 2.515 9.489 1.00 52.34 646 SER A CA 1
ATOM 4935 C C . SER A 1 646 ? 46.315 3.095 9.422 1.00 52.34 646 SER A C 1
ATOM 4937 O O . SER A 1 646 ? 46.099 4.089 8.740 1.00 52.34 646 SER A O 1
ATOM 4939 N N . CYS A 1 647 ? 45.327 2.523 10.117 1.00 49.69 647 CYS A N 1
ATOM 4940 C CA . CYS A 1 647 ? 44.048 3.227 10.298 1.00 49.69 647 CYS A CA 1
ATOM 4941 C C . CYS A 1 647 ? 44.149 4.193 11.487 1.00 49.69 647 CYS A C 1
ATOM 4943 O O . CYS A 1 647 ? 44.204 3.766 12.641 1.00 49.69 647 CYS A O 1
ATOM 4945 N N . GLN A 1 648 ? 44.182 5.497 11.209 1.00 54.75 648 GLN A N 1
ATOM 4946 C CA . GLN A 1 648 ? 43.916 6.536 12.205 1.00 54.75 648 GLN A CA 1
ATOM 4947 C C . GLN A 1 648 ? 42.416 6.855 12.152 1.00 54.75 648 GLN A C 1
ATOM 4949 O O . GLN A 1 648 ? 41.927 7.431 11.183 1.00 54.75 648 GLN A O 1
ATOM 4954 N N . ASP A 1 649 ? 41.681 6.458 13.191 1.00 58.16 649 ASP A N 1
ATOM 4955 C CA . ASP A 1 649 ? 40.254 6.758 13.327 1.00 58.16 649 ASP A CA 1
ATOM 4956 C C . ASP A 1 649 ? 40.020 8.282 13.353 1.00 58.16 649 ASP A C 1
ATOM 4958 O O . ASP A 1 649 ? 40.349 8.943 14.344 1.00 58.16 649 ASP A O 1
ATOM 4962 N N . THR A 1 650 ? 39.416 8.845 12.304 1.00 61.38 650 THR A N 1
ATOM 4963 C CA . THR A 1 650 ? 39.032 10.265 12.264 1.00 61.38 650 THR A CA 1
ATOM 4964 C C . THR A 1 650 ? 37.527 10.384 12.513 1.00 61.38 650 THR A C 1
ATOM 4966 O O . THR A 1 650 ? 36.741 9.603 11.993 1.00 61.38 650 THR A O 1
ATOM 4969 N N . TYR A 1 651 ? 37.092 11.330 13.348 1.00 67.94 651 TYR A N 1
ATOM 4970 C CA . TYR A 1 651 ? 35.669 11.531 13.661 1.00 67.94 651 TYR A CA 1
ATOM 4971 C C . TYR A 1 651 ? 35.226 12.907 13.157 1.00 67.94 651 TYR A C 1
ATOM 4973 O O . TYR A 1 651 ? 35.844 13.908 13.516 1.00 67.94 651 TYR A O 1
ATOM 4981 N N . LEU A 1 652 ? 34.150 12.971 12.371 1.00 72.19 652 LEU A N 1
ATOM 4982 C CA . LEU A 1 652 ? 33.581 14.209 11.831 1.00 72.19 652 LEU A CA 1
ATOM 4983 C C . LEU A 1 652 ? 32.171 14.447 12.376 1.00 72.19 652 LEU A C 1
ATOM 4985 O O . LEU A 1 652 ? 31.348 13.537 12.388 1.00 72.19 652 LEU A O 1
ATOM 4989 N N . ALA A 1 653 ? 31.865 15.675 12.794 1.00 72.75 653 ALA A N 1
ATOM 4990 C CA . ALA A 1 653 ? 30.501 16.086 13.132 1.00 72.75 653 ALA A CA 1
ATOM 4991 C C . ALA A 1 653 ? 29.822 16.755 11.927 1.00 72.75 653 ALA A C 1
ATOM 4993 O O . ALA A 1 653 ? 30.471 17.491 11.187 1.00 72.75 653 ALA A O 1
ATOM 4994 N N . SER A 1 654 ? 28.511 16.555 11.760 1.00 74.50 654 SER A N 1
ATOM 4995 C CA . SER A 1 654 ? 27.696 17.185 10.710 1.00 74.50 654 SER A CA 1
ATOM 4996 C C . SER A 1 654 ? 27.686 18.713 10.809 1.00 74.50 654 SER A C 1
ATOM 4998 O O . SER A 1 654 ? 27.531 19.403 9.807 1.00 74.50 654 SER A O 1
ATOM 5000 N N . SER A 1 655 ? 27.851 19.243 12.022 1.00 76.62 655 SER A N 1
ATOM 5001 C CA . SER A 1 655 ? 28.077 20.658 12.313 1.00 76.62 655 SER A CA 1
ATOM 5002 C C . SER A 1 655 ? 28.663 20.820 13.723 1.00 76.62 655 SER A C 1
ATOM 5004 O O . SER A 1 655 ? 28.614 19.904 14.546 1.00 76.62 655 SER A O 1
ATOM 5006 N N . SER A 1 656 ? 29.212 21.996 14.036 1.00 79.38 656 SER A N 1
ATOM 5007 C CA . SER A 1 656 ? 29.665 22.342 15.397 1.00 79.38 656 SER A CA 1
ATOM 5008 C C . SER A 1 656 ? 28.522 22.795 16.319 1.00 79.38 656 SER A C 1
ATOM 5010 O O . SER A 1 656 ? 28.680 22.830 17.545 1.00 79.38 656 SER A O 1
ATOM 5012 N N . GLN A 1 657 ? 27.370 23.141 15.740 1.00 83.19 657 GLN A N 1
ATOM 5013 C CA . GLN A 1 657 ? 26.200 23.658 16.438 1.00 83.19 657 GLN A CA 1
ATOM 5014 C C . GLN A 1 657 ? 24.911 23.314 15.682 1.00 83.19 657 GLN A C 1
ATOM 5016 O O . GLN A 1 657 ? 24.865 23.383 14.454 1.00 83.19 657 GLN A O 1
ATOM 5021 N N . SER A 1 658 ? 23.856 22.976 16.422 1.00 82.12 658 SER A N 1
ATOM 5022 C CA . SER A 1 658 ? 22.516 22.726 15.887 1.00 82.12 658 SER A CA 1
ATOM 5023 C C . SER A 1 658 ? 21.469 23.327 16.814 1.00 82.12 658 SER A C 1
ATOM 5025 O O . SER A 1 658 ? 21.479 23.087 18.023 1.00 82.12 658 SER A O 1
ATOM 5027 N N . CYS A 1 659 ? 20.587 24.149 16.256 1.00 80.25 659 CYS A N 1
ATOM 5028 C CA . CYS A 1 659 ? 19.644 24.970 17.000 1.00 80.25 659 CYS A CA 1
ATOM 5029 C C . CYS A 1 659 ? 18.205 24.577 16.667 1.00 80.25 659 CYS A C 1
ATOM 5031 O O . CYS A 1 659 ? 17.885 24.333 15.509 1.00 80.25 659 CYS A O 1
ATOM 5033 N N . TYR A 1 660 ? 17.340 24.545 17.677 1.00 77.25 660 TYR A N 1
ATOM 5034 C CA . TYR A 1 660 ? 15.914 24.280 17.514 1.00 77.25 660 TYR A CA 1
ATOM 5035 C C . TYR A 1 660 ? 15.104 25.532 17.848 1.00 77.25 660 TYR A C 1
ATOM 5037 O O . TYR A 1 660 ? 15.264 26.116 18.926 1.00 77.25 660 TYR A O 1
ATOM 5045 N N . ASN A 1 661 ? 14.226 25.921 16.924 1.00 66.56 661 ASN A N 1
ATOM 5046 C CA . ASN A 1 661 ? 13.238 26.975 17.123 1.00 66.56 661 ASN A CA 1
ATOM 5047 C C . ASN A 1 661 ? 11.911 26.320 17.498 1.00 66.56 661 ASN A C 1
ATOM 5049 O O . ASN A 1 661 ? 11.428 25.459 16.770 1.00 66.56 661 ASN A O 1
ATOM 5053 N N . ASN A 1 662 ? 11.324 26.717 18.628 1.00 61.69 662 ASN A N 1
ATOM 5054 C CA . ASN A 1 662 ? 10.000 26.234 19.002 1.00 61.69 662 ASN A CA 1
ATOM 5055 C C . ASN A 1 662 ? 8.949 26.843 18.048 1.00 61.69 662 ASN A C 1
ATOM 5057 O O . ASN A 1 662 ? 8.817 28.068 18.039 1.00 61.69 662 ASN A O 1
ATOM 5061 N N . PRO A 1 663 ? 8.205 26.038 17.266 1.00 52.72 663 PRO A N 1
ATOM 5062 C CA . PRO A 1 663 ? 7.248 26.551 16.283 1.00 52.72 663 PRO A CA 1
ATOM 5063 C C . PRO A 1 663 ? 5.980 27.167 16.903 1.00 52.72 663 PRO A C 1
ATOM 5065 O O . PRO A 1 663 ? 5.207 27.808 16.197 1.00 52.72 663 PRO A O 1
ATOM 5068 N N . GLN A 1 664 ? 5.752 27.027 18.214 1.00 53.19 664 GLN A N 1
ATOM 5069 C CA . GLN A 1 664 ? 4.613 27.662 18.885 1.00 53.19 664 GLN A CA 1
ATOM 5070 C C . GLN A 1 664 ? 4.914 29.143 19.168 1.00 53.19 664 GLN A C 1
ATOM 5072 O O . GLN A 1 664 ? 5.686 29.485 20.065 1.00 53.19 664 GLN A O 1
ATOM 5077 N N . GLY A 1 665 ? 4.336 30.001 18.327 1.00 48.72 665 GLY A N 1
ATOM 5078 C CA . GLY A 1 665 ? 4.689 31.401 18.136 1.00 48.72 665 GLY A CA 1
ATOM 5079 C C . GLY A 1 665 ? 4.675 32.329 19.356 1.00 48.72 665 GLY A C 1
ATOM 5080 O O . GLY A 1 665 ? 3.907 32.180 20.297 1.00 48.72 665 GLY A O 1
ATOM 5081 N N . SER A 1 666 ? 5.518 33.355 19.201 1.00 48.19 666 SER A N 1
ATOM 5082 C CA . SER A 1 666 ? 5.631 34.651 19.889 1.00 48.19 666 SER A CA 1
ATOM 5083 C C . SER A 1 666 ? 6.841 34.781 20.828 1.00 48.19 666 SER A C 1
ATOM 5085 O O . SER A 1 666 ? 6.718 34.836 22.049 1.00 48.19 666 SER A O 1
ATOM 5087 N N . GLY A 1 667 ? 8.036 34.858 20.226 1.00 57.19 667 GLY A N 1
ATOM 5088 C CA . GLY A 1 667 ? 9.234 35.441 20.848 1.00 57.19 667 GLY A CA 1
ATOM 5089 C C . GLY A 1 667 ? 10.015 34.568 21.835 1.00 57.19 667 GLY A C 1
ATOM 5090 O O . GLY A 1 667 ? 10.636 35.115 22.743 1.00 57.19 667 GLY A O 1
ATOM 5091 N N . ASN A 1 668 ? 10.010 33.240 21.678 1.00 53.75 668 ASN A N 1
ATOM 5092 C CA . ASN A 1 668 ? 10.677 32.327 22.610 1.00 53.75 668 ASN A CA 1
ATOM 5093 C C . ASN A 1 668 ? 12.033 31.774 22.109 1.00 53.75 668 ASN A C 1
ATOM 5095 O O . ASN A 1 668 ? 12.255 31.636 20.909 1.00 53.75 668 ASN A O 1
ATOM 5099 N N . PRO A 1 669 ? 12.952 31.474 23.044 1.00 56.78 669 PRO A N 1
ATOM 5100 C CA . PRO A 1 669 ? 14.394 31.385 22.821 1.00 56.78 669 PRO A CA 1
ATOM 5101 C C . PRO A 1 669 ? 14.822 30.121 22.069 1.00 56.78 669 PRO A C 1
ATOM 5103 O O . PRO A 1 669 ? 14.452 29.008 22.444 1.00 56.78 669 PRO A O 1
ATOM 5106 N N . THR A 1 670 ? 15.680 30.297 21.066 1.00 71.12 670 THR A N 1
ATOM 5107 C CA . THR A 1 670 ? 16.340 29.209 20.340 1.00 71.12 670 THR A CA 1
ATOM 5108 C C . THR A 1 670 ? 17.314 28.476 21.262 1.00 71.12 670 THR A C 1
ATOM 5110 O O . THR A 1 670 ? 18.189 29.091 21.877 1.00 71.12 670 THR A O 1
ATOM 5113 N N . LEU A 1 671 ? 17.187 27.153 21.364 1.00 77.69 671 LEU A N 1
ATOM 5114 C CA . LEU A 1 671 ? 18.129 26.316 22.109 1.00 77.69 671 LEU A CA 1
ATOM 5115 C C . LEU A 1 671 ? 19.088 25.635 21.144 1.00 77.69 671 LEU A C 1
ATOM 5117 O O . LEU A 1 671 ? 18.665 24.973 20.198 1.00 77.69 671 LEU A O 1
ATOM 5121 N N . CYS A 1 672 ? 20.380 25.771 21.412 1.00 82.88 672 CYS A N 1
ATOM 5122 C CA . CYS A 1 672 ? 21.446 25.263 20.568 1.00 82.88 672 CYS A CA 1
ATOM 5123 C C . CYS A 1 672 ? 22.272 24.214 21.308 1.00 82.88 672 CYS A C 1
ATOM 5125 O O . CYS A 1 672 ? 22.757 24.454 22.416 1.00 82.88 672 CYS A O 1
ATOM 5127 N N . LEU A 1 673 ? 22.439 23.056 20.678 1.00 86.94 673 LEU A N 1
ATOM 5128 C CA . LEU A 1 673 ? 23.417 22.051 21.060 1.00 86.94 673 LEU A CA 1
ATOM 5129 C C . LEU A 1 673 ? 24.737 22.393 20.375 1.00 86.94 673 LEU A C 1
ATOM 5131 O O . LEU A 1 673 ? 24.776 22.507 19.153 1.00 86.94 673 LEU A O 1
ATOM 5135 N N . ASN A 1 674 ? 25.809 22.520 21.150 1.00 87.81 674 ASN A N 1
ATOM 5136 C CA . ASN A 1 674 ? 27.158 22.706 20.629 1.00 87.81 674 ASN A CA 1
ATOM 5137 C C . ASN A 1 674 ? 27.992 21.480 20.977 1.00 87.81 674 ASN A C 1
ATOM 5139 O O . ASN A 1 674 ? 27.979 21.038 22.129 1.00 87.81 674 ASN A O 1
ATOM 5143 N N . VAL A 1 675 ? 28.765 20.986 20.014 1.00 86.94 675 VAL A N 1
ATOM 5144 C CA . VAL A 1 675 ? 29.720 19.891 20.220 1.00 86.94 675 VAL A CA 1
ATOM 5145 C C . VAL A 1 675 ? 31.116 20.317 19.792 1.00 86.94 675 VAL A C 1
ATOM 5147 O O . VAL A 1 675 ? 31.293 21.148 18.904 1.00 86.94 675 VAL A O 1
ATOM 5150 N N . GLN A 1 676 ? 32.123 19.756 20.449 1.00 89.38 676 GLN A N 1
ATOM 5151 C CA . GLN A 1 676 ? 33.520 19.964 20.103 1.00 89.38 676 GLN A CA 1
ATOM 5152 C C . GLN A 1 676 ? 34.302 18.680 20.375 1.00 89.38 676 GLN A C 1
ATOM 5154 O O . GLN A 1 676 ? 34.164 18.078 21.442 1.00 89.38 676 GLN A O 1
ATOM 5159 N N . GLN A 1 677 ? 35.146 18.279 19.429 1.00 87.88 677 GLN A N 1
ATOM 5160 C CA . GLN A 1 677 ? 36.061 17.162 19.624 1.00 87.88 677 GLN A CA 1
ATOM 5161 C C . GLN A 1 677 ? 37.194 17.572 20.576 1.00 87.88 677 GLN A C 1
ATOM 5163 O O . GLN A 1 677 ? 37.751 18.664 20.448 1.00 87.88 677 GLN A O 1
ATOM 5168 N N . ASN A 1 678 ? 37.527 16.709 21.538 1.00 84.38 678 ASN A N 1
ATOM 5169 C CA . ASN A 1 678 ? 38.704 16.882 22.392 1.00 84.38 678 ASN A CA 1
ATOM 5170 C C . ASN A 1 678 ? 39.905 16.132 21.799 1.00 84.38 678 ASN A C 1
ATOM 5172 O O . ASN A 1 678 ? 40.906 16.752 21.457 1.00 84.38 678 ASN A O 1
ATOM 5176 N N . SER A 1 679 ? 39.800 14.801 21.688 1.00 79.62 679 SER A N 1
ATOM 5177 C CA . SER A 1 679 ? 40.829 13.925 21.110 1.00 79.62 679 SER A CA 1
ATOM 5178 C C . SER A 1 679 ? 40.246 12.553 20.747 1.00 79.62 679 SER A C 1
ATOM 5180 O O . SER A 1 679 ? 39.594 11.907 21.569 1.00 79.62 679 SER A O 1
ATOM 5182 N N . GLY A 1 680 ? 40.464 12.088 19.513 1.00 81.94 680 GLY A N 1
ATOM 5183 C CA . GLY A 1 680 ? 39.933 10.804 19.033 1.00 81.94 680 GLY A CA 1
ATOM 5184 C C . GLY A 1 680 ? 38.416 10.676 19.245 1.00 81.94 680 GLY A C 1
ATOM 5185 O O . GLY A 1 680 ? 37.651 11.547 18.831 1.00 81.94 680 GLY A O 1
ATOM 5186 N N . ALA A 1 681 ? 37.992 9.615 19.940 1.00 77.38 681 ALA A N 1
ATOM 5187 C CA . ALA A 1 681 ? 36.593 9.353 20.302 1.00 77.38 681 ALA A CA 1
ATOM 5188 C C . ALA A 1 681 ? 36.067 10.201 21.485 1.00 77.38 681 ALA A C 1
ATOM 5190 O O . ALA A 1 681 ? 34.902 10.069 21.865 1.00 77.38 681 ALA A O 1
ATOM 5191 N N . SER A 1 682 ? 36.901 11.054 22.093 1.00 84.38 682 SER A N 1
ATOM 5192 C CA . SER A 1 682 ? 36.523 11.942 23.198 1.00 84.38 682 SER A CA 1
ATOM 5193 C C . SER A 1 682 ? 35.969 13.261 22.673 1.00 84.38 682 SER A C 1
ATOM 5195 O O . SER A 1 682 ? 36.662 14.024 21.991 1.00 84.38 682 SER A O 1
ATOM 5197 N N . TRP A 1 683 ? 34.732 13.557 23.050 1.00 86.44 683 TRP A N 1
ATOM 5198 C CA . TRP A 1 683 ? 34.005 14.758 22.664 1.00 86.44 683 TRP A CA 1
ATOM 5199 C C . TRP A 1 683 ? 33.486 15.478 23.899 1.00 86.44 683 TRP A C 1
ATOM 5201 O O . TRP A 1 683 ? 33.382 14.911 24.986 1.00 86.44 683 TRP A O 1
ATOM 5211 N N . LYS A 1 684 ? 33.149 16.752 23.737 1.00 88.31 684 LYS A N 1
ATOM 5212 C CA . LYS A 1 684 ? 32.409 17.520 24.731 1.00 88.31 684 LYS A CA 1
ATOM 5213 C C . LYS A 1 684 ? 31.217 18.206 24.091 1.00 88.31 684 LYS A C 1
ATOM 5215 O O . LYS A 1 684 ? 31.258 18.565 22.917 1.00 88.31 684 LYS A O 1
ATOM 5220 N N . TYR A 1 685 ? 30.171 18.405 24.878 1.00 87.62 685 TYR A N 1
ATOM 5221 C CA . TYR A 1 685 ? 28.969 19.118 24.464 1.00 87.62 685 TYR A CA 1
ATOM 5222 C C . TYR A 1 685 ? 28.548 20.152 25.508 1.00 87.62 685 TYR A C 1
ATOM 5224 O O . TYR A 1 685 ? 28.916 20.055 26.684 1.00 87.62 685 TYR A O 1
ATOM 5232 N N . ARG A 1 686 ? 27.779 21.149 25.076 1.00 87.31 686 ARG A N 1
ATOM 5233 C CA . ARG A 1 686 ? 27.061 22.083 25.951 1.00 87.31 686 ARG A CA 1
ATOM 5234 C C . ARG A 1 686 ? 25.767 22.536 25.289 1.00 87.31 686 ARG A C 1
ATOM 5236 O O . ARG A 1 686 ? 25.659 22.508 24.064 1.00 87.31 686 ARG A O 1
ATOM 5243 N N . ILE A 1 687 ? 24.818 22.989 26.096 1.00 85.31 687 ILE A N 1
ATOM 5244 C CA . ILE A 1 687 ? 23.540 23.517 25.621 1.00 85.31 687 ILE A CA 1
ATOM 5245 C C . ILE A 1 687 ? 23.511 25.015 25.893 1.00 85.31 687 ILE A C 1
ATOM 5247 O O . ILE A 1 687 ? 23.771 25.446 27.016 1.00 85.31 687 ILE A O 1
ATOM 5251 N N . CYS A 1 688 ? 23.201 25.799 24.870 1.00 84.25 688 CYS A N 1
ATOM 5252 C CA . CYS A 1 688 ? 23.131 27.250 24.929 1.00 84.25 688 CYS A CA 1
ATOM 5253 C C . CYS A 1 688 ? 21.721 27.740 24.605 1.00 84.25 688 CYS A C 1
ATOM 5255 O O . CYS A 1 688 ? 21.044 27.189 23.741 1.00 84.25 688 CYS A O 1
ATOM 5257 N N . LYS A 1 689 ? 21.299 28.808 25.273 1.00 81.94 689 LYS A N 1
ATOM 5258 C CA . LYS A 1 689 ? 20.041 29.505 25.025 1.00 81.94 689 LYS A CA 1
ATOM 5259 C C . LYS A 1 689 ? 20.337 30.826 24.320 1.00 81.94 689 LYS A C 1
ATOM 5261 O O . LYS A 1 689 ? 21.063 31.665 24.851 1.00 81.94 689 LYS A O 1
ATOM 5266 N N . GLN A 1 690 ? 19.799 31.019 23.122 1.00 75.25 690 GLN A N 1
ATOM 5267 C CA . GLN A 1 690 ? 19.888 32.296 22.420 1.00 75.25 690 GLN A CA 1
ATOM 5268 C C . GLN A 1 690 ? 18.797 33.239 22.932 1.00 75.25 690 GLN A C 1
ATOM 5270 O O . GLN A 1 690 ? 17.653 32.836 23.135 1.00 75.25 690 GLN A O 1
ATOM 5275 N N . GLY A 1 691 ? 19.165 34.498 23.170 1.00 72.50 691 GLY A N 1
ATOM 5276 C CA . GLY A 1 691 ? 18.238 35.524 23.655 1.00 72.50 691 GLY A CA 1
ATOM 5277 C C . GLY A 1 691 ? 18.097 35.627 25.179 1.00 72.50 691 GLY A C 1
ATOM 5278 O O . GLY A 1 691 ? 17.219 36.344 25.645 1.00 72.50 691 GLY A O 1
ATOM 5279 N N . GLY A 1 692 ? 18.939 34.954 25.977 1.00 72.12 692 GLY A N 1
ATOM 5280 C CA . GLY A 1 692 ? 19.021 35.193 27.425 1.00 72.12 692 GLY A CA 1
ATOM 5281 C C . GLY A 1 692 ? 19.436 33.977 28.251 1.00 72.12 692 GLY A C 1
ATOM 5282 O O . GLY A 1 692 ? 19.777 32.926 27.718 1.00 72.12 692 GLY A O 1
ATOM 5283 N N . ALA A 1 693 ? 19.381 34.119 29.575 1.00 71.75 693 ALA A N 1
ATOM 5284 C CA . ALA A 1 693 ? 19.710 33.052 30.515 1.00 71.75 693 ALA A CA 1
ATOM 5285 C C . ALA A 1 693 ? 18.558 32.055 30.731 1.00 71.75 693 ALA A C 1
ATOM 5287 O O . ALA A 1 693 ? 17.377 32.373 30.527 1.00 71.75 693 ALA A O 1
ATOM 5288 N N . PHE A 1 694 ? 18.878 30.839 31.181 1.00 67.75 694 PHE A N 1
ATOM 5289 C CA . PHE A 1 694 ? 17.869 29.906 31.687 1.00 67.75 694 PHE A CA 1
ATOM 5290 C C . PHE A 1 694 ? 17.185 30.493 32.929 1.00 67.75 694 PHE A C 1
ATOM 5292 O O . PHE A 1 694 ? 17.847 30.908 33.879 1.00 67.75 694 PHE A O 1
ATOM 5299 N N . SER A 1 695 ? 15.853 30.547 32.910 1.00 64.75 695 SER A N 1
ATOM 5300 C CA . SER A 1 695 ? 15.039 31.150 33.972 1.00 64.75 695 SER A CA 1
ATOM 5301 C C . SER A 1 695 ? 14.758 30.202 35.134 1.00 64.75 695 SER A C 1
ATOM 5303 O O . SER A 1 695 ? 14.436 30.674 36.215 1.00 64.75 695 SER A O 1
ATOM 5305 N N . ASN A 1 696 ? 14.909 28.889 34.930 1.00 66.88 696 ASN A N 1
ATOM 5306 C CA . ASN A 1 696 ? 14.716 27.852 35.945 1.00 66.88 696 ASN A CA 1
ATOM 5307 C C . ASN A 1 696 ? 15.829 26.795 35.868 1.00 66.88 696 ASN A C 1
ATOM 5309 O O . ASN A 1 696 ? 16.452 26.642 34.815 1.00 66.88 696 ASN A O 1
ATOM 5313 N N . SER A 1 697 ? 16.046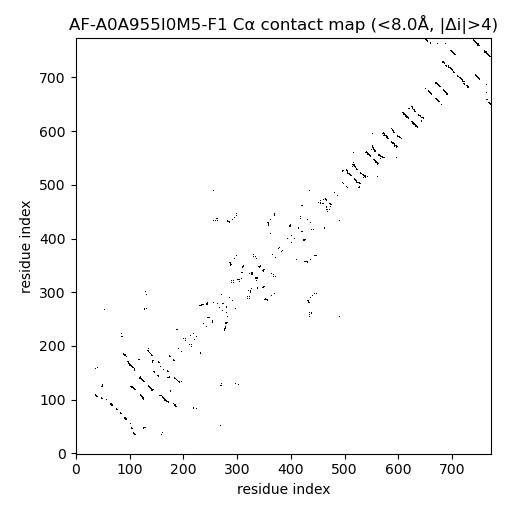 26.046 36.955 1.00 66.81 697 SER A N 1
ATOM 5314 C CA . SER A 1 697 ? 16.929 24.876 36.935 1.00 66.81 697 SER A CA 1
ATOM 5315 C C . SER A 1 697 ? 16.386 23.848 35.960 1.00 66.81 697 SER A C 1
ATOM 5317 O O . SER A 1 697 ? 15.229 23.454 36.061 1.00 66.81 697 SER A O 1
ATOM 5319 N N . PHE A 1 698 ? 17.204 23.392 35.030 1.00 67.00 698 PHE A N 1
ATOM 5320 C CA . PHE A 1 698 ? 16.791 22.425 34.027 1.00 67.00 698 PHE A CA 1
ATOM 5321 C C . PHE A 1 698 ? 17.672 21.197 34.108 1.00 67.00 698 PHE A C 1
ATOM 5323 O O . PHE A 1 698 ? 18.792 21.250 34.618 1.00 67.00 698 PHE A O 1
ATOM 5330 N N . SER A 1 699 ? 17.140 20.099 33.593 1.00 68.12 699 SER A N 1
ATOM 5331 C CA . SER A 1 699 ? 17.920 18.898 33.386 1.00 68.12 699 SER A CA 1
ATOM 5332 C C . SER A 1 699 ? 17.996 18.550 31.919 1.00 68.12 699 SER A C 1
ATOM 5334 O O . SER A 1 699 ? 17.036 18.792 31.191 1.00 68.12 699 SER A O 1
ATOM 5336 N N . HIS A 1 700 ? 19.119 17.994 31.475 1.00 68.31 700 HIS A N 1
ATOM 5337 C CA . HIS A 1 700 ? 19.234 17.505 30.109 1.00 68.31 700 HIS A CA 1
ATOM 5338 C C . HIS A 1 700 ? 19.693 16.060 30.010 1.00 68.31 700 HIS A C 1
ATOM 5340 O O . HIS A 1 700 ? 20.366 15.545 30.900 1.00 68.31 700 HIS A O 1
ATOM 5346 N N . GLN A 1 701 ? 19.298 15.414 28.916 1.00 69.31 701 GLN A N 1
ATOM 5347 C CA . GLN A 1 701 ? 19.683 14.048 28.560 1.00 69.31 701 GLN A CA 1
ATOM 5348 C C . GLN A 1 701 ? 20.199 14.039 27.128 1.00 69.31 701 GLN A C 1
ATOM 5350 O O . GLN A 1 701 ? 19.593 14.693 26.284 1.00 69.31 701 GLN A O 1
ATOM 5355 N N . LEU A 1 702 ? 21.268 13.291 26.850 1.00 66.56 702 LEU A N 1
ATOM 5356 C CA . LEU A 1 702 ? 21.666 12.967 25.480 1.00 66.56 702 LEU A CA 1
ATOM 5357 C C . LEU A 1 702 ? 21.108 11.600 25.094 1.00 66.56 702 LEU A C 1
ATOM 5359 O O . LEU A 1 702 ? 21.095 10.698 25.933 1.00 66.56 702 LEU A O 1
ATOM 5363 N N . LYS A 1 703 ? 20.676 11.457 23.842 1.00 68.69 703 LYS A N 1
ATOM 5364 C CA . LYS A 1 703 ? 20.291 10.173 23.244 1.00 68.69 703 LYS A CA 1
ATOM 5365 C C . LYS A 1 703 ? 20.923 10.014 21.869 1.00 68.69 703 LYS A C 1
ATOM 5367 O O . LYS A 1 703 ? 21.204 11.024 21.224 1.00 68.69 703 LYS A O 1
ATOM 5372 N N . ASP A 1 704 ? 21.084 8.758 21.470 1.00 67.25 704 ASP A N 1
ATOM 5373 C CA . ASP A 1 704 ? 21.410 8.341 20.109 1.00 67.25 704 ASP A CA 1
ATOM 5374 C C . ASP A 1 704 ? 20.125 7.936 19.354 1.00 67.25 704 ASP A C 1
ATOM 5376 O O . ASP A 1 704 ? 19.146 7.503 19.973 1.00 67.25 704 ASP A O 1
ATOM 5380 N N . ASP A 1 705 ? 20.113 8.096 18.031 1.00 59.31 705 ASP A N 1
ATOM 5381 C CA . ASP A 1 705 ? 18.974 7.813 17.147 1.00 59.31 705 ASP A CA 1
ATOM 5382 C C . ASP A 1 705 ? 18.671 6.308 17.050 1.00 59.31 705 ASP A C 1
ATOM 5384 O O . ASP A 1 705 ? 17.513 5.917 16.896 1.00 59.31 705 ASP A O 1
ATOM 5388 N N . ASN A 1 706 ? 19.690 5.461 17.222 1.00 54.62 706 ASN A N 1
ATOM 5389 C CA . ASN A 1 706 ? 19.571 4.005 17.089 1.00 54.62 706 ASN A CA 1
ATOM 5390 C C . ASN A 1 706 ? 19.541 3.260 18.438 1.00 54.62 706 ASN A C 1
ATOM 5392 O O . ASN A 1 706 ? 19.289 2.053 18.479 1.00 54.62 706 ASN A O 1
ATOM 5396 N N . HIS A 1 707 ? 19.766 3.958 19.560 1.00 58.66 707 HIS A N 1
ATOM 5397 C CA . HIS A 1 707 ? 19.648 3.394 20.905 1.00 58.66 707 HIS A CA 1
ATOM 5398 C C . HIS A 1 707 ? 19.415 4.486 21.962 1.00 58.66 707 HIS A C 1
ATOM 5400 O O . HIS A 1 707 ? 20.116 5.495 22.011 1.00 58.66 707 HIS A O 1
ATOM 5406 N N . THR A 1 708 ? 18.481 4.274 22.898 1.00 53.75 708 THR A N 1
ATOM 5407 C CA . THR A 1 708 ? 18.318 5.189 24.046 1.00 53.75 708 THR A CA 1
ATOM 5408 C C . THR A 1 708 ? 19.391 4.903 25.101 1.00 53.75 708 THR A C 1
ATOM 5410 O O . THR A 1 708 ? 19.112 4.344 26.160 1.00 53.75 708 THR A O 1
ATOM 5413 N N . VAL A 1 709 ? 20.639 5.281 24.824 1.00 56.94 709 VAL A N 1
ATOM 5414 C CA . VAL A 1 709 ? 21.670 5.381 25.864 1.00 56.94 709 VAL A CA 1
ATOM 5415 C C . VAL A 1 709 ? 21.451 6.708 26.579 1.00 56.94 709 VAL A C 1
ATOM 5417 O O . VAL A 1 709 ? 21.793 7.769 26.067 1.00 56.94 709 VAL A O 1
ATOM 5420 N N . ASN A 1 710 ? 20.814 6.658 27.750 1.00 60.22 710 ASN A N 1
ATOM 5421 C CA . ASN A 1 710 ? 20.594 7.851 28.561 1.00 60.22 710 ASN A CA 1
ATOM 5422 C C . ASN A 1 710 ? 21.914 8.268 29.210 1.00 60.22 710 ASN A C 1
ATOM 5424 O O . ASN A 1 710 ? 22.335 7.683 30.209 1.00 60.22 710 ASN A O 1
ATOM 5428 N N . TYR A 1 711 ? 22.551 9.305 28.675 1.00 61.09 711 TYR A N 1
ATOM 5429 C CA . TYR A 1 711 ? 23.639 9.963 29.392 1.00 61.09 711 TYR A CA 1
ATOM 5430 C C . TYR A 1 711 ? 23.079 10.749 30.588 1.00 61.09 711 TYR A C 1
ATOM 5432 O O . TYR A 1 711 ? 21.922 11.179 30.588 1.00 61.09 711 TYR A O 1
ATOM 5440 N N . SER A 1 712 ? 23.904 10.897 31.626 1.00 61.03 712 SER A N 1
ATOM 5441 C CA . SER A 1 712 ? 23.560 11.446 32.942 1.00 61.03 712 SER A CA 1
ATOM 5442 C C . SER A 1 712 ? 22.698 12.711 32.885 1.00 61.03 712 SER A C 1
ATOM 5444 O O . SER A 1 712 ? 22.934 13.614 32.090 1.00 61.03 712 SER A O 1
ATOM 5446 N N . THR A 1 713 ? 21.718 12.783 33.785 1.00 63.19 713 THR A N 1
ATOM 5447 C CA . THR A 1 713 ? 20.883 13.969 34.011 1.00 63.19 713 THR A CA 1
ATOM 5448 C C . THR A 1 713 ? 21.687 14.997 34.808 1.00 63.19 713 THR A C 1
ATOM 5450 O O . THR A 1 713 ? 22.121 14.697 35.919 1.00 63.19 713 THR A O 1
ATOM 5453 N N . TYR A 1 714 ? 21.896 16.196 34.264 1.00 66.94 714 TYR A N 1
ATOM 5454 C CA . TYR A 1 714 ? 22.628 17.268 34.954 1.00 66.94 714 TYR A CA 1
ATOM 5455 C C . TYR A 1 714 ? 21.695 18.408 35.318 1.00 66.94 714 TYR A C 1
ATOM 5457 O O . TYR A 1 714 ? 21.000 18.907 34.447 1.00 66.94 714 TYR A O 1
ATOM 5465 N N . ASN A 1 715 ? 21.713 18.833 36.580 1.00 70.12 715 ASN A N 1
ATOM 5466 C CA . ASN A 1 715 ? 20.988 20.018 37.023 1.00 70.12 715 ASN A CA 1
ATOM 5467 C C . ASN A 1 715 ? 21.906 21.233 36.902 1.00 70.12 715 ASN A C 1
ATOM 5469 O O . ASN A 1 715 ? 22.968 21.264 37.522 1.00 70.12 715 ASN A O 1
ATOM 5473 N N . GLU A 1 716 ? 21.493 22.224 36.123 1.00 72.25 716 GLU A N 1
ATOM 5474 C CA . GLU A 1 716 ? 22.228 23.481 35.958 1.00 72.25 716 GLU A CA 1
ATOM 5475 C C . GLU A 1 716 ? 21.465 24.623 36.646 1.00 72.25 716 GLU A C 1
ATOM 5477 O O . GLU A 1 716 ? 20.242 24.565 36.808 1.00 72.25 716 GLU A O 1
ATOM 5482 N N . SER A 1 717 ? 22.189 25.644 37.109 1.00 69.25 717 SER A N 1
ATOM 5483 C CA . SER A 1 717 ? 21.610 26.774 37.839 1.00 69.25 717 SER A CA 1
ATOM 5484 C C . SER A 1 717 ? 20.941 27.791 36.910 1.00 69.25 717 SER A C 1
ATOM 5486 O O . SER A 1 717 ? 21.325 27.987 35.756 1.00 69.25 717 SER A O 1
ATOM 5488 N N . THR A 1 718 ? 19.940 28.489 37.440 1.00 68.19 718 THR A N 1
ATOM 5489 C CA . THR A 1 718 ? 19.335 29.671 36.815 1.00 68.19 718 THR A CA 1
ATOM 5490 C C . THR A 1 718 ? 20.364 30.764 36.539 1.00 68.19 718 THR A C 1
ATOM 5492 O O . THR A 1 718 ? 21.253 30.991 37.357 1.00 68.19 718 THR A O 1
ATOM 5495 N N . GLY A 1 719 ? 20.216 31.487 35.426 1.00 67.25 719 GLY A N 1
ATOM 5496 C CA . GLY A 1 719 ? 21.048 32.656 35.111 1.00 67.25 719 GLY A CA 1
ATOM 5497 C C . GLY A 1 719 ? 22.205 32.412 34.134 1.00 67.25 719 GLY A C 1
ATOM 5498 O O . GLY A 1 719 ? 22.846 33.375 33.724 1.00 67.25 719 GLY A O 1
ATOM 5499 N N . VAL A 1 720 ? 22.454 31.173 33.698 1.00 68.50 720 VAL A N 1
ATOM 5500 C CA . VAL A 1 720 ? 23.504 30.875 32.705 1.00 68.50 720 VAL A CA 1
ATOM 5501 C C . VAL A 1 720 ? 22.973 30.929 31.269 1.00 68.50 720 VAL A C 1
ATOM 5503 O O . VAL A 1 720 ? 21.834 30.547 31.006 1.00 68.50 720 VAL A O 1
ATOM 5506 N N . THR A 1 721 ? 23.795 31.397 30.326 1.00 80.88 721 THR A N 1
ATOM 5507 C CA . THR A 1 721 ? 23.472 31.410 28.880 1.00 80.88 721 THR A CA 1
ATOM 5508 C C . THR A 1 721 ? 23.817 30.079 28.209 1.00 80.88 721 THR A C 1
ATOM 5510 O O . THR A 1 721 ? 23.151 29.659 27.267 1.00 80.88 721 THR A O 1
ATOM 5513 N N . CYS A 1 722 ? 24.844 29.391 28.709 1.00 82.94 722 CYS A N 1
ATOM 5514 C CA . CYS A 1 722 ? 25.255 28.065 28.263 1.00 82.94 722 CYS A CA 1
ATOM 5515 C C . CYS A 1 722 ? 25.597 27.194 29.470 1.00 82.94 722 CYS A C 1
ATOM 5517 O O . CYS A 1 722 ? 26.143 27.694 30.454 1.00 82.94 722 CYS A O 1
ATOM 5519 N N . THR A 1 723 ? 25.346 25.890 29.372 1.00 83.94 723 THR A N 1
ATOM 5520 C CA . THR A 1 723 ? 25.863 24.923 30.346 1.00 83.94 723 THR A CA 1
ATOM 5521 C C . THR A 1 723 ? 27.386 24.858 30.294 1.00 83.94 723 THR A C 1
ATOM 5523 O O . THR A 1 723 ? 28.018 25.199 29.285 1.00 83.94 723 THR A O 1
ATOM 5526 N N . ASN A 1 724 ? 27.985 24.332 31.360 1.00 85.19 724 ASN A N 1
ATOM 5527 C CA . ASN A 1 724 ? 29.378 23.909 31.311 1.00 85.19 724 ASN A CA 1
ATOM 5528 C C . ASN A 1 724 ? 29.567 22.812 30.253 1.00 85.19 724 ASN A C 1
ATOM 5530 O O . ASN A 1 724 ? 28.660 22.012 30.003 1.00 85.19 724 ASN A O 1
ATOM 5534 N N . TRP A 1 725 ? 30.755 22.759 29.649 1.00 86.44 725 TRP A N 1
ATOM 5535 C CA . TRP A 1 725 ? 31.119 21.661 28.758 1.00 86.44 725 TRP A CA 1
ATOM 5536 C C . TRP A 1 725 ? 31.133 20.340 29.532 1.00 86.44 725 TRP A C 1
ATOM 5538 O O . TRP A 1 725 ? 31.723 20.247 30.610 1.00 86.44 725 TRP A O 1
ATOM 5548 N N . LYS A 1 726 ? 30.501 19.312 28.968 1.00 84.25 726 LYS A N 1
ATOM 5549 C CA . LYS A 1 726 ? 30.485 17.952 29.512 1.00 84.25 726 LYS A CA 1
ATOM 5550 C C . LYS A 1 726 ? 31.124 17.002 28.516 1.00 84.25 726 LYS A C 1
ATOM 5552 O O . LYS A 1 726 ? 30.784 17.045 27.338 1.00 84.25 726 LYS A O 1
ATOM 5557 N N . SER A 1 727 ? 32.035 16.161 28.991 1.00 85.38 727 SER A N 1
ATOM 5558 C CA . SER A 1 727 ? 32.728 15.186 28.150 1.00 85.38 727 SER A CA 1
ATOM 5559 C C . SER A 1 727 ? 31.921 13.898 28.001 1.00 85.38 727 SER A C 1
ATOM 5561 O O . SER A 1 727 ? 31.263 13.463 28.945 1.00 85.38 727 SER A O 1
ATOM 5563 N N . PHE A 1 728 ? 32.015 13.270 26.836 1.00 79.62 728 PHE A N 1
ATOM 5564 C CA . PHE A 1 728 ? 31.511 11.929 26.556 1.00 79.62 728 PHE A CA 1
ATOM 5565 C C . PHE A 1 728 ? 32.473 11.210 25.603 1.00 79.62 728 PHE A C 1
ATOM 5567 O O . PHE A 1 728 ? 33.264 11.849 24.904 1.00 79.62 728 PHE A O 1
ATOM 5574 N N . ASN A 1 729 ? 32.440 9.878 25.605 1.00 80.81 729 ASN A N 1
ATOM 5575 C CA . ASN A 1 729 ? 33.301 9.060 24.756 1.00 80.81 729 ASN A CA 1
ATOM 5576 C C . ASN A 1 729 ? 32.443 8.210 23.814 1.00 80.81 729 ASN A C 1
ATOM 5578 O O . ASN A 1 729 ? 31.618 7.422 24.274 1.00 80.81 729 ASN A O 1
ATOM 5582 N N . LEU A 1 730 ? 32.654 8.359 22.506 1.00 71.88 730 LEU A N 1
ATOM 5583 C CA . LEU A 1 730 ? 31.918 7.617 21.480 1.00 71.88 730 LEU A CA 1
ATOM 5584 C C . LEU A 1 730 ? 32.204 6.112 21.518 1.00 71.88 730 LEU A C 1
ATOM 5586 O O . LEU A 1 730 ? 31.339 5.334 21.144 1.00 71.88 730 LEU A O 1
ATOM 5590 N N . ASN A 1 731 ? 33.339 5.676 22.073 1.00 72.12 731 ASN A N 1
ATOM 5591 C CA . ASN A 1 731 ? 33.623 4.250 22.266 1.00 72.12 731 ASN A CA 1
ATOM 5592 C C . ASN A 1 731 ? 32.677 3.582 23.279 1.00 72.12 731 ASN A C 1
ATOM 5594 O O . ASN A 1 731 ? 32.694 2.366 23.413 1.00 72.12 731 ASN A O 1
ATOM 5598 N N . GLN A 1 732 ? 31.877 4.346 24.030 1.00 66.06 732 GLN A N 1
ATOM 5599 C CA . GLN A 1 732 ? 30.824 3.786 24.886 1.00 66.06 732 GLN A CA 1
ATOM 5600 C C . GLN A 1 732 ? 29.550 3.455 24.091 1.00 66.06 732 GLN A C 1
ATOM 5602 O O . GLN A 1 732 ? 28.708 2.707 24.580 1.00 66.06 732 GLN A O 1
ATOM 5607 N N . VAL A 1 733 ? 29.430 3.958 22.859 1.00 60.09 733 VAL A N 1
ATOM 5608 C CA . VAL A 1 733 ? 28.382 3.614 21.893 1.00 60.09 733 VAL A CA 1
ATOM 5609 C C . VAL A 1 733 ? 28.859 2.377 21.123 1.00 60.09 733 VAL A C 1
ATOM 5611 O O . VAL A 1 733 ? 29.324 2.453 19.992 1.00 60.09 733 VAL A O 1
ATOM 5614 N N . THR A 1 734 ? 28.880 1.222 21.791 1.00 47.66 734 THR A N 1
ATOM 5615 C CA . THR A 1 734 ? 29.403 -0.031 21.219 1.00 47.66 734 THR A CA 1
ATOM 5616 C C . THR A 1 734 ? 28.279 -0.851 20.607 1.00 47.66 734 THR A C 1
ATOM 5618 O O . THR A 1 734 ? 27.577 -1.591 21.287 1.00 47.66 734 THR A O 1
ATOM 5621 N N . GLY A 1 735 ? 28.124 -0.725 19.293 1.00 49.91 735 GLY A N 1
ATOM 5622 C CA . GLY A 1 735 ? 27.254 -1.584 18.505 1.00 49.91 735 GLY A CA 1
ATOM 5623 C C . GLY A 1 735 ? 27.214 -1.128 17.054 1.00 49.91 735 GLY A C 1
ATOM 5624 O O . GLY A 1 735 ? 26.531 -0.161 16.751 1.00 49.91 735 GLY A O 1
ATOM 5625 N N . TYR A 1 736 ? 27.888 -1.879 16.180 1.00 44.84 736 TYR A N 1
ATOM 5626 C CA . TYR A 1 736 ? 27.847 -1.817 14.708 1.00 44.84 736 TYR A CA 1
ATOM 5627 C C . TYR A 1 736 ? 28.869 -0.911 13.990 1.00 44.84 736 TYR A C 1
ATOM 5629 O O . TYR A 1 736 ? 29.358 0.083 14.513 1.00 44.84 736 TYR A O 1
ATOM 5637 N N . GLY A 1 737 ? 29.278 -1.398 12.809 1.00 40.84 737 GLY A N 1
ATOM 5638 C CA . GLY A 1 737 ? 30.515 -1.077 12.092 1.00 40.84 737 GLY A CA 1
ATOM 5639 C C . GLY A 1 737 ? 30.552 0.231 11.290 1.00 40.84 737 GLY A C 1
ATOM 5640 O O . GLY A 1 737 ? 29.705 1.108 11.410 1.00 40.84 737 GLY A O 1
ATOM 5641 N N . ALA A 1 738 ? 31.601 0.336 10.472 1.00 38.91 738 ALA A N 1
ATOM 5642 C CA . ALA A 1 738 ? 32.334 1.552 10.109 1.00 38.91 738 ALA A CA 1
ATOM 5643 C C . ALA A 1 738 ? 31.636 2.646 9.265 1.00 38.91 738 ALA A C 1
ATOM 5645 O O . ALA A 1 738 ? 32.352 3.474 8.717 1.00 38.91 738 ALA A O 1
ATOM 5646 N N . MET A 1 739 ? 30.304 2.710 9.135 1.00 44.94 739 MET A N 1
ATOM 5647 C CA . MET A 1 739 ? 29.680 3.708 8.236 1.00 44.94 739 MET A CA 1
ATOM 5648 C C . MET A 1 739 ? 28.396 4.399 8.718 1.00 44.94 739 MET A C 1
ATOM 5650 O O . MET A 1 739 ? 27.956 5.341 8.063 1.00 44.94 739 MET A O 1
ATOM 5654 N N . ASN A 1 740 ? 27.813 4.038 9.864 1.00 49.78 740 ASN A N 1
ATOM 5655 C CA . ASN A 1 740 ? 26.540 4.635 10.288 1.00 49.78 740 ASN A CA 1
ATOM 5656 C C . ASN A 1 740 ? 26.760 5.611 11.451 1.00 49.78 740 ASN A C 1
ATOM 5658 O O . ASN A 1 740 ? 27.088 5.203 12.561 1.00 49.78 740 ASN A O 1
ATOM 5662 N N . GLY A 1 741 ? 26.638 6.915 11.179 1.00 56.81 741 GLY A N 1
ATOM 5663 C CA . GLY A 1 741 ? 26.859 7.980 12.163 1.00 56.81 741 GLY A CA 1
ATOM 5664 C C . GLY A 1 741 ? 25.934 7.881 13.383 1.00 56.81 741 GLY A C 1
ATOM 5665 O O . GLY A 1 741 ? 24.767 7.520 13.251 1.00 56.81 741 GLY A O 1
ATOM 5666 N N . ALA A 1 742 ? 26.451 8.236 14.562 1.00 58.25 742 ALA A N 1
ATOM 5667 C CA . ALA A 1 742 ? 25.663 8.341 15.791 1.00 58.25 742 ALA A CA 1
ATOM 5668 C C . ALA A 1 742 ? 25.030 9.740 15.874 1.00 58.25 742 ALA A C 1
ATOM 5670 O O . ALA A 1 742 ? 25.733 10.753 15.769 1.00 58.25 742 ALA A O 1
ATOM 5671 N N . GLY A 1 743 ? 23.709 9.809 16.039 1.00 63.16 743 GLY A N 1
ATOM 5672 C CA . GLY A 1 743 ? 22.950 11.061 16.076 1.00 63.16 743 GLY A CA 1
ATOM 5673 C C . GLY A 1 743 ? 22.755 11.542 17.508 1.00 63.16 743 GLY A C 1
ATOM 5674 O O . GLY A 1 743 ? 21.969 10.966 18.243 1.00 63.16 743 GLY A O 1
ATOM 5675 N N . LEU A 1 744 ? 23.430 12.610 17.936 1.00 67.56 744 LEU A N 1
ATOM 5676 C CA . LEU A 1 744 ? 23.266 13.162 19.284 1.00 67.56 744 LEU A CA 1
ATOM 5677 C C . LEU A 1 744 ? 22.077 14.123 19.344 1.00 67.56 744 LEU A C 1
ATOM 5679 O O . LEU A 1 744 ? 22.061 15.153 18.665 1.00 67.56 744 LEU A O 1
ATOM 5683 N N . ARG A 1 745 ? 21.121 13.840 20.235 1.00 70.06 745 ARG A N 1
ATOM 5684 C CA . ARG A 1 745 ? 20.020 14.756 20.590 1.00 70.06 745 ARG A CA 1
ATOM 5685 C C . ARG A 1 745 ? 20.048 15.093 22.069 1.00 70.06 745 ARG A C 1
ATOM 5687 O O . ARG A 1 745 ? 20.106 14.172 22.882 1.00 70.06 745 ARG A O 1
ATOM 5694 N N . ALA A 1 746 ? 19.935 16.376 22.426 1.00 68.38 746 ALA A N 1
ATOM 5695 C CA . ALA A 1 746 ? 19.738 16.782 23.813 1.00 68.38 746 ALA A CA 1
ATOM 5696 C C . ALA A 1 746 ? 18.267 17.124 24.108 1.00 68.38 746 ALA A C 1
ATOM 5698 O O . ALA A 1 746 ? 17.583 17.801 23.341 1.00 68.38 746 ALA A O 1
ATOM 5699 N N . TYR A 1 747 ? 17.780 16.651 25.250 1.00 67.62 747 TYR A N 1
ATOM 5700 C CA . TYR A 1 747 ? 16.413 16.865 25.719 1.00 67.62 747 TYR A CA 1
ATOM 5701 C C . TYR A 1 747 ? 16.462 17.728 26.960 1.00 67.62 747 TYR A C 1
ATOM 5703 O O . TYR A 1 747 ? 17.031 17.274 27.946 1.00 67.62 747 TYR A O 1
ATOM 5711 N N . ILE A 1 748 ? 15.861 18.919 26.954 1.00 66.12 748 ILE A N 1
ATOM 5712 C CA . ILE A 1 748 ? 15.744 19.729 28.170 1.00 66.12 748 ILE A CA 1
ATOM 5713 C C . ILE A 1 748 ? 14.426 19.404 28.863 1.00 66.12 748 ILE A C 1
ATOM 5715 O O . ILE A 1 748 ? 13.340 19.626 28.327 1.00 66.12 748 ILE A O 1
ATOM 5719 N N . LYS A 1 749 ? 14.527 18.922 30.096 1.00 64.12 749 LYS A N 1
ATOM 5720 C CA . LYS A 1 749 ? 13.413 18.701 31.004 1.00 64.12 749 LYS A CA 1
ATOM 5721 C C . LYS A 1 749 ? 13.393 19.835 32.030 1.00 64.12 749 LYS A C 1
ATOM 5723 O O . LYS A 1 749 ? 14.268 19.931 32.894 1.00 64.12 749 LYS A O 1
ATOM 5728 N N . SER A 1 750 ? 12.395 20.705 31.883 1.00 58.25 750 SER A N 1
ATOM 5729 C CA . SER A 1 750 ? 12.050 21.779 32.825 1.00 58.25 750 SER A CA 1
ATOM 5730 C C . SER A 1 750 ? 11.793 21.214 34.239 1.00 58.25 750 SER A C 1
ATOM 5732 O O . SER A 1 750 ? 11.432 20.035 34.349 1.00 58.25 750 SER A O 1
ATOM 5734 N N . PRO A 1 751 ? 11.971 21.992 35.327 1.00 60.03 751 PRO A N 1
ATOM 5735 C CA . PRO A 1 751 ? 11.774 21.471 36.672 1.00 60.03 751 PRO A CA 1
ATOM 5736 C C . PRO A 1 751 ? 10.317 21.062 36.913 1.00 60.03 751 PRO A C 1
ATOM 5738 O O . PRO A 1 751 ? 9.392 21.472 36.210 1.00 60.03 751 PRO A O 1
ATOM 5741 N N . THR A 1 752 ? 10.124 20.234 37.938 1.00 55.41 752 THR A N 1
ATOM 5742 C CA . THR A 1 752 ? 8.877 19.526 38.280 1.00 55.41 752 THR A CA 1
ATOM 5743 C C . THR A 1 752 ? 7.644 20.413 38.480 1.00 55.41 752 THR A C 1
ATOM 5745 O O . THR A 1 752 ? 6.531 19.894 38.459 1.00 55.41 752 THR A O 1
ATOM 5748 N N . SER A 1 753 ? 7.801 21.731 38.625 1.00 56.34 753 SER A N 1
ATOM 5749 C CA . SER A 1 753 ? 6.693 22.691 38.685 1.00 56.34 753 SER A CA 1
ATOM 5750 C C . SER A 1 753 ? 6.052 23.000 37.320 1.00 56.34 753 SER A C 1
ATOM 5752 O O . SER A 1 753 ? 4.974 23.591 37.280 1.00 56.34 753 SER A O 1
ATOM 5754 N N . CYS A 1 754 ? 6.656 22.582 36.202 1.00 54.56 754 CYS A N 1
ATOM 5755 C CA . CYS A 1 754 ? 6.119 22.773 34.852 1.00 54.56 754 CYS A CA 1
ATOM 5756 C C . CYS A 1 754 ? 5.243 21.568 34.458 1.00 54.56 754 CYS A C 1
ATOM 5758 O O . CYS A 1 754 ? 5.735 20.548 33.980 1.00 54.56 754 CYS A O 1
ATOM 5760 N N . SER A 1 755 ? 3.932 21.651 34.704 1.00 48.00 755 SER A N 1
ATOM 5761 C CA . SER A 1 755 ? 2.987 20.528 34.547 1.00 48.00 755 SER A CA 1
ATOM 5762 C C . SER A 1 755 ? 2.472 20.297 33.112 1.00 48.00 755 SER A C 1
ATOM 5764 O O . SER A 1 755 ? 1.712 19.347 32.876 1.00 48.00 755 SER A O 1
ATOM 5766 N N . GLN A 1 756 ? 2.893 21.122 32.145 1.00 54.88 756 GLN A N 1
ATOM 5767 C CA . GLN A 1 756 ? 2.486 21.043 30.737 1.00 54.88 756 GLN A CA 1
ATOM 5768 C C . GLN A 1 756 ? 3.494 20.252 29.882 1.00 54.88 756 GLN A C 1
ATOM 5770 O O . GLN A 1 756 ? 4.705 20.371 30.051 1.00 54.88 756 GLN A O 1
ATOM 5775 N N . ALA A 1 757 ? 2.995 19.477 28.910 1.00 50.16 757 ALA A N 1
ATOM 5776 C CA . ALA A 1 757 ? 3.824 18.761 27.929 1.00 50.16 757 ALA A CA 1
ATOM 5777 C C . ALA A 1 757 ? 4.692 19.708 27.069 1.00 50.16 757 ALA A C 1
ATOM 5779 O O . ALA A 1 757 ? 5.731 19.297 26.564 1.00 50.16 757 ALA A O 1
ATOM 5780 N N . ALA A 1 758 ? 4.321 20.992 26.999 1.00 50.38 758 ALA A N 1
ATOM 5781 C CA . ALA A 1 758 ? 5.068 22.064 26.340 1.00 50.38 758 ALA A CA 1
ATOM 5782 C C . ALA A 1 758 ? 6.410 22.424 27.018 1.00 50.38 758 ALA A C 1
ATOM 5784 O O . ALA A 1 758 ? 7.153 23.255 26.507 1.00 50.38 758 ALA A O 1
ATOM 5785 N N . CYS A 1 759 ? 6.746 21.818 28.164 1.00 56.28 759 CYS A N 1
ATOM 5786 C CA . CYS A 1 759 ? 7.991 22.105 28.880 1.00 56.28 759 CYS A CA 1
ATOM 5787 C C . CYS A 1 759 ? 9.159 21.162 28.524 1.00 56.28 759 CYS A C 1
ATOM 5789 O O . CYS A 1 759 ? 10.220 21.248 29.152 1.00 56.28 759 CYS A O 1
ATOM 5791 N N . GLN A 1 760 ? 8.970 20.240 27.572 1.00 57.75 760 GLN A N 1
ATOM 5792 C CA . GLN A 1 760 ? 10.062 19.474 26.971 1.00 57.75 760 GLN A CA 1
ATOM 5793 C C . GLN A 1 760 ? 10.542 20.214 25.730 1.00 57.75 760 GLN A C 1
ATOM 5795 O O . GLN A 1 760 ? 9.866 20.224 24.704 1.00 57.75 760 GLN A O 1
ATOM 5800 N N . TYR A 1 761 ? 11.706 20.845 25.835 1.00 63.81 761 TYR A N 1
ATOM 5801 C CA . TYR A 1 761 ? 12.318 21.501 24.691 1.00 63.81 761 TYR A CA 1
ATOM 5802 C C . TYR A 1 761 ? 13.316 20.545 24.049 1.00 63.81 761 TYR A C 1
ATOM 5804 O O . TYR A 1 761 ? 14.199 20.002 24.723 1.00 63.81 761 TYR A O 1
ATOM 5812 N N . TYR A 1 762 ? 13.173 20.356 22.743 1.00 63.38 762 TYR A N 1
ATOM 5813 C CA . TYR A 1 762 ? 14.178 19.689 21.932 1.00 63.38 762 TYR A CA 1
ATOM 5814 C C . TYR A 1 762 ? 15.287 20.692 21.632 1.00 63.38 762 TYR A C 1
ATOM 5816 O O . TYR A 1 762 ? 15.013 21.850 21.318 1.00 63.38 762 TYR A O 1
ATOM 5824 N N . THR A 1 763 ? 16.541 20.273 21.751 1.00 64.88 763 THR A N 1
ATOM 5825 C CA . THR A 1 763 ? 17.631 20.982 21.077 1.00 64.88 763 THR A CA 1
ATOM 5826 C C . THR A 1 763 ? 17.767 20.433 19.662 1.00 64.88 763 THR A C 1
ATOM 5828 O O . THR A 1 763 ? 17.267 19.347 19.364 1.00 64.88 763 THR A O 1
ATOM 5831 N N . GLY A 1 764 ? 18.492 21.140 18.795 1.00 68.44 764 GLY A N 1
ATOM 5832 C CA . GLY A 1 764 ? 18.889 20.571 17.509 1.00 68.44 764 GLY A CA 1
ATOM 5833 C C . GLY A 1 764 ? 19.669 19.255 17.674 1.00 68.44 764 GLY A C 1
ATOM 5834 O O . GLY A 1 764 ? 20.220 18.976 18.747 1.00 68.44 764 GLY A O 1
ATOM 5835 N N . SER A 1 765 ? 19.691 18.443 16.617 1.00 75.06 765 SER A N 1
ATOM 5836 C CA . SER A 1 765 ? 20.459 17.195 16.523 1.00 75.06 765 SER A CA 1
ATOM 5837 C C . SER A 1 765 ? 21.800 17.420 15.819 1.00 75.06 765 SER A C 1
ATOM 5839 O O . SER A 1 765 ? 21.873 18.226 14.887 1.00 75.06 765 SER A O 1
ATOM 5841 N N . ILE A 1 766 ? 22.854 16.714 16.242 1.00 77.94 766 ILE A N 1
ATOM 5842 C CA . ILE A 1 766 ? 24.163 16.691 15.561 1.00 77.94 766 ILE A CA 1
ATOM 5843 C C . ILE A 1 766 ? 24.603 15.244 15.361 1.00 77.94 766 ILE A C 1
ATOM 5845 O O . ILE A 1 766 ? 24.691 14.492 16.327 1.00 77.94 766 ILE A O 1
ATOM 5849 N N . THR A 1 767 ? 24.941 14.874 14.129 1.00 78.06 767 THR A N 1
ATOM 5850 C CA . THR A 1 767 ? 25.446 13.536 13.802 1.00 78.06 767 THR A CA 1
ATOM 5851 C C . THR A 1 767 ? 26.967 13.533 13.843 1.00 78.06 767 THR A C 1
ATOM 5853 O O . THR A 1 767 ? 27.591 14.385 13.215 1.00 78.06 767 THR A O 1
ATOM 5856 N N . ILE A 1 768 ? 27.580 12.578 14.545 1.00 72.44 768 ILE A N 1
ATOM 5857 C CA . ILE A 1 768 ? 29.032 12.361 14.516 1.00 72.44 768 ILE A CA 1
ATOM 5858 C C . ILE A 1 768 ? 29.317 11.033 13.814 1.00 72.44 768 ILE A C 1
ATOM 5860 O O . ILE A 1 768 ? 28.838 9.981 14.237 1.00 72.44 768 ILE A O 1
ATOM 5864 N N . ARG A 1 769 ? 30.101 11.081 12.737 1.00 68.94 769 ARG A N 1
ATOM 5865 C CA . ARG A 1 769 ? 30.503 9.926 11.928 1.00 68.94 769 ARG A CA 1
ATOM 5866 C C . ARG A 1 769 ? 31.980 9.603 12.124 1.00 68.94 769 ARG A C 1
ATOM 5868 O O . ARG A 1 769 ? 32.794 10.500 12.332 1.00 68.94 769 ARG A O 1
ATOM 5875 N N . LYS A 1 770 ? 32.311 8.315 12.069 1.00 64.69 770 LYS A N 1
ATOM 5876 C CA . LYS A 1 770 ? 33.684 7.805 12.093 1.00 64.69 770 LYS A CA 1
ATOM 5877 C C . LYS A 1 770 ? 34.114 7.528 10.653 1.00 64.69 770 LYS A C 1
ATOM 5879 O O . LYS A 1 770 ? 33.435 6.778 9.964 1.00 64.69 770 LYS A O 1
ATOM 5884 N N . GLU A 1 771 ? 35.212 8.125 10.218 1.00 61.03 771 GLU A N 1
ATOM 5885 C CA . GLU A 1 771 ? 35.827 7.906 8.911 1.00 61.03 771 GLU A CA 1
ATOM 5886 C C . GLU A 1 771 ? 37.223 7.297 9.099 1.00 61.03 771 GLU A C 1
ATOM 5888 O O . GLU A 1 771 ? 38.004 7.735 9.951 1.00 61.03 771 GLU A O 1
ATOM 5893 N N . CYS A 1 772 ? 37.538 6.275 8.304 1.00 52.69 772 CYS A N 1
ATOM 5894 C CA . CYS A 1 772 ? 38.912 5.822 8.118 1.00 52.69 772 CYS A CA 1
ATOM 5895 C C . CYS A 1 772 ? 39.496 6.640 6.963 1.00 52.69 772 CYS A C 1
ATOM 5897 O O . CYS A 1 772 ? 39.003 6.508 5.843 1.00 52.69 772 CYS A O 1
ATOM 5899 N N . LEU A 1 773 ? 40.486 7.492 7.242 1.00 50.53 773 LEU A N 1
ATOM 5900 C CA . LEU A 1 773 ? 41.271 8.154 6.196 1.00 50.53 773 LEU A CA 1
ATOM 5901 C C . LEU A 1 773 ? 42.351 7.218 5.655 1.00 50.53 773 LEU A C 1
ATOM 5903 O O . LEU A 1 773 ? 43.000 6.538 6.487 1.00 50.53 773 LEU A O 1
#

Foldseek 3Di:
DDDDDDDDDDDDDDDDDDDDDDDDDDPPVPPVVVQDLDFQQPDDLVLWAAQDLPQLCLPPPPPQQPQPDPPDLVDQDDDPNDRDQDAPFGKGFDDWFDWASTKTFFRGWDADPPQAFWGIKTKGWHHLAPLAQKIKIKMKIQFADDDDDPDDQALPPDGGGDIHHGGDGNGTFHGGDPPPGGIMGMWMWMDLHPVRVSVQVVVCVVDDPLVVCSVSPCSVPPDDPPRPVQTTAHVVCVSVVHAPQQDDDVNHGPLLVLLSVLLSLLPSSPLDDADRVRHNQQQDFDFQLSLLSSLSSLLVFHQDDDDADAVAADPPHSSNSSQVRQCPPPVVDGLQPSQDDPPPPRTRHRRRGDGDFQLNSLSSLCRSQPVVVLVVVCVPCCVVPPLVPCQVLCVLAQPDGSPDPSNSSVVVCCVQQLDASHHHDPRVDTAGPSSSSSSSSSSSCRRVVPFDPLQRNDDAPHQWHQDRVHRDTDRPPPDDDDPQDHSDPRDDPQLASDDPDQDHAQDKDWDADAQRFIWIWGQHSNRHTDPTDDTPQHAPDHQQDWDADAQRFIWGQHPSSYTDDTPDHADAHAQDWDWDDDPPAWIWIWGQHPNRHTDDIDDTDAQAAAFDKDKDWDDDPRAIFMWMWGAHNVRHIDDIDDTDGDWDKDKDKPDQKFWDDDPPDDDAWIKMKGKDADDRQKIKIKIFTPPFWAQAWKWKWKQWPVDRPTDDTDTDHTGDRMDDIDMDGCVVVDDDDAFDWTKIWMWIAGDPVPPDPVRIDTGGIMTMHIDGD